Protein AF-A0A3D0QC16-F1 (afdb_monomer_lite)

Sequence (861 aa):
MARVLALLLIAVVPAFSQTEYVRDWLILGTFANADARSRLTTDYVGGEPALSSRGGELVAGRQWLLYHSQKEFVDFLWTDFDFAARERCVVYAAFFVRSPNRQTVRLLVGSDDAVAVWCNGLKVHVADVVRGLVVDNDSVTVQLNAGWNTIVLKIANNEGGYGASARFADGTGLVLAAENPWPAQHPLTDPRLEIASKSLSFRFRFADQDAVVASVDLPLRNSGSASARDVVLEYSSGSGAGRRSKPLSFAGGELKRILSDFPWSEAAAIARSGKPFFVRASYQRRDTTFSFPFAGDFLKKFFQPWDFDGWKAERHNDRTELRIRTFVVPDELAGLKLRFAVDIGESWGEVKLNGESVLPRFSGDSGELTLTTNARKGERYTIEVVVTSGAPLKKDIAFSSTFRPQSERIERFLLDSRFARDIYKIDLGDQSEITKGILNRLQAHTLQDLDGLLEPFEARIAPFAEAAKALKLHMIGNAHIDMAWLWRYTETIEVTRATFQSALDNLRRYPDFRFSHGQAHSYDWIESRYPEMFKEIQKYVEEGRWEITGGTWVESDGNIPSGESFARQYLYGKRYFKTRFGVDVINGYHPDTFGHAASLPQILSRSGMQTYTFFRPGDDERMFWWETPDGSRVFAHHPSNWYGTWSGIPDTLWTSAEKTRKKFSVADVVQFFGVGDHGGGPTRRQIEQIEQLGSIQVYPNTQMSSLGSFYASLVPQQASAPVERGEQNFVFEGCYTSQSAIKTNNRKAESLLPTAEMFASIAMLYGEEYPGRKLEGAWRNVLFNQFHDILCGSGIHDVALDADQFYAEAFAAANDVLESSLRRIASNVTTTGKDKNAVAVMLFNPLSWTRNEPTKITVKT

Radius of gyration: 33.55 Å; chains: 1; bounding box: 99×75×100 Å

Structure (mmCIF, N/CA/C/O backbone):
data_AF-A0A3D0QC16-F1
#
_entry.id   AF-A0A3D0QC16-F1
#
loop_
_atom_site.group_PDB
_atom_site.id
_atom_site.type_symbol
_atom_site.label_atom_id
_atom_site.label_alt_id
_atom_site.label_comp_id
_atom_site.label_asym_id
_atom_site.label_entity_id
_atom_site.label_seq_id
_atom_site.pdbx_PDB_ins_code
_atom_site.Cartn_x
_atom_site.Cartn_y
_atom_site.Cartn_z
_atom_site.occupancy
_atom_site.B_iso_or_equiv
_atom_site.auth_seq_id
_atom_site.auth_comp_id
_atom_site.auth_asym_id
_atom_site.auth_atom_id
_atom_site.pdbx_PDB_model_num
ATOM 1 N N . MET A 1 1 ? 34.130 47.505 -10.788 1.00 34.72 1 MET A N 1
ATOM 2 C CA . MET A 1 1 ? 33.231 46.997 -11.844 1.00 34.72 1 MET A CA 1
ATOM 3 C C . MET A 1 1 ? 33.988 46.283 -12.978 1.00 34.72 1 MET A C 1
ATOM 5 O O . MET A 1 1 ? 33.556 46.292 -14.112 1.00 34.72 1 MET A O 1
ATOM 9 N N . ALA A 1 2 ? 35.075 45.580 -12.640 1.00 28.94 2 ALA A N 1
ATOM 10 C CA . ALA A 1 2 ? 35.449 44.273 -13.200 1.00 28.94 2 ALA A CA 1
ATOM 11 C C . ALA A 1 2 ? 35.409 43.243 -12.041 1.00 28.94 2 ALA A C 1
ATOM 13 O O . ALA A 1 2 ? 36.305 42.442 -11.811 1.00 28.94 2 ALA A O 1
ATOM 14 N N . ARG A 1 3 ? 34.360 43.415 -11.229 1.00 32.47 3 ARG A N 1
ATOM 15 C CA . ARG A 1 3 ? 33.869 42.661 -10.071 1.00 32.47 3 ARG A CA 1
ATOM 16 C C . ARG A 1 3 ? 32.361 42.585 -10.348 1.00 32.47 3 ARG A C 1
ATOM 18 O O . ARG A 1 3 ? 31.820 43.667 -10.582 1.00 32.47 3 ARG A O 1
ATOM 25 N N . VAL A 1 4 ? 31.768 41.378 -10.376 1.00 25.05 4 VAL A N 1
ATOM 26 C CA . VAL A 1 4 ? 30.318 41.014 -10.266 1.00 25.05 4 VAL A CA 1
ATOM 27 C C . VAL A 1 4 ? 29.851 39.823 -11.148 1.00 25.05 4 VAL A C 1
ATOM 29 O O . VAL A 1 4 ? 28.802 39.275 -10.860 1.00 25.05 4 VAL A O 1
ATOM 32 N N . LEU A 1 5 ? 30.618 39.273 -12.102 1.00 22.70 5 LEU A N 1
ATOM 33 C CA . LEU A 1 5 ? 30.160 38.102 -12.901 1.00 22.70 5 LEU A CA 1
ATOM 34 C C . LEU A 1 5 ? 31.229 37.003 -13.080 1.00 22.70 5 LEU A C 1
ATOM 36 O O . LEU A 1 5 ? 31.479 36.508 -14.172 1.00 22.70 5 LEU A O 1
ATOM 40 N N . ALA A 1 6 ? 31.866 36.634 -11.965 1.00 23.28 6 ALA A N 1
ATOM 41 C CA . ALA A 1 6 ? 32.686 35.423 -11.801 1.00 23.28 6 ALA A CA 1
ATOM 42 C C . ALA A 1 6 ? 32.483 34.831 -10.388 1.00 23.28 6 ALA A C 1
ATOM 44 O O . ALA A 1 6 ? 33.422 34.468 -9.685 1.00 23.28 6 ALA A O 1
ATOM 45 N N . LEU A 1 7 ? 31.223 34.809 -9.958 1.00 25.38 7 LEU A N 1
ATOM 46 C CA . LEU A 1 7 ? 30.694 34.117 -8.785 1.00 25.38 7 LEU A CA 1
ATOM 47 C C . LEU A 1 7 ? 29.498 33.313 -9.307 1.00 25.38 7 LEU A C 1
ATOM 49 O O . LEU A 1 7 ? 28.679 33.893 -10.011 1.00 25.38 7 LEU A O 1
ATOM 53 N N . LEU A 1 8 ? 29.422 32.024 -8.950 1.00 23.73 8 LEU A N 1
ATOM 54 C CA . LEU A 1 8 ? 28.391 31.026 -9.317 1.00 23.73 8 LEU A CA 1
ATOM 55 C C . LEU A 1 8 ? 28.673 30.172 -10.568 1.00 23.73 8 LEU A C 1
ATOM 57 O O . LEU A 1 8 ? 27.990 30.270 -11.578 1.00 23.73 8 LEU A O 1
ATOM 61 N N . LEU A 1 9 ? 29.675 29.294 -10.469 1.00 23.22 9 LEU A N 1
ATOM 62 C CA . LEU A 1 9 ? 29.555 27.838 -10.714 1.00 23.22 9 LEU A CA 1
ATOM 63 C C . LEU A 1 9 ? 30.908 27.166 -10.420 1.00 23.22 9 LEU A C 1
ATOM 65 O O . LEU A 1 9 ? 31.489 26.431 -11.212 1.00 23.22 9 LEU A O 1
ATOM 69 N N . ILE A 1 10 ? 31.406 27.464 -9.219 1.00 22.88 10 ILE A N 1
ATOM 70 C CA . ILE A 1 10 ? 32.159 26.512 -8.412 1.00 22.88 10 ILE A CA 1
ATOM 71 C C . ILE A 1 10 ? 31.067 25.706 -7.697 1.00 22.88 10 ILE A C 1
ATOM 73 O O . ILE A 1 10 ? 30.440 26.222 -6.780 1.00 22.88 10 ILE A O 1
ATOM 77 N N . ALA A 1 11 ? 30.801 24.477 -8.129 1.00 20.91 11 ALA A N 1
ATOM 78 C CA . ALA A 1 11 ? 30.481 23.417 -7.180 1.00 20.91 11 ALA A CA 1
ATOM 79 C C . ALA A 1 11 ? 31.811 22.673 -7.041 1.00 20.91 11 ALA A C 1
ATOM 81 O O . ALA A 1 11 ? 32.244 21.965 -7.942 1.00 20.91 11 ALA A O 1
ATOM 82 N N . VAL A 1 12 ? 32.650 23.043 -6.078 1.00 22.61 12 VAL A N 1
ATOM 83 C CA . VAL A 1 12 ? 32.591 22.388 -4.775 1.00 22.61 12 VAL A CA 1
ATOM 84 C C . VAL A 1 12 ? 32.358 20.885 -5.019 1.00 22.61 12 VAL A C 1
ATOM 86 O O . VAL A 1 12 ? 31.242 20.394 -4.926 1.00 22.61 12 VAL A O 1
ATOM 89 N N . VAL A 1 13 ? 33.441 20.137 -5.291 1.00 23.33 13 VAL A N 1
ATOM 90 C CA . VAL A 1 13 ? 33.682 18.954 -4.440 1.00 23.33 13 VAL A CA 1
ATOM 91 C C . VAL A 1 13 ? 33.384 19.473 -3.047 1.00 23.33 13 VAL A C 1
ATOM 93 O O . VAL A 1 13 ? 33.978 20.516 -2.739 1.00 23.33 13 VAL A O 1
ATOM 96 N N . PRO A 1 14 ? 32.471 18.893 -2.247 1.00 21.30 14 PRO A N 1
ATOM 97 C CA . PRO A 1 14 ? 32.419 19.294 -0.862 1.00 21.30 14 PRO A CA 1
ATOM 98 C C . PRO A 1 14 ? 33.870 19.244 -0.391 1.00 21.30 14 PRO A C 1
ATOM 100 O O . PRO A 1 14 ? 34.488 18.185 -0.313 1.00 21.30 14 PRO A O 1
ATOM 103 N N . ALA A 1 15 ? 34.438 20.411 -0.076 1.00 26.53 15 ALA A N 1
ATOM 104 C CA . ALA A 1 15 ? 35.079 20.484 1.208 1.00 26.53 15 ALA A CA 1
ATOM 105 C C . ALA A 1 15 ? 33.970 19.966 2.108 1.00 26.53 15 ALA A C 1
ATOM 107 O O . ALA A 1 15 ? 32.983 20.675 2.315 1.00 26.53 15 ALA A O 1
ATOM 108 N N . PHE A 1 16 ? 34.037 18.661 2.394 1.00 28.48 16 PHE A N 1
ATOM 109 C CA . PHE A 1 16 ? 33.120 17.995 3.280 1.00 28.48 16 PHE A CA 1
ATOM 110 C C . PHE A 1 16 ? 32.974 18.978 4.429 1.00 28.48 16 PHE A C 1
ATOM 112 O O . PHE A 1 16 ? 33.985 19.395 5.017 1.00 28.48 16 PHE A O 1
ATOM 119 N N . SER A 1 17 ? 31.746 19.443 4.690 1.00 32.69 17 SER A N 1
ATOM 120 C CA . SER A 1 17 ? 31.526 20.033 6.000 1.00 32.69 17 SER A CA 1
ATOM 121 C C . SER A 1 17 ? 32.041 18.994 6.985 1.00 32.69 17 SER A C 1
ATOM 123 O O . SER A 1 17 ? 31.963 17.797 6.704 1.00 32.69 17 SER A O 1
ATOM 125 N N . GLN A 1 18 ? 32.662 19.450 8.062 1.00 46.81 18 GLN A N 1
ATOM 126 C CA . GLN A 1 18 ? 33.426 18.655 9.024 1.00 46.81 18 GLN A CA 1
ATOM 127 C C . GLN A 1 18 ? 32.579 17.609 9.792 1.00 46.81 18 GLN A C 1
ATOM 129 O O . GLN A 1 18 ? 32.645 17.538 11.013 1.00 46.81 18 GLN A O 1
ATOM 134 N N . THR A 1 19 ? 31.719 16.847 9.109 1.00 50.88 19 THR A N 1
ATOM 135 C CA . THR A 1 19 ? 30.579 16.123 9.666 1.00 50.88 19 THR A CA 1
ATOM 136 C C . THR A 1 19 ? 29.959 15.026 8.773 1.00 50.88 19 THR A C 1
ATOM 138 O O . THR A 1 19 ? 29.005 14.416 9.243 1.00 50.88 19 THR A O 1
ATOM 141 N N . GLU A 1 20 ? 30.390 14.733 7.532 1.00 70.75 20 GLU A N 1
ATOM 142 C CA . GLU A 1 20 ? 29.753 13.632 6.761 1.00 70.75 20 GLU A CA 1
ATOM 143 C C . GLU A 1 20 ? 30.356 12.249 7.055 1.00 70.75 20 GLU A C 1
ATOM 145 O O . GLU A 1 20 ? 31.558 12.099 7.289 1.00 70.75 20 GLU A O 1
ATOM 150 N N . TYR A 1 21 ? 29.495 11.232 6.996 1.00 85.50 21 TYR A N 1
ATOM 151 C CA . TYR A 1 21 ? 29.852 9.831 7.196 1.00 85.50 21 TYR A CA 1
ATOM 152 C C . TYR A 1 21 ? 30.614 9.232 6.021 1.00 85.50 21 TYR A C 1
ATOM 154 O O . TYR A 1 21 ? 30.304 9.484 4.857 1.00 85.50 21 TYR A O 1
ATOM 162 N N . VAL A 1 22 ? 31.577 8.373 6.342 1.00 89.62 22 VAL A N 1
ATOM 163 C CA . VAL A 1 22 ? 32.286 7.523 5.391 1.00 89.62 22 VAL A CA 1
ATOM 164 C C . VAL A 1 22 ? 31.261 6.619 4.707 1.00 89.62 22 VAL A C 1
ATOM 166 O O . VAL A 1 22 ? 30.629 5.773 5.341 1.00 89.62 22 VAL A O 1
ATOM 169 N N . ARG A 1 23 ? 31.074 6.820 3.401 1.00 86.62 23 ARG A N 1
ATOM 170 C CA . ARG A 1 23 ? 30.184 5.993 2.572 1.00 86.62 23 ARG A CA 1
ATOM 171 C C . ARG A 1 23 ? 30.939 4.958 1.762 1.00 86.62 23 ARG A C 1
ATOM 173 O O . ARG A 1 23 ? 30.413 3.880 1.530 1.00 86.62 23 ARG A O 1
ATOM 180 N N . ASP A 1 24 ? 32.173 5.248 1.378 1.00 83.31 24 ASP A N 1
ATOM 181 C CA . ASP A 1 24 ? 33.023 4.307 0.664 1.00 83.31 24 ASP A CA 1
ATOM 182 C C . ASP A 1 24 ? 33.949 3.585 1.650 1.00 83.31 24 ASP A C 1
ATOM 184 O O . ASP A 1 24 ? 34.739 4.223 2.347 1.00 83.31 24 ASP A O 1
ATOM 188 N N . TRP A 1 25 ? 33.902 2.253 1.643 1.00 86.19 25 TRP A N 1
ATOM 189 C CA . TRP A 1 25 ? 34.690 1.383 2.511 1.00 86.19 25 TRP A CA 1
ATOM 190 C C . TRP A 1 25 ? 35.419 0.299 1.713 1.00 86.19 25 TRP A C 1
ATOM 192 O O . TRP A 1 25 ? 34.902 -0.224 0.725 1.00 86.19 25 TRP A O 1
ATOM 202 N N . LEU A 1 26 ? 36.596 -0.098 2.184 1.00 86.31 26 LEU A N 1
ATOM 203 C CA . LEU A 1 26 ? 37.184 -1.402 1.894 1.00 86.31 26 LEU A CA 1
ATOM 204 C C . LEU A 1 26 ? 36.809 -2.351 3.021 1.00 86.31 26 LEU A C 1
ATOM 206 O O . LEU A 1 26 ? 37.127 -2.073 4.170 1.00 86.31 26 LEU A O 1
ATOM 210 N N . ILE A 1 27 ? 36.157 -3.463 2.703 1.00 88.88 27 ILE A N 1
ATOM 211 C CA . ILE A 1 27 ? 35.720 -4.461 3.677 1.00 88.88 27 ILE A CA 1
ATOM 212 C C . ILE A 1 27 ? 36.462 -5.771 3.429 1.00 88.88 27 ILE A C 1
ATOM 214 O O . ILE A 1 27 ? 36.421 -6.315 2.328 1.00 88.88 27 ILE A O 1
ATOM 218 N N . LEU A 1 28 ? 37.139 -6.293 4.445 1.00 86.12 28 LEU A N 1
ATOM 219 C CA . LEU A 1 28 ? 37.812 -7.586 4.407 1.00 86.12 28 LEU A CA 1
ATOM 220 C C . LEU A 1 28 ? 37.037 -8.565 5.277 1.00 86.12 28 LEU A C 1
ATOM 222 O O . LEU A 1 28 ? 36.943 -8.340 6.482 1.00 86.12 28 LEU A O 1
ATOM 226 N N . GLY A 1 29 ? 36.532 -9.605 4.597 1.00 78.75 29 GLY A N 1
ATOM 227 C CA . GLY A 1 29 ? 35.815 -10.817 5.024 1.00 78.75 29 GLY A CA 1
ATOM 228 C C . GLY A 1 29 ? 35.589 -11.121 6.510 1.00 78.75 29 GLY A C 1
ATOM 229 O O . GLY A 1 29 ? 36.338 -10.731 7.390 1.00 78.75 29 GLY A O 1
ATOM 230 N N . THR A 1 30 ? 34.596 -11.962 6.787 1.00 85.12 30 THR A N 1
ATOM 231 C CA . THR A 1 30 ? 34.328 -12.450 8.146 1.00 85.12 30 THR A CA 1
ATOM 232 C C . THR A 1 30 ? 35.321 -13.527 8.578 1.00 85.12 30 THR A C 1
ATOM 234 O O . THR A 1 30 ? 35.450 -14.581 7.937 1.00 85.12 30 THR A O 1
ATOM 237 N N . PHE A 1 31 ? 35.974 -13.290 9.708 1.00 89.12 31 PHE A N 1
ATOM 238 C CA . PHE A 1 31 ? 36.817 -14.242 10.417 1.00 89.12 31 PHE A CA 1
ATOM 239 C C . PHE A 1 31 ? 36.036 -14.804 11.602 1.00 89.12 31 PHE A C 1
ATOM 241 O O . PHE A 1 31 ? 35.583 -14.048 12.457 1.00 89.12 31 PHE A O 1
ATOM 248 N N . ALA A 1 32 ? 35.841 -16.121 11.646 1.00 86.19 32 ALA A N 1
ATOM 249 C CA . ALA A 1 32 ? 35.138 -16.754 12.755 1.00 86.19 32 ALA A CA 1
ATOM 250 C C . ALA A 1 32 ? 35.920 -16.557 14.061 1.00 86.19 32 ALA A C 1
ATOM 252 O O . ALA A 1 32 ? 37.135 -16.754 14.104 1.00 86.19 32 ALA A O 1
ATOM 253 N N . ASN A 1 33 ? 35.211 -16.201 15.125 1.00 82.19 33 ASN A N 1
ATOM 254 C CA . ASN A 1 33 ? 35.770 -16.000 16.447 1.00 82.19 33 ASN A CA 1
ATOM 255 C C . ASN A 1 33 ? 34.962 -16.786 17.484 1.00 82.19 33 ASN A C 1
ATOM 257 O O . ASN A 1 33 ? 33.888 -16.367 17.905 1.00 82.19 33 ASN A O 1
ATOM 261 N N . ALA A 1 34 ? 35.502 -17.920 17.923 1.00 71.50 34 ALA A N 1
ATOM 262 C CA . ALA A 1 34 ? 34.827 -18.802 18.872 1.00 71.50 34 ALA A CA 1
ATOM 263 C C . ALA A 1 34 ? 34.897 -18.320 20.337 1.00 71.50 34 ALA A C 1
ATOM 265 O O . ALA A 1 34 ? 34.124 -18.805 21.161 1.00 71.50 34 ALA A O 1
ATOM 266 N N . ASP A 1 35 ? 35.795 -17.383 20.672 1.00 78.31 35 ASP A N 1
ATOM 267 C CA . ASP A 1 35 ? 35.945 -16.842 22.028 1.00 78.31 35 ASP A CA 1
ATOM 268 C C . ASP A 1 35 ? 35.695 -15.330 22.051 1.00 78.31 35 ASP A C 1
ATOM 270 O O . ASP A 1 35 ? 36.481 -14.520 21.548 1.00 78.31 35 ASP A O 1
ATOM 274 N N . ALA A 1 36 ? 34.589 -14.928 22.679 1.00 73.06 36 ALA A N 1
ATOM 275 C CA . ALA A 1 36 ? 34.215 -13.526 22.816 1.00 73.06 36 ALA A CA 1
ATOM 276 C C . ALA A 1 36 ? 35.292 -12.689 23.536 1.00 73.06 36 ALA A C 1
ATOM 278 O O . ALA A 1 36 ? 35.422 -11.505 23.243 1.00 73.06 36 ALA A O 1
ATOM 279 N N . ARG A 1 37 ? 36.115 -13.289 24.412 1.00 72.44 37 ARG A N 1
ATOM 280 C CA . ARG A 1 37 ? 37.168 -12.574 25.161 1.00 72.44 37 ARG A CA 1
ATOM 281 C C . ARG A 1 37 ? 38.401 -12.232 24.327 1.00 72.44 37 ARG A C 1
ATOM 283 O O . ARG A 1 37 ? 39.158 -11.343 24.711 1.00 72.44 37 ARG A O 1
ATOM 290 N N . SER A 1 38 ? 38.618 -12.913 23.202 1.00 80.44 38 SER A N 1
ATOM 291 C CA . SER A 1 38 ? 39.766 -12.666 22.320 1.00 80.44 38 SER A CA 1
ATOM 292 C C . SER A 1 38 ? 39.416 -11.882 21.053 1.00 80.44 38 SER A C 1
ATOM 294 O O . SER A 1 38 ? 40.264 -11.660 20.190 1.00 80.44 38 SER A O 1
ATOM 296 N N . ARG A 1 39 ? 38.160 -11.444 20.912 1.00 83.94 39 ARG A N 1
ATOM 297 C CA . ARG A 1 39 ? 37.605 -10.949 19.644 1.00 83.94 39 ARG A CA 1
ATOM 298 C C . ARG A 1 39 ? 38.331 -9.732 19.065 1.00 83.94 39 ARG A C 1
ATOM 300 O O . ARG A 1 39 ? 38.560 -9.673 17.859 1.00 83.94 39 ARG A O 1
ATOM 307 N N . LEU A 1 40 ? 38.777 -8.804 19.914 1.00 87.62 40 LEU A N 1
ATOM 308 C CA . LEU A 1 40 ? 39.569 -7.644 19.488 1.00 87.62 40 LEU A CA 1
ATOM 309 C C . LEU A 1 40 ? 41.086 -7.833 19.649 1.00 87.62 40 LEU A C 1
ATOM 311 O O . LEU A 1 40 ? 41.844 -7.091 19.022 1.00 87.62 40 LEU A O 1
ATOM 315 N N . THR A 1 41 ? 41.546 -8.823 20.421 1.00 83.25 41 THR A N 1
ATOM 316 C CA . THR A 1 41 ? 42.975 -9.047 20.717 1.00 83.25 41 THR A CA 1
ATOM 317 C C . THR A 1 41 ? 43.660 -10.043 19.778 1.00 83.25 41 THR A C 1
ATOM 319 O O . THR A 1 41 ? 44.859 -9.903 19.550 1.00 83.25 41 THR A O 1
ATOM 322 N N . THR A 1 42 ? 42.926 -10.993 19.190 1.00 85.94 42 THR A N 1
ATOM 323 C CA . THR A 1 42 ? 43.444 -11.930 18.176 1.00 85.94 42 THR A CA 1
ATOM 324 C C . THR A 1 42 ? 43.723 -11.216 16.858 1.00 85.94 42 THR A C 1
ATOM 326 O O . THR A 1 42 ? 42.821 -10.592 16.312 1.00 85.94 42 THR A O 1
ATOM 329 N N . ASP A 1 43 ? 44.930 -11.331 16.310 1.00 85.62 43 ASP A N 1
ATOM 330 C CA . ASP A 1 43 ? 45.255 -10.835 14.966 1.00 85.62 43 ASP A CA 1
ATOM 331 C C . ASP A 1 43 ? 44.815 -11.855 13.903 1.00 85.62 43 ASP A C 1
ATOM 333 O O . ASP A 1 43 ? 45.379 -12.946 13.814 1.00 85.62 43 ASP A O 1
ATOM 337 N N . TYR A 1 44 ? 43.801 -11.512 13.103 1.00 84.44 44 TYR A N 1
ATOM 338 C CA . TYR A 1 44 ? 43.249 -12.404 12.073 1.00 84.44 44 TYR A CA 1
ATOM 339 C C . TYR A 1 44 ? 43.914 -12.248 10.700 1.00 84.44 44 TYR A C 1
ATOM 341 O O . TYR A 1 44 ? 43.658 -13.048 9.801 1.00 84.44 44 TYR A O 1
ATOM 349 N N . VAL A 1 45 ? 44.745 -11.220 10.519 1.00 83.44 45 VAL A N 1
ATOM 350 C CA . VAL A 1 45 ? 45.285 -10.818 9.210 1.00 83.44 45 VAL A CA 1
ATOM 351 C C . VAL A 1 45 ? 46.812 -10.885 9.139 1.00 83.44 45 VAL A C 1
ATOM 353 O O . VAL A 1 45 ? 47.374 -10.703 8.062 1.00 83.44 45 VAL A O 1
ATOM 356 N N . GLY A 1 46 ? 47.484 -11.194 10.252 1.00 69.81 46 GLY A N 1
ATOM 357 C CA . GLY A 1 46 ? 48.938 -11.345 10.322 1.00 69.81 46 GLY A CA 1
ATOM 358 C C . GLY A 1 46 ? 49.684 -10.010 10.274 1.00 69.81 46 GLY A C 1
ATOM 359 O O . GLY A 1 46 ? 50.757 -9.936 9.676 1.00 69.81 46 GLY A O 1
ATOM 360 N N . GLY A 1 47 ? 49.111 -8.958 10.870 1.00 69.56 47 GLY A N 1
ATOM 361 C CA . GLY A 1 47 ? 49.703 -7.621 10.939 1.00 69.56 47 GLY A CA 1
ATOM 362 C C . GLY A 1 47 ? 48.686 -6.480 10.843 1.00 69.56 47 GLY A C 1
ATOM 363 O O . GLY A 1 47 ? 48.777 -5.663 9.928 1.00 69.56 47 GLY A O 1
ATOM 364 N N . GLU A 1 48 ? 47.749 -6.372 11.794 1.00 70.88 48 GLU A N 1
ATOM 365 C CA . GLU A 1 48 ? 46.694 -5.325 11.808 1.00 70.88 48 GLU A CA 1
ATOM 366 C C . GLU A 1 48 ? 47.216 -3.872 11.654 1.00 70.88 48 GLU A C 1
ATOM 368 O O . GLU A 1 48 ? 46.587 -3.087 10.943 1.00 70.88 48 GLU A O 1
ATOM 373 N N . PRO A 1 49 ? 48.374 -3.487 12.238 1.00 51.72 49 PRO A N 1
ATOM 374 C CA . PRO A 1 49 ? 48.991 -2.171 12.030 1.00 51.72 49 PRO A CA 1
ATOM 375 C C . PRO A 1 49 ? 49.461 -1.870 10.595 1.00 51.72 49 PRO A C 1
ATOM 377 O O . PRO A 1 49 ? 49.680 -0.712 10.258 1.00 51.72 49 PRO A O 1
ATOM 380 N N . ALA A 1 50 ? 49.688 -2.877 9.750 1.00 51.62 50 ALA A N 1
ATOM 381 C CA . ALA A 1 50 ? 50.424 -2.726 8.488 1.00 51.62 50 ALA A CA 1
ATOM 382 C C . ALA A 1 50 ? 49.546 -2.836 7.227 1.00 51.62 50 ALA A C 1
ATOM 384 O O . ALA A 1 50 ? 50.068 -2.931 6.116 1.00 51.62 50 ALA A O 1
ATOM 385 N N . LEU A 1 51 ? 48.218 -2.816 7.372 1.00 63.22 51 LEU A N 1
ATOM 386 C CA . LEU A 1 51 ? 47.284 -2.949 6.254 1.00 63.22 51 LEU A CA 1
ATOM 387 C C . LEU A 1 51 ? 47.385 -1.742 5.299 1.00 63.22 51 LEU A C 1
ATOM 389 O O . LEU A 1 51 ? 46.877 -0.659 5.578 1.00 63.22 51 LEU A O 1
ATOM 393 N N . SER A 1 52 ? 48.038 -1.935 4.147 1.00 54.50 52 SER A N 1
ATOM 394 C CA . SER A 1 52 ? 48.190 -0.918 3.085 1.00 54.50 52 SER A CA 1
ATOM 395 C C . SER A 1 52 ? 47.076 -0.957 2.016 1.00 54.50 52 SER A C 1
ATOM 397 O O . SER A 1 52 ? 47.252 -0.452 0.908 1.00 54.50 52 SER A O 1
ATOM 399 N N . SER A 1 53 ? 45.940 -1.559 2.387 1.00 56.47 53 SER A N 1
ATOM 400 C CA . SER A 1 53 ? 44.911 -2.211 1.562 1.00 56.47 53 SER A CA 1
ATOM 401 C C . SER A 1 53 ? 44.558 -1.565 0.213 1.00 56.47 53 SER A C 1
ATOM 403 O O . SER A 1 53 ? 44.219 -0.384 0.111 1.00 56.47 53 SER A O 1
ATOM 405 N N . ARG A 1 54 ? 44.547 -2.400 -0.836 1.00 59.03 54 ARG A N 1
ATOM 406 C CA . ARG A 1 54 ? 43.947 -2.103 -2.148 1.00 59.03 54 ARG A CA 1
ATOM 407 C C . ARG A 1 54 ? 42.731 -2.995 -2.400 1.00 59.03 54 ARG A C 1
ATOM 409 O O . ARG A 1 54 ? 42.732 -4.164 -2.019 1.00 59.03 54 ARG A O 1
ATOM 416 N N . GLY A 1 55 ? 41.707 -2.469 -3.075 1.00 55.59 55 GLY A N 1
ATOM 417 C CA . GLY A 1 55 ? 40.559 -3.272 -3.495 1.00 55.59 55 GLY A CA 1
ATOM 418 C C . GLY A 1 55 ? 40.998 -4.455 -4.355 1.00 55.59 55 GLY A C 1
ATOM 419 O O . GLY A 1 55 ? 41.814 -4.318 -5.267 1.00 55.59 55 GLY A O 1
ATOM 420 N N . GLY A 1 56 ? 40.486 -5.640 -4.033 1.00 58.06 56 GLY A N 1
ATOM 421 C CA . GLY A 1 56 ? 40.819 -6.881 -4.721 1.00 58.06 56 GLY A CA 1
ATOM 422 C C . GLY A 1 56 ? 42.069 -7.613 -4.214 1.00 58.06 56 GLY A C 1
ATOM 423 O O . GLY A 1 56 ? 42.303 -8.739 -4.654 1.00 58.06 56 GLY A O 1
ATOM 424 N N . GLU A 1 57 ? 42.844 -7.037 -3.292 1.00 72.31 57 GLU A N 1
ATOM 425 C CA . GLU A 1 57 ? 43.992 -7.700 -2.663 1.00 72.31 57 GLU A CA 1
ATOM 426 C C . GLU A 1 57 ? 43.537 -8.825 -1.717 1.00 72.31 57 GLU A C 1
ATOM 428 O O . GLU A 1 57 ? 42.564 -8.669 -0.975 1.00 72.31 57 GLU A O 1
ATOM 433 N N . LEU A 1 58 ? 44.246 -9.958 -1.743 1.00 74.25 58 LEU A N 1
ATOM 434 C CA . LEU A 1 58 ? 44.001 -11.099 -0.859 1.00 74.25 58 LEU A CA 1
ATOM 435 C C . LEU A 1 58 ? 44.840 -10.973 0.417 1.00 74.25 58 LEU A C 1
ATOM 437 O O . LEU A 1 58 ? 46.066 -11.006 0.363 1.00 74.25 58 LEU A O 1
ATOM 441 N N . VAL A 1 59 ? 44.175 -10.905 1.568 1.00 78.06 59 VAL A N 1
ATOM 442 C CA . VAL A 1 59 ? 44.788 -10.884 2.900 1.00 78.06 59 VAL A CA 1
ATOM 443 C C . VAL A 1 59 ? 44.160 -11.995 3.737 1.00 78.06 59 VAL A C 1
ATOM 445 O O . VAL A 1 59 ? 42.938 -12.089 3.837 1.00 78.06 59 VAL A O 1
ATOM 448 N N . ALA A 1 60 ? 44.993 -12.878 4.297 1.00 79.88 60 ALA A N 1
ATOM 449 C CA . ALA A 1 60 ? 44.556 -14.039 5.084 1.00 79.88 60 ALA A CA 1
ATOM 450 C C . ALA A 1 60 ? 43.454 -14.888 4.402 1.00 79.88 60 ALA A C 1
ATOM 452 O O . ALA A 1 60 ? 42.510 -15.354 5.036 1.00 79.88 60 ALA A O 1
ATOM 453 N N . GLY A 1 61 ? 43.559 -15.071 3.079 1.00 76.88 61 GLY A N 1
ATOM 454 C CA . GLY A 1 61 ? 42.609 -15.865 2.288 1.00 76.88 61 GLY A CA 1
ATOM 455 C C . GLY A 1 61 ? 41.262 -15.183 2.015 1.00 76.88 61 GLY A C 1
ATOM 456 O O . GLY A 1 61 ? 40.367 -15.815 1.456 1.00 76.88 61 GLY A O 1
ATOM 457 N N . ARG A 1 62 ? 41.103 -13.905 2.382 1.00 80.56 62 ARG A N 1
ATOM 458 C CA . ARG A 1 62 ? 39.925 -13.078 2.093 1.00 80.56 62 ARG A CA 1
ATOM 459 C C . ARG A 1 62 ? 40.310 -11.920 1.183 1.00 80.56 62 ARG A C 1
ATOM 461 O O . ARG A 1 62 ? 41.429 -11.425 1.248 1.00 80.56 62 ARG A O 1
ATOM 468 N N . GLN A 1 63 ? 39.394 -11.500 0.321 1.00 81.88 63 GLN A N 1
ATOM 469 C CA . GLN A 1 63 ? 39.626 -10.396 -0.606 1.00 81.88 63 GLN A CA 1
ATOM 470 C C . GLN A 1 63 ? 39.063 -9.094 -0.029 1.00 81.88 63 GLN A C 1
ATOM 472 O O . GLN A 1 63 ? 37.962 -9.102 0.523 1.00 81.88 63 GLN A O 1
ATOM 477 N N . TRP A 1 64 ? 39.788 -7.981 -0.168 1.00 79.62 64 TRP A N 1
ATOM 478 C CA . TRP A 1 64 ? 39.246 -6.654 0.134 1.00 79.62 64 TRP A CA 1
ATOM 479 C C . TRP A 1 64 ? 38.165 -6.278 -0.882 1.00 79.62 64 TRP A C 1
ATOM 481 O O . TRP A 1 64 ? 38.440 -6.133 -2.075 1.00 79.62 64 TRP A O 1
ATOM 491 N N . LEU A 1 65 ? 36.940 -6.098 -0.402 1.00 79.00 65 LEU A N 1
ATOM 492 C CA . LEU A 1 65 ? 35.776 -5.726 -1.192 1.00 79.00 65 LEU A CA 1
ATOM 493 C C . LEU A 1 65 ? 35.532 -4.230 -1.086 1.00 79.00 65 LEU A C 1
ATOM 495 O O . LEU A 1 65 ? 35.435 -3.668 0.002 1.00 79.00 65 LEU A O 1
ATOM 499 N N . LEU A 1 66 ? 35.418 -3.585 -2.236 1.00 79.25 66 LEU A N 1
ATOM 500 C CA . LEU A 1 66 ? 35.147 -2.166 -2.307 1.00 79.25 66 LEU A CA 1
ATOM 501 C C . LEU A 1 66 ? 33.634 -1.927 -2.272 1.00 79.25 66 LEU A C 1
ATOM 503 O O . LEU A 1 66 ? 32.939 -2.190 -3.254 1.00 79.25 66 LEU A O 1
ATOM 507 N N . TYR A 1 67 ? 33.140 -1.379 -1.168 1.00 80.44 67 TYR A N 1
ATOM 508 C CA . TYR A 1 67 ? 31.717 -1.223 -0.896 1.00 80.44 67 TYR A CA 1
ATOM 509 C C . TYR A 1 67 ? 31.324 0.245 -0.721 1.00 80.44 67 TYR A C 1
ATOM 511 O O . TYR A 1 67 ? 32.051 1.024 -0.110 1.00 80.44 67 TYR A O 1
ATOM 519 N N . HIS A 1 68 ? 30.163 0.621 -1.258 1.00 84.06 68 HIS A N 1
ATOM 520 C CA . HIS A 1 68 ? 29.570 1.939 -1.049 1.00 84.06 68 HIS A CA 1
ATOM 521 C C . HIS A 1 68 ? 28.273 1.789 -0.255 1.00 84.06 68 HIS A C 1
ATOM 523 O O . HIS A 1 68 ? 27.289 1.263 -0.777 1.00 84.06 68 HIS A O 1
ATOM 529 N N . SER A 1 69 ? 28.261 2.259 0.990 1.00 80.69 69 SER A N 1
ATOM 530 C CA . SER A 1 69 ? 27.063 2.240 1.815 1.00 80.69 69 SER A CA 1
ATOM 531 C C . SER A 1 69 ? 26.075 3.327 1.402 1.00 80.69 69 SER A C 1
ATOM 533 O O . SER A 1 69 ? 26.396 4.516 1.375 1.00 80.69 69 SER A O 1
ATOM 535 N N . GLN A 1 70 ? 24.831 2.913 1.162 1.00 79.19 70 GLN A N 1
ATOM 536 C CA . GLN A 1 70 ? 23.696 3.812 0.934 1.00 79.19 70 GLN A CA 1
ATOM 537 C C . GLN A 1 70 ? 23.235 4.504 2.235 1.00 79.19 70 GLN A C 1
ATOM 539 O O . GLN A 1 70 ? 22.566 5.537 2.194 1.00 79.19 70 GLN A O 1
ATOM 544 N N . LYS A 1 71 ? 23.632 3.977 3.405 1.00 83.50 71 LYS A N 1
ATOM 545 C CA . LYS A 1 71 ? 23.306 4.492 4.748 1.00 83.50 71 LYS A CA 1
ATOM 546 C C . LYS A 1 71 ? 24.540 5.085 5.439 1.00 83.50 71 LYS A C 1
ATOM 548 O O . LYS A 1 71 ? 25.668 4.938 4.976 1.00 83.50 71 LYS A O 1
ATOM 553 N N . GLU A 1 72 ? 24.315 5.821 6.523 1.00 88.19 72 GLU A N 1
ATOM 554 C CA . GLU A 1 72 ? 25.360 6.462 7.348 1.00 88.19 72 GLU A CA 1
ATOM 555 C C . GLU A 1 72 ? 26.314 5.473 8.037 1.00 88.19 72 GLU A C 1
ATOM 557 O O . GLU A 1 72 ? 27.393 5.850 8.488 1.00 88.19 72 GLU A O 1
ATOM 562 N N . PHE A 1 73 ? 25.950 4.195 8.030 1.00 89.69 73 PHE A N 1
ATOM 563 C CA . PHE A 1 73 ? 26.760 3.064 8.448 1.00 89.69 73 PHE A CA 1
ATOM 564 C C . PHE A 1 73 ? 26.827 2.020 7.329 1.00 89.69 73 PHE A C 1
ATOM 566 O O . PHE A 1 73 ? 25.938 1.958 6.481 1.00 89.69 73 PHE A O 1
ATOM 573 N N . VAL A 1 74 ? 27.862 1.186 7.314 1.00 89.56 74 VAL A N 1
ATOM 574 C CA . VAL A 1 74 ? 27.917 -0.055 6.536 1.00 89.56 74 VAL A CA 1
ATOM 575 C C . VAL A 1 74 ? 27.227 -1.173 7.316 1.00 89.56 74 VAL A C 1
ATOM 577 O O . VAL A 1 74 ? 27.507 -1.365 8.495 1.00 89.56 74 VAL A O 1
ATOM 580 N N . ASP A 1 75 ? 26.326 -1.887 6.644 1.00 89.06 75 ASP A N 1
ATOM 581 C CA . ASP A 1 75 ? 25.638 -3.076 7.150 1.00 89.06 75 ASP A CA 1
ATOM 582 C C . ASP A 1 75 ? 26.301 -4.322 6.552 1.00 89.06 75 ASP A C 1
ATOM 584 O O . ASP A 1 75 ? 26.298 -4.514 5.333 1.00 89.06 75 ASP A O 1
ATOM 588 N N . PHE A 1 76 ? 26.907 -5.144 7.403 1.00 86.31 76 PHE A N 1
ATOM 589 C CA . PHE A 1 76 ? 27.632 -6.349 7.013 1.00 86.31 76 PHE A CA 1
ATOM 590 C C . PHE A 1 76 ? 26.714 -7.566 6.812 1.00 86.31 76 PHE A C 1
ATOM 592 O O . PHE A 1 76 ? 27.194 -8.596 6.341 1.00 86.31 76 PHE A O 1
ATOM 599 N N . LEU A 1 77 ? 25.414 -7.473 7.129 1.00 75.50 77 LEU A N 1
ATOM 600 C CA . LEU A 1 77 ? 24.425 -8.532 6.868 1.00 75.50 77 LEU A CA 1
ATOM 601 C C . LEU A 1 77 ? 23.797 -8.439 5.469 1.00 75.50 77 LEU A C 1
ATOM 603 O O . LEU A 1 77 ? 23.046 -9.334 5.067 1.00 75.50 77 LEU A O 1
ATOM 607 N N . TRP A 1 78 ? 24.098 -7.374 4.722 1.00 66.06 78 TRP A N 1
ATOM 608 C CA . TRP A 1 78 ? 23.557 -7.137 3.387 1.00 66.06 78 TRP A CA 1
ATOM 609 C C . TRP A 1 78 ? 24.076 -8.155 2.355 1.00 66.06 78 TRP A C 1
ATOM 611 O O . TRP A 1 78 ? 25.209 -8.629 2.436 1.00 66.06 78 TRP A O 1
ATOM 621 N N . THR A 1 79 ? 23.248 -8.500 1.363 1.00 53.22 79 THR A N 1
ATOM 622 C CA . THR A 1 79 ? 23.466 -9.642 0.446 1.00 53.22 79 THR A CA 1
ATOM 623 C C . THR A 1 79 ? 24.675 -9.519 -0.481 1.00 53.22 79 THR A C 1
ATOM 625 O O . THR A 1 79 ? 25.084 -10.517 -1.069 1.00 53.22 79 THR A O 1
ATOM 628 N N . ASP A 1 80 ? 25.249 -8.324 -0.610 1.00 59.38 80 ASP A N 1
ATOM 629 C CA . ASP A 1 80 ? 26.436 -8.072 -1.436 1.00 59.38 80 ASP A CA 1
ATOM 630 C C . ASP A 1 80 ? 27.729 -8.614 -0.812 1.00 59.38 80 ASP A C 1
ATOM 632 O O . ASP A 1 80 ? 28.750 -8.739 -1.494 1.00 59.38 80 ASP A O 1
ATOM 636 N N . PHE A 1 81 ? 27.696 -8.961 0.476 1.00 64.38 81 PHE A N 1
ATOM 637 C CA . PHE A 1 81 ? 28.802 -9.610 1.157 1.00 64.38 81 PHE A CA 1
ATOM 638 C C . PHE A 1 81 ? 28.547 -11.118 1.263 1.00 64.38 81 PHE A C 1
ATOM 640 O O . PHE A 1 81 ? 27.717 -11.573 2.051 1.00 64.38 81 PHE A O 1
ATOM 647 N N . ASP A 1 82 ? 29.296 -11.919 0.497 1.00 64.25 82 ASP A N 1
ATOM 648 C CA . ASP A 1 82 ? 29.293 -13.388 0.607 1.00 64.25 82 ASP A CA 1
ATOM 649 C C . ASP A 1 82 ? 30.114 -13.846 1.828 1.00 64.25 82 ASP A C 1
ATOM 651 O O . ASP A 1 82 ? 31.186 -14.456 1.743 1.00 64.25 82 ASP A O 1
ATOM 655 N N . PHE A 1 83 ? 29.665 -13.427 3.009 1.00 75.00 83 PHE A N 1
ATOM 656 C CA . PHE A 1 83 ? 30.296 -13.751 4.276 1.00 75.00 83 PHE A CA 1
ATOM 657 C C . PHE A 1 83 ? 29.785 -15.088 4.806 1.00 75.00 83 PHE A C 1
ATOM 659 O O . PHE A 1 83 ? 28.596 -15.271 5.067 1.00 75.00 83 PHE A O 1
ATOM 666 N N . ALA A 1 84 ? 30.718 -16.021 5.004 1.00 65.12 84 ALA A N 1
ATOM 667 C CA . ALA A 1 84 ? 30.421 -17.381 5.447 1.00 65.12 84 ALA A CA 1
ATOM 668 C C . ALA A 1 84 ? 29.924 -17.468 6.904 1.00 65.12 84 ALA A C 1
ATOM 670 O O . ALA A 1 84 ? 29.268 -18.443 7.261 1.00 65.12 84 ALA A O 1
ATOM 671 N N . ALA A 1 85 ? 30.244 -16.484 7.751 1.00 71.38 85 ALA A N 1
ATOM 672 C CA . ALA A 1 85 ? 29.821 -16.424 9.151 1.00 71.38 85 ALA A CA 1
ATOM 673 C C . ALA A 1 85 ? 29.234 -15.041 9.449 1.00 71.38 85 ALA A C 1
ATOM 675 O O . ALA A 1 85 ? 29.816 -14.045 9.041 1.00 71.38 85 ALA A O 1
ATOM 676 N N . ARG A 1 86 ? 28.092 -14.981 10.142 1.00 79.19 86 ARG A N 1
ATOM 677 C CA . ARG A 1 86 ? 27.372 -13.722 10.440 1.00 79.19 86 ARG A CA 1
ATOM 678 C C . ARG A 1 86 ? 27.299 -13.397 11.931 1.00 79.19 86 ARG A C 1
ATOM 680 O O . ARG A 1 86 ? 27.134 -12.244 12.304 1.00 79.19 86 ARG A O 1
ATOM 687 N N . GLU A 1 87 ? 27.506 -14.405 12.767 1.00 84.12 87 GLU A N 1
ATOM 688 C CA . GLU A 1 87 ? 27.557 -14.315 14.223 1.00 84.12 87 GLU A CA 1
ATOM 689 C C . GLU A 1 87 ? 28.923 -14.796 14.703 1.00 84.12 87 GLU A C 1
ATOM 691 O O . GLU A 1 87 ? 29.585 -15.586 14.018 1.00 84.12 87 GLU A O 1
ATOM 696 N N . ARG A 1 88 ? 29.345 -14.318 15.876 1.00 87.25 88 ARG A N 1
ATOM 697 C CA . ARG A 1 88 ? 30.622 -14.660 16.517 1.00 87.25 88 ARG A CA 1
ATOM 698 C C . ARG A 1 88 ? 31.779 -14.566 15.523 1.00 87.25 88 ARG A C 1
ATOM 700 O O . ARG A 1 88 ? 32.516 -15.524 15.288 1.00 87.25 88 ARG A O 1
ATOM 707 N N . CYS A 1 89 ? 31.899 -13.412 14.875 1.00 90.50 89 CYS A N 1
ATOM 708 C CA . CYS A 1 89 ? 32.864 -13.186 13.805 1.00 90.50 89 CYS A CA 1
ATOM 709 C C . CYS A 1 89 ? 33.423 -11.760 13.819 1.00 90.50 89 CYS A C 1
ATOM 711 O O . CYS A 1 89 ? 32.950 -10.893 14.548 1.00 90.50 89 CYS A O 1
ATOM 713 N N . VAL A 1 90 ? 34.483 -11.536 13.048 1.00 91.12 90 VAL A N 1
ATOM 714 C CA . VAL A 1 90 ? 35.194 -10.259 12.952 1.00 91.12 90 VAL A CA 1
ATOM 715 C C . VAL A 1 90 ? 35.320 -9.839 11.494 1.00 91.12 90 VAL A C 1
ATOM 717 O O . VAL A 1 90 ? 35.617 -10.674 10.646 1.00 91.12 90 VAL A O 1
ATOM 720 N N . VAL A 1 91 ? 35.164 -8.546 11.218 1.00 92.19 91 VAL A N 1
ATOM 721 C CA . VAL A 1 91 ? 35.359 -7.914 9.907 1.00 92.19 91 VAL A CA 1
ATOM 722 C C . VAL A 1 91 ? 36.307 -6.738 10.068 1.00 92.19 91 VAL A C 1
ATOM 724 O O . VAL A 1 91 ? 36.267 -6.030 11.078 1.00 92.19 91 VAL A O 1
ATOM 727 N N . TYR A 1 92 ? 37.139 -6.503 9.055 1.00 91.56 92 TYR A N 1
ATOM 728 C CA . TYR A 1 92 ? 37.921 -5.275 8.963 1.00 91.56 92 TYR A CA 1
ATOM 729 C C . TYR A 1 92 ? 37.302 -4.345 7.924 1.00 91.56 92 TYR A C 1
ATOM 731 O O . TYR A 1 92 ? 37.017 -4.759 6.803 1.00 91.56 92 TYR A O 1
ATOM 739 N N . ALA A 1 93 ? 37.126 -3.081 8.289 1.00 91.81 93 ALA A N 1
ATOM 740 C CA . ALA A 1 93 ? 36.631 -2.023 7.424 1.00 91.81 93 ALA A CA 1
ATOM 741 C C . ALA A 1 93 ? 37.665 -0.896 7.375 1.00 91.81 93 ALA A C 1
ATOM 743 O O . ALA A 1 93 ? 38.104 -0.413 8.412 1.00 91.81 93 ALA A O 1
ATOM 744 N N . ALA A 1 94 ? 38.078 -0.468 6.191 1.00 89.62 94 ALA A N 1
ATOM 745 C CA . ALA A 1 94 ? 39.114 0.536 6.013 1.00 89.62 94 ALA A CA 1
ATOM 746 C C . ALA A 1 94 ? 38.668 1.643 5.060 1.00 89.62 94 ALA A C 1
ATOM 748 O O . ALA A 1 94 ? 37.851 1.433 4.165 1.00 89.62 94 ALA A O 1
ATOM 749 N N . PHE A 1 95 ? 39.235 2.827 5.251 1.00 89.06 95 PHE A N 1
ATOM 750 C CA . PHE A 1 95 ? 39.123 3.951 4.332 1.00 89.06 95 PHE A CA 1
ATOM 751 C C . PHE A 1 95 ? 40.350 4.853 4.482 1.00 89.06 95 PHE A C 1
ATOM 753 O O . PHE A 1 95 ? 41.121 4.763 5.440 1.00 89.06 95 PHE A O 1
ATOM 760 N N . PHE A 1 96 ? 40.533 5.747 3.525 1.00 85.50 96 PHE A N 1
ATOM 761 C CA . PHE A 1 96 ? 41.660 6.658 3.446 1.00 85.50 96 PHE A CA 1
ATOM 762 C C . PHE A 1 96 ? 41.181 8.097 3.542 1.00 85.50 96 PHE A C 1
ATOM 764 O O . PHE A 1 96 ? 40.119 8.460 3.036 1.00 85.50 96 PHE A O 1
ATOM 771 N N . VAL A 1 97 ? 41.991 8.939 4.176 1.00 85.56 97 VAL A N 1
ATOM 772 C CA . VAL A 1 97 ? 41.725 10.370 4.299 1.00 85.56 97 VAL A CA 1
ATOM 773 C C . VAL A 1 97 ? 42.954 11.177 3.911 1.00 85.56 97 VAL A C 1
ATOM 775 O O . VAL A 1 97 ? 44.045 11.006 4.460 1.00 85.56 97 VAL A O 1
ATOM 778 N N . ARG A 1 98 ? 42.795 12.088 2.954 1.00 83.38 98 ARG A N 1
ATOM 779 C CA . ARG A 1 98 ? 43.815 13.071 2.611 1.00 83.38 98 ARG A CA 1
ATOM 780 C C . ARG A 1 98 ? 43.665 14.276 3.513 1.00 83.38 98 ARG A C 1
ATOM 782 O O . ARG A 1 98 ? 42.633 14.934 3.482 1.00 83.38 98 ARG A O 1
ATOM 789 N N . SER A 1 99 ? 44.722 14.603 4.239 1.00 81.88 99 SER A N 1
ATOM 790 C CA . SER A 1 99 ? 44.823 15.848 4.985 1.00 81.88 99 SER A CA 1
ATOM 791 C C . SER A 1 99 ? 45.739 16.835 4.251 1.00 81.88 99 SER A C 1
ATOM 793 O O . SER A 1 99 ? 46.818 16.440 3.801 1.00 81.88 99 SER A O 1
ATOM 795 N N . PRO A 1 100 ? 45.364 18.116 4.100 1.00 68.81 100 PRO A N 1
ATOM 796 C CA . PRO A 1 100 ? 46.193 19.105 3.407 1.00 68.81 100 PRO A CA 1
ATOM 797 C C . PRO A 1 100 ? 47.464 19.465 4.193 1.00 68.81 100 PRO A C 1
ATOM 799 O O . PRO A 1 100 ? 48.487 19.801 3.604 1.00 68.81 100 PRO A O 1
ATOM 802 N N . ASN A 1 101 ? 47.416 19.361 5.519 1.00 75.88 101 ASN A N 1
ATOM 803 C CA . ASN A 1 101 ? 48.506 19.603 6.460 1.00 75.88 101 ASN A CA 1
ATOM 804 C C . ASN A 1 101 ? 48.462 18.566 7.597 1.00 75.88 101 ASN A C 1
ATOM 806 O O . ASN A 1 101 ? 47.498 17.814 7.731 1.00 75.88 101 ASN A O 1
ATOM 810 N N . ARG A 1 102 ? 49.509 18.492 8.424 1.00 86.88 102 ARG A N 1
ATOM 811 C CA . ARG A 1 102 ? 49.472 17.647 9.626 1.00 86.88 102 ARG A CA 1
ATOM 812 C C . ARG A 1 102 ? 48.513 18.279 10.640 1.00 86.88 102 ARG A C 1
ATOM 814 O O . ARG A 1 102 ? 48.730 19.426 11.021 1.00 86.88 102 ARG A O 1
ATOM 821 N N . GLN A 1 103 ? 47.478 17.558 11.063 1.00 87.62 103 GLN A N 1
ATOM 822 C CA . GLN A 1 103 ? 46.472 18.058 12.009 1.00 87.62 103 GLN A CA 1
ATOM 823 C C . GLN A 1 103 ? 45.921 16.939 12.897 1.00 87.62 103 GLN A C 1
ATOM 825 O O . GLN A 1 103 ? 45.833 15.784 12.482 1.00 87.62 103 GLN A O 1
ATOM 830 N N . THR A 1 104 ? 45.574 17.289 14.135 1.00 89.44 104 THR A N 1
ATOM 831 C CA . THR A 1 104 ? 44.885 16.397 15.075 1.00 89.44 104 THR A CA 1
ATOM 832 C C . THR A 1 104 ? 43.388 16.627 14.944 1.00 89.44 104 THR A C 1
ATOM 834 O O . THR A 1 104 ? 42.951 17.774 15.010 1.00 89.44 104 THR A O 1
ATOM 837 N N . VAL A 1 105 ? 42.630 15.552 14.753 1.00 90.44 105 VAL A N 1
ATOM 838 C CA . VAL A 1 105 ? 41.189 15.594 14.488 1.00 90.44 105 VAL A CA 1
ATOM 839 C C . VAL A 1 105 ? 40.454 14.536 15.308 1.00 90.44 105 VAL A C 1
ATOM 841 O O . VAL A 1 105 ? 41.050 13.550 15.743 1.00 90.44 105 VAL A O 1
ATOM 844 N N . ARG A 1 106 ? 39.156 14.718 15.521 1.00 92.06 106 ARG A N 1
ATOM 845 C CA . ARG A 1 106 ? 38.263 13.752 16.155 1.00 92.06 106 ARG A CA 1
ATOM 846 C C . ARG A 1 106 ? 37.556 12.921 15.094 1.00 92.06 106 ARG A C 1
ATOM 848 O O . ARG A 1 106 ? 36.872 13.451 14.220 1.00 92.06 106 ARG A O 1
ATOM 855 N N . LEU A 1 107 ? 37.712 11.612 15.207 1.00 94.62 107 LEU A N 1
ATOM 856 C CA . LEU A 1 107 ? 37.006 10.588 14.457 1.00 94.62 107 LEU A CA 1
ATOM 857 C C . LEU A 1 107 ? 35.891 10.027 15.344 1.00 94.62 107 LEU A C 1
ATOM 859 O O . LEU A 1 107 ? 36.166 9.468 16.404 1.00 94.62 107 LEU A O 1
ATOM 863 N N . LEU A 1 108 ? 34.645 10.186 14.917 1.00 95.12 108 LEU A N 1
ATOM 864 C CA . LEU A 1 108 ? 33.488 9.559 15.541 1.00 95.12 108 LEU A CA 1
ATOM 865 C C . LEU A 1 108 ? 33.244 8.207 14.879 1.00 95.12 108 LEU A C 1
ATOM 867 O O . LEU A 1 108 ? 33.295 8.109 13.651 1.00 95.12 108 LEU A O 1
ATOM 871 N N . VAL A 1 109 ? 33.018 7.174 15.684 1.00 95.44 109 VAL A N 1
ATOM 872 C CA . VAL A 1 109 ? 32.867 5.785 15.245 1.00 95.44 109 VAL A CA 1
ATOM 873 C C . VAL A 1 109 ? 31.612 5.190 15.873 1.00 95.44 109 VAL A C 1
ATOM 875 O O . VAL A 1 109 ? 31.308 5.438 17.033 1.00 95.44 109 VAL A O 1
ATOM 878 N N . GLY A 1 110 ? 30.875 4.411 15.091 1.00 93.81 110 GLY A N 1
ATOM 879 C CA . GLY A 1 110 ? 29.775 3.573 15.560 1.00 93.81 110 GLY A CA 1
ATOM 880 C C . GLY A 1 110 ? 30.033 2.127 15.160 1.00 93.81 110 GLY A C 1
ATOM 881 O O . GLY A 1 110 ? 30.634 1.873 14.116 1.00 93.81 110 GLY A O 1
ATOM 882 N N . SER A 1 111 ? 29.602 1.181 15.985 1.00 93.44 111 SER A N 1
ATOM 883 C CA . SER A 1 111 ? 29.752 -0.255 15.741 1.00 93.44 111 SER A CA 1
ATOM 884 C C . SER A 1 111 ? 28.617 -1.024 16.395 1.00 93.44 111 SER A C 1
ATOM 886 O O . SER A 1 111 ? 28.254 -0.696 17.527 1.00 93.44 111 SER A O 1
ATOM 888 N N . ASP A 1 112 ? 28.137 -2.069 15.731 1.00 87.19 112 ASP A N 1
ATOM 889 C CA . ASP A 1 112 ? 27.465 -3.169 16.420 1.00 87.19 112 ASP A CA 1
ATOM 890 C C . ASP A 1 112 ? 28.517 -3.982 17.181 1.00 87.19 112 ASP A C 1
ATOM 892 O O . ASP A 1 112 ? 29.575 -4.317 16.640 1.00 87.19 112 ASP A O 1
ATOM 896 N N . ASP A 1 113 ? 28.254 -4.216 18.458 1.00 91.81 113 ASP A N 1
ATOM 897 C CA . ASP A 1 113 ? 29.153 -4.782 19.452 1.00 91.81 113 ASP A CA 1
ATOM 898 C C . ASP A 1 113 ? 30.489 -4.035 19.601 1.00 91.81 113 ASP A C 1
ATOM 900 O O . ASP A 1 113 ? 30.527 -2.889 20.074 1.00 91.81 113 ASP A O 1
ATOM 904 N N . ALA A 1 114 ? 31.600 -4.700 19.282 1.00 92.19 114 ALA A N 1
ATOM 905 C CA . ALA A 1 114 ? 32.934 -4.293 19.697 1.00 92.19 114 ALA A CA 1
ATOM 906 C C . ALA A 1 114 ? 33.766 -3.771 18.526 1.00 92.19 114 ALA A C 1
ATOM 908 O O . ALA A 1 114 ? 33.771 -4.362 17.446 1.00 92.19 114 ALA A O 1
ATOM 909 N N . VAL A 1 115 ? 34.536 -2.702 18.759 1.00 95.44 115 VAL A N 1
ATOM 910 C CA . VAL A 1 115 ? 35.376 -2.066 17.733 1.00 95.44 115 VAL A CA 1
ATOM 911 C C . VAL A 1 115 ? 36.789 -1.759 18.223 1.00 95.44 115 VAL A C 1
ATOM 913 O O . VAL A 1 115 ? 37.001 -1.316 19.349 1.00 95.44 115 VAL A O 1
ATOM 916 N N . ALA A 1 116 ? 37.779 -1.952 17.355 1.00 94.25 116 ALA A N 1
ATOM 917 C CA . ALA A 1 116 ? 39.117 -1.387 17.504 1.00 94.25 116 ALA A CA 1
ATOM 918 C C . ALA A 1 116 ? 39.471 -0.537 16.276 1.00 94.25 116 ALA A C 1
ATOM 920 O O . ALA A 1 116 ? 39.080 -0.877 15.161 1.00 94.25 116 ALA A O 1
ATOM 921 N N . VAL A 1 117 ? 40.203 0.563 16.468 1.00 94.06 117 VAL A N 1
ATOM 922 C CA . VAL A 1 117 ? 40.520 1.536 15.409 1.00 94.06 117 VAL A CA 1
ATOM 923 C C . VAL A 1 117 ? 42.022 1.779 15.330 1.00 94.06 117 VAL A C 1
ATOM 925 O O . VAL A 1 117 ? 42.678 1.994 16.354 1.00 94.06 117 VAL A O 1
ATOM 928 N N . TRP A 1 118 ? 42.555 1.816 14.111 1.00 90.81 118 TRP A N 1
ATOM 929 C CA . TRP A 1 118 ? 43.928 2.187 13.796 1.00 90.81 118 TRP A CA 1
ATOM 930 C C . TRP A 1 118 ? 43.965 3.391 12.860 1.00 90.81 118 TRP A C 1
ATOM 932 O O . TRP A 1 118 ? 43.182 3.478 11.917 1.00 90.81 118 TRP A O 1
ATOM 942 N N . CYS A 1 119 ? 44.922 4.287 13.087 1.00 88.06 119 CYS A N 1
ATOM 943 C CA . CYS A 1 119 ? 45.246 5.403 12.205 1.00 88.06 119 CYS A CA 1
ATOM 944 C C . CYS A 1 119 ? 46.726 5.321 11.828 1.00 88.06 119 CYS A C 1
ATOM 946 O O . CYS A 1 119 ? 47.591 5.361 12.704 1.00 88.06 119 CYS A O 1
ATOM 948 N N . ASN A 1 120 ? 47.029 5.196 10.534 1.00 81.19 120 ASN A N 1
ATOM 949 C CA . ASN A 1 120 ? 48.389 5.004 10.009 1.00 81.19 120 ASN A CA 1
ATOM 950 C C . ASN A 1 120 ? 49.155 3.875 10.721 1.00 81.19 120 ASN A C 1
ATOM 952 O O . ASN A 1 120 ? 50.340 4.004 11.021 1.00 81.19 120 ASN A O 1
ATOM 956 N N . GLY A 1 121 ? 48.443 2.797 11.050 1.00 75.81 121 GLY A N 1
ATOM 957 C CA . GLY A 1 121 ? 48.987 1.637 11.750 1.00 75.81 121 GLY A CA 1
ATOM 958 C C . GLY A 1 121 ? 49.104 1.755 13.266 1.00 75.81 121 GLY A C 1
ATOM 959 O O . GLY A 1 121 ? 49.373 0.765 13.939 1.00 75.81 121 GLY A O 1
ATOM 960 N N . LEU A 1 122 ? 48.833 2.915 13.858 1.00 77.12 122 LEU A N 1
ATOM 961 C CA . LEU A 1 122 ? 48.784 3.055 15.313 1.00 77.12 122 LEU A CA 1
ATOM 962 C C . LEU A 1 122 ? 47.373 2.751 15.817 1.00 77.12 122 LEU A C 1
ATOM 964 O O . LEU A 1 122 ? 46.420 3.379 15.364 1.00 77.12 122 LEU A O 1
ATOM 968 N N . LYS A 1 123 ? 47.233 1.811 16.763 1.00 87.12 123 LYS A N 1
ATOM 969 C CA . LYS A 1 123 ? 45.957 1.517 17.437 1.00 87.12 123 LYS A CA 1
ATOM 970 C C . LYS A 1 123 ? 45.582 2.702 18.329 1.00 87.12 123 LYS A C 1
ATOM 972 O O . LYS A 1 123 ? 46.290 2.994 19.288 1.00 87.12 123 LYS A O 1
ATOM 977 N N . VAL A 1 124 ? 44.494 3.385 17.995 1.00 88.69 124 VAL A N 1
ATOM 978 C CA . VAL A 1 124 ? 44.055 4.639 18.633 1.00 88.69 124 VAL A CA 1
ATOM 979 C C . VAL A 1 124 ? 42.802 4.469 19.489 1.00 88.69 124 VAL A C 1
ATOM 981 O O . VAL A 1 124 ? 42.524 5.326 20.322 1.00 88.69 124 VAL A O 1
ATOM 984 N N . HIS A 1 125 ? 42.054 3.373 19.321 1.00 94.38 125 HIS A N 1
ATOM 985 C CA . HIS A 1 125 ? 40.849 3.106 20.106 1.00 94.38 125 HIS A CA 1
ATOM 986 C C . HIS A 1 125 ? 40.516 1.616 20.194 1.00 94.38 125 HIS A C 1
ATOM 988 O O . HIS A 1 125 ? 40.793 0.862 19.260 1.00 94.38 125 HIS A O 1
ATOM 994 N N . VAL A 1 126 ? 39.907 1.215 21.314 1.00 93.31 126 VAL A N 1
ATOM 995 C CA . VAL A 1 126 ? 39.330 -0.113 21.560 1.00 93.31 126 VAL A CA 1
ATOM 996 C C . VAL A 1 126 ? 38.107 0.059 22.462 1.00 93.31 126 VAL A C 1
ATOM 998 O O . VAL A 1 126 ? 38.234 0.605 23.557 1.00 93.31 126 VAL A O 1
ATOM 1001 N N . ALA A 1 127 ? 36.961 -0.454 22.028 1.00 91.25 127 ALA A N 1
ATOM 1002 C CA . ALA A 1 127 ? 35.741 -0.581 22.813 1.00 91.25 127 ALA A CA 1
ATOM 1003 C C . ALA A 1 127 ? 35.240 -2.029 22.708 1.00 91.25 127 ALA A C 1
ATOM 1005 O O . ALA A 1 127 ? 34.616 -2.413 21.721 1.00 91.25 127 ALA A O 1
ATOM 1006 N N . ASP A 1 128 ? 35.553 -2.848 23.716 1.00 91.00 128 ASP A N 1
ATOM 1007 C CA . ASP A 1 128 ? 35.132 -4.252 23.793 1.00 91.00 128 ASP A CA 1
ATOM 1008 C C . ASP A 1 128 ? 33.836 -4.383 24.604 1.00 91.00 128 ASP A C 1
ATOM 1010 O O . ASP A 1 128 ? 33.837 -4.748 25.779 1.00 91.00 128 ASP A O 1
ATOM 1014 N N . VAL A 1 129 ? 32.721 -4.005 23.981 1.00 86.25 129 VAL A N 1
ATOM 1015 C CA . VAL A 1 129 ? 31.379 -4.010 24.582 1.00 86.25 129 VAL A CA 1
ATOM 1016 C C . VAL A 1 129 ? 30.394 -4.732 23.662 1.00 86.25 129 VAL A C 1
ATOM 1018 O O . VAL A 1 129 ? 30.679 -4.932 22.486 1.00 86.25 129 VAL A O 1
ATOM 1021 N N . VAL A 1 130 ? 29.278 -5.218 24.200 1.00 85.12 130 VAL A N 1
ATOM 1022 C CA . VAL A 1 130 ? 28.174 -5.805 23.414 1.00 85.12 130 VAL A CA 1
ATOM 1023 C C . VAL A 1 130 ? 27.065 -4.757 23.378 1.00 85.12 130 VAL A C 1
ATOM 1025 O O . VAL A 1 130 ? 26.638 -4.302 24.442 1.00 85.12 130 VAL A O 1
ATOM 1028 N N . ARG A 1 131 ? 26.675 -4.293 22.190 1.00 87.62 131 ARG A N 1
ATOM 1029 C CA . ARG A 1 131 ? 25.777 -3.137 22.003 1.00 87.62 131 ARG A CA 1
ATOM 1030 C C . ARG A 1 131 ? 25.216 -3.105 20.588 1.00 87.62 131 ARG A C 1
ATOM 1032 O O . ARG A 1 131 ? 25.899 -3.526 19.675 1.00 87.62 131 ARG A O 1
ATOM 1039 N N . GLY A 1 132 ? 24.043 -2.500 20.418 1.00 85.38 132 GLY A N 1
ATOM 1040 C CA . GLY A 1 132 ? 23.505 -2.191 19.093 1.00 85.38 132 GLY A CA 1
ATOM 1041 C C . GLY A 1 132 ? 24.330 -1.134 18.349 1.00 85.38 132 GLY A C 1
ATOM 1042 O O . GLY A 1 132 ? 24.920 -0.245 18.977 1.00 85.38 132 GLY A O 1
ATOM 1043 N N . LEU A 1 133 ? 24.305 -1.170 17.016 1.00 89.06 133 LEU A N 1
ATOM 1044 C CA . LEU A 1 133 ? 24.887 -0.125 16.175 1.00 89.06 133 LEU A CA 1
ATOM 1045 C C . LEU A 1 133 ? 24.195 1.229 16.393 1.00 89.06 133 LEU A C 1
ATOM 1047 O O . LEU A 1 133 ? 23.071 1.463 15.955 1.00 89.06 133 LEU A O 1
ATOM 1051 N N . VAL A 1 134 ? 24.924 2.152 17.018 1.00 89.00 134 VAL A N 1
ATOM 1052 C CA . VAL A 1 134 ? 24.566 3.570 17.134 1.00 89.00 134 VAL A CA 1
ATOM 1053 C C . VAL A 1 134 ? 25.658 4.386 16.451 1.00 89.00 134 VAL A C 1
ATOM 1055 O O . VAL A 1 134 ? 26.846 4.181 16.715 1.00 89.00 134 VAL A O 1
ATOM 1058 N N . VAL A 1 135 ? 25.276 5.294 15.552 1.00 89.50 135 VAL A N 1
ATOM 1059 C CA . VAL A 1 135 ? 26.232 6.194 14.894 1.00 89.50 135 VAL A CA 1
ATOM 1060 C C . VAL A 1 135 ? 26.838 7.175 15.898 1.00 89.50 135 VAL A C 1
ATOM 1062 O O . VAL A 1 135 ? 26.180 7.579 16.853 1.00 89.50 135 VAL A O 1
ATOM 1065 N N . ASP A 1 136 ? 28.103 7.545 15.692 1.00 90.56 136 ASP A N 1
ATOM 1066 C CA . ASP A 1 136 ? 28.866 8.471 16.548 1.00 90.56 136 ASP A CA 1
ATOM 1067 C C . ASP A 1 136 ? 29.030 8.063 18.028 1.00 90.56 136 ASP A C 1
ATOM 1069 O O . ASP A 1 136 ? 29.364 8.899 18.869 1.00 90.56 136 ASP A O 1
ATOM 1073 N N . ASN A 1 137 ? 28.806 6.789 18.359 1.00 89.62 137 ASN A N 1
ATOM 1074 C CA . ASN A 1 137 ? 28.774 6.308 19.742 1.00 89.62 137 ASN A CA 1
ATOM 1075 C C . ASN A 1 137 ? 30.134 6.410 20.464 1.00 89.62 137 ASN A C 1
ATOM 1077 O O . ASN A 1 137 ? 30.179 6.629 21.673 1.00 89.62 137 ASN A O 1
ATOM 1081 N N . ASP A 1 138 ? 31.244 6.299 19.729 1.00 91.06 138 ASP A N 1
ATOM 1082 C CA . ASP A 1 138 ? 32.600 6.523 20.231 1.00 91.06 138 ASP A CA 1
ATOM 1083 C C . ASP A 1 138 ? 33.232 7.762 19.589 1.00 91.06 138 ASP A C 1
ATOM 1085 O O . ASP A 1 138 ? 33.086 8.016 18.394 1.00 91.06 138 ASP A O 1
ATOM 1089 N N . SER A 1 139 ? 34.017 8.510 20.368 1.00 93.81 139 SER A N 1
ATOM 1090 C CA . SER A 1 139 ? 34.802 9.653 19.891 1.00 93.81 139 SER A CA 1
ATOM 1091 C C . SER A 1 139 ? 36.288 9.417 20.136 1.00 93.81 139 SER A C 1
ATOM 1093 O O . SER A 1 139 ? 36.729 9.305 21.279 1.00 93.81 139 SER A O 1
ATOM 1095 N N . VAL A 1 140 ? 37.077 9.410 19.064 1.00 90.19 140 VAL A N 1
ATOM 1096 C CA . VAL A 1 140 ? 38.503 9.066 19.071 1.00 90.19 140 VAL A CA 1
ATOM 1097 C C . VAL A 1 140 ? 39.332 10.222 18.530 1.00 90.19 140 VAL A C 1
ATOM 1099 O O . VAL A 1 140 ? 39.096 10.705 17.428 1.00 90.19 140 VAL A O 1
ATOM 1102 N N . THR A 1 141 ? 40.355 10.651 19.262 1.00 90.50 141 THR A N 1
ATOM 1103 C CA . THR A 1 141 ? 41.312 11.645 18.754 1.00 90.50 141 THR A CA 1
ATOM 1104 C C . THR A 1 141 ? 42.387 10.956 17.915 1.00 90.50 141 THR A C 1
ATOM 1106 O O . THR A 1 141 ? 43.099 10.088 18.416 1.00 90.50 141 THR A O 1
ATOM 1109 N N . VAL A 1 142 ? 42.545 11.361 16.652 1.00 90.25 142 VAL A N 1
ATOM 1110 C CA . VAL A 1 142 ? 43.534 10.810 15.714 1.00 90.25 142 VAL A CA 1
ATOM 1111 C C . VAL A 1 142 ? 44.428 11.907 15.136 1.00 90.25 142 VAL A C 1
ATOM 1113 O O . VAL A 1 142 ? 43.997 13.036 14.907 1.00 90.25 142 VAL A O 1
ATOM 1116 N N . GLN A 1 143 ? 45.701 11.591 14.900 1.00 89.31 143 GLN A N 1
ATOM 1117 C CA . GLN A 1 143 ? 46.651 12.520 14.288 1.00 89.31 143 GLN A CA 1
ATOM 1118 C C . GLN A 1 143 ? 46.875 12.159 12.818 1.00 89.31 143 GLN A C 1
ATOM 1120 O O . GLN A 1 143 ? 47.440 11.111 12.510 1.00 89.31 143 GLN A O 1
ATOM 1125 N N . LEU A 1 144 ? 46.470 13.055 11.917 1.00 88.06 144 LEU A N 1
ATOM 1126 C CA . LEU A 1 144 ? 46.655 12.910 10.476 1.00 88.06 144 LEU A CA 1
ATOM 1127 C C . LEU A 1 144 ? 47.951 13.597 10.035 1.00 88.06 144 LEU A C 1
ATOM 1129 O O . LEU A 1 144 ? 48.214 14.749 10.385 1.00 88.06 144 LEU A O 1
ATOM 1133 N N . ASN A 1 145 ? 48.752 12.903 9.234 1.00 81.69 145 ASN A N 1
ATOM 1134 C CA . ASN A 1 145 ? 49.883 13.460 8.501 1.00 81.69 145 ASN A CA 1
ATOM 1135 C C . ASN A 1 145 ? 49.389 14.253 7.284 1.00 81.69 145 ASN A C 1
ATOM 1137 O O . ASN A 1 145 ? 48.318 13.975 6.746 1.00 81.69 145 ASN A O 1
ATOM 1141 N N . ALA A 1 146 ? 50.186 15.218 6.817 1.00 76.38 146 ALA A N 1
ATOM 1142 C CA . ALA A 1 146 ? 49.931 15.853 5.526 1.00 76.38 146 ALA A CA 1
ATOM 1143 C C . ALA A 1 146 ? 50.028 14.799 4.404 1.00 76.38 146 ALA A C 1
ATOM 1145 O O . ALA A 1 146 ? 50.994 14.040 4.359 1.00 76.38 146 ALA A O 1
ATOM 1146 N N . GLY A 1 147 ? 49.046 14.758 3.503 1.00 74.94 147 GLY A N 1
ATOM 1147 C CA . GLY A 1 147 ? 48.898 13.698 2.502 1.00 74.94 147 GLY A CA 1
ATOM 1148 C C . GLY A 1 147 ? 47.853 12.650 2.896 1.00 74.94 147 GLY A C 1
ATOM 1149 O O . GLY A 1 147 ? 46.942 12.941 3.669 1.00 74.94 147 GLY A O 1
ATOM 1150 N N . TRP A 1 148 ? 47.935 11.456 2.308 1.00 79.94 148 TRP A N 1
ATOM 1151 C CA . TRP A 1 148 ? 46.993 10.362 2.566 1.00 79.94 148 TRP A CA 1
ATOM 1152 C C . TRP A 1 148 ? 47.315 9.632 3.868 1.00 79.94 148 TRP A C 1
ATOM 1154 O O . TRP A 1 148 ? 48.474 9.359 4.171 1.00 79.94 148 TRP A O 1
ATOM 1164 N N . ASN A 1 149 ? 46.264 9.316 4.615 1.00 83.88 149 ASN A N 1
ATOM 1165 C CA . ASN A 1 149 ? 46.295 8.575 5.866 1.00 83.88 149 ASN A CA 1
ATOM 1166 C C . ASN A 1 149 ? 45.347 7.382 5.757 1.00 83.88 149 ASN A C 1
ATOM 1168 O O . ASN A 1 149 ? 44.314 7.487 5.094 1.00 83.88 149 ASN A O 1
ATOM 1172 N N . THR A 1 150 ? 45.671 6.290 6.439 1.00 86.38 150 THR A N 1
ATOM 1173 C CA . THR A 1 150 ? 44.865 5.063 6.455 1.00 86.38 150 THR A CA 1
ATOM 1174 C C . THR A 1 150 ? 44.138 4.936 7.782 1.00 86.38 150 THR A C 1
ATOM 1176 O O . THR A 1 150 ? 44.778 5.005 8.834 1.00 86.38 150 THR A O 1
ATOM 1179 N N . ILE A 1 151 ? 42.829 4.702 7.737 1.00 90.19 151 ILE A N 1
ATOM 1180 C CA . ILE A 1 151 ? 42.014 4.360 8.900 1.00 90.19 151 ILE A CA 1
ATOM 1181 C C . ILE A 1 151 ? 41.501 2.930 8.734 1.00 90.19 151 ILE A C 1
ATOM 1183 O O . ILE A 1 151 ? 40.949 2.589 7.689 1.00 90.19 151 ILE A O 1
ATOM 1187 N N . VAL A 1 152 ? 41.678 2.101 9.762 1.00 90.75 152 VAL A N 1
ATOM 1188 C CA . VAL A 1 152 ? 41.180 0.718 9.796 1.00 90.75 152 VAL A CA 1
ATOM 1189 C C . VAL A 1 152 ? 40.356 0.516 11.057 1.00 90.75 152 VAL A C 1
ATOM 1191 O O . VAL A 1 152 ? 40.815 0.822 12.155 1.00 90.75 152 VAL A O 1
ATOM 1194 N N . LEU A 1 153 ? 39.151 -0.009 10.897 1.00 93.31 153 LEU A N 1
ATOM 1195 C CA . LEU A 1 153 ? 38.260 -0.462 11.951 1.00 93.31 153 LEU A CA 1
ATOM 1196 C C . LEU A 1 153 ? 38.239 -1.991 11.925 1.00 93.31 153 LEU A C 1
ATOM 1198 O O . LEU A 1 153 ? 38.138 -2.598 10.862 1.00 93.31 153 LEU A O 1
ATOM 1202 N N . LYS A 1 154 ? 38.293 -2.610 13.098 1.00 93.56 154 LYS A N 1
ATOM 1203 C CA . LYS A 1 154 ? 38.030 -4.033 13.310 1.00 93.56 154 LYS A CA 1
ATOM 1204 C C . LYS A 1 154 ? 36.757 -4.151 14.125 1.00 93.56 154 LYS A C 1
ATOM 1206 O O . LYS A 1 154 ? 36.740 -3.659 15.249 1.00 93.56 154 LYS A O 1
ATOM 1211 N N . ILE A 1 155 ? 35.731 -4.782 13.567 1.00 93.69 155 ILE A N 1
ATOM 1212 C CA . ILE A 1 155 ? 34.400 -4.885 14.162 1.00 93.69 155 ILE A CA 1
ATOM 1213 C C . ILE A 1 155 ? 34.120 -6.350 14.474 1.00 93.69 155 ILE A C 1
ATOM 1215 O O . ILE A 1 155 ? 34.134 -7.186 13.567 1.00 93.69 155 ILE A O 1
ATOM 1219 N N . ALA A 1 156 ? 33.864 -6.660 15.740 1.00 92.00 156 ALA A N 1
ATOM 1220 C CA . ALA A 1 156 ? 33.592 -8.010 16.206 1.00 92.00 156 ALA A CA 1
ATOM 1221 C C . ALA A 1 156 ? 32.119 -8.171 16.589 1.00 92.00 156 ALA A C 1
ATOM 1223 O O . ALA A 1 156 ? 31.705 -7.637 17.617 1.00 92.00 156 ALA A O 1
ATOM 1224 N N . ASN A 1 157 ? 31.379 -8.951 15.798 1.00 90.69 157 ASN A N 1
ATOM 1225 C CA . ASN A 1 157 ? 29.981 -9.281 16.050 1.00 90.69 157 ASN A CA 1
ATOM 1226 C C . ASN A 1 157 ? 29.842 -10.489 16.969 1.00 90.69 157 ASN A C 1
ATOM 1228 O O . ASN A 1 157 ? 30.527 -11.500 16.777 1.00 90.69 157 ASN A O 1
ATOM 1232 N N . ASN A 1 158 ? 28.911 -10.419 17.909 1.00 85.19 158 ASN A N 1
ATOM 1233 C CA . ASN A 1 158 ? 28.476 -11.545 18.712 1.00 85.19 158 ASN A CA 1
ATOM 1234 C C . ASN A 1 158 ? 27.216 -12.174 18.103 1.00 85.19 158 ASN A C 1
ATOM 1236 O O . ASN A 1 158 ? 27.334 -13.239 17.503 1.00 85.19 158 ASN A O 1
ATOM 1240 N N . GLU A 1 159 ? 26.051 -11.532 18.213 1.00 80.88 159 GLU A N 1
ATOM 1241 C CA . GLU A 1 159 ? 24.753 -12.030 17.721 1.00 80.88 159 GLU A CA 1
ATOM 1242 C C . GLU A 1 159 ? 23.845 -10.844 17.339 1.00 80.88 159 GLU A C 1
ATOM 1244 O O . GLU A 1 159 ? 23.902 -9.801 17.985 1.00 80.88 159 GLU A O 1
ATOM 1249 N N . GLY A 1 160 ? 22.978 -11.002 16.332 1.00 80.38 160 GLY A N 1
ATOM 1250 C CA . GLY A 1 160 ? 22.042 -9.950 15.908 1.00 80.38 160 GLY A CA 1
ATOM 1251 C C . GLY A 1 160 ? 22.561 -9.068 14.768 1.00 80.38 160 GLY A C 1
ATOM 1252 O O . GLY A 1 160 ? 23.113 -9.583 13.793 1.00 80.38 160 GLY A O 1
ATOM 1253 N N . GLY A 1 161 ? 22.312 -7.755 14.848 1.00 82.19 161 GLY A N 1
ATOM 1254 C CA . GLY A 1 161 ? 22.747 -6.788 13.834 1.00 82.19 161 GLY A CA 1
ATOM 1255 C C . GLY A 1 161 ? 24.264 -6.813 13.626 1.00 82.19 161 GLY A C 1
ATOM 1256 O O . GLY A 1 161 ? 25.007 -7.293 14.478 1.00 82.19 161 GLY A O 1
ATOM 1257 N N . TYR A 1 162 ? 24.745 -6.330 12.477 1.00 89.06 162 TYR A N 1
ATOM 1258 C CA . TYR A 1 162 ? 26.185 -6.249 12.247 1.00 89.06 162 TYR A CA 1
ATOM 1259 C C . TYR A 1 162 ? 26.550 -5.087 11.326 1.00 89.06 162 TYR A C 1
ATOM 1261 O O . TYR A 1 162 ? 26.305 -5.136 10.124 1.00 89.06 162 TYR A O 1
ATOM 1269 N N . GLY A 1 163 ? 27.186 -4.043 11.859 1.00 91.75 163 GLY A N 1
ATOM 1270 C CA . GLY A 1 163 ? 27.581 -2.887 11.057 1.00 91.75 163 GLY A CA 1
ATOM 1271 C C . GLY A 1 163 ? 28.526 -1.917 11.756 1.00 91.75 163 GLY A C 1
ATOM 1272 O O . GLY A 1 163 ? 28.877 -2.092 12.924 1.00 91.75 163 GLY A O 1
ATOM 1273 N N . ALA A 1 164 ? 28.956 -0.886 11.028 1.00 94.50 164 ALA A N 1
ATOM 1274 C CA . ALA A 1 164 ? 29.774 0.200 11.565 1.00 94.50 164 ALA A CA 1
ATOM 1275 C C . ALA A 1 164 ? 29.618 1.519 10.805 1.00 94.50 164 ALA A C 1
ATOM 1277 O O . ALA A 1 164 ? 29.311 1.543 9.620 1.00 94.50 164 ALA A O 1
ATOM 1278 N N . SER A 1 165 ? 29.892 2.633 11.473 1.00 95.75 165 SER A N 1
ATOM 1279 C CA . SER A 1 165 ? 29.931 3.976 10.888 1.00 95.75 165 SER A CA 1
ATOM 1280 C C . SER A 1 165 ? 31.208 4.694 11.290 1.00 95.75 165 SER A C 1
ATOM 1282 O O . SER A 1 165 ? 31.736 4.459 12.375 1.00 95.75 165 SER A O 1
ATOM 1284 N N . ALA A 1 166 ? 31.664 5.635 10.469 1.00 93.94 166 ALA A N 1
ATOM 1285 C CA . ALA A 1 166 ? 32.701 6.572 10.875 1.00 93.94 166 ALA A CA 1
ATOM 1286 C C . ALA A 1 166 ? 32.496 7.936 10.217 1.00 93.94 166 ALA A C 1
ATOM 1288 O O . ALA A 1 166 ? 32.028 8.008 9.082 1.00 93.94 166 ALA A O 1
ATOM 1289 N N . ARG A 1 167 ? 32.889 9.010 10.903 1.00 93.81 167 ARG A N 1
ATOM 1290 C CA . ARG A 1 167 ? 33.012 10.361 10.337 1.00 93.81 167 ARG A CA 1
ATOM 1291 C C . ARG A 1 167 ? 34.024 11.194 11.102 1.00 93.81 167 ARG A C 1
ATOM 1293 O O . ARG A 1 167 ? 34.229 10.983 12.292 1.00 93.81 167 ARG A O 1
ATOM 1300 N N . PHE A 1 168 ? 34.613 12.191 10.456 1.00 91.75 168 PHE A N 1
ATOM 1301 C CA . PHE A 1 168 ? 35.392 13.199 11.174 1.00 91.75 168 PHE A CA 1
ATOM 1302 C C . PHE A 1 168 ? 34.455 14.288 11.709 1.00 91.75 168 PHE A C 1
ATOM 1304 O O . PHE A 1 168 ? 33.567 14.738 10.989 1.00 91.75 168 PHE A O 1
ATOM 1311 N N . ALA A 1 169 ? 34.624 14.677 12.973 1.00 83.50 169 ALA A N 1
ATOM 1312 C CA . ALA A 1 169 ? 33.856 15.750 13.617 1.00 83.50 169 ALA A CA 1
ATOM 1313 C C . ALA A 1 169 ? 34.517 17.129 13.490 1.00 83.50 169 ALA A C 1
ATOM 1315 O O . ALA A 1 169 ? 33.897 18.148 13.788 1.00 83.50 169 ALA A O 1
ATOM 1316 N N . ASP A 1 170 ? 35.795 17.150 13.121 1.00 78.19 170 ASP A N 1
ATOM 1317 C CA . ASP A 1 170 ? 36.600 18.341 12.885 1.00 78.19 170 ASP A CA 1
ATOM 1318 C C . ASP A 1 170 ? 37.757 18.005 11.918 1.00 78.19 170 ASP A C 1
ATOM 1320 O O . ASP A 1 170 ? 37.918 16.865 11.478 1.00 78.19 170 ASP A O 1
ATOM 1324 N N . GLY A 1 171 ? 38.526 19.021 11.521 1.00 69.31 171 GLY A N 1
ATOM 1325 C CA . GLY A 1 171 ? 39.634 18.893 10.568 1.00 69.31 171 GLY A CA 1
ATOM 1326 C C . GLY A 1 171 ? 39.358 19.582 9.236 1.00 69.31 171 GLY A C 1
ATOM 1327 O O . GLY A 1 171 ? 38.320 19.391 8.609 1.00 69.31 171 GLY A O 1
ATOM 1328 N N . THR A 1 172 ? 40.253 20.460 8.795 1.00 71.50 172 THR A N 1
ATOM 1329 C CA . THR A 1 172 ? 39.992 21.342 7.646 1.00 71.50 172 THR A CA 1
ATOM 1330 C C . THR A 1 172 ? 40.572 20.748 6.368 1.00 71.50 172 THR A C 1
ATOM 1332 O O . THR A 1 172 ? 41.746 20.382 6.326 1.00 71.50 172 THR A O 1
ATOM 1335 N N . GLY A 1 173 ? 39.755 20.681 5.312 1.00 72.06 173 GLY A N 1
ATOM 1336 C CA . GLY A 1 173 ? 40.180 20.255 3.974 1.00 72.06 173 GLY A CA 1
ATOM 1337 C C . GLY A 1 173 ? 40.422 18.751 3.817 1.00 72.06 173 GLY A C 1
ATOM 1338 O O . GLY A 1 173 ? 41.167 18.359 2.921 1.00 72.06 173 GLY A O 1
ATOM 1339 N N . LEU A 1 174 ? 39.824 17.925 4.682 1.00 77.44 174 LEU A N 1
ATOM 1340 C CA . LEU A 1 174 ? 39.920 16.469 4.593 1.00 77.44 174 LEU A CA 1
ATOM 1341 C C . LEU A 1 174 ? 39.167 15.933 3.365 1.00 77.44 174 LEU A C 1
ATOM 1343 O O . LEU A 1 174 ? 38.060 16.378 3.068 1.00 77.44 174 LEU A O 1
ATOM 1347 N N . VAL A 1 175 ? 39.757 14.958 2.668 1.00 78.94 175 VAL A N 1
ATOM 1348 C CA . VAL A 1 175 ? 39.132 14.267 1.524 1.00 78.94 175 VAL A CA 1
ATOM 1349 C C . VAL A 1 175 ? 39.157 12.765 1.761 1.00 78.94 175 VAL A C 1
ATOM 1351 O O . VAL A 1 175 ? 40.233 12.195 1.920 1.00 78.94 175 VAL A O 1
ATOM 1354 N N . LEU A 1 176 ? 37.989 12.126 1.773 1.00 79.00 176 LEU A N 1
ATOM 1355 C CA . LEU A 1 176 ? 37.849 10.685 1.979 1.00 79.00 176 LEU A CA 1
ATOM 1356 C C . LEU A 1 176 ? 37.952 9.911 0.658 1.00 79.00 176 LEU A C 1
ATOM 1358 O O . LEU A 1 176 ? 37.543 10.401 -0.394 1.00 79.00 176 LEU A O 1
ATOM 1362 N N . ALA A 1 177 ? 38.475 8.692 0.722 1.00 69.19 177 ALA A N 1
ATOM 1363 C CA . ALA A 1 177 ? 38.471 7.722 -0.365 1.00 69.19 177 ALA A CA 1
ATOM 1364 C C . ALA A 1 177 ? 38.458 6.305 0.215 1.00 69.19 177 ALA A C 1
ATOM 1366 O O . ALA A 1 177 ? 39.113 6.056 1.219 1.00 69.19 177 ALA A O 1
ATOM 1367 N N . ALA A 1 178 ? 37.770 5.355 -0.416 1.00 59.81 178 ALA A N 1
ATOM 1368 C CA . ALA A 1 178 ? 37.858 3.961 0.025 1.00 59.81 178 ALA A CA 1
ATOM 1369 C C . ALA A 1 178 ? 39.170 3.280 -0.354 1.00 59.81 178 ALA A C 1
ATOM 1371 O O . ALA A 1 178 ? 39.586 2.381 0.357 1.00 59.81 178 ALA A O 1
ATOM 1372 N N . GLU A 1 179 ? 39.839 3.695 -1.430 1.00 60.34 179 GLU A N 1
ATOM 1373 C CA . GLU A 1 179 ? 41.110 3.103 -1.861 1.00 60.34 179 GLU A CA 1
ATOM 1374 C C . GLU A 1 179 ? 42.258 4.096 -1.729 1.00 60.34 179 GLU A C 1
ATOM 1376 O O . GLU A 1 179 ? 42.075 5.294 -1.959 1.00 60.34 179 GLU A O 1
ATOM 1381 N N . ASN A 1 180 ? 43.449 3.589 -1.399 1.00 55.66 180 ASN A N 1
ATOM 1382 C CA . ASN A 1 180 ? 44.668 4.382 -1.381 1.00 55.66 180 ASN A CA 1
ATOM 1383 C C . ASN A 1 180 ? 45.007 4.812 -2.818 1.00 55.66 180 ASN A C 1
ATOM 1385 O O . ASN A 1 180 ? 45.336 3.956 -3.644 1.00 55.66 180 ASN A O 1
ATOM 1389 N N . PRO A 1 181 ? 44.983 6.109 -3.151 1.00 54.03 181 PRO A N 1
ATOM 1390 C CA . PRO A 1 181 ? 45.162 6.550 -4.529 1.00 54.03 181 PRO A CA 1
ATOM 1391 C C . PRO A 1 181 ? 46.639 6.652 -4.959 1.00 54.03 181 PRO A C 1
ATOM 1393 O O . PRO A 1 181 ? 46.929 7.328 -5.946 1.00 54.03 181 PRO A O 1
ATOM 1396 N N . TRP A 1 182 ? 47.580 5.992 -4.265 1.00 49.97 182 TRP A N 1
ATOM 1397 C CA . TRP A 1 182 ? 48.995 5.933 -4.664 1.00 49.97 182 TRP A CA 1
ATOM 1398 C C . TRP A 1 182 ? 49.583 4.506 -4.620 1.00 49.97 182 TRP A C 1
ATOM 1400 O O . TRP A 1 182 ? 49.442 3.816 -3.608 1.00 49.97 182 TRP A O 1
ATOM 1410 N N . PRO A 1 183 ? 50.326 4.058 -5.655 1.00 41.56 183 PRO A N 1
ATOM 1411 C CA . PRO A 1 183 ? 51.257 2.940 -5.528 1.00 41.56 183 PRO A CA 1
ATOM 1412 C C . PRO A 1 183 ? 52.580 3.379 -4.877 1.00 41.56 183 PRO A C 1
ATOM 1414 O O . PRO A 1 183 ? 53.045 4.493 -5.080 1.00 41.56 183 PRO A O 1
ATOM 1417 N N . ALA A 1 184 ? 53.196 2.514 -4.070 1.00 36.50 184 ALA A N 1
ATOM 1418 C CA . ALA A 1 184 ? 54.426 2.836 -3.347 1.00 36.50 184 ALA A CA 1
ATOM 1419 C C . ALA A 1 184 ? 55.556 3.378 -4.262 1.00 36.50 184 ALA A C 1
ATOM 1421 O O . ALA A 1 184 ? 55.837 2.776 -5.294 1.00 36.50 184 ALA A O 1
ATOM 1422 N N . GLN A 1 185 ? 56.236 4.432 -3.770 1.00 31.56 185 GLN A N 1
ATOM 1423 C CA . GLN A 1 185 ? 57.542 5.019 -4.160 1.00 31.56 185 GLN A CA 1
ATOM 1424 C C . GLN A 1 185 ? 57.575 6.336 -4.997 1.00 31.56 185 GLN A C 1
ATOM 1426 O O . GLN A 1 185 ? 57.587 6.313 -6.219 1.00 31.56 185 GLN A O 1
ATOM 1431 N N . HIS A 1 186 ? 57.793 7.456 -4.271 1.00 28.14 186 HIS A N 1
ATOM 1432 C CA . HIS A 1 186 ? 58.708 8.600 -4.557 1.00 28.14 186 HIS A CA 1
ATOM 1433 C C . HIS A 1 186 ? 58.420 9.612 -5.720 1.00 28.14 186 HIS A C 1
ATOM 1435 O O . HIS A 1 186 ? 57.494 9.411 -6.492 1.00 28.14 186 HIS A O 1
ATOM 1441 N N . PRO A 1 187 ? 59.107 10.789 -5.779 1.00 29.73 187 PRO A N 1
ATOM 1442 C CA . PRO A 1 187 ? 58.707 12.099 -5.238 1.00 29.73 187 PRO A CA 1
ATOM 1443 C C . PRO A 1 187 ? 58.367 13.185 -6.299 1.00 29.73 187 PRO A C 1
ATOM 1445 O O . PRO A 1 187 ? 58.578 13.023 -7.494 1.00 29.73 187 PRO A O 1
ATOM 1448 N N . LEU A 1 188 ? 57.871 14.326 -5.800 1.00 38.69 188 LEU A N 1
ATOM 1449 C CA . LEU A 1 188 ? 57.519 15.588 -6.481 1.00 38.69 188 LEU A CA 1
ATOM 1450 C C . LEU A 1 188 ? 58.362 15.955 -7.722 1.00 38.69 188 LEU A C 1
ATOM 1452 O O . LEU A 1 188 ? 59.561 16.168 -7.590 1.00 38.69 188 LEU A O 1
ATOM 1456 N N . THR A 1 189 ? 57.712 16.177 -8.874 1.00 22.75 189 THR A N 1
ATOM 1457 C CA . THR A 1 189 ? 58.066 17.209 -9.878 1.00 22.75 189 THR A CA 1
ATOM 1458 C C . THR A 1 189 ? 56.900 17.449 -10.858 1.00 22.75 189 THR A C 1
ATOM 1460 O O . THR A 1 189 ? 56.257 16.517 -11.325 1.00 22.75 189 THR A O 1
ATOM 1463 N N . ASP A 1 190 ? 56.643 18.720 -11.154 1.00 25.78 190 ASP A N 1
ATOM 1464 C CA . ASP A 1 190 ? 55.831 19.282 -12.255 1.00 25.78 190 ASP A CA 1
ATOM 1465 C C . ASP A 1 190 ? 56.811 20.162 -13.083 1.00 25.78 190 ASP A C 1
ATOM 1467 O O . ASP A 1 190 ? 57.824 20.554 -12.483 1.00 25.78 190 ASP A O 1
ATOM 1471 N N . PRO A 1 191 ? 56.616 20.568 -14.368 1.00 41.25 191 PRO A N 1
ATOM 1472 C CA . PRO A 1 191 ? 55.494 20.369 -15.306 1.00 41.25 191 PRO A CA 1
ATOM 1473 C C . PRO A 1 191 ? 55.875 19.971 -16.753 1.00 41.25 191 PRO A C 1
ATOM 1475 O O . PRO A 1 191 ? 57.015 20.159 -17.178 1.00 41.25 191 PRO A O 1
ATOM 1478 N N . ARG A 1 192 ? 54.869 19.557 -17.554 1.00 22.80 192 ARG A N 1
ATOM 1479 C CA . ARG A 1 192 ? 54.484 20.109 -18.892 1.00 22.80 192 ARG A CA 1
ATOM 1480 C C . ARG A 1 192 ? 53.826 19.081 -19.839 1.00 22.80 192 ARG A C 1
ATOM 1482 O O . ARG A 1 192 ? 54.223 17.926 -19.868 1.00 22.80 192 ARG A O 1
ATOM 1489 N N . LEU A 1 193 ? 52.955 19.636 -20.702 1.00 21.64 193 LEU A N 1
ATOM 1490 C CA . LEU A 1 193 ? 52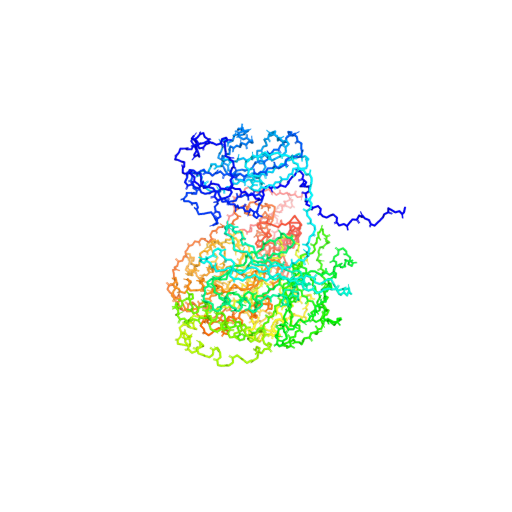.368 19.114 -21.960 1.00 21.64 193 LEU A CA 1
ATOM 1491 C C . LEU A 1 193 ? 51.231 18.083 -21.769 1.00 21.64 193 LEU A C 1
ATOM 1493 O O . LEU A 1 193 ? 51.333 17.189 -20.949 1.00 21.64 193 LEU A O 1
ATOM 1497 N N . GLU A 1 194 ? 50.084 18.126 -22.451 1.00 23.52 194 GLU A N 1
ATOM 1498 C CA . GLU A 1 194 ? 49.624 18.905 -23.605 1.00 23.52 194 GLU A CA 1
ATOM 1499 C C . GLU A 1 194 ? 48.079 18.819 -23.677 1.00 23.52 194 GLU A C 1
ATOM 1501 O O . GLU A 1 194 ? 47.471 17.872 -23.172 1.00 23.52 194 GLU A O 1
ATOM 1506 N N . ILE A 1 195 ? 47.422 19.813 -24.281 1.00 31.39 195 ILE A N 1
ATOM 1507 C CA . ILE A 1 195 ? 45.972 19.820 -24.544 1.00 31.39 195 ILE A CA 1
ATOM 1508 C C . ILE A 1 195 ? 45.716 19.075 -25.858 1.00 31.39 195 ILE A C 1
ATOM 1510 O O . ILE A 1 195 ? 46.260 19.499 -26.871 1.00 31.39 195 ILE A O 1
ATOM 1514 N N . ALA A 1 196 ? 44.815 18.083 -25.899 1.00 26.05 196 ALA A N 1
ATOM 1515 C CA . ALA A 1 196 ? 44.218 17.661 -27.173 1.00 26.05 196 ALA A CA 1
ATOM 1516 C C . ALA A 1 196 ? 42.836 16.979 -27.043 1.00 26.05 196 ALA A C 1
ATOM 1518 O O . ALA A 1 196 ? 42.710 15.843 -26.600 1.00 26.05 196 ALA A O 1
ATOM 1519 N N . SER A 1 197 ? 41.822 17.683 -27.561 1.00 35.16 197 SER A N 1
ATOM 1520 C CA . SER A 1 197 ? 40.494 17.229 -28.019 1.00 35.16 197 SER A CA 1
ATOM 1521 C C . SER A 1 197 ? 39.419 16.803 -26.997 1.00 35.16 197 SER A C 1
ATOM 1523 O O . SER A 1 197 ? 39.632 16.054 -26.049 1.00 35.16 197 SER A O 1
ATOM 1525 N N . LYS A 1 198 ? 38.194 17.301 -27.230 1.00 46.97 198 LYS A N 1
ATOM 1526 C CA . LYS A 1 198 ? 36.951 16.768 -26.664 1.00 46.97 198 LYS A CA 1
ATOM 1527 C C . LYS A 1 198 ? 36.510 15.626 -27.592 1.00 46.97 198 LYS A C 1
ATOM 1529 O O . LYS A 1 198 ? 35.830 15.897 -28.576 1.00 46.97 198 LYS A O 1
ATOM 1534 N N . SER A 1 199 ? 36.914 14.389 -27.337 1.00 48.59 199 SER A N 1
ATOM 1535 C CA . SER A 1 199 ? 36.394 13.219 -28.059 1.00 48.59 199 SER A CA 1
ATOM 1536 C C . SER A 1 199 ? 35.517 12.359 -27.148 1.00 48.59 199 SER A C 1
ATOM 1538 O O . SER A 1 199 ? 35.692 12.339 -25.925 1.00 48.59 199 SER A O 1
ATOM 1540 N N . LEU A 1 200 ? 34.512 11.714 -27.740 1.00 48.56 200 LEU A N 1
ATOM 1541 C CA . LEU A 1 200 ? 33.756 10.629 -27.120 1.00 48.56 200 LEU A CA 1
ATOM 1542 C C . LEU A 1 200 ? 34.297 9.324 -27.702 1.00 48.56 200 LEU A C 1
ATOM 1544 O O . LEU A 1 200 ? 34.230 9.124 -28.911 1.00 48.56 200 LEU A O 1
ATOM 1548 N N . SER A 1 201 ? 34.848 8.465 -26.853 1.00 55.41 201 SER A N 1
ATOM 1549 C CA . SER A 1 201 ? 35.495 7.225 -27.282 1.00 55.41 201 SER A CA 1
ATOM 1550 C C . SER A 1 201 ? 34.651 6.023 -26.879 1.00 55.41 201 SER A C 1
ATOM 1552 O O . SER A 1 201 ? 34.347 5.848 -25.699 1.00 55.41 201 SER A O 1
ATOM 1554 N N . PHE A 1 202 ? 34.301 5.169 -27.837 1.00 57.00 202 PHE A N 1
ATOM 1555 C CA . PHE A 1 202 ? 33.643 3.887 -27.601 1.00 57.00 202 PHE A CA 1
ATOM 1556 C C . PHE A 1 202 ? 34.621 2.755 -27.877 1.00 57.00 202 PHE A C 1
ATOM 1558 O O . PHE A 1 202 ? 35.077 2.587 -29.003 1.00 57.00 202 PHE A O 1
ATOM 1565 N N . ARG A 1 203 ? 34.922 1.942 -26.865 1.00 62.25 203 ARG A N 1
ATOM 1566 C CA . ARG A 1 203 ? 35.734 0.731 -27.016 1.00 62.25 203 ARG A CA 1
ATOM 1567 C C . ARG A 1 203 ? 34.911 -0.505 -26.725 1.00 62.25 203 ARG A C 1
ATOM 1569 O O . ARG A 1 203 ? 34.351 -0.650 -25.641 1.00 62.25 203 ARG A O 1
ATOM 1576 N N . PHE A 1 204 ? 34.912 -1.432 -27.659 1.00 58.22 204 PHE A N 1
ATOM 1577 C CA . PHE A 1 204 ? 34.195 -2.686 -27.575 1.00 58.22 204 PHE A CA 1
ATOM 1578 C C . PHE A 1 204 ? 35.152 -3.832 -27.273 1.00 58.22 204 PHE A C 1
ATOM 1580 O O . PHE A 1 204 ? 36.251 -3.884 -27.823 1.00 58.22 204 PHE A O 1
ATOM 1587 N N . ARG A 1 205 ? 34.748 -4.759 -26.406 1.00 62.66 205 ARG A N 1
ATOM 1588 C CA . ARG A 1 205 ? 35.543 -5.938 -26.018 1.00 62.66 205 ARG A CA 1
ATOM 1589 C C . ARG A 1 205 ? 34.644 -7.159 -25.919 1.00 62.66 205 ARG A C 1
ATOM 1591 O O . ARG A 1 205 ? 33.540 -7.010 -25.410 1.00 62.66 205 ARG A O 1
ATOM 1598 N N . PHE A 1 206 ? 35.099 -8.342 -26.320 1.00 53.81 206 PHE A N 1
ATOM 1599 C CA . PHE A 1 206 ? 34.399 -9.572 -25.933 1.00 53.81 206 PHE A CA 1
ATOM 1600 C C . PHE A 1 206 ? 34.666 -9.896 -24.466 1.00 53.81 206 PHE A C 1
ATOM 1602 O O . PHE A 1 206 ? 35.646 -9.428 -23.895 1.00 53.81 206 PHE A O 1
ATOM 1609 N N . ALA A 1 207 ? 33.783 -10.649 -23.818 1.00 51.03 207 ALA A N 1
ATOM 1610 C CA . ALA A 1 207 ? 33.960 -10.935 -22.400 1.00 51.03 207 ALA A CA 1
ATOM 1611 C C . ALA A 1 207 ? 35.033 -11.975 -22.095 1.00 51.03 207 ALA A C 1
ATOM 1613 O O . ALA A 1 207 ? 35.562 -11.992 -20.989 1.00 51.03 207 ALA A O 1
ATOM 1614 N N . ASP A 1 208 ? 35.372 -12.796 -23.084 1.00 48.03 208 ASP A N 1
ATOM 1615 C CA . ASP A 1 208 ? 36.459 -13.769 -23.047 1.00 48.03 208 ASP A CA 1
ATOM 1616 C C . ASP A 1 208 ? 37.821 -13.155 -23.423 1.00 48.03 208 ASP A C 1
ATOM 1618 O O . ASP A 1 208 ? 38.826 -13.863 -23.435 1.00 48.03 208 ASP A O 1
ATOM 1622 N N . GLN A 1 209 ? 37.878 -11.857 -23.754 1.00 51.16 209 GLN A N 1
ATOM 1623 C CA . GLN A 1 209 ? 39.081 -11.208 -24.275 1.00 51.16 209 GLN A CA 1
ATOM 1624 C C . GLN A 1 209 ? 39.257 -9.784 -23.737 1.00 51.16 209 GLN A C 1
ATOM 1626 O O . GLN A 1 209 ? 38.413 -8.911 -23.913 1.00 51.16 209 GLN A O 1
ATOM 1631 N N . ASP A 1 210 ? 40.431 -9.494 -23.175 1.00 49.56 210 ASP A N 1
ATOM 1632 C CA . ASP A 1 210 ? 40.784 -8.131 -22.750 1.00 49.56 210 ASP A CA 1
ATOM 1633 C C . ASP A 1 210 ? 41.107 -7.185 -23.921 1.00 49.56 210 ASP A C 1
ATOM 1635 O O . ASP A 1 210 ? 41.208 -5.965 -23.743 1.00 49.56 210 ASP A O 1
ATOM 1639 N N . ALA A 1 211 ? 41.254 -7.735 -25.129 1.00 49.44 211 ALA A N 1
ATOM 1640 C CA . ALA A 1 211 ? 41.539 -6.980 -26.337 1.00 49.44 211 ALA A CA 1
ATOM 1641 C C . ALA A 1 211 ? 40.334 -6.130 -26.772 1.00 49.44 211 ALA A C 1
ATOM 1643 O O . ALA A 1 211 ? 39.184 -6.570 -26.768 1.00 49.44 211 ALA A O 1
ATOM 1644 N N . VAL A 1 212 ? 40.614 -4.890 -27.178 1.00 50.69 212 VAL A N 1
ATOM 1645 C CA . VAL A 1 212 ? 39.628 -4.025 -27.832 1.00 50.69 212 VAL A CA 1
ATOM 1646 C C . VAL A 1 212 ? 39.383 -4.565 -29.238 1.00 50.69 212 VAL A C 1
ATOM 1648 O O . VAL A 1 212 ? 40.290 -4.581 -30.064 1.00 50.69 212 VAL A O 1
ATOM 1651 N N . VAL A 1 213 ? 38.160 -5.029 -29.479 1.00 49.22 213 VAL A N 1
ATOM 1652 C CA . VAL A 1 213 ? 37.709 -5.637 -30.738 1.00 49.22 213 VAL A CA 1
ATOM 1653 C C . VAL A 1 213 ? 37.330 -4.558 -31.752 1.00 49.22 213 VAL A C 1
ATOM 1655 O O . VAL A 1 213 ? 37.566 -4.716 -32.944 1.00 49.22 213 VAL A O 1
ATOM 1658 N N . ALA A 1 214 ? 36.776 -3.444 -31.273 1.00 55.06 214 ALA A N 1
ATOM 1659 C CA . ALA A 1 214 ? 36.542 -2.240 -32.060 1.00 55.06 214 ALA A CA 1
ATOM 1660 C C . ALA A 1 214 ? 36.710 -1.006 -31.169 1.00 55.06 214 ALA A C 1
ATOM 1662 O O . ALA A 1 214 ? 36.372 -1.040 -29.985 1.00 55.06 214 ALA A O 1
ATOM 1663 N N . SER A 1 215 ? 37.232 0.082 -31.725 1.00 56.06 215 SER A N 1
ATOM 1664 C CA . SER A 1 215 ? 37.333 1.377 -31.054 1.00 56.06 215 SER A CA 1
ATOM 1665 C C . SER A 1 215 ? 36.870 2.442 -32.026 1.00 56.06 215 SER A C 1
ATOM 1667 O O . SER A 1 215 ? 37.333 2.454 -33.164 1.00 56.06 215 SER A O 1
ATOM 1669 N N . VAL A 1 216 ? 35.983 3.322 -31.585 1.00 55.19 216 VAL A N 1
ATOM 1670 C CA . VAL A 1 216 ? 35.552 4.475 -32.370 1.00 55.19 216 VAL A CA 1
ATOM 1671 C C . VAL A 1 216 ? 35.713 5.719 -31.520 1.00 55.19 216 VAL A C 1
ATOM 1673 O O . VAL A 1 216 ? 35.116 5.831 -30.451 1.00 55.19 216 VAL A O 1
ATOM 1676 N N . ASP A 1 217 ? 36.542 6.636 -32.006 1.00 55.78 217 ASP A N 1
ATOM 1677 C CA . ASP A 1 217 ? 36.801 7.926 -31.382 1.00 55.78 217 ASP A CA 1
ATOM 1678 C C . ASP A 1 217 ? 36.097 9.013 -32.186 1.00 55.78 217 ASP A C 1
ATOM 1680 O O . ASP A 1 217 ? 36.394 9.237 -33.360 1.00 55.78 217 ASP A O 1
ATOM 1684 N N . LEU A 1 218 ? 35.135 9.682 -31.557 1.00 48.56 218 LEU A N 1
ATOM 1685 C CA . LEU A 1 218 ? 34.275 10.647 -32.230 1.00 48.56 218 LEU A CA 1
ATOM 1686 C C . LEU A 1 218 ? 34.728 12.057 -31.867 1.00 48.56 218 LEU A C 1
ATOM 1688 O O . LEU A 1 218 ? 34.680 12.434 -30.688 1.00 48.56 218 LEU A O 1
ATOM 1692 N N . PRO A 1 219 ? 35.184 12.856 -32.846 1.00 48.41 219 PRO A N 1
ATOM 1693 C CA . PRO A 1 219 ? 35.584 14.229 -32.599 1.00 48.41 219 PRO A CA 1
ATOM 1694 C C . PRO A 1 219 ? 34.344 15.094 -32.356 1.00 48.41 219 PRO A C 1
ATOM 1696 O O . PRO A 1 219 ? 33.465 15.201 -33.212 1.00 48.41 219 PRO A O 1
ATOM 1699 N N . LEU A 1 220 ? 34.272 15.773 -31.210 1.00 44.47 220 LEU A N 1
ATOM 1700 C CA . LEU A 1 220 ? 33.152 16.671 -30.933 1.00 44.47 220 LEU A CA 1
ATOM 1701 C C . LEU A 1 220 ? 33.314 17.968 -31.729 1.00 44.47 220 LEU A C 1
ATOM 1703 O O . LEU A 1 220 ? 34.181 18.793 -31.432 1.00 44.47 220 LEU A O 1
ATOM 1707 N N . ARG A 1 221 ? 32.463 18.171 -32.743 1.00 39.81 221 ARG A N 1
ATOM 1708 C CA . ARG A 1 221 ? 32.406 19.438 -33.483 1.00 39.81 221 ARG A CA 1
ATOM 1709 C C . ARG A 1 221 ? 31.842 20.545 -32.593 1.00 39.81 221 ARG A C 1
ATOM 1711 O O . ARG A 1 221 ? 30.700 20.475 -32.148 1.00 39.81 221 ARG A O 1
ATOM 1718 N N . ASN A 1 222 ? 32.609 21.619 -32.417 1.00 36.06 222 ASN A N 1
ATOM 1719 C CA . ASN A 1 222 ? 32.028 22.922 -32.103 1.00 36.06 222 ASN A CA 1
ATOM 1720 C C . ASN A 1 222 ? 31.317 23.430 -33.365 1.00 36.06 222 ASN A C 1
ATOM 1722 O O . ASN A 1 222 ? 31.928 23.533 -34.430 1.00 36.06 222 ASN A O 1
ATOM 1726 N N . SER A 1 223 ? 30.033 23.764 -33.267 1.00 31.66 223 SER A N 1
ATOM 1727 C CA . SER A 1 223 ? 29.340 24.503 -34.320 1.00 31.66 223 SER A CA 1
ATOM 1728 C C . SER A 1 223 ? 29.914 25.924 -34.399 1.00 31.66 223 SER A C 1
ATOM 1730 O O . SER A 1 223 ? 29.536 26.787 -33.609 1.00 31.66 223 SER A O 1
ATOM 1732 N N . GLY A 1 224 ? 30.846 26.150 -35.330 1.00 26.59 224 GLY A N 1
ATOM 1733 C CA . GLY A 1 224 ? 31.417 27.466 -35.623 1.00 26.59 224 GLY A CA 1
ATOM 1734 C C . GLY A 1 224 ? 32.656 27.411 -36.525 1.00 26.59 224 GLY A C 1
ATOM 1735 O O . GLY A 1 224 ? 33.767 27.372 -36.022 1.00 26.59 224 GLY A O 1
ATOM 1736 N N . SER A 1 225 ? 32.417 27.419 -37.843 1.00 26.23 225 SER A N 1
ATOM 1737 C CA . SER A 1 225 ? 33.317 27.754 -38.971 1.00 26.23 225 SER A CA 1
ATOM 1738 C C . SER A 1 225 ? 34.688 27.063 -39.161 1.00 26.23 225 SER A C 1
ATOM 1740 O O . SER A 1 225 ? 35.621 27.264 -38.398 1.00 26.23 225 SER A O 1
ATOM 1742 N N . ALA A 1 226 ? 34.792 26.436 -40.343 1.00 25.47 226 ALA A N 1
ATOM 1743 C CA . ALA A 1 226 ? 35.921 26.365 -41.288 1.00 25.47 226 ALA A CA 1
ATOM 1744 C C . ALA A 1 226 ? 37.216 25.568 -40.977 1.00 25.47 226 ALA A C 1
ATOM 1746 O O . ALA A 1 226 ? 37.999 25.888 -40.095 1.00 25.47 226 ALA A O 1
ATOM 1747 N N . SER A 1 227 ? 37.445 24.604 -41.887 1.00 29.48 227 SER A N 1
ATOM 1748 C CA . SER A 1 227 ? 38.704 24.052 -42.427 1.00 29.48 227 SER A CA 1
ATOM 1749 C C . SER A 1 227 ? 39.771 23.477 -41.486 1.00 29.48 227 SER A C 1
ATOM 1751 O O . SER A 1 227 ? 40.552 24.217 -40.907 1.00 29.48 227 SER A O 1
ATOM 1753 N N . ALA A 1 228 ? 39.933 22.151 -41.513 1.00 23.61 228 ALA A N 1
ATOM 1754 C CA . ALA A 1 228 ? 41.135 21.464 -42.010 1.00 23.61 228 ALA A CA 1
ATOM 1755 C C . ALA A 1 228 ? 40.910 19.942 -41.950 1.00 23.61 228 ALA A C 1
ATOM 1757 O O . ALA A 1 228 ? 40.154 19.447 -41.116 1.00 23.61 228 ALA A O 1
ATOM 1758 N N . ARG A 1 229 ? 41.495 19.242 -42.921 1.00 29.44 229 ARG A N 1
ATOM 1759 C CA . ARG A 1 229 ? 41.346 17.815 -43.214 1.00 29.44 229 ARG A CA 1
ATOM 1760 C C . ARG A 1 229 ? 42.191 16.925 -42.289 1.00 29.44 229 ARG A C 1
ATOM 1762 O O . ARG A 1 229 ? 43.159 17.392 -41.704 1.00 29.44 229 ARG A O 1
ATOM 1769 N N . ASP A 1 230 ? 41.797 15.651 -42.306 1.00 25.44 230 ASP A N 1
ATOM 1770 C CA . ASP A 1 230 ? 42.515 14.419 -41.953 1.00 25.44 230 ASP A CA 1
ATOM 1771 C C . ASP A 1 230 ? 42.797 14.141 -40.466 1.00 25.44 230 ASP A C 1
ATOM 1773 O O . ASP A 1 230 ? 43.626 14.777 -39.824 1.00 25.44 230 ASP A O 1
ATOM 1777 N N . VAL A 1 231 ? 42.138 13.100 -39.938 1.00 24.17 231 VAL A N 1
ATOM 1778 C CA . VAL A 1 231 ? 42.574 12.386 -38.730 1.00 24.17 231 VAL A CA 1
ATOM 1779 C C . VAL A 1 231 ? 42.661 10.897 -39.057 1.00 24.17 231 VAL A C 1
ATOM 1781 O O . VAL A 1 231 ? 41.703 10.283 -39.526 1.00 24.17 231 VAL A O 1
ATOM 1784 N N . VAL A 1 232 ? 43.862 10.370 -38.836 1.00 22.23 232 VAL A N 1
ATOM 1785 C CA . VAL A 1 232 ? 44.309 8.989 -39.021 1.00 22.23 232 VAL A CA 1
ATOM 1786 C C . VAL A 1 232 ? 43.778 8.111 -37.882 1.00 22.23 232 VAL A C 1
ATOM 1788 O O . VAL A 1 232 ? 43.786 8.519 -36.724 1.00 22.23 232 VAL A O 1
ATOM 1791 N N . LEU A 1 233 ? 43.325 6.900 -38.221 1.00 21.30 233 LEU A N 1
ATOM 1792 C CA . LEU A 1 233 ? 42.990 5.828 -37.278 1.00 21.30 233 LEU A CA 1
ATOM 1793 C C . LEU A 1 233 ? 44.266 5.330 -36.577 1.00 21.30 233 LEU A C 1
ATOM 1795 O O . LEU A 1 233 ? 45.137 4.774 -37.244 1.00 21.30 233 LEU A O 1
ATOM 1799 N N . GLU A 1 234 ? 44.358 5.457 -35.252 1.00 22.48 234 GLU A N 1
ATOM 1800 C CA . GLU A 1 234 ? 45.393 4.778 -34.458 1.00 22.48 234 GLU A CA 1
ATOM 1801 C C . GLU A 1 234 ? 44.809 3.591 -33.679 1.00 22.48 234 GLU A C 1
ATOM 1803 O O . GLU A 1 234 ? 43.904 3.718 -32.854 1.00 22.48 234 GLU A O 1
ATOM 1808 N N . TYR A 1 235 ? 45.362 2.408 -33.950 1.00 23.47 235 TYR A N 1
ATOM 1809 C CA . TYR A 1 235 ? 45.113 1.164 -33.229 1.00 23.47 235 TYR A CA 1
ATOM 1810 C C . TYR A 1 235 ? 46.124 1.021 -32.084 1.00 23.47 235 TYR A C 1
ATOM 1812 O O . TYR A 1 235 ? 47.326 1.157 -32.301 1.00 23.47 235 TYR A O 1
ATOM 1820 N N . SER A 1 236 ? 45.665 0.669 -30.878 1.00 23.14 236 SER A N 1
ATOM 1821 C CA . SER A 1 236 ? 46.544 0.123 -29.836 1.00 23.14 236 SER A CA 1
ATOM 1822 C C . SER A 1 236 ? 45.911 -1.078 -29.129 1.00 23.14 236 SER A C 1
ATOM 1824 O O . SER A 1 236 ? 44.831 -1.006 -28.536 1.00 23.14 236 SER A O 1
ATOM 1826 N N . SER A 1 237 ? 46.622 -2.202 -29.203 1.00 28.97 237 SER A N 1
ATOM 1827 C CA . SER A 1 237 ? 46.416 -3.420 -28.424 1.00 28.97 237 SER A CA 1
ATOM 1828 C C . SER A 1 237 ? 47.190 -3.330 -27.104 1.00 28.97 237 SER A C 1
ATOM 1830 O O . SER A 1 237 ? 48.402 -3.127 -27.127 1.00 28.97 237 SER A O 1
ATOM 1832 N N . GLY A 1 238 ? 46.526 -3.515 -25.959 1.00 25.30 238 GLY A N 1
ATOM 1833 C CA . GLY A 1 238 ? 47.197 -3.575 -24.655 1.00 25.30 238 GLY A CA 1
ATOM 1834 C C . GLY A 1 238 ? 46.243 -3.846 -23.486 1.00 25.30 238 GLY A C 1
ATOM 1835 O O . GLY A 1 238 ? 45.243 -3.152 -23.321 1.00 25.30 238 GLY A O 1
ATOM 1836 N N . SER A 1 239 ? 46.568 -4.887 -22.720 1.00 33.53 239 SER A N 1
ATOM 1837 C CA . SER A 1 239 ? 45.825 -5.589 -21.660 1.00 33.53 239 SER A CA 1
ATOM 1838 C C . SER A 1 239 ? 45.755 -4.874 -20.300 1.00 33.53 239 SER A C 1
ATOM 1840 O O . SER A 1 239 ? 46.700 -4.185 -19.924 1.00 33.53 239 SER A O 1
ATOM 1842 N N . GLY A 1 240 ? 44.696 -5.136 -19.516 1.00 25.95 240 GLY A N 1
ATOM 1843 C CA . GLY A 1 240 ? 44.639 -4.837 -18.073 1.00 25.95 240 GLY A CA 1
ATOM 1844 C C . GLY A 1 240 ? 43.232 -4.518 -17.544 1.00 25.95 240 GLY A C 1
ATOM 1845 O O . GLY A 1 240 ? 42.639 -3.505 -17.921 1.00 25.95 240 GLY A O 1
ATOM 1846 N N . ALA A 1 241 ? 42.703 -5.395 -16.684 1.00 27.44 241 ALA A N 1
ATOM 1847 C CA . ALA A 1 241 ? 41.322 -5.453 -16.198 1.00 27.44 241 ALA A CA 1
ATOM 1848 C C . ALA A 1 241 ? 41.072 -4.749 -14.842 1.00 27.44 241 ALA A C 1
ATOM 1850 O O . ALA A 1 241 ? 41.987 -4.562 -14.047 1.00 27.44 241 ALA A O 1
ATOM 1851 N N . GLY A 1 242 ? 39.796 -4.418 -14.580 1.00 27.12 242 GLY A N 1
ATOM 1852 C CA . GLY A 1 242 ? 39.256 -3.983 -13.278 1.00 27.12 242 GLY A CA 1
ATOM 1853 C C . GLY A 1 242 ? 38.065 -3.020 -13.416 1.00 27.12 242 GLY A C 1
ATOM 1854 O O . GLY A 1 242 ? 38.261 -1.829 -13.635 1.00 27.12 242 GLY A O 1
ATOM 1855 N N . ARG A 1 243 ? 36.822 -3.528 -13.347 1.00 27.00 243 ARG A N 1
ATOM 1856 C CA . ARG A 1 243 ? 35.563 -2.797 -13.621 1.00 27.00 243 ARG A CA 1
ATOM 1857 C C . ARG A 1 243 ? 34.676 -2.658 -12.381 1.00 27.00 243 ARG A C 1
ATOM 1859 O O . ARG A 1 243 ? 34.359 -3.654 -11.746 1.00 27.00 243 ARG A O 1
ATOM 1866 N N . ARG A 1 244 ? 34.151 -1.446 -12.164 1.00 24.97 244 ARG A N 1
ATOM 1867 C CA . ARG A 1 244 ? 32.857 -1.172 -11.512 1.00 24.97 244 ARG A CA 1
ATOM 1868 C C . ARG A 1 244 ? 31.814 -0.915 -12.607 1.00 24.97 244 ARG A C 1
ATOM 1870 O O . ARG A 1 244 ? 32.073 -0.129 -13.518 1.00 24.97 244 ARG A O 1
ATOM 1877 N N . SER A 1 245 ? 30.648 -1.550 -12.529 1.00 27.50 245 SER A N 1
ATOM 1878 C CA . SER A 1 245 ? 29.475 -1.226 -13.349 1.00 27.50 245 SER A CA 1
ATOM 1879 C C . SER A 1 245 ? 28.599 -0.213 -12.614 1.00 27.50 245 SER A C 1
ATOM 1881 O O . SER A 1 245 ? 28.143 -0.488 -11.507 1.00 27.50 245 SER A O 1
ATOM 1883 N N . LYS A 1 246 ? 28.338 0.942 -13.229 1.00 25.33 246 LYS A N 1
ATOM 1884 C CA . LYS A 1 246 ? 27.265 1.865 -12.832 1.00 25.33 246 LYS A CA 1
ATOM 1885 C C . LYS A 1 246 ? 26.339 2.082 -14.035 1.00 25.33 246 LYS A C 1
ATOM 1887 O O . LYS A 1 246 ? 26.854 2.188 -15.150 1.00 25.33 246 LYS A O 1
ATOM 1892 N N . PRO A 1 247 ? 25.010 2.155 -13.849 1.00 27.31 247 PRO A N 1
ATOM 1893 C CA . PRO A 1 247 ? 24.119 2.691 -14.871 1.00 27.31 247 PRO A CA 1
ATOM 1894 C C . PRO A 1 247 ? 24.499 4.150 -15.152 1.00 27.31 247 PRO A C 1
ATOM 1896 O O . PRO A 1 247 ? 24.795 4.899 -14.221 1.00 27.31 247 PRO A O 1
ATOM 1899 N N . LEU A 1 248 ? 24.524 4.539 -16.426 1.00 33.00 248 LEU A N 1
ATOM 1900 C CA . LEU A 1 248 ? 24.708 5.929 -16.832 1.00 33.00 248 LEU A CA 1
ATOM 1901 C C . LEU A 1 248 ? 23.343 6.586 -17.039 1.00 33.00 248 LEU A C 1
ATOM 1903 O O . LEU A 1 248 ? 22.469 6.032 -17.701 1.00 33.00 248 LEU A O 1
ATOM 1907 N N . SER A 1 249 ? 23.246 7.779 -16.475 1.00 32.28 249 SER A N 1
ATOM 1908 C CA . SER A 1 249 ? 22.215 8.796 -16.615 1.00 32.28 249 SER A CA 1
ATOM 1909 C C . SER A 1 249 ? 22.778 9.853 -17.574 1.00 32.28 249 SER A C 1
ATOM 1911 O O . SER A 1 249 ? 23.908 10.301 -17.357 1.00 32.28 249 SER A O 1
ATOM 1913 N N . PHE A 1 250 ? 22.084 10.186 -18.669 1.00 38.25 250 PHE A N 1
ATOM 1914 C CA . PHE A 1 250 ? 22.592 11.107 -19.699 1.00 38.25 250 PHE A CA 1
ATOM 1915 C C . PHE A 1 250 ? 21.692 12.344 -19.820 1.00 38.25 250 PHE A C 1
ATOM 1917 O O . PHE A 1 250 ? 20.487 12.233 -20.028 1.00 38.25 250 PHE A O 1
ATOM 1924 N N . ALA A 1 251 ? 22.259 13.550 -19.762 1.00 36.28 251 ALA A N 1
ATOM 1925 C CA . ALA A 1 251 ? 21.488 14.784 -19.937 1.00 36.28 251 ALA A CA 1
ATOM 1926 C C . ALA A 1 251 ? 21.166 14.981 -21.424 1.00 36.28 251 ALA A C 1
ATOM 1928 O O . ALA A 1 251 ? 22.055 14.915 -22.257 1.00 36.28 251 ALA A O 1
ATOM 1929 N N . GLY A 1 252 ? 19.925 15.248 -21.832 1.00 36.19 252 GLY A N 1
ATOM 1930 C CA . GLY A 1 252 ? 19.478 15.011 -23.216 1.00 36.19 252 GLY A CA 1
ATOM 1931 C C . GLY A 1 252 ? 19.904 16.000 -24.309 1.00 36.19 252 GLY A C 1
ATOM 1932 O O . GLY A 1 252 ? 19.269 16.024 -25.359 1.00 36.19 252 GLY A O 1
ATOM 1933 N N . GLY A 1 253 ? 20.996 16.748 -24.129 1.00 41.41 253 GLY A N 1
ATOM 1934 C CA . GLY A 1 253 ? 21.866 17.116 -25.262 1.00 41.41 253 GLY A CA 1
ATOM 1935 C C . GLY A 1 253 ? 22.763 15.948 -25.712 1.00 41.41 253 GLY A C 1
ATOM 1936 O O . GLY A 1 253 ? 23.221 15.899 -26.851 1.00 41.41 253 GLY A O 1
ATOM 1937 N N . GLU A 1 254 ? 22.967 14.978 -24.824 1.00 46.78 254 GLU A N 1
ATOM 1938 C CA . GLU A 1 254 ? 23.756 13.768 -25.001 1.00 46.78 254 GLU A CA 1
ATOM 1939 C C . GLU A 1 254 ? 22.971 12.667 -25.706 1.00 46.78 254 GLU A C 1
ATOM 1941 O O . GLU A 1 254 ? 23.592 11.937 -26.451 1.00 46.78 254 GLU A O 1
ATOM 1946 N N . LEU A 1 255 ? 21.638 12.570 -25.591 1.00 43.41 255 LEU A N 1
ATOM 1947 C CA . LEU A 1 255 ? 20.859 11.532 -26.295 1.00 43.41 255 LEU A CA 1
ATOM 1948 C C . LEU A 1 255 ? 21.001 11.640 -27.820 1.00 43.41 255 LEU A C 1
ATOM 1950 O O . LEU A 1 255 ? 21.348 10.671 -28.485 1.00 43.41 255 LEU A O 1
ATOM 1954 N N . LYS A 1 256 ? 20.802 12.842 -28.375 1.00 43.03 256 LYS A N 1
ATOM 1955 C CA . LYS A 1 256 ? 21.004 13.108 -29.807 1.00 43.03 256 LYS A CA 1
ATOM 1956 C C . LYS A 1 256 ? 22.451 12.845 -30.229 1.00 43.03 256 LYS A C 1
ATOM 1958 O O . LYS A 1 256 ? 22.681 12.323 -31.311 1.00 43.03 256 LYS A O 1
ATOM 1963 N N . ARG A 1 257 ? 23.416 13.197 -29.377 1.00 47.00 257 ARG A N 1
ATOM 1964 C CA . ARG A 1 257 ? 24.852 13.037 -29.643 1.00 47.00 257 ARG A CA 1
ATOM 1965 C C . ARG A 1 257 ? 25.296 11.578 -29.562 1.00 47.00 257 ARG A C 1
ATOM 1967 O O . ARG A 1 257 ? 26.016 11.113 -30.420 1.00 47.00 257 ARG A O 1
ATOM 1974 N N . ILE A 1 258 ? 24.818 10.841 -28.566 1.00 50.41 258 ILE A N 1
ATOM 1975 C CA . ILE A 1 258 ? 25.037 9.408 -28.417 1.00 50.41 258 ILE A CA 1
ATOM 1976 C C . ILE A 1 258 ? 24.401 8.712 -29.605 1.00 50.41 258 ILE A C 1
ATOM 1978 O O . ILE A 1 258 ? 25.110 8.011 -30.280 1.00 50.41 258 ILE A O 1
ATOM 1982 N N . LEU A 1 259 ? 23.134 8.930 -29.947 1.00 51.75 259 LEU A N 1
ATOM 1983 C CA . LEU A 1 259 ? 22.522 8.189 -31.056 1.00 51.75 259 LEU A CA 1
ATOM 1984 C C . LEU A 1 259 ? 23.166 8.473 -32.422 1.00 51.75 259 LEU A C 1
ATOM 1986 O O . LEU A 1 259 ? 23.385 7.520 -33.167 1.00 51.75 259 LEU A O 1
ATOM 1990 N N . SER A 1 260 ? 23.516 9.732 -32.708 1.00 48.84 260 SER A N 1
ATOM 1991 C CA . SER A 1 260 ? 24.147 10.115 -33.984 1.00 48.84 260 SER A CA 1
ATOM 1992 C C . SER A 1 260 ? 25.628 9.762 -34.089 1.00 48.84 260 SER A C 1
ATOM 1994 O O . SER A 1 260 ? 26.106 9.477 -35.185 1.00 48.84 260 SER A O 1
ATOM 1996 N N . ASP A 1 261 ? 26.345 9.746 -32.965 1.00 49.28 261 ASP A N 1
ATOM 1997 C CA . ASP A 1 261 ? 27.771 9.432 -32.940 1.00 49.28 261 ASP A CA 1
ATOM 1998 C C . ASP A 1 261 ? 28.033 7.979 -32.477 1.00 49.28 261 ASP A C 1
ATOM 2000 O O . ASP A 1 261 ? 29.148 7.488 -32.604 1.00 49.28 261 ASP A O 1
ATOM 2004 N N . PHE A 1 262 ? 27.044 7.243 -31.953 1.00 57.38 262 PHE A N 1
ATOM 2005 C CA . PHE A 1 262 ? 27.235 5.866 -31.484 1.00 57.38 262 PHE A CA 1
ATOM 2006 C C . PHE A 1 262 ? 27.598 4.972 -32.673 1.00 57.38 262 PHE A C 1
ATOM 2008 O O . PHE A 1 262 ? 26.919 4.993 -33.702 1.00 57.38 262 PHE A O 1
ATOM 2015 N N . PRO A 1 263 ? 28.652 4.155 -32.552 1.00 59.75 263 PRO A N 1
ATOM 2016 C CA . PRO A 1 263 ? 29.165 3.371 -33.665 1.00 59.75 263 PRO A CA 1
ATOM 2017 C C . PRO A 1 263 ? 28.314 2.114 -33.878 1.00 59.75 263 PRO A C 1
ATOM 2019 O O . PRO A 1 263 ? 28.664 0.999 -33.482 1.00 59.75 263 PRO A O 1
ATOM 2022 N N . TRP A 1 264 ? 27.139 2.315 -34.477 1.00 58.56 264 TRP A N 1
ATOM 2023 C CA . TRP A 1 264 ? 26.138 1.278 -34.723 1.00 58.56 264 TRP A CA 1
ATOM 2024 C C . TRP A 1 264 ? 26.667 0.155 -35.606 1.00 58.56 264 TRP A C 1
ATOM 2026 O O . TRP A 1 264 ? 26.354 -1.006 -35.358 1.00 58.56 264 TRP A O 1
ATOM 2036 N N . SER A 1 265 ? 27.516 0.474 -36.582 1.00 58.56 265 SER A N 1
ATOM 2037 C CA . SER A 1 265 ? 28.174 -0.507 -37.446 1.00 58.56 265 SER A CA 1
ATOM 2038 C C . SER A 1 265 ? 29.074 -1.469 -36.671 1.00 58.56 265 SER A C 1
ATOM 2040 O O . SER A 1 265 ? 29.062 -2.672 -36.934 1.00 58.56 265 SER A O 1
ATOM 2042 N N . GLU A 1 266 ? 29.834 -0.964 -35.703 1.00 62.03 266 GLU A N 1
ATOM 2043 C CA . GLU A 1 266 ? 30.774 -1.705 -34.867 1.00 62.03 266 GLU A CA 1
ATOM 2044 C C . GLU A 1 266 ? 30.031 -2.486 -33.784 1.00 62.03 266 GLU A C 1
ATOM 2046 O O . GLU A 1 266 ? 30.304 -3.669 -33.582 1.00 62.03 266 GLU A O 1
ATOM 2051 N N . ALA A 1 267 ? 29.030 -1.872 -33.148 1.00 58.94 267 ALA A N 1
ATOM 2052 C CA . ALA A 1 267 ? 28.136 -2.562 -32.226 1.00 58.94 267 ALA A CA 1
ATOM 2053 C C . ALA A 1 267 ? 27.398 -3.714 -32.924 1.00 58.94 267 ALA A C 1
ATOM 2055 O O . ALA A 1 267 ? 27.352 -4.824 -32.393 1.00 58.94 267 ALA A O 1
ATOM 2056 N N . ALA A 1 268 ? 26.906 -3.493 -34.149 1.00 55.56 268 ALA A N 1
ATOM 2057 C CA . ALA A 1 268 ? 26.336 -4.538 -34.988 1.00 55.56 268 ALA A CA 1
ATOM 2058 C C . ALA A 1 268 ? 27.382 -5.604 -35.332 1.00 55.56 268 ALA A C 1
ATOM 2060 O O . ALA A 1 268 ? 27.083 -6.786 -35.208 1.00 55.56 268 ALA A O 1
ATOM 2061 N N . ALA A 1 269 ? 28.615 -5.220 -35.692 1.00 60.03 269 ALA A N 1
ATOM 2062 C CA . ALA A 1 269 ? 29.713 -6.141 -36.002 1.00 60.03 269 ALA A CA 1
ATOM 2063 C C . ALA A 1 269 ? 30.093 -7.064 -34.843 1.00 60.03 269 ALA A C 1
ATOM 2065 O O . ALA A 1 269 ? 30.393 -8.234 -35.059 1.00 60.03 269 ALA A O 1
ATOM 2066 N N . ILE A 1 270 ? 30.060 -6.553 -33.621 1.00 57.62 270 ILE A N 1
ATOM 2067 C CA . ILE A 1 270 ? 30.391 -7.303 -32.408 1.00 57.62 270 ILE A CA 1
ATOM 2068 C C . ILE A 1 270 ? 29.208 -8.144 -31.958 1.00 57.62 270 ILE A C 1
ATOM 2070 O O . ILE A 1 270 ? 29.394 -9.307 -31.612 1.00 57.62 270 ILE A O 1
ATOM 2074 N N . ALA A 1 271 ? 27.987 -7.626 -32.096 1.00 53.72 271 ALA A N 1
ATOM 2075 C CA . ALA A 1 271 ? 26.784 -8.437 -31.998 1.00 53.72 271 ALA A CA 1
ATOM 2076 C C . ALA A 1 271 ? 26.791 -9.602 -33.009 1.00 53.72 271 ALA A C 1
ATOM 2078 O O . ALA A 1 271 ? 26.247 -10.657 -32.691 1.00 53.72 271 ALA A O 1
ATOM 2079 N N . ARG A 1 272 ? 27.458 -9.478 -34.180 1.00 55.00 272 ARG A N 1
ATOM 2080 C CA . ARG A 1 272 ? 27.589 -10.579 -35.158 1.00 55.00 272 ARG A CA 1
ATOM 2081 C C . ARG A 1 272 ? 28.291 -11.823 -34.611 1.00 55.00 272 ARG A C 1
ATOM 2083 O O . ARG A 1 272 ? 28.100 -12.887 -35.193 1.00 55.00 272 ARG A O 1
ATOM 2090 N N . SER A 1 273 ? 29.095 -11.706 -33.553 1.00 58.84 273 SER A N 1
ATOM 2091 C CA . SER A 1 273 ? 29.893 -12.826 -33.040 1.00 58.84 273 SER A CA 1
ATOM 2092 C C . SER A 1 273 ? 29.123 -13.768 -32.109 1.00 58.84 273 SER A C 1
ATOM 2094 O O . SER A 1 273 ? 29.646 -14.828 -31.776 1.00 58.84 273 SER A O 1
ATOM 2096 N N . GLY A 1 274 ? 27.932 -13.368 -31.639 1.00 53.78 274 GLY A N 1
ATOM 2097 C CA . GLY A 1 274 ? 27.141 -14.128 -30.663 1.00 53.78 274 GLY A CA 1
ATOM 2098 C C . GLY A 1 274 ? 27.763 -14.224 -29.263 1.00 53.78 274 GLY A C 1
ATOM 2099 O O . GLY A 1 274 ? 27.211 -14.890 -28.392 1.00 53.78 274 GLY A O 1
ATOM 2100 N N . LYS A 1 275 ? 28.898 -13.559 -29.020 1.00 58.81 275 LYS A N 1
ATOM 2101 C CA . LYS A 1 275 ? 29.603 -13.597 -27.737 1.00 58.81 275 LYS A CA 1
ATOM 2102 C C . LYS A 1 275 ? 29.143 -12.478 -26.800 1.00 58.81 275 LYS A C 1
ATOM 2104 O O . LYS A 1 275 ? 28.816 -11.388 -27.280 1.00 58.81 275 LYS A O 1
ATOM 2109 N N . PRO A 1 276 ? 29.214 -12.686 -25.472 1.00 59.28 276 PRO A N 1
ATOM 2110 C CA . PRO A 1 276 ? 29.107 -11.595 -24.519 1.00 59.28 276 PRO A CA 1
ATOM 2111 C C . PRO A 1 276 ? 30.141 -10.521 -24.844 1.00 59.28 276 PRO A C 1
ATOM 2113 O O . PRO A 1 276 ? 31.306 -10.828 -25.116 1.00 59.28 276 PRO A O 1
ATOM 2116 N N . PHE A 1 277 ? 29.731 -9.262 -24.816 1.00 59.12 277 PHE A N 1
ATOM 2117 C CA . PHE A 1 277 ? 30.617 -8.146 -25.095 1.00 59.12 277 PHE A CA 1
ATOM 2118 C C . PHE A 1 277 ? 30.351 -6.982 -24.156 1.00 59.12 277 PHE A C 1
ATOM 2120 O O . PHE A 1 277 ? 29.322 -6.868 -23.497 1.00 59.12 277 PHE A O 1
ATOM 2127 N N . PHE A 1 278 ? 31.326 -6.097 -24.090 1.00 60.03 278 PHE A N 1
ATOM 2128 C CA . PHE A 1 278 ? 31.295 -4.918 -23.267 1.00 60.03 278 PHE A CA 1
ATOM 2129 C C . PHE A 1 278 ? 31.519 -3.689 -24.123 1.00 60.03 278 PHE A C 1
ATOM 2131 O O . PHE A 1 278 ? 32.386 -3.691 -24.997 1.00 60.03 278 PHE A O 1
ATOM 2138 N N . VAL A 1 279 ? 30.804 -2.618 -23.801 1.00 56.56 279 VAL A N 1
ATOM 2139 C CA . VAL A 1 279 ? 31.029 -1.299 -24.393 1.00 56.56 279 VAL A CA 1
ATOM 2140 C C . VAL A 1 279 ? 31.563 -0.391 -23.304 1.00 56.56 279 VAL A C 1
ATOM 2142 O O . VAL A 1 279 ? 30.898 -0.160 -22.298 1.00 56.56 279 VAL A O 1
ATOM 2145 N N . ARG A 1 280 ? 32.783 0.105 -23.481 1.00 58.81 280 ARG A N 1
ATOM 2146 C CA . ARG A 1 280 ? 33.373 1.146 -22.646 1.00 58.81 280 ARG A CA 1
ATOM 2147 C C . ARG A 1 280 ? 33.180 2.476 -23.356 1.00 58.81 280 ARG A C 1
ATOM 2149 O O . ARG A 1 280 ? 33.765 2.680 -24.414 1.00 58.81 280 ARG A O 1
ATOM 2156 N N . ALA A 1 281 ? 32.363 3.347 -22.784 1.00 52.84 281 ALA A N 1
ATOM 2157 C CA . ALA A 1 281 ? 32.236 4.727 -23.225 1.00 52.84 281 ALA A CA 1
ATOM 2158 C C . ALA A 1 281 ? 33.127 5.609 -22.344 1.00 52.84 281 ALA A C 1
ATOM 2160 O O . ALA A 1 281 ? 33.067 5.522 -21.114 1.00 52.84 281 ALA A O 1
ATOM 2161 N N . SER A 1 282 ? 33.942 6.443 -22.978 1.00 50.75 282 SER A N 1
ATOM 2162 C CA . SER A 1 282 ? 34.905 7.324 -22.327 1.00 50.75 282 SER A CA 1
ATOM 2163 C C . SER A 1 282 ? 34.663 8.765 -22.768 1.00 50.75 282 SER A C 1
ATOM 2165 O O . SER A 1 282 ? 34.709 9.078 -23.958 1.00 50.75 282 SER A O 1
ATOM 2167 N N . TYR A 1 283 ? 34.405 9.656 -21.809 1.00 44.22 283 TYR A N 1
ATOM 2168 C CA . TYR A 1 283 ? 34.205 11.086 -22.054 1.00 44.22 283 TYR A CA 1
ATOM 2169 C C . TYR A 1 283 ? 34.842 11.917 -20.941 1.00 44.22 283 TYR A C 1
ATOM 2171 O O . TYR A 1 283 ? 34.578 11.685 -19.764 1.00 44.22 283 TYR A O 1
ATOM 2179 N N . GLN A 1 284 ? 35.690 12.889 -21.303 1.00 43.25 284 GLN A N 1
ATOM 2180 C CA . GLN A 1 284 ? 36.363 13.795 -20.354 1.00 43.25 284 GLN A CA 1
ATOM 2181 C C . GLN A 1 284 ? 36.967 13.073 -19.130 1.00 43.25 284 GLN A C 1
ATOM 2183 O O . GLN A 1 284 ? 36.800 13.505 -17.991 1.00 43.25 284 GLN A O 1
ATOM 2188 N N . ARG A 1 285 ? 37.681 11.961 -19.372 1.00 41.62 285 ARG A N 1
ATOM 2189 C CA . ARG A 1 285 ? 38.322 11.104 -18.350 1.00 41.62 285 ARG A CA 1
ATOM 2190 C C . ARG A 1 285 ? 37.364 10.338 -17.420 1.00 41.62 285 ARG A C 1
ATOM 2192 O O . ARG A 1 285 ? 37.818 9.785 -16.422 1.00 41.62 285 ARG A O 1
ATOM 2199 N N . ARG A 1 286 ? 36.065 10.275 -17.729 1.00 38.78 286 ARG A N 1
ATOM 2200 C CA . ARG A 1 286 ? 35.115 9.348 -17.098 1.00 38.78 286 ARG A CA 1
ATOM 2201 C C . ARG A 1 286 ? 34.883 8.160 -18.016 1.00 38.78 286 ARG A C 1
ATOM 2203 O O . ARG A 1 286 ? 34.441 8.340 -19.148 1.00 38.78 286 ARG A O 1
ATOM 2210 N N . ASP A 1 287 ? 35.136 6.970 -17.489 1.00 43.78 287 ASP A N 1
ATOM 2211 C CA . ASP A 1 287 ? 34.903 5.713 -18.184 1.00 43.78 287 ASP A CA 1
ATOM 2212 C C . ASP A 1 287 ? 33.708 5.004 -17.564 1.00 43.78 287 ASP A C 1
ATOM 2214 O O . ASP A 1 287 ? 33.651 4.809 -16.351 1.00 43.78 287 ASP A O 1
ATOM 2218 N N . THR A 1 288 ? 32.770 4.570 -18.395 1.00 43.69 288 THR A N 1
ATOM 2219 C CA . THR A 1 288 ? 31.704 3.660 -17.974 1.00 43.69 288 THR A CA 1
ATOM 2220 C C . THR A 1 288 ? 31.723 2.438 -18.857 1.00 43.69 288 THR A C 1
ATOM 2222 O O . THR A 1 288 ? 31.828 2.547 -20.076 1.00 43.69 288 THR A O 1
ATOM 2225 N N . THR A 1 289 ? 31.642 1.263 -18.235 1.00 48.38 289 THR A N 1
ATOM 2226 C CA . THR A 1 289 ? 31.504 0.018 -18.981 1.00 48.38 289 THR A CA 1
ATOM 2227 C C . THR A 1 289 ? 30.113 -0.562 -18.812 1.00 48.38 289 THR A C 1
ATOM 2229 O O . THR A 1 289 ? 29.669 -0.820 -17.696 1.00 48.38 289 THR A O 1
ATOM 2232 N N . PHE A 1 290 ? 29.485 -0.851 -19.941 1.00 49.59 290 PHE A N 1
ATOM 2233 C CA . PHE A 1 290 ? 28.276 -1.641 -20.047 1.00 49.59 290 PHE A CA 1
ATOM 2234 C C . PHE A 1 290 ? 28.632 -3.086 -20.390 1.00 49.59 290 PHE A C 1
ATOM 2236 O O . PHE A 1 290 ? 29.482 -3.324 -21.249 1.00 49.59 290 PHE A O 1
ATOM 2243 N N . SER A 1 291 ? 27.995 -4.033 -19.703 1.00 55.00 291 SER A N 1
ATOM 2244 C CA . SER A 1 291 ? 28.083 -5.463 -19.995 1.00 55.00 291 SER A CA 1
ATOM 2245 C C . SER A 1 291 ? 26.843 -5.904 -20.746 1.00 55.00 291 SER A C 1
ATOM 2247 O O . SER A 1 291 ? 25.730 -5.625 -20.300 1.00 55.00 291 SER A O 1
ATOM 2249 N N . PHE A 1 292 ? 27.046 -6.607 -21.852 1.00 57.66 292 PHE A N 1
ATOM 2250 C CA . PHE A 1 292 ? 25.992 -7.192 -22.661 1.00 57.66 292 PHE A CA 1
ATOM 2251 C C . PHE A 1 292 ? 26.282 -8.688 -22.799 1.00 57.66 292 PHE A C 1
ATOM 2253 O O . PHE A 1 292 ? 27.077 -9.083 -23.655 1.00 57.66 292 PHE A O 1
ATOM 2260 N N . PRO A 1 293 ? 25.681 -9.524 -21.933 1.00 52.12 293 PRO A N 1
ATOM 2261 C CA . PRO A 1 293 ? 25.783 -10.979 -22.021 1.00 52.12 293 PRO A CA 1
ATOM 2262 C C . PRO A 1 293 ? 25.459 -11.522 -23.418 1.00 52.12 293 PRO A C 1
ATOM 2264 O O . PRO A 1 293 ? 26.080 -12.480 -23.866 1.00 52.12 293 PRO A O 1
ATOM 2267 N N . PHE A 1 294 ? 24.528 -10.886 -24.126 1.00 59.78 294 PHE A N 1
ATOM 2268 C CA . PHE A 1 294 ? 24.243 -11.127 -25.538 1.00 59.78 294 PHE A CA 1
ATOM 2269 C C . PHE A 1 294 ? 23.664 -9.859 -26.181 1.00 59.78 294 PHE A C 1
ATOM 2271 O O . PHE A 1 294 ? 23.263 -8.909 -25.506 1.00 59.78 294 PHE A O 1
ATOM 2278 N N . ALA A 1 295 ? 23.602 -9.831 -27.510 1.00 61.88 295 ALA A N 1
ATOM 2279 C CA . ALA A 1 295 ? 23.171 -8.650 -28.255 1.00 61.88 295 ALA A CA 1
ATOM 2280 C C . ALA A 1 295 ? 21.709 -8.226 -27.963 1.00 61.88 295 ALA A C 1
ATOM 2282 O O . ALA A 1 295 ? 21.379 -7.042 -28.027 1.00 61.88 295 ALA A O 1
ATOM 2283 N N . GLY A 1 296 ? 20.843 -9.162 -27.569 1.00 62.06 296 GLY A N 1
ATOM 2284 C CA . GLY A 1 296 ? 19.487 -8.859 -27.099 1.00 62.06 296 GLY A CA 1
ATOM 2285 C C . GLY A 1 296 ? 19.454 -7.968 -25.848 1.00 62.06 296 GLY A C 1
ATOM 2286 O O . GLY A 1 296 ? 18.581 -7.109 -25.743 1.00 62.06 296 GLY A O 1
ATOM 2287 N N . ASP A 1 297 ? 20.432 -8.074 -24.940 1.00 61.78 297 ASP A N 1
ATOM 2288 C CA . ASP A 1 297 ? 20.529 -7.179 -23.774 1.00 61.78 297 ASP A CA 1
ATOM 2289 C C . ASP A 1 297 ? 20.891 -5.747 -24.179 1.00 61.78 297 ASP A C 1
ATOM 2291 O O . ASP A 1 297 ? 20.436 -4.782 -23.560 1.00 61.78 297 ASP A O 1
ATOM 2295 N N . PHE A 1 298 ? 21.680 -5.600 -25.246 1.00 66.56 298 PHE A N 1
ATOM 2296 C CA . PHE A 1 298 ? 22.009 -4.302 -25.827 1.00 66.56 298 PHE A CA 1
ATOM 2297 C C . PHE A 1 298 ? 20.765 -3.629 -26.423 1.00 66.56 298 PHE A C 1
ATOM 2299 O O . PHE A 1 298 ? 20.477 -2.476 -26.100 1.00 66.56 298 PHE A O 1
ATOM 2306 N N . LEU A 1 299 ? 19.959 -4.366 -27.196 1.00 66.50 299 LEU A N 1
ATOM 2307 C CA . LEU A 1 299 ? 18.668 -3.872 -27.692 1.00 66.50 299 LEU A CA 1
ATOM 2308 C C . LEU A 1 299 ? 17.686 -3.565 -26.556 1.00 66.50 299 LEU A C 1
ATOM 2310 O O . LEU A 1 299 ? 17.016 -2.536 -26.581 1.00 66.50 299 LEU A O 1
ATOM 2314 N N . LYS A 1 300 ? 17.628 -4.408 -25.520 1.00 65.69 300 LYS A N 1
ATOM 2315 C CA . LYS A 1 300 ? 16.783 -4.152 -24.348 1.00 65.69 300 LYS A CA 1
ATOM 2316 C C . LYS A 1 300 ? 17.157 -2.837 -23.669 1.00 65.69 300 LYS A C 1
ATOM 2318 O O . LYS A 1 300 ? 16.269 -2.085 -23.288 1.00 65.69 300 LYS A O 1
ATOM 2323 N N . LYS A 1 301 ? 18.453 -2.533 -23.546 1.00 64.44 301 LYS A N 1
ATOM 2324 C CA . LYS A 1 301 ? 18.934 -1.250 -23.013 1.00 64.44 301 LYS A CA 1
ATOM 2325 C C . LYS A 1 301 ? 18.553 -0.064 -23.900 1.00 64.44 301 LYS A C 1
ATOM 2327 O O . LYS A 1 301 ? 18.249 0.994 -23.363 1.00 64.44 301 LYS A O 1
ATOM 2332 N N . PHE A 1 302 ? 18.494 -0.244 -25.218 1.00 70.00 302 PHE A N 1
ATOM 2333 C CA . PHE A 1 302 ? 18.030 0.801 -26.131 1.00 70.00 302 PHE A CA 1
ATOM 2334 C C . PHE A 1 302 ? 16.560 1.184 -25.897 1.00 70.00 302 PHE A C 1
ATOM 2336 O O . PHE A 1 302 ? 16.253 2.367 -25.788 1.00 70.00 302 PHE A O 1
ATOM 2343 N N . PHE A 1 303 ? 15.671 0.197 -25.741 1.00 70.25 303 PHE A N 1
ATOM 2344 C CA . PHE A 1 303 ? 14.233 0.416 -25.503 1.00 70.25 303 PHE A CA 1
ATOM 2345 C C . PHE A 1 303 ? 13.859 0.615 -24.020 1.00 70.25 303 PHE A C 1
ATOM 2347 O O . PHE A 1 303 ? 12.680 0.753 -23.686 1.00 70.25 303 PHE A O 1
ATOM 2354 N N . GLN A 1 304 ? 14.836 0.624 -23.105 1.00 65.06 304 GLN A N 1
ATOM 2355 C CA . GLN A 1 304 ? 14.598 1.018 -21.713 1.00 65.06 304 GLN A CA 1
ATOM 2356 C C . GLN A 1 304 ? 14.309 2.527 -21.613 1.00 65.06 304 GLN A C 1
ATOM 2358 O O . GLN A 1 304 ? 14.605 3.266 -22.548 1.00 65.06 304 GLN A O 1
ATOM 2363 N N . PRO A 1 305 ? 13.713 3.010 -20.509 1.00 65.00 305 PRO A N 1
ATOM 2364 C CA . PRO A 1 305 ? 13.636 4.439 -20.217 1.00 65.00 305 PRO A CA 1
ATOM 2365 C C . PRO A 1 305 ? 15.034 5.006 -19.962 1.00 65.00 305 PRO A C 1
ATOM 2367 O O . PRO A 1 305 ? 15.838 4.383 -19.266 1.00 65.00 305 PRO A O 1
ATOM 2370 N N . TRP A 1 306 ? 15.335 6.163 -20.546 1.00 60.53 306 TRP A N 1
ATOM 2371 C CA . TRP A 1 306 ? 16.606 6.860 -20.353 1.00 60.53 306 TRP A CA 1
ATOM 2372 C C . TRP A 1 306 ? 16.329 8.130 -19.579 1.00 60.53 306 TRP A C 1
ATOM 2374 O O . TRP A 1 306 ? 15.340 8.809 -19.868 1.00 60.53 306 TRP A O 1
ATOM 2384 N N . ASP A 1 307 ? 17.216 8.471 -18.652 1.00 59.91 307 ASP A N 1
ATOM 2385 C CA . ASP A 1 307 ? 17.140 9.751 -17.965 1.00 59.91 307 ASP A CA 1
ATOM 2386 C C . ASP A 1 307 ? 17.122 10.882 -18.987 1.00 59.91 307 ASP A C 1
ATOM 2388 O O . ASP A 1 307 ? 17.881 10.922 -19.959 1.00 59.91 307 ASP A O 1
ATOM 2392 N N . PHE A 1 308 ? 16.175 11.782 -18.796 1.00 68.88 308 PHE A N 1
ATOM 2393 C CA . PHE A 1 308 ? 15.911 12.878 -19.692 1.00 68.88 308 PHE A CA 1
ATOM 2394 C C . PHE A 1 308 ? 16.218 14.175 -18.952 1.00 68.88 308 PHE A C 1
ATOM 2396 O O . PHE A 1 308 ? 15.334 14.975 -18.686 1.00 68.88 308 PHE A O 1
ATOM 2403 N N . ASP A 1 309 ? 17.498 14.452 -18.691 1.00 63.12 309 ASP A N 1
ATOM 2404 C CA . ASP A 1 309 ? 17.943 15.586 -17.852 1.00 63.12 309 ASP A CA 1
ATOM 2405 C C . ASP A 1 309 ? 18.466 16.802 -18.626 1.00 63.12 309 ASP A C 1
ATOM 2407 O O . ASP A 1 309 ? 18.731 16.731 -19.822 1.00 63.12 309 ASP A O 1
ATOM 2411 N N . GLY A 1 310 ? 18.642 17.943 -17.957 1.00 67.06 310 GLY A N 1
ATOM 2412 C CA . GLY A 1 310 ? 19.037 19.208 -18.599 1.00 67.06 310 GLY A CA 1
ATOM 2413 C C . GLY A 1 310 ? 17.870 20.176 -18.802 1.00 67.06 310 GLY A C 1
ATOM 2414 O O . GLY A 1 310 ? 17.801 20.896 -19.799 1.00 67.06 310 GLY A O 1
ATOM 2415 N N . TRP A 1 311 ? 16.930 20.160 -17.862 1.00 79.94 311 TRP A N 1
ATOM 2416 C CA . TRP A 1 311 ? 15.817 21.098 -17.785 1.00 79.94 311 TRP A CA 1
ATOM 2417 C C . TRP A 1 311 ? 16.295 22.490 -17.378 1.00 79.94 311 TRP A C 1
ATOM 2419 O O . TRP A 1 311 ? 17.133 22.632 -16.487 1.00 79.94 311 TRP A O 1
ATOM 2429 N N . LYS A 1 312 ? 15.722 23.526 -17.991 1.00 83.69 312 LYS A N 1
ATOM 2430 C CA . LYS A 1 312 ? 15.789 24.886 -17.449 1.00 83.69 312 LYS A CA 1
ATOM 2431 C C . LYS A 1 312 ? 14.750 24.996 -16.341 1.00 83.69 312 LYS A C 1
ATOM 2433 O O . LYS A 1 312 ? 13.592 24.697 -16.603 1.00 83.69 312 LYS A O 1
ATOM 2438 N N . ALA A 1 313 ? 15.161 25.386 -15.140 1.00 84.44 313 ALA A N 1
ATOM 2439 C CA . ALA A 1 313 ? 14.272 25.550 -13.995 1.00 84.44 313 ALA A CA 1
ATOM 2440 C C . ALA A 1 313 ? 14.059 27.036 -13.686 1.00 84.44 313 ALA A C 1
ATOM 2442 O O . ALA A 1 313 ? 15.026 27.799 -13.641 1.00 84.44 313 ALA A O 1
ATOM 2443 N N . GLU A 1 314 ? 12.814 27.430 -13.451 1.00 87.69 314 GLU A N 1
ATOM 2444 C CA . GLU A 1 314 ? 12.418 28.774 -13.042 1.00 87.69 314 GLU A CA 1
ATOM 2445 C C . GLU A 1 314 ? 11.464 28.677 -11.848 1.00 87.69 314 GLU A C 1
ATOM 2447 O O . GLU A 1 314 ? 10.395 28.077 -11.933 1.00 87.69 314 GLU A O 1
ATOM 2452 N N . ARG A 1 315 ? 11.848 29.248 -10.703 1.00 83.25 315 ARG A N 1
ATOM 2453 C CA . ARG A 1 315 ? 11.021 29.211 -9.492 1.00 83.25 315 ARG A CA 1
ATOM 2454 C C . ARG A 1 315 ? 10.041 30.386 -9.508 1.00 83.25 315 ARG A C 1
ATOM 2456 O O . ARG A 1 315 ? 10.468 31.536 -9.481 1.00 83.25 315 ARG A O 1
ATOM 2463 N N . HIS A 1 316 ? 8.740 30.099 -9.529 1.00 81.12 316 HIS A N 1
ATOM 2464 C CA . HIS A 1 316 ? 7.686 31.121 -9.562 1.00 81.12 316 HIS A CA 1
ATOM 2465 C C . HIS A 1 316 ? 7.340 31.651 -8.161 1.00 81.12 316 HIS A C 1
ATOM 2467 O O . HIS A 1 316 ? 7.079 32.840 -7.999 1.00 81.12 316 HIS A O 1
ATOM 2473 N N . ASN A 1 317 ? 7.321 30.781 -7.145 1.00 80.81 317 ASN A N 1
ATOM 2474 C CA . ASN A 1 317 ? 7.096 31.150 -5.740 1.00 80.81 317 ASN A CA 1
ATOM 2475 C C . ASN A 1 317 ? 7.698 30.097 -4.784 1.00 80.81 317 ASN A C 1
ATOM 2477 O O . ASN A 1 317 ? 8.396 29.182 -5.218 1.00 80.81 317 ASN A O 1
ATOM 2481 N N . ASP A 1 318 ? 7.445 30.220 -3.478 1.00 77.00 318 ASP A N 1
ATOM 2482 C CA . ASP A 1 318 ? 7.942 29.306 -2.436 1.00 77.00 318 ASP A CA 1
ATOM 2483 C C . ASP A 1 318 ? 7.332 27.895 -2.493 1.00 77.00 318 ASP A C 1
ATOM 2485 O O . ASP A 1 318 ? 7.698 27.047 -1.682 1.00 77.00 318 ASP A O 1
ATOM 2489 N N . ARG A 1 319 ? 6.426 27.633 -3.442 1.00 78.62 319 ARG A N 1
ATOM 2490 C CA . ARG A 1 319 ? 5.729 26.356 -3.637 1.00 78.62 319 ARG A CA 1
ATOM 2491 C C . ARG A 1 319 ? 5.710 25.866 -5.086 1.00 78.62 319 ARG A C 1
ATOM 2493 O O . ARG A 1 319 ? 5.298 24.737 -5.303 1.00 78.62 319 ARG A O 1
ATOM 2500 N N . THR A 1 320 ? 6.125 26.672 -6.067 1.00 85.31 320 THR A N 1
ATOM 2501 C CA . THR A 1 320 ? 5.932 26.394 -7.503 1.00 85.31 320 THR A CA 1
ATOM 2502 C C . THR A 1 320 ? 7.210 26.600 -8.310 1.00 85.31 320 THR A C 1
ATOM 2504 O O . THR A 1 320 ? 7.854 27.648 -8.209 1.00 85.31 320 THR A O 1
ATOM 2507 N N . GLU A 1 321 ? 7.529 25.638 -9.169 1.00 89.31 321 GLU A N 1
ATOM 2508 C CA . GLU A 1 321 ? 8.688 25.642 -10.061 1.00 89.31 321 GLU A CA 1
ATOM 2509 C C . GLU A 1 321 ? 8.301 25.178 -11.470 1.00 89.31 321 GLU A C 1
ATOM 2511 O O . GLU A 1 321 ? 7.615 24.177 -11.636 1.00 89.31 321 GLU A O 1
ATOM 2516 N N . LEU A 1 322 ? 8.747 25.900 -12.493 1.00 90.31 322 LEU A N 1
ATOM 2517 C CA . LEU A 1 322 ? 8.572 25.561 -13.900 1.00 90.31 322 LEU A CA 1
ATOM 2518 C C . LEU A 1 322 ? 9.864 24.949 -14.450 1.00 90.31 322 LEU A C 1
ATOM 2520 O O . LEU A 1 322 ? 10.945 25.521 -14.318 1.00 90.31 322 LEU A O 1
ATOM 2524 N N . ARG A 1 323 ? 9.756 23.798 -15.111 1.00 90.62 323 ARG A N 1
ATOM 2525 C CA . ARG A 1 323 ? 10.850 23.099 -15.792 1.00 90.62 323 ARG A CA 1
ATOM 2526 C C . ARG A 1 323 ? 10.572 23.092 -17.294 1.00 90.62 323 ARG A C 1
ATOM 2528 O O . ARG A 1 323 ? 9.554 22.566 -17.719 1.00 90.62 323 ARG A O 1
ATOM 2535 N N . ILE A 1 324 ? 11.479 23.623 -18.116 1.00 88.94 324 ILE A N 1
ATOM 2536 C CA . ILE A 1 324 ? 11.327 23.673 -19.583 1.00 88.94 324 ILE A CA 1
ATOM 2537 C C . ILE A 1 324 ? 12.462 22.927 -20.284 1.00 88.94 324 ILE A C 1
ATOM 2539 O O . ILE A 1 324 ? 13.643 23.081 -19.948 1.00 88.94 324 ILE A O 1
ATOM 2543 N N . ARG A 1 325 ? 12.114 22.154 -21.314 1.00 86.31 325 ARG A N 1
ATOM 2544 C CA . ARG A 1 325 ? 13.054 21.390 -22.136 1.00 86.31 325 ARG A CA 1
ATOM 2545 C C . ARG A 1 325 ? 12.589 21.327 -23.585 1.00 86.31 325 ARG A C 1
ATOM 2547 O O . ARG A 1 325 ? 11.429 21.057 -23.859 1.00 86.31 325 ARG A O 1
ATOM 2554 N N . THR A 1 326 ? 13.514 21.498 -24.528 1.00 84.19 326 THR A N 1
ATOM 2555 C CA . THR A 1 326 ? 13.246 21.251 -25.953 1.00 84.19 326 THR A CA 1
ATOM 2556 C C . THR A 1 326 ? 13.914 19.956 -26.396 1.00 84.19 326 THR A C 1
ATOM 2558 O O . THR A 1 326 ? 15.123 19.788 -26.240 1.00 84.19 326 THR A O 1
ATOM 2561 N N . PHE A 1 327 ? 13.128 19.062 -26.985 1.00 82.69 327 PHE A N 1
ATOM 2562 C CA . PHE A 1 327 ? 13.568 17.835 -27.628 1.00 82.69 327 PHE A CA 1
ATOM 2563 C C . PHE A 1 327 ? 13.513 17.988 -29.150 1.00 82.69 327 PHE A C 1
ATOM 2565 O O . PHE A 1 327 ? 12.550 18.534 -29.685 1.00 82.69 327 PHE A O 1
ATOM 2572 N N . VAL A 1 328 ? 14.540 17.506 -29.851 1.00 80.44 328 VAL A N 1
ATOM 2573 C CA . VAL A 1 328 ? 14.553 17.427 -31.318 1.00 80.44 328 VAL A CA 1
ATOM 2574 C C . VAL A 1 328 ? 14.779 15.975 -31.696 1.00 80.44 328 VAL A C 1
ATOM 2576 O O . VAL A 1 328 ? 15.829 15.429 -31.354 1.00 80.44 328 VAL A O 1
ATOM 2579 N N . VAL A 1 329 ? 13.818 15.383 -32.403 1.00 77.38 329 VAL A N 1
ATOM 2580 C CA . VAL A 1 329 ? 13.859 13.987 -32.842 1.00 77.38 329 VAL A CA 1
ATOM 2581 C C . VAL A 1 329 ? 15.086 13.781 -33.735 1.00 77.38 329 VAL A C 1
ATOM 2583 O O . VAL A 1 329 ? 15.186 14.418 -34.792 1.00 77.38 329 VAL A O 1
ATOM 2586 N N . PRO A 1 330 ? 16.039 12.936 -33.317 1.00 69.00 330 PRO A N 1
ATOM 2587 C CA . PRO A 1 330 ? 17.190 12.590 -34.129 1.00 69.00 330 PRO A CA 1
ATOM 2588 C C . PRO A 1 330 ? 16.803 11.518 -35.165 1.00 69.00 330 PRO A C 1
ATOM 2590 O O . PRO A 1 330 ? 15.752 10.883 -35.058 1.00 69.00 330 PRO A O 1
ATOM 2593 N N . ASP A 1 331 ? 17.628 11.346 -36.194 1.00 66.94 331 ASP A N 1
ATOM 2594 C CA . ASP A 1 331 ? 17.321 10.507 -37.360 1.00 66.94 331 ASP A CA 1
ATOM 2595 C C . ASP A 1 331 ? 17.074 9.041 -36.968 1.00 66.94 331 ASP A C 1
ATOM 2597 O O . ASP A 1 331 ? 16.198 8.376 -37.518 1.00 66.94 331 ASP A O 1
ATOM 2601 N N . GLU A 1 332 ? 17.804 8.552 -35.968 1.00 66.19 332 GLU A N 1
ATOM 2602 C CA . GLU A 1 332 ? 17.794 7.167 -35.486 1.00 66.19 332 GLU A CA 1
ATOM 2603 C C . GLU A 1 332 ? 16.488 6.795 -34.774 1.00 66.19 332 GLU A C 1
ATOM 2605 O O . GLU A 1 332 ? 16.187 5.617 -34.604 1.00 66.19 332 GLU A O 1
ATOM 2610 N N . LEU A 1 333 ? 15.706 7.795 -34.357 1.00 74.00 333 LEU A N 1
ATOM 2611 C CA . LEU A 1 333 ? 14.411 7.597 -33.709 1.00 74.00 333 LEU A CA 1
ATOM 2612 C C . LEU A 1 333 ? 13.231 7.779 -34.667 1.00 74.00 333 LEU A C 1
ATOM 2614 O O . LEU A 1 333 ? 12.085 7.598 -34.253 1.00 74.00 333 LEU A O 1
ATOM 2618 N N . ALA A 1 334 ? 13.483 8.134 -35.931 1.00 74.06 334 ALA A N 1
ATOM 2619 C CA . ALA A 1 334 ? 12.429 8.291 -36.921 1.00 74.06 334 ALA A CA 1
ATOM 2620 C C . ALA A 1 334 ? 11.662 6.971 -37.123 1.00 74.06 334 ALA A C 1
ATOM 2622 O O . ALA A 1 334 ? 12.256 5.897 -37.206 1.00 74.06 334 ALA A O 1
ATOM 2623 N N . GLY A 1 335 ? 10.334 7.044 -37.200 1.00 74.31 335 GLY A N 1
ATOM 2624 C CA . GLY A 1 335 ? 9.472 5.867 -37.328 1.00 74.31 335 GLY A CA 1
ATOM 2625 C C . GLY A 1 335 ? 9.065 5.210 -36.006 1.00 74.31 335 GLY A C 1
ATOM 2626 O O . GLY A 1 335 ? 8.206 4.332 -36.026 1.00 74.31 335 GLY A O 1
ATOM 2627 N N . LEU A 1 336 ? 9.649 5.612 -34.869 1.00 77.94 336 LEU A N 1
ATOM 2628 C CA . LEU A 1 336 ? 9.333 5.047 -33.554 1.00 77.94 336 LEU A CA 1
ATOM 2629 C C . LEU A 1 336 ? 8.232 5.829 -32.835 1.00 77.94 336 LEU A C 1
ATOM 2631 O O . LEU A 1 336 ? 8.063 7.037 -33.026 1.00 77.94 336 LEU A O 1
ATOM 2635 N N . LYS A 1 337 ? 7.532 5.139 -31.933 1.00 84.69 337 LYS A N 1
ATOM 2636 C CA . LYS A 1 337 ? 6.702 5.773 -30.908 1.00 84.69 337 LYS A CA 1
ATOM 2637 C C . LYS A 1 337 ? 7.622 6.316 -29.821 1.00 84.69 337 LYS A C 1
ATOM 2639 O O . LYS A 1 337 ? 8.501 5.603 -29.342 1.00 84.69 337 LYS A O 1
ATOM 2644 N N . LEU A 1 338 ? 7.436 7.572 -29.437 1.00 84.81 338 LEU A N 1
ATOM 2645 C CA . LEU A 1 338 ? 8.252 8.241 -28.430 1.00 84.81 338 LEU A CA 1
ATOM 2646 C C . LEU A 1 338 ? 7.396 8.609 -27.236 1.00 84.81 338 LEU A C 1
ATOM 2648 O O . LEU A 1 338 ? 6.364 9.272 -27.372 1.00 84.81 338 LEU A O 1
ATOM 2652 N N . ARG A 1 339 ? 7.859 8.209 -26.058 1.00 84.62 339 ARG A N 1
ATOM 2653 C CA . ARG A 1 339 ? 7.211 8.527 -24.796 1.00 84.62 339 ARG A CA 1
ATOM 2654 C C . ARG A 1 339 ? 8.103 9.336 -23.886 1.00 84.62 339 ARG A C 1
ATOM 2656 O O . ARG A 1 339 ? 9.326 9.205 -23.899 1.00 84.62 339 ARG A O 1
ATOM 2663 N N . PHE A 1 340 ? 7.442 10.156 -23.091 1.00 85.62 340 PHE A N 1
ATOM 2664 C CA . PHE A 1 340 ? 8.032 10.988 -22.070 1.00 85.62 340 PHE A CA 1
ATOM 2665 C C . PHE A 1 340 ? 7.283 10.745 -20.769 1.00 85.62 340 PHE A C 1
ATOM 2667 O O . PHE A 1 340 ? 6.060 10.839 -20.749 1.00 85.62 340 PHE A O 1
ATOM 2674 N N . ALA A 1 341 ? 8.009 10.442 -19.703 1.00 80.94 341 ALA A N 1
ATOM 2675 C CA . ALA A 1 341 ? 7.463 10.366 -18.362 1.00 80.94 341 ALA A CA 1
ATOM 2676 C C . ALA A 1 341 ? 8.213 11.330 -17.456 1.00 80.94 341 ALA A C 1
ATOM 2678 O O . ALA A 1 341 ? 9.420 11.526 -17.593 1.00 80.94 341 ALA A O 1
ATOM 2679 N N . VAL A 1 342 ? 7.489 11.916 -16.518 1.00 81.81 342 VAL A N 1
ATOM 2680 C CA . VAL A 1 342 ? 8.050 12.759 -15.473 1.00 81.81 342 VAL A CA 1
ATOM 2681 C C . VAL A 1 342 ? 7.475 12.302 -14.146 1.00 81.81 342 VAL A C 1
ATOM 2683 O O . VAL A 1 342 ? 6.281 12.031 -14.050 1.00 81.81 342 VAL A O 1
ATOM 2686 N N . ASP A 1 343 ? 8.353 12.187 -13.162 1.00 76.50 343 ASP A N 1
ATOM 2687 C CA . ASP A 1 343 ? 8.027 11.913 -11.776 1.00 76.50 343 ASP A CA 1
ATOM 2688 C C . ASP A 1 343 ? 8.426 13.133 -10.950 1.00 76.50 343 ASP A C 1
ATOM 2690 O O . ASP A 1 343 ? 9.574 13.585 -10.980 1.00 76.50 343 ASP A O 1
ATOM 2694 N N . ILE A 1 344 ? 7.440 13.685 -10.256 1.00 74.94 344 ILE A N 1
ATOM 2695 C CA . ILE A 1 344 ? 7.564 14.889 -9.436 1.00 74.94 344 ILE A CA 1
ATOM 2696 C C . ILE A 1 344 ? 7.457 14.586 -7.930 1.00 74.94 344 ILE A C 1
ATOM 2698 O O . ILE A 1 344 ? 7.194 15.479 -7.117 1.00 74.94 344 ILE A O 1
ATOM 2702 N N . GLY A 1 345 ? 7.621 13.312 -7.558 1.00 71.12 345 GLY A N 1
ATOM 2703 C CA . GLY A 1 345 ? 7.395 12.804 -6.211 1.00 71.12 345 GLY A CA 1
ATOM 2704 C C . GLY A 1 345 ? 5.970 13.084 -5.736 1.00 71.12 345 GLY A C 1
ATOM 2705 O O . GLY A 1 345 ? 5.009 13.022 -6.500 1.00 71.12 345 GLY A O 1
ATOM 2706 N N . GLU A 1 346 ? 5.846 13.475 -4.472 1.00 65.62 346 GLU A N 1
ATOM 2707 C CA . GLU A 1 346 ? 4.572 13.822 -3.822 1.00 65.62 346 GLU A CA 1
ATOM 2708 C C . GLU A 1 346 ? 4.006 15.190 -4.263 1.00 65.62 346 GLU A C 1
ATOM 2710 O O . GLU A 1 346 ? 2.993 15.661 -3.744 1.00 65.62 346 GLU A O 1
ATOM 2715 N N . SER A 1 347 ? 4.653 15.865 -5.220 1.00 74.25 347 SER A N 1
ATOM 2716 C CA . SER A 1 347 ? 4.189 17.159 -5.725 1.00 74.25 347 SER A CA 1
ATOM 2717 C C . SER A 1 347 ? 3.048 17.007 -6.736 1.00 74.25 347 SER A C 1
ATOM 2719 O O . SER A 1 347 ? 2.831 15.955 -7.336 1.00 74.25 347 SER A O 1
ATOM 2721 N N . TRP A 1 348 ? 2.344 18.111 -6.977 1.00 76.81 348 TRP A N 1
ATOM 2722 C CA . TRP A 1 348 ? 1.386 18.259 -8.071 1.00 76.81 348 TRP A CA 1
ATOM 2723 C C . TRP A 1 348 ? 2.058 18.876 -9.281 1.00 76.81 348 TRP A C 1
ATOM 2725 O O . TRP A 1 348 ? 2.930 19.721 -9.123 1.00 76.81 348 TRP A O 1
ATOM 2735 N N . GLY A 1 349 ? 1.640 18.522 -10.489 1.00 82.69 349 GLY A N 1
ATOM 2736 C CA . GLY A 1 349 ? 2.194 19.155 -11.672 1.00 82.69 349 GLY A CA 1
ATOM 2737 C C . GLY A 1 349 ? 1.258 19.237 -12.857 1.00 82.69 349 GLY A C 1
ATOM 2738 O O . GLY A 1 349 ? 0.220 18.584 -12.907 1.00 82.69 349 GLY A O 1
ATOM 2739 N N . GLU A 1 350 ? 1.647 20.076 -13.807 1.00 88.31 350 GLU A N 1
ATOM 2740 C CA . GLU A 1 350 ? 1.028 20.235 -15.118 1.00 88.31 350 GLU A CA 1
ATOM 2741 C C . GLU A 1 350 ? 2.104 20.006 -16.185 1.00 88.31 350 GLU A C 1
ATOM 2743 O O . GLU A 1 350 ? 3.188 20.579 -16.083 1.00 88.31 350 GLU A O 1
ATOM 2748 N N . VAL A 1 351 ? 1.813 19.206 -17.217 1.00 90.00 351 VAL A N 1
ATOM 2749 C CA . VAL A 1 351 ? 2.671 19.089 -18.406 1.00 90.00 351 VAL A CA 1
ATOM 2750 C C . VAL A 1 351 ? 2.030 19.803 -19.588 1.00 90.00 351 VAL A C 1
ATOM 2752 O O . VAL A 1 351 ? 0.894 19.500 -19.970 1.00 90.00 351 VAL A O 1
ATOM 2755 N N . LYS A 1 352 ? 2.791 20.700 -20.217 1.00 89.62 352 LYS A N 1
ATOM 2756 C CA . LYS A 1 352 ? 2.447 21.324 -21.496 1.00 89.62 352 LYS A CA 1
ATOM 2757 C C . LYS A 1 352 ? 3.383 20.841 -22.590 1.00 89.62 352 LYS A C 1
ATOM 2759 O O . LYS A 1 352 ? 4.595 20.737 -22.393 1.00 89.62 352 LYS A O 1
ATOM 2764 N N . LEU A 1 353 ? 2.810 20.567 -23.753 1.00 90.19 353 LEU A N 1
ATOM 2765 C CA . LEU A 1 353 ? 3.530 20.207 -24.961 1.00 90.19 353 LEU A CA 1
ATOM 2766 C C . LEU A 1 353 ? 3.309 21.306 -25.997 1.00 90.19 353 LEU A C 1
ATOM 2768 O O . LEU A 1 353 ? 2.181 21.595 -26.376 1.00 90.19 353 LEU A O 1
ATOM 2772 N N . ASN A 1 354 ? 4.391 21.939 -26.444 1.00 90.25 354 ASN A N 1
ATOM 2773 C CA . ASN A 1 354 ? 4.368 23.064 -27.382 1.00 90.25 354 ASN A CA 1
ATOM 2774 C C . ASN A 1 354 ? 3.449 24.224 -26.935 1.00 90.25 354 ASN A C 1
ATOM 2776 O O . ASN A 1 354 ? 2.876 24.917 -27.771 1.00 90.25 354 ASN A O 1
ATOM 2780 N N . GLY A 1 355 ? 3.336 24.444 -25.620 1.00 85.75 355 GLY A N 1
ATOM 2781 C CA . GLY A 1 355 ? 2.496 25.481 -25.012 1.00 85.75 355 GLY A CA 1
ATOM 2782 C C . GLY A 1 355 ? 1.045 25.063 -24.746 1.00 85.75 355 GLY A C 1
ATOM 2783 O O . GLY A 1 355 ? 0.328 25.785 -24.055 1.00 85.75 355 GLY A O 1
ATOM 2784 N N . GLU A 1 356 ? 0.609 23.896 -25.225 1.00 87.69 356 GLU A N 1
ATOM 2785 C CA . GLU A 1 356 ? -0.722 23.353 -24.946 1.00 87.69 356 GLU A CA 1
ATOM 2786 C C . GLU A 1 356 ? -0.683 22.426 -23.731 1.00 87.69 356 GLU A C 1
ATOM 2788 O O . GLU A 1 356 ? 0.163 21.536 -23.642 1.00 87.69 356 GLU A O 1
ATOM 2793 N N . SER A 1 357 ? -1.603 22.623 -22.784 1.00 84.44 357 SER A N 1
ATOM 2794 C CA . SER A 1 357 ? -1.718 21.755 -21.610 1.00 84.44 357 SER A CA 1
ATOM 2795 C C . SER A 1 357 ? -2.236 20.380 -22.023 1.00 84.44 357 SER A C 1
ATOM 2797 O O . SER A 1 357 ? -3.378 20.241 -22.459 1.00 84.44 357 SER A O 1
ATOM 2799 N N . VAL A 1 358 ? -1.375 19.368 -21.909 1.00 82.50 358 VAL A N 1
ATOM 2800 C CA . VAL A 1 358 ? -1.682 17.974 -22.273 1.00 82.50 358 VAL A CA 1
ATOM 2801 C C . VAL A 1 358 ? -1.937 17.108 -21.043 1.00 82.50 358 VAL A C 1
ATOM 2803 O O . VAL A 1 358 ? -2.687 16.137 -21.115 1.00 82.50 358 VAL A O 1
ATOM 2806 N N . LEU A 1 359 ? -1.352 17.477 -19.902 1.00 79.88 359 LEU A N 1
ATOM 2807 C CA . LEU A 1 359 ? -1.663 16.922 -18.591 1.00 79.88 359 LEU A CA 1
ATOM 2808 C C . LEU A 1 359 ? -1.887 18.094 -17.632 1.00 79.88 359 LEU A C 1
ATOM 2810 O O . LEU A 1 359 ? -0.930 18.542 -17.008 1.00 79.88 359 LEU A O 1
ATOM 2814 N N . PRO A 1 360 ? -3.124 18.607 -17.506 1.00 75.50 360 PRO A N 1
ATOM 2815 C CA . PRO A 1 360 ? -3.410 19.801 -16.707 1.00 75.50 360 PRO A CA 1
ATOM 2816 C C . PRO A 1 360 ? -3.217 19.578 -15.204 1.00 75.50 360 PRO A C 1
ATOM 2818 O O . PRO A 1 360 ? -3.119 20.540 -14.445 1.00 75.50 360 PRO A O 1
ATOM 2821 N N . ARG A 1 361 ? -3.192 18.313 -14.763 1.00 75.75 361 ARG A N 1
ATOM 2822 C CA . ARG A 1 361 ? -2.903 17.930 -13.384 1.00 75.75 361 ARG A CA 1
ATOM 2823 C C . ARG A 1 361 ? -2.439 16.476 -13.295 1.00 75.75 361 ARG A C 1
ATOM 2825 O O . ARG A 1 361 ? -3.112 15.600 -13.830 1.00 75.75 361 ARG A O 1
ATOM 2832 N N . PHE A 1 362 ? -1.339 16.226 -12.595 1.00 72.56 362 PHE A N 1
ATOM 2833 C CA . PHE A 1 362 ? -0.815 14.891 -12.289 1.00 72.56 362 PHE A CA 1
ATOM 2834 C C . PHE A 1 362 ? 0.007 14.921 -10.978 1.00 72.56 362 PHE A C 1
ATOM 2836 O O . PHE A 1 362 ? 0.342 16.005 -10.497 1.00 72.56 362 PHE A O 1
ATOM 2843 N N . SER A 1 363 ? 0.305 13.760 -10.392 1.00 68.50 363 SER A N 1
ATOM 2844 C CA . SER A 1 363 ? 1.266 13.577 -9.281 1.00 68.50 363 SER A CA 1
ATOM 2845 C C . SER A 1 363 ? 2.110 12.317 -9.471 1.00 68.50 363 SER A C 1
ATOM 2847 O O . SER A 1 363 ? 1.680 11.380 -10.152 1.00 68.50 363 SER A O 1
ATOM 2849 N N . GLY A 1 364 ? 3.311 12.281 -8.893 1.00 65.44 364 GLY A N 1
ATOM 2850 C CA . GLY A 1 364 ? 4.249 11.176 -9.104 1.00 65.44 364 GLY A CA 1
ATOM 2851 C C . GLY A 1 364 ? 4.533 10.930 -10.590 1.00 65.44 364 GLY A C 1
ATOM 2852 O O . GLY A 1 364 ? 4.603 11.872 -11.382 1.00 65.44 364 GLY A O 1
ATOM 2853 N N . ASP A 1 365 ? 4.625 9.663 -10.990 1.00 57.31 365 ASP A N 1
ATOM 2854 C CA . ASP A 1 365 ? 4.879 9.200 -12.365 1.00 57.31 365 ASP A CA 1
ATOM 2855 C C . ASP A 1 365 ? 3.639 9.220 -13.291 1.00 57.31 365 ASP A C 1
ATOM 2857 O O . ASP A 1 365 ? 3.714 8.799 -14.450 1.00 57.31 365 ASP A O 1
ATOM 2861 N N . SER A 1 366 ? 2.491 9.745 -12.838 1.00 62.81 366 SER A N 1
ATOM 2862 C CA . SER A 1 366 ? 1.308 9.920 -13.703 1.00 62.81 366 SER A CA 1
ATOM 2863 C C . SER A 1 366 ? 1.508 10.974 -14.808 1.00 62.81 366 SER A C 1
ATOM 2865 O O . SER A 1 366 ? 0.654 11.129 -15.684 1.00 62.81 366 SER A O 1
ATOM 2867 N N . GLY A 1 367 ? 2.674 11.632 -14.826 1.00 69.69 367 GLY A N 1
ATOM 2868 C CA . GLY A 1 367 ? 3.147 12.554 -15.857 1.00 69.69 367 GLY A CA 1
ATOM 2869 C C . GLY A 1 367 ? 3.547 11.909 -17.192 1.00 69.69 367 GLY A C 1
ATOM 2870 O O . GLY A 1 367 ? 4.129 12.588 -18.038 1.00 69.69 367 GLY A O 1
ATOM 2871 N N . GLU A 1 368 ? 3.286 10.612 -17.407 1.00 78.50 368 GLU A N 1
ATOM 2872 C CA . GLU A 1 368 ? 3.606 9.925 -18.666 1.00 78.50 368 GLU A CA 1
ATOM 2873 C C . GLU A 1 368 ? 2.663 10.294 -19.825 1.00 78.50 368 GLU A C 1
ATOM 2875 O O . GLU A 1 368 ? 1.434 10.154 -19.769 1.00 78.50 368 GLU A O 1
ATOM 2880 N N . LEU A 1 369 ? 3.262 10.689 -20.947 1.00 81.31 369 LEU A N 1
ATOM 2881 C CA . LEU A 1 369 ? 2.578 11.006 -22.192 1.00 81.31 369 LEU A CA 1
ATOM 2882 C C . LEU A 1 369 ? 3.330 10.479 -23.419 1.00 81.31 369 LEU A C 1
ATOM 2884 O O . LEU A 1 369 ? 4.552 10.332 -23.446 1.00 81.31 369 LEU A O 1
ATOM 2888 N N . THR A 1 370 ? 2.568 10.201 -24.475 1.00 84.31 370 THR A N 1
ATOM 2889 C CA . THR A 1 370 ? 3.132 9.893 -25.792 1.00 84.31 370 THR A CA 1
ATOM 2890 C C . THR A 1 370 ? 3.413 11.205 -26.509 1.00 84.31 370 THR A C 1
ATOM 2892 O O . THR A 1 370 ? 2.487 11.969 -26.757 1.00 84.31 370 THR A O 1
ATOM 2895 N N . LEU A 1 371 ? 4.684 11.467 -26.823 1.00 84.12 371 LEU A N 1
ATOM 2896 C CA . LEU A 1 371 ? 5.094 12.640 -27.598 1.00 84.12 371 LEU A CA 1
ATOM 2897 C C . LEU A 1 371 ? 4.650 12.495 -29.056 1.00 84.12 371 LEU A C 1
ATOM 2899 O O . LEU A 1 371 ? 4.155 13.444 -29.651 1.00 84.12 371 LEU A O 1
ATOM 2903 N N . THR A 1 372 ? 4.813 11.293 -29.618 1.00 85.06 372 THR A N 1
ATOM 2904 C CA . THR A 1 372 ? 4.359 10.932 -30.968 1.00 85.06 372 THR A CA 1
ATOM 2905 C C . THR A 1 372 ? 4.307 9.421 -31.137 1.00 85.06 372 THR A C 1
ATOM 2907 O O . THR A 1 372 ? 5.070 8.688 -30.509 1.00 85.06 372 THR A O 1
ATOM 2910 N N . THR A 1 373 ? 3.404 8.940 -31.987 1.00 83.00 373 THR A N 1
ATOM 2911 C CA . THR A 1 373 ? 3.309 7.527 -32.382 1.00 83.00 373 THR A CA 1
ATOM 2912 C C . THR A 1 373 ? 4.178 7.186 -33.590 1.00 83.00 373 THR A C 1
ATOM 2914 O O . THR A 1 373 ? 4.383 6.010 -33.872 1.00 83.00 373 THR A O 1
ATOM 2917 N N . ASN A 1 374 ? 4.697 8.195 -34.293 1.00 84.44 374 ASN A N 1
ATOM 2918 C CA . ASN A 1 374 ? 5.536 8.029 -35.472 1.00 84.44 374 ASN A CA 1
ATOM 2919 C C . ASN A 1 374 ? 6.469 9.237 -35.610 1.00 84.44 374 ASN A C 1
ATOM 2921 O O . ASN A 1 374 ? 6.136 10.229 -36.266 1.00 84.44 374 ASN A O 1
ATOM 2925 N N . ALA A 1 375 ? 7.620 9.173 -34.947 1.00 84.06 375 ALA A N 1
ATOM 2926 C CA . ALA A 1 375 ? 8.540 10.295 -34.889 1.00 84.06 375 ALA A CA 1
ATOM 2927 C C . ALA A 1 375 ? 9.104 10.646 -36.265 1.00 84.06 375 ALA A C 1
ATOM 2929 O O . ALA A 1 375 ? 9.523 9.771 -37.027 1.00 84.06 375 ALA A O 1
ATOM 2930 N N . ARG A 1 376 ? 9.162 11.942 -36.578 1.00 84.69 376 ARG A N 1
ATOM 2931 C CA . ARG A 1 376 ? 9.770 12.427 -37.820 1.00 84.69 376 ARG A CA 1
ATOM 2932 C C . ARG A 1 376 ? 11.112 13.070 -37.530 1.00 84.69 376 ARG A C 1
ATOM 2934 O O . ARG A 1 376 ? 11.253 13.860 -36.602 1.00 84.69 376 ARG A O 1
ATOM 2941 N N . LYS A 1 377 ? 12.099 12.772 -38.371 1.00 81.12 377 LYS A N 1
ATOM 2942 C CA . LYS A 1 377 ? 13.417 13.410 -38.326 1.00 81.12 377 LYS A CA 1
ATOM 2943 C C . LYS A 1 377 ? 13.298 14.936 -38.205 1.00 81.12 377 LYS A C 1
ATOM 2945 O O . LYS A 1 377 ? 12.622 15.575 -39.009 1.00 81.12 377 LYS A O 1
ATOM 2950 N N . GLY A 1 378 ? 14.001 15.517 -37.231 1.00 78.56 378 GLY A N 1
ATOM 2951 C CA . GLY A 1 378 ? 14.084 16.966 -37.023 1.00 78.56 378 GLY A CA 1
ATOM 2952 C C . GLY A 1 378 ? 12.853 17.606 -36.375 1.00 78.56 378 GLY A C 1
ATOM 2953 O O . GLY A 1 378 ? 12.875 18.809 -36.111 1.00 78.56 378 GLY A O 1
ATOM 2954 N N . GLU A 1 379 ? 11.809 16.828 -36.090 1.00 86.62 379 GLU A N 1
ATOM 2955 C CA . GLU A 1 379 ? 10.620 17.284 -35.377 1.00 86.62 379 GLU A CA 1
ATOM 2956 C C . GLU A 1 379 ? 10.980 17.769 -33.967 1.00 86.62 379 GLU A C 1
ATOM 2958 O O . GLU A 1 379 ? 11.873 17.222 -33.314 1.00 86.62 379 GLU A O 1
ATOM 2963 N N . ARG A 1 380 ? 10.322 18.836 -33.507 1.00 87.25 380 ARG A N 1
ATOM 2964 C CA . ARG A 1 380 ? 10.667 19.532 -32.265 1.00 87.25 380 ARG A CA 1
ATOM 2965 C C . ARG A 1 380 ? 9.492 19.526 -31.295 1.00 87.25 380 ARG A C 1
ATOM 2967 O O . ARG A 1 380 ? 8.388 19.899 -31.672 1.00 87.25 380 ARG A O 1
ATOM 2974 N N . TYR A 1 381 ? 9.785 19.203 -30.041 1.00 88.56 381 TYR A N 1
ATOM 2975 C CA . TYR A 1 381 ? 8.843 19.236 -28.928 1.00 88.56 381 TYR A CA 1
ATOM 2976 C C . TYR A 1 381 ? 9.393 20.130 -27.821 1.00 88.56 381 TYR A C 1
ATOM 2978 O O . TYR A 1 381 ? 10.501 19.901 -27.336 1.00 88.56 381 TYR A O 1
ATOM 2986 N N . THR A 1 382 ? 8.642 21.146 -27.413 1.00 90.00 382 THR A N 1
ATOM 2987 C CA . THR A 1 382 ? 8.909 21.900 -26.183 1.00 90.00 382 THR A CA 1
ATOM 2988 C C . THR A 1 382 ? 8.032 21.326 -25.085 1.00 90.00 382 THR A C 1
ATOM 2990 O O . THR A 1 382 ? 6.813 21.342 -25.205 1.00 90.00 382 THR A O 1
ATOM 2993 N N . ILE A 1 383 ? 8.657 20.794 -24.044 1.00 91.50 383 ILE A N 1
ATOM 2994 C CA . ILE A 1 383 ? 7.988 20.201 -22.894 1.00 91.50 383 ILE A CA 1
ATOM 2995 C C . ILE A 1 383 ? 8.170 21.157 -21.722 1.00 91.50 383 ILE A C 1
ATOM 2997 O O . ILE A 1 383 ? 9.295 21.561 -21.412 1.00 91.50 383 ILE A O 1
ATOM 3001 N N . GLU A 1 384 ? 7.066 21.514 -21.087 1.00 92.31 384 GLU A N 1
ATOM 3002 C CA . GLU A 1 384 ? 7.027 22.352 -19.896 1.00 92.31 384 GLU A CA 1
ATOM 3003 C C . GLU A 1 384 ? 6.372 21.546 -18.780 1.00 92.31 384 GLU A C 1
ATOM 3005 O O . GLU A 1 384 ? 5.294 20.995 -18.979 1.00 92.31 384 GLU A O 1
ATOM 3010 N N . VAL A 1 385 ? 7.015 21.461 -17.621 1.00 90.94 385 VAL A N 1
ATOM 3011 C CA . VAL A 1 385 ? 6.466 20.813 -16.432 1.00 90.94 385 VAL A CA 1
ATOM 3012 C C . VAL A 1 385 ? 6.394 21.850 -15.324 1.00 90.94 385 VAL A C 1
ATOM 3014 O O . VAL A 1 385 ? 7.422 22.303 -14.823 1.00 90.94 385 VAL A O 1
ATOM 3017 N N . VAL A 1 386 ? 5.184 22.255 -14.959 1.00 89.88 386 VAL A N 1
ATOM 3018 C CA . VAL A 1 386 ? 4.938 23.063 -13.763 1.00 89.88 386 VAL A CA 1
ATOM 3019 C C . VAL A 1 386 ? 4.829 22.098 -12.595 1.00 89.88 386 VAL A C 1
ATOM 3021 O O . VAL A 1 386 ? 4.074 21.139 -12.686 1.00 89.88 386 VAL A O 1
ATOM 3024 N N . VAL A 1 387 ? 5.558 22.342 -11.514 1.00 86.81 387 VAL A N 1
ATOM 3025 C CA . VAL A 1 387 ? 5.526 21.538 -10.293 1.00 86.81 387 VAL A CA 1
ATOM 3026 C C . VAL A 1 387 ? 5.121 22.421 -9.121 1.00 86.81 387 VAL A C 1
ATOM 3028 O O . VAL A 1 387 ? 5.647 23.518 -8.954 1.00 86.81 387 VAL A O 1
ATOM 3031 N N . THR A 1 388 ? 4.183 21.954 -8.307 1.00 82.38 388 THR A N 1
ATOM 3032 C CA . THR A 1 388 ? 3.571 22.651 -7.178 1.00 82.38 388 THR A CA 1
ATOM 3033 C C . THR A 1 388 ? 3.567 21.742 -5.948 1.00 82.38 388 THR A C 1
ATOM 3035 O O . THR A 1 388 ? 2.957 20.677 -5.951 1.00 82.38 388 THR A O 1
ATOM 3038 N N . SER A 1 389 ? 4.221 22.178 -4.874 1.00 74.12 389 SER A N 1
ATOM 3039 C CA . SER A 1 389 ? 4.325 21.462 -3.597 1.00 74.12 389 SER A CA 1
ATOM 3040 C C . SER A 1 389 ? 3.234 21.892 -2.604 1.00 74.12 389 SER A C 1
ATOM 3042 O O . SER A 1 389 ? 2.879 23.073 -2.531 1.00 74.12 389 SER A O 1
ATOM 3044 N N . GLY A 1 390 ? 2.726 20.941 -1.806 1.00 58.97 390 GLY A N 1
ATOM 3045 C CA . GLY A 1 390 ? 1.769 21.194 -0.717 1.00 58.97 390 GLY A CA 1
ATOM 3046 C C . GLY A 1 390 ? 2.375 21.960 0.468 1.00 58.97 390 GLY A C 1
ATOM 3047 O O . GLY A 1 390 ? 1.708 22.800 1.077 1.00 58.97 390 GLY A O 1
ATOM 3048 N N . ALA A 1 391 ? 3.671 21.760 0.730 1.00 59.44 391 ALA A N 1
ATOM 3049 C CA . ALA A 1 391 ? 4.442 22.464 1.754 1.00 59.44 391 ALA A CA 1
ATOM 3050 C C . ALA A 1 391 ? 5.416 23.500 1.142 1.00 59.44 391 ALA A C 1
ATOM 3052 O O . ALA A 1 391 ? 5.850 23.329 -0.003 1.00 59.44 391 ALA A O 1
ATOM 3053 N N . PRO A 1 392 ? 5.813 24.560 1.884 1.00 63.53 392 PRO A N 1
ATOM 3054 C CA . PRO A 1 392 ? 6.865 25.481 1.452 1.00 63.53 392 PRO A CA 1
ATOM 3055 C C . PRO A 1 392 ? 8.179 24.747 1.159 1.00 63.53 392 PRO A C 1
ATOM 3057 O O . PRO A 1 392 ? 8.641 23.925 1.955 1.00 63.53 392 PRO A O 1
ATOM 3060 N N . LEU A 1 393 ? 8.803 25.069 0.029 1.00 62.84 393 LEU A N 1
ATOM 3061 C CA . LEU A 1 393 ? 9.991 24.391 -0.482 1.00 62.84 393 LEU A CA 1
ATOM 3062 C C . LEU A 1 393 ? 11.215 24.660 0.407 1.00 62.84 393 LEU A C 1
ATOM 3064 O O . LEU A 1 393 ? 11.865 25.702 0.292 1.00 62.84 393 LEU A O 1
ATOM 3068 N N . LYS A 1 394 ? 11.567 23.700 1.273 1.00 49.62 394 LYS A N 1
ATOM 3069 C CA . LYS A 1 394 ? 12.786 23.753 2.105 1.00 49.62 394 LYS A CA 1
ATOM 3070 C C . LYS A 1 394 ? 14.064 23.281 1.366 1.00 49.62 394 LYS A C 1
ATOM 3072 O O . LYS A 1 394 ? 15.154 23.592 1.839 1.00 49.62 394 LYS A O 1
ATOM 3077 N N . LYS A 1 395 ? 13.944 22.566 0.228 1.00 60.97 395 LYS A N 1
ATOM 3078 C CA . LYS A 1 395 ? 15.012 22.046 -0.677 1.00 60.97 395 LYS A CA 1
ATOM 3079 C C . LYS A 1 395 ? 14.533 22.013 -2.156 1.00 60.97 395 LYS A C 1
ATOM 3081 O O . LYS A 1 395 ? 13.459 22.547 -2.440 1.00 60.97 395 LYS A O 1
ATOM 3086 N N . ASP A 1 396 ? 15.328 21.444 -3.075 1.00 60.91 396 ASP A N 1
ATOM 3087 C CA . ASP A 1 396 ? 14.952 21.160 -4.477 1.00 60.91 396 ASP A CA 1
ATOM 3088 C C . ASP A 1 396 ? 13.750 20.204 -4.557 1.00 60.91 396 ASP A C 1
ATOM 3090 O O . ASP A 1 396 ? 13.631 19.286 -3.743 1.00 60.91 396 ASP A O 1
ATOM 3094 N N . ILE A 1 397 ? 12.859 20.417 -5.532 1.00 67.75 397 ILE A N 1
ATOM 3095 C CA . ILE A 1 397 ? 11.706 19.539 -5.767 1.00 67.75 397 ILE A CA 1
ATOM 3096 C C . ILE A 1 397 ? 12.190 18.204 -6.338 1.00 67.75 397 ILE A C 1
ATOM 3098 O O . ILE A 1 397 ? 13.023 18.191 -7.248 1.00 67.75 397 ILE A O 1
ATOM 3102 N N . ALA A 1 398 ? 11.652 17.095 -5.819 1.00 68.12 398 ALA A N 1
ATOM 3103 C CA . ALA A 1 398 ? 11.828 15.784 -6.427 1.00 68.12 398 ALA A CA 1
ATOM 3104 C C . ALA A 1 398 ? 11.353 15.860 -7.882 1.00 68.12 398 ALA A C 1
ATOM 3106 O O . ALA A 1 398 ? 10.187 16.123 -8.149 1.00 68.12 398 ALA A O 1
ATOM 3107 N N . PHE A 1 399 ? 12.283 15.712 -8.816 1.00 76.88 399 PHE A N 1
ATOM 3108 C CA . PHE A 1 399 ? 12.005 15.788 -10.237 1.00 76.88 399 PHE A CA 1
ATOM 3109 C C . PHE A 1 399 ? 12.932 14.813 -10.940 1.00 76.88 399 PHE A C 1
ATOM 3111 O O . PHE A 1 399 ? 14.151 14.996 -10.953 1.00 76.88 399 PHE A O 1
ATOM 3118 N N . SER A 1 400 ? 12.353 13.788 -11.542 1.00 74.19 400 SER A N 1
ATOM 3119 C CA . SER A 1 400 ? 13.039 12.939 -12.499 1.00 74.19 400 SER A CA 1
ATOM 3120 C C . SER A 1 400 ? 12.205 12.871 -13.762 1.00 74.19 400 SER A C 1
ATOM 3122 O O . SER A 1 400 ? 10.985 13.026 -13.746 1.00 74.19 400 SER A O 1
ATOM 3124 N N . SER A 1 401 ? 12.857 12.683 -14.897 1.00 77.06 401 SER A N 1
ATOM 3125 C CA . SER A 1 401 ? 12.120 12.491 -16.132 1.00 77.06 401 SER A CA 1
ATOM 3126 C C . SER A 1 401 ? 12.837 11.497 -17.004 1.00 77.06 401 SER A C 1
ATOM 3128 O O . SER A 1 401 ? 14.065 11.449 -17.015 1.00 77.06 401 SER A O 1
ATOM 3130 N N . THR A 1 402 ? 12.064 10.706 -17.729 1.00 74.12 402 THR A N 1
ATOM 3131 C CA . THR A 1 402 ? 12.581 9.672 -18.603 1.00 74.12 402 THR A CA 1
ATOM 3132 C C . THR A 1 402 ? 11.979 9.795 -19.987 1.00 74.12 402 THR A C 1
ATOM 3134 O O . THR A 1 402 ? 10.839 10.219 -20.180 1.00 74.12 402 THR A O 1
ATOM 3137 N N . PHE A 1 403 ? 12.778 9.431 -20.975 1.00 78.56 403 PHE A N 1
ATOM 3138 C CA . PHE A 1 403 ? 12.370 9.353 -22.363 1.00 78.56 403 PHE A CA 1
ATOM 3139 C C . PHE A 1 403 ? 12.560 7.921 -22.845 1.00 78.56 403 PHE A C 1
ATOM 3141 O O . PHE A 1 403 ? 13.569 7.286 -22.533 1.00 78.56 403 PHE A O 1
ATOM 3148 N N . ARG A 1 404 ? 11.592 7.407 -23.604 1.00 76.69 404 ARG A N 1
ATOM 3149 C CA . ARG A 1 404 ? 11.602 6.020 -24.068 1.00 76.69 404 ARG A CA 1
ATOM 3150 C C . ARG A 1 404 ? 11.205 5.934 -25.542 1.00 76.69 404 ARG A C 1
ATOM 3152 O O . ARG A 1 404 ? 10.044 6.208 -25.865 1.00 76.69 404 ARG A O 1
ATOM 3159 N N . PRO A 1 405 ? 12.126 5.545 -26.441 1.00 76.56 405 PRO A N 1
ATOM 3160 C CA . PRO A 1 405 ? 11.740 5.085 -27.764 1.00 76.56 405 PRO A CA 1
ATOM 3161 C C . PRO A 1 405 ? 11.101 3.699 -27.648 1.00 76.56 405 PRO A C 1
ATOM 3163 O O . PRO A 1 405 ? 11.565 2.867 -26.872 1.00 76.56 405 PRO A O 1
ATOM 3166 N N . GLN A 1 406 ? 10.036 3.451 -28.406 1.00 75.56 406 GLN A N 1
ATOM 3167 C CA . GLN A 1 406 ? 9.272 2.208 -28.341 1.00 75.56 406 GLN A CA 1
ATOM 3168 C C . GLN A 1 406 ? 9.049 1.615 -29.731 1.00 75.56 406 GLN A C 1
ATOM 3170 O O . GLN A 1 406 ? 8.628 2.299 -30.668 1.00 75.56 406 GLN A O 1
ATOM 3175 N N . SER A 1 407 ? 9.278 0.305 -29.823 1.00 78.69 407 SER A N 1
ATOM 3176 C CA . SER A 1 407 ? 8.744 -0.565 -30.869 1.00 78.69 407 SER A CA 1
ATOM 3177 C C . SER A 1 407 ? 8.051 -1.738 -30.185 1.00 78.69 407 SER A C 1
ATOM 3179 O O . SER A 1 407 ? 8.714 -2.619 -29.644 1.00 78.69 407 SER A O 1
ATOM 3181 N N . GLU A 1 408 ? 6.717 -1.742 -30.184 1.00 75.50 408 GLU A N 1
ATOM 3182 C CA . GLU A 1 408 ? 5.912 -2.709 -29.420 1.00 75.50 408 GLU A CA 1
ATOM 3183 C C . GLU A 1 408 ? 6.249 -4.162 -29.793 1.00 75.50 408 GLU A C 1
ATOM 3185 O O . GLU A 1 408 ? 6.412 -5.007 -28.913 1.00 75.50 408 GLU A O 1
ATOM 3190 N N . ARG A 1 409 ? 6.465 -4.443 -31.085 1.00 77.94 409 ARG A N 1
ATOM 3191 C CA . ARG A 1 409 ? 6.836 -5.783 -31.563 1.00 77.94 409 ARG A CA 1
ATOM 3192 C C . ARG A 1 409 ? 8.231 -6.215 -31.099 1.00 77.94 409 ARG A C 1
ATOM 3194 O O . ARG A 1 409 ? 8.395 -7.356 -30.679 1.00 77.94 409 ARG A O 1
ATOM 3201 N N . ILE A 1 410 ? 9.225 -5.320 -31.135 1.00 78.00 410 ILE A N 1
ATOM 3202 C CA . ILE A 1 410 ? 10.587 -5.639 -30.671 1.00 78.00 410 ILE A CA 1
ATOM 3203 C C . ILE A 1 410 ? 10.611 -5.804 -29.153 1.00 78.00 410 ILE A C 1
ATOM 3205 O O . ILE A 1 410 ? 11.216 -6.746 -28.651 1.00 78.00 410 ILE A O 1
ATOM 3209 N N . GLU A 1 411 ? 9.947 -4.918 -28.412 1.00 77.31 411 GLU A N 1
ATOM 3210 C CA . GLU A 1 411 ? 9.885 -5.022 -26.955 1.00 77.31 411 GLU A CA 1
ATOM 3211 C C . GLU A 1 411 ? 9.223 -6.332 -26.513 1.00 77.31 411 GLU A C 1
ATOM 3213 O O . GLU A 1 411 ? 9.758 -7.019 -25.641 1.00 77.31 411 GLU A O 1
ATOM 3218 N N . ARG A 1 412 ? 8.114 -6.716 -27.160 1.00 77.88 412 ARG A N 1
ATOM 3219 C CA . ARG A 1 412 ? 7.443 -8.002 -26.936 1.00 77.88 412 ARG A CA 1
ATOM 3220 C C . ARG A 1 412 ? 8.380 -9.174 -27.217 1.00 77.88 412 ARG A C 1
ATOM 3222 O O . ARG A 1 412 ? 8.592 -9.991 -26.328 1.00 77.88 412 ARG A O 1
ATOM 3229 N N . PHE A 1 413 ? 9.035 -9.188 -28.380 1.00 79.19 413 PHE A N 1
ATOM 3230 C CA . PHE A 1 413 ? 10.017 -10.215 -28.741 1.00 79.19 413 PHE A CA 1
ATOM 3231 C C . PHE A 1 413 ? 11.149 -10.350 -27.706 1.00 79.19 413 PHE A C 1
ATOM 3233 O O . PHE A 1 413 ? 11.516 -11.464 -27.326 1.00 79.19 413 PHE A O 1
ATOM 3240 N N . LEU A 1 414 ? 11.711 -9.235 -27.225 1.00 77.44 414 LEU A N 1
ATOM 3241 C CA . LEU A 1 414 ? 12.796 -9.253 -26.236 1.00 77.44 414 LEU A CA 1
ATOM 3242 C C . LEU A 1 414 ? 12.334 -9.836 -24.893 1.00 77.44 414 LEU A C 1
ATOM 3244 O O . LEU A 1 414 ? 13.098 -10.543 -24.228 1.00 77.44 414 LEU A O 1
ATOM 3248 N N . LEU A 1 415 ? 11.095 -9.549 -24.490 1.00 78.50 415 LEU A N 1
ATOM 3249 C CA . LEU A 1 415 ? 10.502 -10.089 -23.269 1.00 78.50 415 LEU A CA 1
ATOM 3250 C C . LEU A 1 415 ? 10.158 -11.580 -23.417 1.00 78.50 415 LEU A C 1
ATOM 3252 O O . LEU A 1 415 ? 10.556 -12.363 -22.553 1.00 78.50 415 LEU A O 1
ATOM 3256 N N . ASP A 1 416 ? 9.531 -11.977 -24.530 1.00 79.06 416 ASP A N 1
ATOM 3257 C CA . ASP A 1 416 ? 9.266 -13.377 -24.899 1.00 79.06 416 ASP A CA 1
ATOM 3258 C C . ASP A 1 416 ? 10.556 -14.207 -24.869 1.00 79.06 416 ASP A C 1
ATOM 3260 O O . ASP A 1 416 ? 10.618 -15.254 -24.225 1.00 79.06 416 ASP A O 1
ATOM 3264 N N . SER A 1 417 ? 11.627 -13.694 -25.483 1.00 76.69 417 SER A N 1
ATOM 3265 C CA . SER A 1 417 ? 12.939 -14.354 -25.528 1.00 76.69 417 SER A CA 1
ATOM 3266 C C . SER A 1 417 ? 13.534 -14.593 -24.153 1.00 76.69 417 SER A C 1
ATOM 3268 O O . SER A 1 417 ? 14.037 -15.682 -23.861 1.00 76.69 417 SER A O 1
ATOM 3270 N N . ARG A 1 418 ? 13.481 -13.575 -23.290 1.00 76.50 418 ARG A N 1
ATOM 3271 C CA . ARG A 1 418 ? 14.005 -13.685 -21.932 1.00 76.50 418 ARG A CA 1
ATOM 3272 C C . ARG A 1 418 ? 13.209 -14.707 -21.129 1.00 76.50 418 ARG A C 1
ATOM 3274 O O . ARG A 1 418 ? 13.815 -15.558 -20.484 1.00 76.50 418 ARG A O 1
ATOM 3281 N N . PHE A 1 419 ? 11.881 -14.641 -21.180 1.00 76.69 419 PHE A N 1
ATOM 3282 C CA . PHE A 1 419 ? 11.026 -15.543 -20.416 1.00 76.69 419 PHE A CA 1
ATOM 3283 C C . PHE A 1 419 ? 11.181 -16.998 -20.872 1.00 76.69 419 PHE A C 1
ATOM 3285 O O . PHE A 1 419 ? 11.444 -17.877 -20.047 1.00 76.69 419 PHE A O 1
ATOM 3292 N N . ALA A 1 420 ? 11.085 -17.244 -22.183 1.00 77.19 420 ALA A N 1
ATOM 3293 C CA . ALA A 1 420 ? 11.264 -18.556 -22.805 1.00 77.19 420 ALA A CA 1
ATOM 3294 C C . ALA A 1 420 ? 12.558 -19.239 -22.342 1.00 77.19 420 ALA A C 1
ATOM 3296 O O . ALA A 1 420 ? 12.565 -20.412 -21.960 1.00 77.19 420 ALA A O 1
ATOM 3297 N N . ARG A 1 421 ? 13.657 -18.481 -22.319 1.00 76.00 421 ARG A N 1
ATOM 3298 C CA . ARG A 1 421 ? 14.953 -18.970 -21.857 1.00 76.00 421 ARG A CA 1
ATOM 3299 C C . ARG A 1 421 ? 14.990 -19.171 -20.345 1.00 76.00 421 ARG A C 1
ATOM 3301 O O . ARG A 1 421 ? 15.457 -20.207 -19.884 1.00 76.00 421 ARG A O 1
ATOM 3308 N N . ASP A 1 422 ? 14.558 -18.190 -19.559 1.00 74.38 422 ASP A N 1
ATOM 3309 C CA . ASP A 1 422 ? 14.773 -18.211 -18.111 1.00 74.38 422 ASP A CA 1
ATOM 3310 C C . ASP A 1 422 ? 13.883 -19.267 -17.426 1.00 74.38 422 ASP A C 1
ATOM 3312 O O . ASP A 1 422 ? 14.359 -19.950 -16.513 1.00 74.38 422 ASP A O 1
ATOM 3316 N N . ILE A 1 423 ? 12.650 -19.464 -17.908 1.00 72.44 423 ILE A N 1
ATOM 3317 C CA . ILE A 1 423 ? 11.657 -20.380 -17.324 1.00 72.44 423 ILE A CA 1
ATOM 3318 C C . ILE A 1 423 ? 11.634 -21.739 -18.018 1.00 72.44 423 ILE A C 1
ATOM 3320 O O . ILE A 1 423 ? 11.813 -22.759 -17.355 1.00 72.44 423 ILE A O 1
ATOM 3324 N N . TYR A 1 424 ? 11.456 -21.767 -19.339 1.00 74.62 424 TYR A N 1
ATOM 3325 C CA . TYR A 1 424 ? 11.305 -23.021 -20.086 1.00 74.62 424 TYR A CA 1
ATOM 3326 C C . TYR A 1 424 ? 12.624 -23.594 -20.599 1.00 74.62 424 TYR A C 1
ATOM 3328 O O . TYR A 1 424 ? 12.630 -24.691 -21.152 1.00 74.62 424 TYR A O 1
ATOM 3336 N N . LYS A 1 425 ? 13.744 -22.881 -20.401 1.00 79.25 425 LYS A N 1
ATOM 3337 C CA . LYS A 1 425 ? 15.080 -23.295 -20.862 1.00 79.25 425 LYS A CA 1
ATOM 3338 C C . LYS A 1 425 ? 15.105 -23.611 -22.363 1.00 79.25 425 LYS A C 1
ATOM 3340 O O . LYS A 1 425 ? 15.863 -24.473 -22.798 1.00 79.25 425 LYS A O 1
ATOM 3345 N N . ILE A 1 426 ? 14.273 -22.917 -23.145 1.00 73.25 426 ILE A N 1
ATOM 3346 C CA . ILE A 1 426 ? 14.170 -23.127 -24.590 1.00 73.25 426 ILE A CA 1
ATOM 3347 C C . ILE A 1 426 ? 15.459 -22.637 -25.245 1.00 73.25 426 ILE A C 1
ATOM 3349 O O . ILE A 1 426 ? 15.863 -21.487 -25.053 1.00 73.25 426 ILE A O 1
ATOM 3353 N N . ASP A 1 427 ? 16.081 -23.503 -26.044 1.00 71.75 427 ASP A N 1
ATOM 3354 C CA . ASP A 1 427 ? 17.140 -23.095 -26.957 1.00 71.75 427 ASP A CA 1
ATOM 3355 C C . ASP A 1 427 ? 16.511 -22.401 -28.166 1.00 71.75 427 ASP A C 1
ATOM 3357 O O . ASP A 1 427 ? 15.874 -23.010 -29.027 1.00 71.75 427 ASP A O 1
ATOM 3361 N N 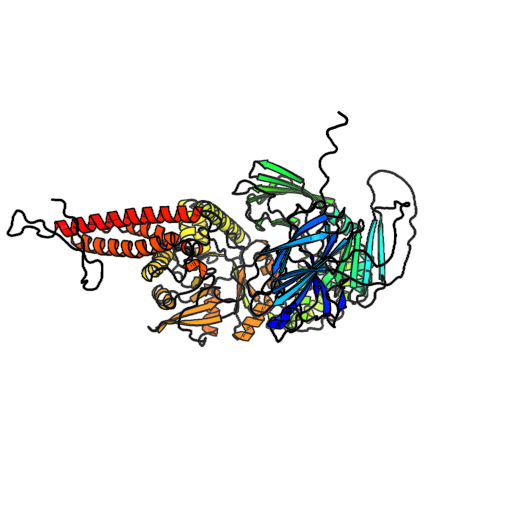. LEU A 1 428 ? 16.662 -21.084 -28.201 1.00 67.50 428 LEU A N 1
ATOM 3362 C CA . LEU A 1 428 ? 16.113 -20.248 -29.256 1.00 67.50 428 LEU A CA 1
ATOM 3363 C C . LEU A 1 428 ? 17.039 -20.168 -30.481 1.00 67.50 428 LEU A C 1
ATOM 3365 O O . LEU A 1 428 ? 16.709 -19.475 -31.447 1.00 67.50 428 LEU A O 1
ATOM 3369 N N . GLY A 1 429 ? 18.154 -20.907 -30.489 1.00 65.31 429 GLY A N 1
ATOM 3370 C CA . GLY A 1 429 ? 19.203 -20.839 -31.498 1.00 65.31 429 GLY A CA 1
ATOM 3371 C C . GLY A 1 429 ? 20.025 -19.555 -31.395 1.00 65.31 429 GLY A C 1
ATOM 3372 O O . GLY A 1 429 ? 19.965 -18.830 -30.400 1.00 65.31 429 GLY A O 1
ATOM 3373 N N . ASP A 1 430 ? 20.794 -19.254 -32.445 1.00 63.41 430 ASP A N 1
ATOM 3374 C CA . ASP A 1 430 ? 21.648 -18.068 -32.469 1.00 63.41 430 ASP A CA 1
ATOM 3375 C C . ASP A 1 430 ? 20.825 -16.768 -32.574 1.00 63.41 430 ASP A C 1
ATOM 3377 O O . ASP A 1 430 ? 20.562 -16.226 -33.649 1.00 63.41 430 ASP A O 1
ATOM 3381 N N . GLN A 1 431 ? 20.442 -16.247 -31.408 1.00 61.03 431 GLN A N 1
ATOM 3382 C CA . GLN A 1 431 ? 19.800 -14.946 -31.197 1.00 61.03 431 GLN A CA 1
ATOM 3383 C C . GLN A 1 431 ? 20.572 -13.783 -31.832 1.00 61.03 431 GLN A C 1
ATOM 3385 O O . GLN A 1 431 ? 20.012 -12.695 -32.028 1.00 61.03 431 GLN A O 1
ATOM 3390 N N . SER A 1 432 ? 21.856 -13.986 -32.144 1.00 57.59 432 SER A N 1
ATOM 3391 C CA . SER A 1 432 ? 22.649 -12.975 -32.809 1.00 57.59 432 SER A CA 1
ATOM 3392 C C . SER A 1 432 ? 22.100 -12.666 -34.197 1.00 57.59 432 SER A C 1
ATOM 3394 O O . SER A 1 432 ? 22.095 -11.497 -34.547 1.00 57.59 432 SER A O 1
ATOM 3396 N N . GLU A 1 433 ? 21.574 -13.621 -34.973 1.00 61.03 433 GLU A N 1
ATOM 3397 C CA . GLU A 1 433 ? 21.048 -13.350 -36.327 1.00 61.03 433 GLU A CA 1
ATOM 3398 C C . GLU A 1 433 ? 19.807 -12.445 -36.304 1.00 61.03 433 GLU A C 1
ATOM 3400 O O . GLU A 1 433 ? 19.703 -11.490 -37.077 1.00 61.03 433 GLU A O 1
ATOM 3405 N N . ILE A 1 434 ? 18.904 -12.661 -35.345 1.00 65.88 434 ILE A N 1
ATOM 3406 C CA . ILE A 1 434 ? 17.713 -11.816 -35.181 1.00 65.88 434 ILE A CA 1
ATOM 3407 C C . ILE A 1 434 ? 18.111 -10.428 -34.683 1.00 65.88 434 ILE A C 1
ATOM 3409 O O . ILE A 1 434 ? 17.692 -9.409 -35.233 1.00 65.88 434 ILE A O 1
ATOM 3413 N N . THR A 1 435 ? 18.993 -10.376 -33.685 1.00 64.94 435 THR A N 1
ATOM 3414 C CA . THR A 1 435 ? 19.506 -9.105 -33.171 1.00 64.94 435 THR A CA 1
ATOM 3415 C C . THR A 1 435 ? 20.265 -8.322 -34.247 1.00 64.94 435 THR A C 1
ATOM 3417 O O . THR A 1 435 ? 20.075 -7.114 -34.374 1.00 64.94 435 THR A O 1
ATOM 3420 N N . LYS A 1 436 ? 21.081 -8.998 -35.068 1.00 65.81 436 LYS A N 1
ATOM 3421 C CA . LYS A 1 436 ? 21.760 -8.433 -36.246 1.00 65.81 436 LYS A CA 1
ATOM 3422 C C . LYS A 1 436 ? 20.741 -7.832 -37.206 1.00 65.81 436 LYS A C 1
ATOM 3424 O O . LYS A 1 436 ? 20.913 -6.699 -37.646 1.00 65.81 436 LYS A O 1
ATOM 3429 N N . GLY A 1 437 ? 19.670 -8.566 -37.506 1.00 67.75 437 GLY A N 1
ATOM 3430 C CA . GLY A 1 437 ? 18.594 -8.096 -38.371 1.00 67.75 437 GLY A CA 1
ATOM 3431 C C . GLY A 1 437 ? 17.893 -6.844 -37.840 1.00 67.75 437 GLY A C 1
ATOM 3432 O O . GLY A 1 437 ? 17.614 -5.946 -38.635 1.00 67.75 437 GLY A O 1
ATOM 3433 N N . ILE A 1 438 ? 17.664 -6.754 -36.523 1.00 70.12 438 ILE A N 1
ATOM 3434 C CA . ILE A 1 438 ? 17.076 -5.572 -35.871 1.00 70.12 438 ILE A CA 1
ATOM 3435 C C . ILE A 1 438 ? 18.051 -4.388 -35.921 1.00 70.12 438 ILE A C 1
ATOM 3437 O O . ILE A 1 438 ? 17.655 -3.292 -36.308 1.00 70.12 438 ILE A O 1
ATOM 3441 N N . LEU A 1 439 ? 19.328 -4.597 -35.583 1.00 66.56 439 LEU A N 1
ATOM 3442 C CA . LEU A 1 439 ? 20.349 -3.542 -35.597 1.00 66.56 439 LEU A CA 1
ATOM 3443 C C . LEU A 1 439 ? 20.589 -2.985 -37.005 1.00 66.56 439 LEU A C 1
ATOM 3445 O O . LEU A 1 439 ? 20.658 -1.771 -37.177 1.00 66.56 439 LEU A O 1
ATOM 3449 N N . ASN A 1 440 ? 20.645 -3.850 -38.022 1.00 66.50 440 ASN A N 1
ATOM 3450 C CA . ASN A 1 440 ? 20.783 -3.427 -39.417 1.00 66.50 440 ASN A CA 1
ATOM 3451 C C . ASN A 1 440 ? 19.576 -2.590 -39.875 1.00 66.50 440 ASN A C 1
ATOM 3453 O O . ASN A 1 440 ? 19.747 -1.596 -40.575 1.00 66.50 440 ASN A O 1
ATOM 3457 N N . ARG A 1 441 ? 18.358 -2.962 -39.459 1.00 72.38 441 ARG A N 1
ATOM 3458 C CA . ARG A 1 441 ? 17.133 -2.207 -39.771 1.00 72.38 441 ARG A CA 1
ATOM 3459 C C . ARG A 1 441 ? 17.047 -0.883 -39.015 1.00 72.38 441 ARG A C 1
ATOM 3461 O O . ARG A 1 441 ? 16.604 0.102 -39.598 1.00 72.38 441 ARG A O 1
ATOM 3468 N N . LEU A 1 442 ? 17.506 -0.834 -37.761 1.00 66.81 442 LEU A N 1
ATOM 3469 C CA . LEU A 1 442 ? 17.657 0.410 -36.996 1.00 66.81 442 LEU A CA 1
ATOM 3470 C C . LEU A 1 442 ? 18.627 1.363 -37.713 1.00 66.81 442 LEU A C 1
ATOM 3472 O O . LEU A 1 442 ? 18.282 2.518 -37.942 1.00 66.81 442 LEU A O 1
ATOM 3476 N N . GLN A 1 443 ? 19.788 0.862 -38.152 1.00 63.19 443 GLN A N 1
ATOM 3477 C CA . GLN A 1 443 ? 20.784 1.645 -38.895 1.00 63.19 443 GLN A CA 1
ATOM 3478 C C . GLN A 1 443 ? 20.273 2.118 -40.266 1.00 63.19 443 GLN A C 1
ATOM 3480 O O . GLN A 1 443 ? 20.606 3.212 -40.709 1.00 63.19 443 GLN A O 1
ATOM 3485 N N . ALA A 1 444 ? 19.468 1.303 -40.947 1.00 64.25 444 ALA A N 1
ATOM 3486 C CA . ALA A 1 444 ? 18.896 1.636 -42.248 1.00 64.25 444 ALA A CA 1
ATOM 3487 C C . ALA A 1 444 ? 17.592 2.455 -42.163 1.00 64.25 444 ALA A C 1
ATOM 3489 O O . ALA A 1 444 ? 16.997 2.731 -43.201 1.00 64.25 444 ALA A O 1
ATOM 3490 N N . HIS A 1 445 ? 17.126 2.821 -40.961 1.00 64.50 445 HIS A N 1
ATOM 3491 C CA . HIS A 1 445 ? 15.841 3.495 -40.722 1.00 64.50 445 HIS A CA 1
ATOM 3492 C C . HIS A 1 445 ? 14.618 2.735 -41.292 1.00 64.50 445 HIS A C 1
ATOM 3494 O O . HIS A 1 445 ? 13.676 3.336 -41.802 1.00 64.50 445 HIS A O 1
ATOM 3500 N N . THR A 1 446 ? 14.623 1.398 -41.211 1.00 66.88 446 THR A N 1
ATOM 3501 C CA . THR A 1 446 ? 13.611 0.492 -41.803 1.00 66.88 446 THR A CA 1
ATOM 3502 C C . THR A 1 446 ? 12.936 -0.429 -40.776 1.00 66.88 446 THR A C 1
ATOM 3504 O O . THR A 1 446 ? 12.453 -1.505 -41.113 1.00 66.88 446 THR A O 1
ATOM 3507 N N . LEU A 1 447 ? 12.839 -0.011 -39.507 1.00 67.25 447 LEU A N 1
ATOM 3508 C CA . LEU A 1 447 ? 12.237 -0.807 -38.416 1.00 67.25 447 LEU A CA 1
ATOM 3509 C C . LEU A 1 447 ? 10.750 -1.170 -38.593 1.00 67.25 447 LEU A C 1
ATOM 3511 O O . LEU A 1 447 ? 10.203 -1.886 -37.759 1.00 67.25 447 LEU A O 1
ATOM 3515 N N . GLN A 1 448 ? 10.096 -0.689 -39.649 1.00 64.50 448 GLN A N 1
ATOM 3516 C CA . GLN A 1 448 ? 8.714 -1.041 -39.974 1.00 64.50 448 GLN A CA 1
ATOM 3517 C C . GLN A 1 448 ? 8.590 -2.419 -40.651 1.00 64.50 448 GLN A C 1
ATOM 3519 O O . GLN A 1 448 ? 7.528 -3.023 -40.573 1.00 64.50 448 GLN A O 1
ATOM 3524 N N . ASP A 1 449 ? 9.664 -2.942 -41.253 1.00 69.81 449 ASP A N 1
ATOM 3525 C CA . ASP A 1 449 ? 9.688 -4.245 -41.932 1.00 69.81 449 ASP A CA 1
ATOM 3526 C C . ASP A 1 449 ? 10.379 -5.304 -41.055 1.00 69.81 449 ASP A C 1
ATOM 3528 O O . ASP A 1 449 ? 11.560 -5.615 -41.224 1.00 69.81 449 ASP A O 1
ATOM 3532 N N . LEU A 1 450 ? 9.665 -5.798 -40.040 1.00 72.81 450 LEU A N 1
ATOM 3533 C CA . LEU A 1 450 ? 10.146 -6.856 -39.132 1.00 72.81 450 LEU A CA 1
ATOM 3534 C C . LEU A 1 450 ? 9.650 -8.256 -39.528 1.00 72.81 450 LEU A C 1
ATOM 3536 O O . LEU A 1 450 ? 10.026 -9.243 -38.885 1.00 72.81 450 LEU A O 1
ATOM 3540 N N . ASP A 1 451 ? 8.824 -8.344 -40.570 1.00 67.25 451 ASP A N 1
ATOM 3541 C CA . ASP A 1 451 ? 8.277 -9.601 -41.075 1.00 67.25 451 ASP A CA 1
ATOM 3542 C C . ASP A 1 451 ? 9.383 -10.464 -41.704 1.00 67.25 451 ASP A C 1
ATOM 3544 O O . ASP A 1 451 ? 10.398 -9.970 -42.201 1.00 67.25 451 ASP A O 1
ATOM 3548 N N . GLY A 1 452 ? 9.271 -11.786 -41.555 1.00 70.19 452 GLY A N 1
ATOM 3549 C CA . GLY A 1 452 ? 10.326 -12.752 -41.889 1.00 70.19 452 GLY A CA 1
ATOM 3550 C C . GLY A 1 452 ? 11.534 -12.788 -40.933 1.00 70.19 452 GLY A C 1
ATOM 3551 O O . GLY A 1 452 ? 12.216 -13.811 -40.869 1.00 70.19 452 GLY A O 1
ATOM 3552 N N . LEU A 1 453 ? 11.802 -11.728 -40.152 1.00 76.38 453 LEU A N 1
ATOM 3553 C CA . LEU A 1 453 ? 12.884 -11.713 -39.154 1.00 76.38 453 LEU A CA 1
ATOM 3554 C C . LEU A 1 453 ? 12.465 -12.365 -37.828 1.00 76.38 453 LEU A C 1
ATOM 3556 O O . LEU A 1 453 ? 13.233 -13.136 -37.254 1.00 76.38 453 LEU A O 1
ATOM 3560 N N . LEU A 1 454 ? 11.274 -12.026 -37.326 1.00 80.38 454 LEU A N 1
ATOM 3561 C CA . LEU A 1 454 ? 10.796 -12.470 -36.008 1.00 80.38 454 LEU A CA 1
ATOM 3562 C C . LEU A 1 454 ? 9.953 -13.758 -36.072 1.00 80.38 454 LEU A C 1
ATOM 3564 O O . LEU A 1 454 ? 9.987 -14.552 -35.133 1.00 80.38 454 LEU A O 1
ATOM 3568 N N . GLU A 1 455 ? 9.276 -14.022 -37.193 1.00 82.56 455 GLU A N 1
ATOM 3569 C CA . GLU A 1 455 ? 8.359 -15.169 -37.352 1.00 82.56 455 GLU A CA 1
ATOM 3570 C C . GLU A 1 455 ? 8.994 -16.544 -37.055 1.00 82.56 455 GLU A C 1
ATOM 3572 O O . GLU A 1 455 ? 8.374 -17.344 -36.347 1.00 82.56 455 GLU A O 1
ATOM 3577 N N . PRO A 1 456 ? 10.231 -16.862 -37.509 1.00 78.19 456 PRO A N 1
ATOM 3578 C CA . PRO A 1 456 ? 10.828 -18.175 -37.244 1.00 78.19 456 PRO A CA 1
ATOM 3579 C C . PRO A 1 456 ? 11.056 -18.440 -35.755 1.00 78.19 456 PRO A C 1
ATOM 3581 O O . PRO A 1 456 ? 11.145 -19.589 -35.321 1.00 78.19 456 PRO A O 1
ATOM 3584 N N . PHE A 1 457 ? 11.192 -17.374 -34.975 1.00 75.94 457 PHE A N 1
ATOM 3585 C CA . PHE A 1 457 ? 11.393 -17.438 -33.543 1.00 75.94 457 PHE A CA 1
ATOM 3586 C C . PHE A 1 457 ? 10.071 -17.539 -32.786 1.00 75.94 457 PHE A C 1
ATOM 3588 O O . PHE A 1 457 ? 9.939 -18.390 -31.906 1.00 75.94 457 PHE A O 1
ATOM 3595 N N . GLU A 1 458 ? 9.083 -16.728 -33.167 1.00 81.38 458 GLU A N 1
ATOM 3596 C CA . GLU A 1 458 ? 7.721 -16.800 -32.626 1.00 81.38 458 GLU A CA 1
ATOM 3597 C C . GLU A 1 458 ? 7.165 -18.231 -32.779 1.00 81.38 458 GLU A C 1
ATOM 3599 O O . GLU A 1 458 ? 6.599 -18.794 -31.839 1.00 81.38 458 GLU A O 1
ATOM 3604 N N . ALA A 1 459 ? 7.462 -18.897 -33.903 1.00 83.44 459 ALA A N 1
ATOM 3605 C CA . ALA A 1 459 ? 7.116 -20.300 -34.140 1.00 83.44 459 ALA A CA 1
ATOM 3606 C C . ALA A 1 459 ? 7.774 -21.301 -33.162 1.00 83.44 459 ALA A C 1
ATOM 3608 O O . ALA A 1 459 ? 7.173 -22.328 -32.850 1.00 83.44 459 ALA A O 1
ATOM 3609 N N . ARG A 1 460 ? 8.986 -21.027 -32.652 1.00 82.19 460 ARG A N 1
ATOM 3610 C CA . ARG A 1 460 ? 9.682 -21.897 -31.674 1.00 82.19 460 ARG A CA 1
ATOM 3611 C C . ARG A 1 460 ? 9.131 -21.750 -30.261 1.00 82.19 460 ARG A C 1
ATOM 3613 O O . ARG A 1 460 ? 9.178 -22.698 -29.483 1.00 82.19 460 ARG A O 1
ATOM 3620 N N . ILE A 1 461 ? 8.629 -20.564 -29.931 1.00 83.19 461 ILE A N 1
ATOM 3621 C CA . ILE A 1 461 ? 8.042 -20.255 -28.625 1.00 83.19 461 ILE A CA 1
ATOM 3622 C C . ILE A 1 461 ? 6.603 -20.760 -28.515 1.00 83.19 461 ILE A C 1
ATOM 3624 O O . ILE A 1 461 ? 6.181 -21.181 -27.435 1.00 83.19 461 ILE A O 1
ATOM 3628 N N . ALA A 1 462 ? 5.861 -20.740 -29.622 1.00 85.50 462 ALA A N 1
ATOM 3629 C CA . ALA A 1 462 ? 4.432 -21.028 -29.648 1.00 85.50 462 ALA A CA 1
ATOM 3630 C C . ALA A 1 462 ? 3.971 -22.281 -28.880 1.00 85.50 462 ALA A C 1
ATOM 3632 O O . ALA A 1 462 ? 2.967 -22.170 -28.173 1.00 85.50 462 ALA A O 1
ATOM 3633 N N . PRO A 1 463 ? 4.683 -23.427 -28.909 1.00 88.50 463 PRO A N 1
ATOM 3634 C CA . PRO A 1 463 ? 4.260 -24.629 -28.187 1.00 88.50 463 PRO A CA 1
ATOM 3635 C C . PRO A 1 463 ? 4.177 -24.484 -26.658 1.00 88.50 463 PRO A C 1
ATOM 3637 O O . PRO A 1 463 ? 3.510 -25.282 -26.008 1.00 88.50 463 PRO A O 1
ATOM 3640 N N . PHE A 1 464 ? 4.841 -23.488 -26.065 1.00 84.94 464 PHE A N 1
ATOM 3641 C CA . PHE A 1 464 ? 4.887 -23.294 -24.609 1.00 84.94 464 PHE A CA 1
ATOM 3642 C C . PHE A 1 464 ? 3.881 -22.253 -24.104 1.00 84.94 464 PHE A C 1
ATOM 3644 O O . PHE A 1 464 ? 3.709 -22.100 -22.893 1.00 84.94 464 PHE A O 1
ATOM 3651 N N . ALA A 1 465 ? 3.211 -21.541 -25.014 1.00 86.88 465 ALA A N 1
ATOM 3652 C CA . ALA A 1 465 ? 2.284 -20.465 -24.678 1.00 86.88 465 ALA A CA 1
ATOM 3653 C C . ALA A 1 465 ? 1.134 -20.958 -23.789 1.00 86.88 465 ALA A C 1
ATOM 3655 O O . ALA A 1 465 ? 0.825 -20.335 -22.779 1.00 86.88 465 ALA A O 1
ATOM 3656 N N . GLU A 1 466 ? 0.547 -22.112 -24.117 1.00 88.81 466 GLU A N 1
ATOM 3657 C CA . GLU A 1 466 ? -0.564 -22.693 -23.356 1.00 88.81 466 GLU A CA 1
ATOM 3658 C C . GLU A 1 466 ? -0.165 -22.991 -21.903 1.00 88.81 466 GLU A C 1
ATOM 3660 O O . GLU A 1 466 ? -0.850 -22.578 -20.968 1.00 88.81 466 GLU A O 1
ATOM 3665 N N . ALA A 1 467 ? 0.998 -23.619 -21.703 1.00 85.75 467 ALA A N 1
ATOM 3666 C CA . ALA A 1 467 ? 1.518 -23.919 -20.372 1.00 85.75 467 ALA A CA 1
ATOM 3667 C C . ALA A 1 467 ? 1.818 -22.649 -19.559 1.00 85.75 467 ALA A C 1
ATOM 3669 O O . ALA A 1 467 ? 1.613 -22.639 -18.347 1.00 85.75 467 ALA A O 1
ATOM 3670 N N . ALA A 1 468 ? 2.291 -21.580 -20.207 1.00 85.94 468 ALA A N 1
ATOM 3671 C CA . ALA A 1 468 ? 2.539 -20.299 -19.547 1.00 85.94 468 ALA A CA 1
ATOM 3672 C C . ALA A 1 468 ? 1.232 -19.626 -19.129 1.00 85.94 468 ALA A C 1
ATOM 3674 O O . ALA A 1 468 ? 1.094 -19.186 -17.990 1.00 85.94 468 ALA A O 1
ATOM 3675 N N . LYS A 1 469 ? 0.251 -19.597 -20.035 1.00 90.12 469 LYS A N 1
ATOM 3676 C CA . LYS A 1 469 ? -1.048 -18.946 -19.829 1.00 90.12 469 LYS A CA 1
ATOM 3677 C C . LYS A 1 469 ? -1.965 -19.706 -18.866 1.00 90.12 469 LYS A C 1
ATOM 3679 O O . LYS A 1 469 ? -2.961 -19.135 -18.431 1.00 90.12 469 LYS A O 1
ATOM 3684 N N . ALA A 1 470 ? -1.617 -20.941 -18.496 1.00 89.50 470 ALA A N 1
ATOM 3685 C CA . ALA A 1 470 ? -2.308 -21.704 -17.459 1.00 89.50 470 ALA A CA 1
ATOM 3686 C C . ALA A 1 470 ? -2.160 -21.093 -16.051 1.00 89.50 470 ALA A C 1
ATOM 3688 O O . ALA A 1 470 ? -3.050 -21.272 -15.223 1.00 89.50 470 ALA A O 1
ATOM 3689 N N . LEU A 1 471 ? -1.067 -20.367 -15.771 1.00 91.44 471 LEU A N 1
ATOM 3690 C CA . LEU A 1 471 ? -0.946 -19.546 -14.563 1.00 91.44 471 LEU A CA 1
ATOM 3691 C C . LEU A 1 471 ? -1.587 -18.185 -14.819 1.00 91.44 471 LEU A C 1
ATOM 3693 O O . LEU A 1 471 ? -1.219 -17.493 -15.769 1.00 91.44 471 LEU A O 1
ATOM 3697 N N . LYS A 1 472 ? -2.486 -17.769 -13.933 1.00 94.56 472 LYS A N 1
ATOM 3698 C CA . LYS A 1 472 ? -3.139 -16.469 -13.991 1.00 94.56 472 LYS A CA 1
ATOM 3699 C C . LYS A 1 472 ? -2.658 -15.548 -12.875 1.00 94.56 472 LYS A C 1
ATOM 3701 O O . LYS A 1 472 ? -2.650 -15.911 -11.702 1.00 94.56 472 LYS A O 1
ATOM 3706 N N . LEU A 1 473 ? -2.278 -14.331 -13.252 1.00 95.25 473 LEU A N 1
ATOM 3707 C CA . LEU A 1 473 ? -1.867 -13.265 -12.349 1.00 95.25 473 LEU A CA 1
ATOM 3708 C C . LEU A 1 473 ? -2.983 -12.232 -12.247 1.00 95.25 473 LEU A C 1
ATOM 3710 O O . LEU A 1 473 ? -3.265 -11.498 -13.196 1.00 95.25 473 LEU A O 1
ATOM 3714 N N . HIS A 1 474 ? -3.615 -12.185 -11.083 1.00 96.75 474 HIS A N 1
ATOM 3715 C CA . HIS A 1 474 ? -4.616 -11.192 -10.736 1.00 96.75 474 HIS A CA 1
ATOM 3716 C C . HIS A 1 474 ? -3.916 -9.911 -10.282 1.00 96.75 474 HIS A C 1
ATOM 3718 O O . HIS A 1 474 ? -3.459 -9.820 -9.146 1.00 96.75 474 HIS A O 1
ATOM 3724 N N . MET A 1 475 ? -3.836 -8.927 -11.174 1.00 96.69 475 MET A N 1
ATOM 3725 C CA . MET A 1 475 ? -3.237 -7.625 -10.890 1.00 96.69 475 MET A CA 1
ATOM 3726 C C . MET A 1 475 ? -4.275 -6.730 -10.195 1.00 96.69 475 MET A C 1
ATOM 3728 O O . MET A 1 475 ? -5.261 -6.339 -10.819 1.00 96.69 475 MET A O 1
ATOM 3732 N N . ILE A 1 476 ? -4.071 -6.410 -8.918 1.00 96.88 476 ILE A N 1
ATOM 3733 C CA . ILE A 1 476 ? -4.958 -5.598 -8.076 1.00 96.88 476 ILE A CA 1
ATOM 3734 C C . ILE A 1 476 ? -4.398 -4.181 -7.971 1.00 96.88 476 ILE A C 1
ATOM 3736 O O . ILE A 1 476 ? -3.429 -3.922 -7.253 1.00 96.88 476 ILE A O 1
ATOM 3740 N N . GLY A 1 477 ? -5.013 -3.262 -8.712 1.00 96.06 477 GLY A N 1
ATOM 3741 C CA . GLY A 1 477 ? -4.648 -1.854 -8.679 1.00 96.06 477 GLY A CA 1
ATOM 3742 C C . GLY A 1 477 ? -5.259 -1.201 -7.451 1.00 96.06 477 GLY A C 1
ATOM 3743 O O . GLY A 1 477 ? -6.480 -1.140 -7.355 1.00 96.06 477 GLY A O 1
ATOM 3744 N N . ASN A 1 478 ? -4.447 -0.712 -6.519 1.00 95.12 478 ASN A N 1
ATOM 3745 C CA . ASN A 1 478 ? -4.940 -0.142 -5.266 1.00 95.12 478 ASN A CA 1
ATOM 3746 C C . ASN A 1 478 ? -4.175 1.121 -4.858 1.00 95.12 478 ASN A C 1
ATOM 3748 O O . ASN A 1 478 ? -3.110 1.424 -5.394 1.00 95.12 478 ASN A O 1
ATOM 3752 N N . ALA A 1 479 ? -4.753 1.867 -3.920 1.00 92.44 479 ALA A N 1
ATOM 3753 C CA . ALA A 1 479 ? -4.088 2.980 -3.258 1.00 92.44 479 ALA A CA 1
ATOM 3754 C C . ALA A 1 479 ? -4.313 2.870 -1.751 1.00 92.44 479 ALA A C 1
ATOM 3756 O O . ALA A 1 479 ? -5.442 3.052 -1.282 1.00 92.44 479 ALA A O 1
ATOM 3757 N N . HIS A 1 480 ? -3.240 2.577 -1.022 1.00 93.12 480 HIS A N 1
ATOM 3758 C CA . HIS A 1 480 ? -3.179 2.788 0.416 1.00 93.12 480 HIS A CA 1
ATOM 3759 C C . HIS A 1 480 ? -2.991 4.288 0.688 1.00 93.12 480 HIS A C 1
ATOM 3761 O O . HIS A 1 480 ? -2.212 4.942 -0.008 1.00 93.12 480 HIS A O 1
ATOM 3767 N N . ILE A 1 481 ? -3.770 4.842 1.616 1.00 93.44 481 ILE A N 1
ATOM 3768 C CA . ILE A 1 481 ? -3.741 6.267 1.959 1.00 93.44 481 ILE A CA 1
ATOM 3769 C C . ILE A 1 481 ? -3.765 6.382 3.479 1.00 93.44 481 ILE A C 1
ATOM 3771 O O . ILE A 1 481 ? -4.774 6.027 4.103 1.00 93.44 481 ILE A O 1
ATOM 3775 N N . ASP A 1 482 ? -2.703 6.932 4.064 1.00 95.12 482 ASP A N 1
ATOM 3776 C CA . ASP A 1 482 ? -2.689 7.163 5.502 1.00 95.12 482 ASP A CA 1
ATOM 3777 C C . ASP A 1 482 ? -3.552 8.354 5.888 1.00 95.12 482 ASP A C 1
ATOM 3779 O O . ASP A 1 482 ? -3.397 9.469 5.377 1.00 95.12 482 ASP A O 1
ATOM 3783 N N . MET A 1 483 ? -4.475 8.130 6.830 1.00 95.38 483 MET A N 1
ATOM 3784 C CA . MET A 1 483 ? -5.400 9.174 7.283 1.00 95.38 483 MET A CA 1
ATOM 3785 C C . MET A 1 483 ? -4.643 10.368 7.872 1.00 95.38 483 MET A C 1
ATOM 3787 O O . MET A 1 483 ? -5.044 11.513 7.653 1.00 95.38 483 MET A O 1
ATOM 3791 N N . ALA A 1 484 ? -3.544 10.098 8.578 1.00 94.38 484 ALA A N 1
ATOM 3792 C CA . ALA A 1 484 ? -2.529 11.060 8.989 1.00 94.38 484 ALA A CA 1
ATOM 3793 C C . ALA A 1 484 ? -1.270 10.307 9.451 1.00 94.38 484 ALA A C 1
ATOM 3795 O O . ALA A 1 484 ? -1.386 9.357 10.225 1.00 94.38 484 ALA A O 1
ATOM 3796 N N . TRP A 1 485 ? -0.087 10.766 9.036 1.00 92.88 485 TRP A N 1
ATOM 3797 C CA . TRP A 1 485 ? 1.194 10.171 9.440 1.00 92.88 485 TRP A CA 1
ATOM 3798 C C . TRP A 1 485 ? 2.297 11.232 9.560 1.00 92.88 485 TRP A C 1
ATOM 3800 O O . TRP A 1 485 ? 2.456 11.852 10.618 1.00 92.88 485 TRP A O 1
ATOM 3810 N N . LEU A 1 486 ? 3.030 11.503 8.475 1.00 88.38 486 LEU A N 1
ATOM 3811 C CA . LEU A 1 486 ? 4.031 12.580 8.403 1.00 88.38 486 LEU A CA 1
ATOM 3812 C C . LEU A 1 486 ? 3.426 13.937 8.005 1.00 88.38 486 LEU A C 1
ATOM 3814 O O . LEU A 1 486 ? 4.121 14.952 7.944 1.00 88.38 486 LEU A O 1
ATOM 3818 N N . TRP A 1 487 ? 2.114 13.946 7.790 1.00 88.25 487 TRP A N 1
ATOM 3819 C CA . TRP A 1 487 ? 1.254 15.068 7.437 1.00 88.25 487 TRP A CA 1
ATOM 3820 C C . TRP A 1 487 ? -0.023 15.014 8.280 1.00 88.25 487 TRP A C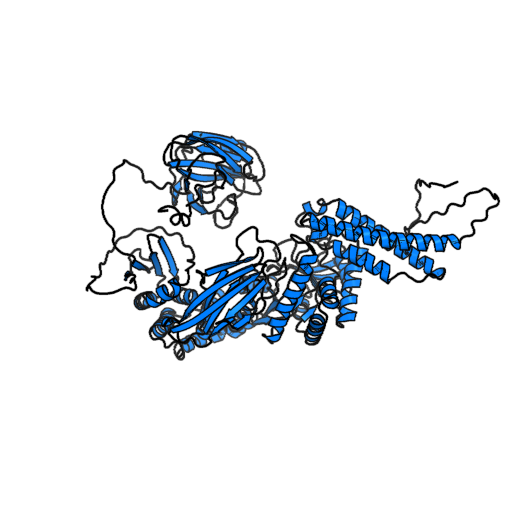 1
ATOM 3822 O O . TRP A 1 487 ? -0.367 13.995 8.884 1.00 88.25 487 TRP A O 1
ATOM 3832 N N . ARG A 1 488 ? -0.749 16.131 8.315 1.00 90.81 488 ARG A N 1
ATOM 3833 C CA . ARG A 1 488 ? -2.048 16.221 8.993 1.00 90.81 488 ARG A CA 1
ATOM 3834 C C . ARG A 1 488 ? -3.164 15.731 8.076 1.00 90.81 488 ARG A C 1
ATOM 3836 O O . ARG A 1 488 ? -3.067 15.857 6.857 1.00 90.81 488 ARG A O 1
ATOM 3843 N N . TYR A 1 489 ? -4.279 15.298 8.662 1.00 93.62 489 TYR A N 1
ATOM 3844 C CA . TYR A 1 489 ? -5.448 14.819 7.910 1.00 93.62 489 TYR A CA 1
ATOM 3845 C C . TYR A 1 489 ? -6.014 15.848 6.914 1.00 93.62 489 TYR A C 1
ATOM 3847 O O . TYR A 1 489 ? -6.639 15.491 5.917 1.00 93.62 489 TYR A O 1
ATOM 3855 N N . THR A 1 490 ? -5.800 17.142 7.170 1.00 89.75 490 THR A N 1
ATOM 3856 C CA . THR A 1 490 ? -6.230 18.224 6.278 1.00 89.75 490 THR A CA 1
ATOM 3857 C C . THR A 1 490 ? -5.549 18.158 4.913 1.00 89.75 490 THR A C 1
ATOM 3859 O O . THR A 1 490 ? -6.175 18.495 3.910 1.00 89.75 490 THR A O 1
ATOM 3862 N N . GLU A 1 491 ? -4.302 17.691 4.862 1.00 87.50 491 GLU A N 1
ATOM 3863 C CA . GLU A 1 491 ? -3.584 17.410 3.620 1.00 87.50 491 GLU A CA 1
ATOM 3864 C C . GLU A 1 491 ? -4.118 16.138 2.952 1.00 87.50 491 GLU A C 1
ATOM 3866 O O . GLU A 1 491 ? -4.366 16.135 1.743 1.00 87.50 491 GLU A O 1
ATOM 3871 N N . THR A 1 492 ? -4.404 15.097 3.743 1.00 90.88 492 THR A N 1
ATOM 3872 C CA . THR A 1 492 ? -4.933 13.812 3.261 1.00 90.88 492 THR A CA 1
ATOM 3873 C C . THR A 1 492 ? -6.236 13.961 2.470 1.00 90.88 492 THR A C 1
ATOM 3875 O O . THR A 1 492 ? -6.492 13.198 1.539 1.00 90.88 492 THR A O 1
ATOM 3878 N N . ILE A 1 493 ? -7.059 14.969 2.770 1.00 91.12 493 ILE A N 1
ATOM 3879 C CA . ILE A 1 493 ? -8.270 15.277 1.989 1.00 91.12 493 ILE A CA 1
ATOM 3880 C C . ILE A 1 493 ? -7.922 15.562 0.517 1.00 91.12 493 ILE A C 1
ATOM 3882 O O . ILE A 1 493 ? -8.564 15.034 -0.396 1.00 91.12 493 ILE A O 1
ATOM 3886 N N . GLU A 1 494 ? -6.895 16.376 0.269 1.00 85.31 494 GLU A N 1
ATOM 3887 C CA . GLU A 1 494 ? -6.463 16.720 -1.089 1.00 85.31 494 GLU A CA 1
ATOM 3888 C C . GLU A 1 494 ? -5.719 15.567 -1.764 1.00 85.31 494 GLU A C 1
ATOM 3890 O O . GLU A 1 494 ? -5.918 15.331 -2.960 1.00 85.31 494 GLU A O 1
ATOM 3895 N N . VAL A 1 495 ? -4.932 14.810 -0.993 1.00 84.94 495 VAL A N 1
ATOM 3896 C CA . VAL A 1 495 ? -4.300 13.557 -1.434 1.00 84.94 495 VAL A CA 1
ATOM 3897 C C . VAL A 1 495 ? -5.351 12.553 -1.903 1.00 84.94 495 VAL A C 1
ATOM 3899 O O . VAL A 1 495 ? -5.231 11.996 -2.995 1.00 84.94 495 VAL A O 1
ATOM 3902 N N . THR A 1 496 ? -6.425 12.373 -1.129 1.00 93.50 496 THR A N 1
ATOM 3903 C CA . THR A 1 496 ? -7.543 11.481 -1.463 1.00 93.50 496 THR A CA 1
ATOM 3904 C C . THR A 1 496 ? -8.204 11.925 -2.757 1.00 93.50 496 THR A C 1
ATOM 3906 O O . THR A 1 496 ? -8.309 11.137 -3.698 1.00 93.50 496 THR A O 1
ATOM 3909 N N . ARG A 1 497 ? -8.593 13.207 -2.850 1.00 92.06 497 ARG A N 1
ATOM 3910 C CA . ARG A 1 497 ? -9.227 13.757 -4.058 1.00 92.06 497 ARG A CA 1
ATOM 3911 C C . ARG A 1 497 ? -8.390 13.486 -5.290 1.00 92.06 497 ARG A C 1
ATOM 3913 O O . ARG A 1 497 ? -8.911 13.110 -6.335 1.00 92.06 497 ARG A O 1
ATOM 3920 N N . ALA A 1 498 ? -7.099 13.737 -5.197 1.00 82.69 498 ALA A N 1
ATOM 3921 C CA . ALA A 1 498 ? -6.256 13.685 -6.363 1.00 82.69 498 ALA A CA 1
ATOM 3922 C C . ALA A 1 498 ? -5.820 12.255 -6.725 1.00 82.69 498 ALA A C 1
ATOM 3924 O O . ALA A 1 498 ? -5.728 11.938 -7.910 1.00 82.69 498 ALA A O 1
ATOM 3925 N N . THR A 1 499 ? -5.693 11.366 -5.737 1.00 89.56 499 THR A N 1
ATOM 3926 C CA . THR A 1 499 ? -5.578 9.916 -5.954 1.00 89.56 499 THR A CA 1
ATOM 3927 C C . THR A 1 499 ? -6.808 9.377 -6.681 1.00 89.56 499 THR A C 1
ATOM 3929 O O . THR A 1 499 ? -6.675 8.687 -7.692 1.00 89.56 499 THR A O 1
ATOM 3932 N N . PHE A 1 500 ? -8.009 9.751 -6.233 1.00 95.50 500 PHE A N 1
ATOM 3933 C CA . PHE A 1 500 ? -9.258 9.329 -6.868 1.00 95.50 500 PHE A CA 1
ATOM 3934 C C . PHE A 1 500 ? -9.415 9.927 -8.266 1.00 95.50 500 PHE A C 1
ATOM 3936 O O . PHE A 1 500 ? -9.827 9.220 -9.180 1.00 95.50 500 PHE A O 1
ATOM 3943 N N . GLN A 1 501 ? -9.015 11.185 -8.476 1.00 90.44 501 GLN A N 1
ATOM 3944 C CA . GLN A 1 501 ? -8.994 11.783 -9.812 1.00 90.44 501 GLN A CA 1
ATOM 3945 C C . GLN A 1 501 ? -8.085 11.002 -10.769 1.00 90.44 501 GLN A C 1
ATOM 3947 O O . GLN A 1 501 ? -8.503 10.696 -11.882 1.00 90.44 501 GLN A O 1
ATOM 3952 N N . SER A 1 502 ? -6.876 10.642 -10.330 1.00 85.50 502 SER A N 1
ATOM 3953 C CA . SER A 1 502 ? -5.938 9.845 -11.129 1.00 85.50 502 SER A CA 1
ATOM 3954 C C . SER A 1 502 ? -6.512 8.462 -11.468 1.00 85.50 502 SER A C 1
ATOM 3956 O O . SER A 1 502 ? -6.476 8.032 -12.623 1.00 85.50 502 SER A O 1
ATOM 3958 N N . ALA A 1 503 ? -7.139 7.792 -10.494 1.00 93.69 503 ALA A N 1
ATOM 3959 C CA . ALA A 1 503 ? -7.815 6.515 -10.715 1.00 93.69 503 ALA A CA 1
ATOM 3960 C C . ALA A 1 503 ? -8.974 6.635 -11.724 1.00 93.69 503 ALA A C 1
ATOM 3962 O O . ALA A 1 503 ? -9.070 5.820 -12.641 1.00 93.69 503 ALA A O 1
ATOM 3963 N N . LEU A 1 504 ? -9.812 7.672 -11.612 1.00 95.88 504 LEU A N 1
ATOM 3964 C CA . LEU A 1 504 ? -10.894 7.955 -12.565 1.00 95.88 504 LEU A CA 1
ATOM 3965 C C . LEU A 1 504 ? -10.360 8.241 -13.972 1.00 95.88 504 LEU A C 1
ATOM 3967 O O . LEU A 1 504 ? -10.902 7.738 -14.956 1.00 95.88 504 LEU A O 1
ATOM 3971 N N . ASP A 1 505 ? -9.272 9.000 -14.088 1.00 88.44 505 ASP A N 1
ATOM 3972 C CA . ASP A 1 505 ? -8.641 9.274 -15.378 1.00 88.44 505 ASP A CA 1
ATOM 3973 C C . ASP A 1 505 ? -8.111 7.991 -16.025 1.00 88.44 505 ASP A C 1
ATOM 3975 O O . ASP A 1 505 ? -8.289 7.792 -17.228 1.00 88.44 505 ASP A O 1
ATOM 3979 N N . ASN A 1 506 ? -7.537 7.077 -15.241 1.00 89.94 506 ASN A N 1
ATOM 3980 C CA . ASN A 1 506 ? -7.133 5.761 -15.730 1.00 89.94 506 ASN A CA 1
ATOM 3981 C C . ASN A 1 506 ? -8.337 4.883 -16.105 1.00 89.94 506 ASN A C 1
ATOM 3983 O O . ASN A 1 506 ? -8.294 4.228 -17.144 1.00 89.94 506 ASN A O 1
ATOM 3987 N N . LEU A 1 507 ? -9.438 4.918 -15.348 1.00 95.94 507 LEU A N 1
ATOM 3988 C CA . LEU A 1 507 ? -10.672 4.192 -15.680 1.00 95.94 507 LEU A CA 1
ATOM 3989 C C . LEU A 1 507 ? -11.287 4.650 -17.011 1.00 95.94 507 LEU A C 1
ATOM 3991 O O . LEU A 1 507 ? -11.773 3.818 -17.783 1.00 95.94 507 LEU A O 1
ATOM 3995 N N . ARG A 1 508 ? -11.218 5.953 -17.314 1.00 93.81 508 ARG A N 1
ATOM 3996 C CA . ARG A 1 508 ? -11.643 6.514 -18.609 1.00 93.81 508 ARG A CA 1
ATOM 3997 C C . ARG A 1 508 ? -10.721 6.095 -19.755 1.00 93.81 508 ARG A C 1
ATOM 3999 O O . ARG A 1 508 ? -11.192 5.912 -20.873 1.00 93.81 508 ARG A O 1
ATOM 4006 N N . ARG A 1 509 ? -9.412 5.992 -19.496 1.00 89.19 509 ARG A N 1
ATOM 4007 C CA . ARG A 1 509 ? -8.383 5.721 -20.516 1.00 89.19 509 ARG A CA 1
ATOM 4008 C C . ARG A 1 509 ? -8.244 4.239 -20.862 1.00 89.19 509 ARG A C 1
ATOM 4010 O O . ARG A 1 509 ? -8.069 3.924 -22.033 1.00 89.19 509 ARG A O 1
ATOM 4017 N N . TYR A 1 510 ? -8.313 3.356 -19.868 1.00 93.12 510 TYR A N 1
ATOM 4018 C CA . TYR A 1 510 ? -7.998 1.932 -20.005 1.00 93.12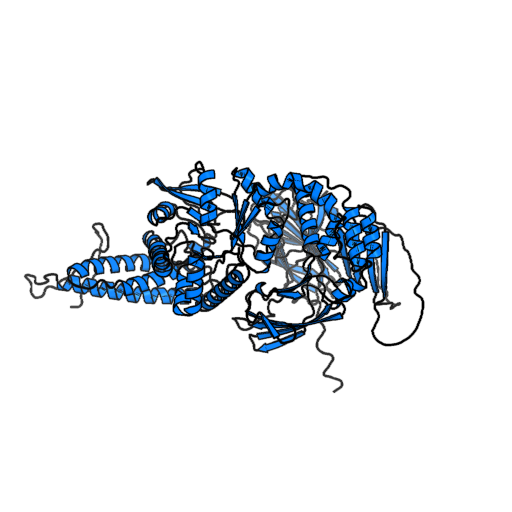 510 TYR A CA 1
ATOM 4019 C C . TYR A 1 510 ? -9.228 1.087 -19.682 1.00 93.12 510 TYR A C 1
ATOM 4021 O O . TYR A 1 510 ? -9.530 0.929 -18.502 1.00 93.12 510 TYR A O 1
ATOM 4029 N N . PRO A 1 511 ? -9.949 0.537 -20.676 1.00 94.19 511 PRO A N 1
ATOM 4030 C CA . PRO A 1 511 ? -11.201 -0.195 -20.456 1.00 94.19 511 PRO A CA 1
ATOM 4031 C C . PRO A 1 511 ? -11.087 -1.393 -19.504 1.00 94.19 511 PRO A C 1
ATOM 4033 O O . PRO A 1 511 ? -12.018 -1.660 -18.747 1.00 94.19 511 PRO A O 1
ATOM 4036 N N . ASP A 1 512 ? -9.939 -2.072 -19.494 1.00 93.81 512 ASP A N 1
ATOM 4037 C CA . ASP A 1 512 ? -9.704 -3.246 -18.646 1.00 93.81 512 ASP A CA 1
ATOM 4038 C C . ASP A 1 512 ? -9.194 -2.888 -17.242 1.00 93.81 512 ASP A C 1
ATOM 4040 O O . ASP A 1 512 ? -9.156 -3.748 -16.359 1.00 93.81 512 ASP A O 1
ATOM 4044 N N . PHE A 1 513 ? -8.835 -1.620 -17.002 1.00 97.19 513 PHE A N 1
ATOM 4045 C CA . PHE A 1 513 ? -8.364 -1.178 -15.695 1.00 97.19 513 PHE A CA 1
ATOM 4046 C C . PHE A 1 513 ? -9.471 -1.276 -14.647 1.00 97.19 513 PHE A C 1
ATOM 4048 O O . PHE A 1 513 ? -10.630 -0.912 -14.895 1.00 97.19 513 PHE A O 1
ATOM 4055 N N . ARG A 1 514 ? -9.069 -1.752 -13.465 1.00 97.88 514 ARG A N 1
ATOM 4056 C CA . ARG A 1 514 ? -9.872 -1.831 -12.250 1.00 97.88 514 ARG A CA 1
ATOM 4057 C C . ARG A 1 514 ? -9.093 -1.236 -11.086 1.00 97.88 514 ARG A C 1
ATOM 4059 O O . ARG A 1 514 ? -7.879 -1.420 -11.003 1.00 97.88 514 ARG A O 1
ATOM 4066 N N . PHE A 1 515 ? -9.803 -0.560 -10.195 1.00 97.88 515 PHE A N 1
ATOM 4067 C CA . PHE A 1 515 ? -9.231 0.086 -9.020 1.00 97.88 515 PHE A CA 1
ATOM 4068 C C . PHE A 1 515 ? -9.928 -0.394 -7.746 1.00 97.88 515 PHE A C 1
ATOM 4070 O O . PHE A 1 515 ? -11.153 -0.425 -7.717 1.00 97.88 515 PHE A O 1
ATOM 4077 N N . SER A 1 516 ? -9.165 -0.735 -6.709 1.00 96.94 516 SER A N 1
ATOM 4078 C CA . SER A 1 516 ? -9.656 -1.204 -5.410 1.00 96.94 516 SER A CA 1
ATOM 4079 C C . SER A 1 516 ? -9.268 -0.229 -4.294 1.00 96.94 516 SER A C 1
ATOM 4081 O O . SER A 1 516 ? -8.099 0.141 -4.171 1.00 96.94 516 SER A O 1
ATOM 4083 N N . HIS A 1 517 ? -10.225 0.167 -3.448 1.00 96.31 517 HIS A N 1
ATOM 4084 C CA . HIS A 1 517 ? -9.970 1.025 -2.280 1.00 96.31 517 HIS A CA 1
ATOM 4085 C C . HIS A 1 517 ? -11.037 0.837 -1.184 1.00 96.31 517 HIS A C 1
ATOM 4087 O O . HIS A 1 517 ? -12.216 0.659 -1.505 1.00 96.31 517 HIS A O 1
ATOM 4093 N N . GLY A 1 518 ? -10.653 0.891 0.102 1.00 90.75 518 GLY A N 1
ATOM 4094 C CA . GLY A 1 518 ? -11.476 0.304 1.172 1.00 90.75 518 GLY A CA 1
ATOM 4095 C C . GLY A 1 518 ? -11.769 1.107 2.444 1.00 90.75 518 GLY A C 1
ATOM 4096 O O . GLY A 1 518 ? -12.521 0.623 3.290 1.00 90.75 518 GLY A O 1
ATOM 4097 N N . GLN A 1 519 ? -11.244 2.323 2.597 1.00 94.56 519 GLN A N 1
ATOM 4098 C CA . GLN A 1 519 ? -11.451 3.139 3.803 1.00 94.56 519 GLN A CA 1
ATOM 4099 C C . GLN A 1 519 ? -12.701 4.019 3.648 1.00 94.56 519 GLN A C 1
ATOM 4101 O O . GLN A 1 519 ? -12.686 4.949 2.853 1.00 94.56 519 GLN A O 1
ATOM 4106 N N . ALA A 1 520 ? -13.796 3.786 4.381 1.00 98.31 520 ALA A N 1
ATOM 4107 C CA . ALA A 1 520 ? -15.041 4.546 4.159 1.00 98.31 520 ALA A CA 1
ATOM 4108 C C . ALA A 1 520 ? -14.906 6.062 4.406 1.00 98.31 520 ALA A C 1
ATOM 4110 O O . ALA A 1 520 ? -15.585 6.855 3.753 1.00 98.31 520 ALA A O 1
ATOM 4111 N N . HIS A 1 521 ? -14.018 6.479 5.310 1.00 98.06 521 HIS A N 1
ATOM 4112 C CA . HIS A 1 521 ? -13.830 7.891 5.633 1.00 98.06 521 HIS A CA 1
ATOM 4113 C C . HIS A 1 521 ? -13.296 8.723 4.455 1.00 98.06 521 HIS A C 1
ATOM 4115 O O . HIS A 1 521 ? -13.677 9.884 4.300 1.00 98.06 521 HIS A O 1
ATOM 4121 N N . SER A 1 522 ? -12.482 8.125 3.578 1.00 97.44 522 SER A N 1
ATOM 4122 C CA . SER A 1 522 ? -11.985 8.803 2.376 1.00 97.44 522 SER A CA 1
ATOM 4123 C C . SER A 1 522 ? -13.141 9.142 1.423 1.00 97.44 522 SER A C 1
ATOM 4125 O O . SER A 1 522 ? -13.224 10.254 0.902 1.00 97.44 522 SER A O 1
ATOM 4127 N N . TYR A 1 523 ? -14.108 8.235 1.273 1.00 98.50 523 TYR A N 1
ATOM 4128 C CA . TYR A 1 523 ? -15.322 8.468 0.494 1.00 98.50 523 TYR A CA 1
ATOM 4129 C C . TYR A 1 523 ? -16.243 9.509 1.142 1.00 98.50 523 TYR A C 1
ATOM 4131 O O . TYR A 1 523 ? -16.786 10.337 0.419 1.00 98.50 523 TYR A O 1
ATOM 4139 N N . ASP A 1 524 ? -16.375 9.526 2.473 1.00 98.38 524 ASP A N 1
ATOM 4140 C CA . ASP A 1 524 ? -17.161 10.538 3.204 1.00 98.38 524 ASP A CA 1
ATOM 4141 C C . ASP A 1 524 ? -16.619 11.962 2.958 1.00 98.38 524 ASP A C 1
ATOM 4143 O O . ASP A 1 524 ? -17.386 12.904 2.714 1.00 98.38 524 ASP A O 1
ATOM 4147 N N . TRP A 1 525 ? -15.290 12.121 2.901 1.00 97.88 525 TRP A N 1
ATOM 4148 C CA . TRP A 1 525 ? -14.661 13.379 2.490 1.00 97.88 525 TRP A CA 1
ATOM 4149 C C . TRP A 1 525 ? -14.980 13.758 1.044 1.00 97.88 525 TRP A C 1
ATOM 4151 O O . TRP A 1 525 ? -15.273 14.928 0.781 1.00 97.88 525 TRP A O 1
ATOM 4161 N N . ILE A 1 526 ? -14.939 12.792 0.124 1.00 98.44 526 ILE A N 1
ATOM 4162 C CA . ILE A 1 526 ? -15.186 13.012 -1.306 1.00 98.44 526 ILE A CA 1
ATOM 4163 C C . ILE A 1 526 ? -16.656 13.336 -1.571 1.00 98.44 526 ILE A C 1
ATOM 4165 O O . ILE A 1 526 ? -16.936 14.293 -2.286 1.00 98.44 526 ILE A O 1
ATOM 4169 N N . GLU A 1 527 ? -17.590 12.622 -0.943 1.00 98.44 527 GLU A N 1
ATOM 4170 C CA . GLU A 1 527 ? -19.029 12.900 -0.991 1.00 98.44 527 GLU A CA 1
ATOM 4171 C C . GLU A 1 527 ? -19.322 14.337 -0.549 1.00 98.44 527 GLU A C 1
ATOM 4173 O O . GLU A 1 527 ? -20.024 15.079 -1.235 1.00 98.44 527 GLU A O 1
ATOM 4178 N N . SER A 1 528 ? -18.738 14.744 0.581 1.00 97.38 528 SER A N 1
ATOM 4179 C CA . SER A 1 528 ? -19.024 16.038 1.199 1.00 97.38 528 SER A CA 1
ATOM 4180 C C . SER A 1 528 ? -18.396 17.221 0.456 1.00 97.38 528 SER A C 1
ATOM 4182 O O . SER A 1 528 ? -18.960 18.314 0.459 1.00 97.38 528 SER A O 1
ATOM 4184 N N . ARG A 1 529 ? -17.213 17.040 -0.150 1.00 97.50 529 ARG A N 1
ATOM 4185 C CA . ARG A 1 529 ? -16.418 18.140 -0.735 1.00 97.50 529 ARG A CA 1
ATOM 4186 C C . ARG A 1 529 ? -16.384 18.146 -2.262 1.00 97.50 529 ARG A C 1
ATOM 4188 O O . ARG A 1 529 ? -16.263 19.216 -2.853 1.00 97.50 529 ARG A O 1
ATOM 4195 N N . TYR A 1 530 ? -16.501 16.983 -2.901 1.00 97.44 530 TYR A N 1
ATOM 4196 C CA . TYR A 1 530 ? -16.387 16.808 -4.354 1.00 97.44 530 TYR A CA 1
ATOM 4197 C C . TYR A 1 530 ? -17.522 15.910 -4.889 1.00 97.44 530 TYR A C 1
ATOM 4199 O O . TYR A 1 530 ? -17.266 14.850 -5.465 1.00 97.44 530 TYR A O 1
ATOM 4207 N N . PRO A 1 531 ? -18.795 16.328 -4.745 1.00 98.12 531 PRO A N 1
ATOM 4208 C CA . PRO A 1 531 ? -19.959 15.478 -5.017 1.00 98.12 531 PRO A CA 1
ATOM 4209 C C . PRO A 1 531 ? -20.056 14.983 -6.468 1.00 98.12 531 PRO A C 1
ATOM 4211 O O . PRO A 1 531 ? -20.574 13.897 -6.709 1.00 98.12 531 PRO A O 1
ATOM 4214 N N . GLU A 1 532 ? -19.543 15.732 -7.448 1.00 98.06 532 GLU A N 1
ATOM 4215 C CA . GLU A 1 532 ? -19.526 15.274 -8.847 1.00 98.06 532 GLU A CA 1
ATOM 4216 C C . GLU A 1 532 ? -18.523 14.132 -9.072 1.00 98.06 532 GLU A C 1
ATOM 4218 O O . GLU A 1 532 ? -18.837 13.169 -9.768 1.00 98.06 532 GLU A O 1
ATOM 4223 N N . MET A 1 533 ? -17.358 14.183 -8.415 1.00 98.25 533 MET A N 1
ATOM 4224 C CA . MET A 1 533 ? -16.402 13.070 -8.407 1.00 98.25 533 MET A CA 1
ATOM 4225 C C . MET A 1 533 ? -17.017 11.842 -7.730 1.00 98.25 533 MET A C 1
ATOM 4227 O O . MET A 1 533 ? -16.887 10.730 -8.230 1.00 98.25 533 MET A O 1
ATOM 4231 N N . PHE A 1 534 ? -17.736 12.045 -6.624 1.00 98.75 534 PHE A N 1
ATOM 4232 C CA . PHE A 1 534 ? -18.428 10.969 -5.919 1.00 98.75 534 PHE A CA 1
ATOM 4233 C C . PHE A 1 534 ? -19.457 10.248 -6.804 1.00 98.75 534 PHE A C 1
ATOM 4235 O O . PHE A 1 534 ? -19.463 9.020 -6.859 1.00 98.75 534 PHE A O 1
ATOM 4242 N N . LYS A 1 535 ? -20.281 10.993 -7.555 1.00 98.69 535 LYS A N 1
ATOM 4243 C CA . LYS A 1 535 ? -21.237 10.415 -8.518 1.00 98.69 535 LYS A CA 1
ATOM 4244 C C . LYS A 1 535 ? -20.546 9.602 -9.610 1.00 98.69 535 LYS A C 1
ATOM 4246 O O . LYS A 1 535 ? -21.045 8.558 -10.021 1.00 98.69 535 LYS A O 1
ATOM 4251 N N . GLU A 1 536 ? -19.398 10.067 -10.094 1.00 98.56 536 GLU A N 1
ATOM 4252 C CA . GLU A 1 536 ? -18.629 9.317 -11.085 1.00 98.56 536 GLU A CA 1
ATOM 4253 C C . GLU A 1 536 ? -18.045 8.023 -10.503 1.00 98.56 536 GLU A C 1
ATOM 4255 O O . GLU A 1 536 ? -18.077 6.985 -11.163 1.00 98.56 536 GLU A O 1
ATOM 4260 N N . ILE A 1 537 ? -17.577 8.053 -9.252 1.00 98.75 537 ILE A N 1
ATOM 4261 C CA . ILE A 1 537 ? -17.154 6.844 -8.537 1.00 98.75 537 ILE A CA 1
ATOM 4262 C C . ILE A 1 537 ? -18.325 5.864 -8.424 1.00 98.75 537 ILE A C 1
ATOM 4264 O O . ILE A 1 537 ? -18.148 4.694 -8.748 1.00 98.75 537 ILE A O 1
ATOM 4268 N N . GLN A 1 538 ? -19.528 6.325 -8.051 1.00 98.75 538 GLN A N 1
ATOM 4269 C CA . GLN A 1 538 ? -20.724 5.468 -7.994 1.00 98.75 538 GLN A CA 1
ATOM 4270 C C . GLN A 1 538 ? -20.968 4.746 -9.324 1.00 98.75 538 GLN A C 1
ATOM 4272 O O . GLN A 1 538 ? -21.157 3.532 -9.328 1.00 98.75 538 GLN A O 1
ATOM 4277 N N . LYS A 1 539 ? -20.861 5.457 -10.452 1.00 98.62 539 LYS A N 1
ATOM 4278 C CA . LYS A 1 539 ? -20.975 4.856 -11.786 1.00 98.62 539 LYS A CA 1
ATOM 4279 C C . LYS A 1 539 ? -19.948 3.735 -12.006 1.00 98.62 539 LYS A C 1
ATOM 4281 O O . LYS A 1 539 ? -20.319 2.650 -12.442 1.00 98.62 539 LYS A O 1
ATOM 4286 N N . TYR A 1 540 ? -18.668 3.955 -11.703 1.00 98.62 540 TYR A N 1
ATOM 4287 C CA . TYR A 1 540 ? -17.652 2.910 -11.898 1.00 98.62 540 TYR A CA 1
ATOM 4288 C C . TYR A 1 540 ? -17.763 1.750 -10.898 1.00 98.62 540 TYR A C 1
ATOM 4290 O O . TYR A 1 540 ? -17.328 0.638 -11.216 1.00 98.62 540 TYR A O 1
ATOM 4298 N N . VAL A 1 541 ? -18.356 1.977 -9.720 1.00 98.62 541 VAL A N 1
ATOM 4299 C CA . VAL A 1 541 ? -18.719 0.908 -8.777 1.00 98.62 541 VAL A CA 1
ATOM 4300 C C . VAL A 1 541 ? -19.847 0.051 -9.354 1.00 98.62 541 VAL A C 1
ATOM 4302 O O . VAL A 1 541 ? -19.733 -1.172 -9.350 1.00 98.62 541 VAL A O 1
ATOM 4305 N N . GLU A 1 542 ? -20.890 0.666 -9.921 1.00 98.25 542 GLU A N 1
ATOM 4306 C CA . GLU A 1 542 ? -21.982 -0.043 -10.610 1.00 98.25 542 GLU A CA 1
ATOM 4307 C C . GLU A 1 542 ? -21.482 -0.841 -11.827 1.00 98.25 542 GLU A C 1
ATOM 4309 O O . GLU A 1 542 ? -21.915 -1.970 -12.052 1.00 98.25 542 GLU A O 1
ATOM 4314 N N . GLU A 1 543 ? -20.513 -0.303 -12.577 1.00 97.50 543 GLU A N 1
ATOM 4315 C CA . GLU A 1 543 ? -19.827 -1.011 -13.672 1.00 97.50 543 GLU A CA 1
ATOM 4316 C C . GLU A 1 543 ? -18.887 -2.136 -13.182 1.00 97.50 543 GLU A C 1
ATOM 4318 O O . GLU A 1 543 ? -18.371 -2.919 -13.984 1.00 97.50 543 GLU A O 1
ATOM 4323 N N . GLY A 1 544 ? -18.622 -2.221 -11.874 1.00 96.56 544 GLY A N 1
ATOM 4324 C CA . GLY A 1 544 ? -17.720 -3.199 -11.262 1.00 96.56 544 GLY A CA 1
ATOM 4325 C C . GLY A 1 544 ? -16.232 -2.948 -11.532 1.00 96.56 544 GLY A C 1
ATOM 4326 O O . GLY A 1 544 ? -15.408 -3.840 -11.318 1.00 96.56 544 GLY A O 1
ATOM 4327 N N . ARG A 1 545 ? -15.867 -1.765 -12.035 1.00 97.94 545 ARG A N 1
ATOM 4328 C CA . ARG A 1 545 ? -14.477 -1.379 -12.338 1.00 97.94 545 ARG A CA 1
ATOM 4329 C C . ARG A 1 545 ? -13.818 -0.601 -11.199 1.00 97.94 545 ARG A C 1
ATOM 4331 O O . ARG A 1 545 ? -12.594 -0.547 -11.131 1.00 97.94 545 ARG A O 1
ATOM 4338 N N . TRP A 1 546 ? -14.617 -0.067 -10.282 1.00 98.44 546 TRP A N 1
ATOM 4339 C CA . TRP A 1 546 ? -14.175 0.429 -8.984 1.00 98.44 546 TRP A CA 1
ATOM 4340 C C . TRP A 1 546 ? -14.638 -0.544 -7.893 1.00 98.44 546 TRP A C 1
ATOM 4342 O O . TRP A 1 546 ? -15.825 -0.643 -7.593 1.00 98.44 546 TRP A O 1
ATOM 4352 N N . GLU A 1 547 ? -13.712 -1.298 -7.309 1.00 98.06 547 GLU A N 1
ATOM 4353 C CA . GLU A 1 547 ? -13.979 -2.233 -6.221 1.00 98.06 547 GLU A CA 1
ATOM 4354 C C . GLU A 1 547 ? -13.868 -1.540 -4.859 1.00 98.06 547 GLU A C 1
ATOM 4356 O O . GLU A 1 547 ? -12.861 -0.917 -4.522 1.00 98.06 547 GLU A O 1
ATOM 4361 N N . ILE A 1 548 ? -14.897 -1.725 -4.036 1.00 98.06 548 ILE A N 1
ATOM 4362 C CA . ILE A 1 548 ? -14.876 -1.344 -2.625 1.00 98.06 548 ILE A CA 1
ATOM 4363 C C . ILE A 1 548 ? -14.446 -2.565 -1.799 1.00 98.06 548 ILE A C 1
ATOM 4365 O O . ILE A 1 548 ? -15.124 -3.596 -1.804 1.00 98.06 548 ILE A O 1
ATOM 4369 N N . THR A 1 549 ? -13.329 -2.446 -1.081 1.00 95.56 549 THR A N 1
ATOM 4370 C CA . THR A 1 549 ? -12.748 -3.500 -0.221 1.00 95.56 549 THR A CA 1
ATOM 4371 C C . THR A 1 549 ? -12.710 -3.048 1.244 1.00 95.56 549 THR A C 1
ATOM 4373 O O . THR A 1 549 ? -13.243 -1.993 1.574 1.00 95.56 549 THR A O 1
ATOM 4376 N N . GLY A 1 550 ? -12.147 -3.840 2.162 1.00 94.31 550 GLY A N 1
ATOM 4377 C CA . GLY A 1 550 ? -11.917 -3.434 3.556 1.00 94.31 550 GLY A CA 1
ATOM 4378 C C . GLY A 1 550 ? -13.178 -3.473 4.418 1.00 94.31 550 GLY A C 1
ATOM 4379 O O . GLY A 1 550 ? -13.311 -4.328 5.292 1.00 94.31 550 GLY A O 1
ATOM 4380 N N . GLY A 1 551 ? -14.120 -2.567 4.151 1.00 94.62 551 GLY A N 1
ATOM 4381 C CA . GLY A 1 551 ? -15.415 -2.477 4.828 1.00 94.62 551 GLY A CA 1
ATOM 4382 C C . GLY A 1 551 ? -15.371 -1.797 6.199 1.00 94.62 551 GLY A C 1
ATOM 4383 O O . GLY A 1 551 ? -16.375 -1.822 6.910 1.00 94.62 551 GLY A O 1
ATOM 4384 N N . THR A 1 552 ? -14.245 -1.193 6.572 1.00 97.62 552 THR A N 1
ATOM 4385 C CA . THR A 1 552 ? -14.067 -0.443 7.821 1.00 97.62 552 THR A CA 1
ATOM 4386 C C . THR A 1 552 ? -14.256 1.062 7.615 1.00 97.62 552 THR A C 1
ATOM 4388 O O . THR A 1 552 ? -14.284 1.558 6.486 1.00 97.62 552 THR A O 1
ATOM 4391 N N . TRP A 1 553 ? -14.420 1.811 8.711 1.00 98.50 553 TRP A N 1
ATOM 4392 C CA . TRP A 1 553 ? -14.451 3.274 8.655 1.00 98.50 553 TRP A CA 1
ATOM 4393 C C . TRP A 1 553 ? -13.081 3.829 8.246 1.00 98.50 553 TRP A C 1
ATOM 4395 O O . TRP A 1 553 ? -12.994 4.635 7.321 1.00 98.50 553 TRP A O 1
ATOM 4405 N N . VAL A 1 554 ? -12.017 3.321 8.871 1.00 98.31 554 VAL A N 1
ATOM 4406 C CA . VAL A 1 554 ? -10.612 3.536 8.490 1.00 98.31 554 VAL A CA 1
ATOM 4407 C C . VAL A 1 554 ? -9.839 2.212 8.573 1.00 98.31 554 VAL A C 1
ATOM 4409 O O . VAL A 1 554 ? -10.328 1.246 9.161 1.00 98.31 554 VAL A O 1
ATOM 4412 N N . GLU A 1 555 ? -8.637 2.135 8.002 1.00 97.00 555 GLU A N 1
ATOM 4413 C CA . GLU A 1 555 ? -7.738 0.981 8.191 1.00 97.00 555 GLU A CA 1
ATOM 4414 C C . GLU A 1 555 ? -7.091 1.066 9.582 1.00 97.00 555 GLU A C 1
ATOM 4416 O O . GLU A 1 555 ? -6.027 1.657 9.778 1.00 97.00 555 GLU A O 1
ATOM 4421 N N . SER A 1 556 ? -7.818 0.556 10.577 1.00 96.25 556 SER A N 1
ATOM 4422 C CA . SER A 1 556 ? -7.473 0.692 11.990 1.00 96.25 556 SER A CA 1
ATOM 4423 C C . SER A 1 556 ? -6.294 -0.182 12.415 1.00 96.25 556 SER A C 1
ATOM 4425 O O . SER A 1 556 ? -6.002 -1.200 11.784 1.00 96.25 556 SER A O 1
ATOM 4427 N N . ASP A 1 557 ? -5.673 0.160 13.548 1.00 95.38 557 ASP A N 1
ATOM 4428 C CA . ASP A 1 557 ? -4.815 -0.787 14.270 1.00 95.38 557 ASP A CA 1
ATOM 4429 C C . ASP A 1 557 ? -5.610 -2.056 14.638 1.00 95.38 557 ASP A C 1
ATOM 4431 O O . ASP A 1 557 ? -6.797 -1.992 14.963 1.00 95.38 557 ASP A O 1
ATOM 4435 N N . GLY A 1 558 ? -4.959 -3.217 14.579 1.00 94.12 558 GLY A N 1
ATOM 4436 C CA . GLY A 1 558 ? -5.605 -4.518 14.745 1.00 94.12 558 GLY A CA 1
ATOM 4437 C C . GLY A 1 558 ? -5.546 -5.084 16.163 1.00 94.12 558 GLY A C 1
ATOM 4438 O O . GLY A 1 558 ? -5.998 -6.213 16.361 1.00 94.12 558 GLY A O 1
ATOM 4439 N N . ASN A 1 559 ? -5.036 -4.330 17.151 1.00 92.62 559 ASN A N 1
ATOM 4440 C CA . ASN A 1 559 ? -4.758 -4.850 18.498 1.00 92.62 559 ASN A CA 1
ATOM 4441 C C . ASN A 1 559 ? -5.306 -3.990 19.645 1.00 92.62 559 ASN A C 1
ATOM 4443 O O . ASN A 1 559 ? -5.903 -4.519 20.582 1.00 92.62 559 ASN A O 1
ATOM 4447 N N . ILE A 1 560 ? -5.084 -2.675 19.611 1.00 94.75 560 ILE A N 1
ATOM 4448 C CA . ILE A 1 560 ? -5.434 -1.740 20.689 1.00 94.75 560 ILE A CA 1
ATOM 4449 C C . ILE A 1 560 ? -6.953 -1.507 20.804 1.00 94.75 560 ILE A C 1
ATOM 4451 O O . ILE A 1 560 ? -7.436 -1.442 21.950 1.00 94.75 560 ILE A O 1
ATOM 4455 N N . PRO A 1 561 ? -7.715 -1.343 19.696 1.00 96.75 561 PRO A N 1
ATOM 4456 C CA . PRO A 1 561 ? -9.147 -1.092 19.785 1.00 96.75 561 PRO A CA 1
ATOM 4457 C C . PRO A 1 561 ? -9.895 -2.190 20.551 1.00 96.75 561 PRO A C 1
ATOM 4459 O O . PRO A 1 561 ? -9.581 -3.377 20.485 1.00 96.75 561 PRO A O 1
ATOM 4462 N N . SER A 1 562 ? -10.917 -1.791 21.303 1.00 97.44 562 SER A N 1
ATOM 4463 C CA . SER A 1 562 ? -11.834 -2.719 21.963 1.00 97.44 562 SER A CA 1
ATOM 4464 C C . SER A 1 562 ? -12.658 -3.521 20.946 1.00 97.44 562 SER A C 1
ATOM 4466 O O . SER A 1 562 ? -12.847 -3.104 19.803 1.00 97.44 562 SER A O 1
ATOM 4468 N N . GLY A 1 563 ? -13.228 -4.650 21.380 1.00 97.00 563 GLY A N 1
ATOM 4469 C CA . GLY A 1 563 ? -14.139 -5.435 20.537 1.00 97.00 563 GLY A CA 1
ATOM 4470 C C . GLY A 1 563 ? -15.331 -4.623 20.015 1.00 97.00 563 GLY A C 1
ATOM 4471 O O . GLY A 1 563 ? -15.717 -4.784 18.859 1.00 97.00 563 GLY A O 1
ATOM 4472 N N . GLU A 1 564 ? -15.864 -3.702 20.826 1.00 97.88 564 GLU A N 1
ATOM 4473 C CA . GLU A 1 564 ? -16.937 -2.803 20.390 1.00 97.88 564 GLU A CA 1
ATOM 4474 C C . GLU A 1 564 ? -16.435 -1.826 19.321 1.00 97.88 564 GLU A C 1
ATOM 4476 O O . GLU A 1 564 ? -17.085 -1.669 18.294 1.00 97.88 564 GLU A O 1
ATOM 4481 N N . SER A 1 565 ? -15.246 -1.238 19.494 1.00 98.44 565 SER A N 1
ATOM 4482 C CA . SER A 1 565 ? -14.620 -0.376 18.482 1.00 98.44 565 SER A CA 1
ATOM 4483 C C . SER A 1 565 ? -14.453 -1.092 17.143 1.00 98.44 565 SER A C 1
ATOM 4485 O O . SER A 1 565 ? -14.851 -0.550 16.115 1.00 98.44 565 SER A O 1
ATOM 4487 N N . PHE A 1 566 ? -13.956 -2.334 17.136 1.00 97.88 566 PHE A N 1
ATOM 4488 C CA . PHE A 1 566 ? -13.882 -3.140 15.914 1.00 97.88 566 PHE A CA 1
ATOM 4489 C C . PHE A 1 566 ? -15.263 -3.391 15.302 1.00 97.88 566 PHE A C 1
ATOM 4491 O O . PHE A 1 566 ? -15.437 -3.234 14.093 1.00 97.88 566 PHE A O 1
ATOM 4498 N N . ALA A 1 567 ? -16.271 -3.717 16.116 1.00 98.19 567 ALA A N 1
ATOM 4499 C CA . ALA A 1 567 ? -17.640 -3.848 15.628 1.00 98.19 567 ALA A CA 1
ATOM 4500 C C . ALA A 1 567 ? -18.141 -2.534 14.999 1.00 98.19 567 ALA A C 1
ATOM 4502 O O . ALA A 1 567 ? -18.791 -2.572 13.955 1.00 98.19 567 ALA A O 1
ATOM 4503 N N . ARG A 1 568 ? -17.795 -1.368 15.565 1.00 98.50 568 ARG A N 1
ATOM 4504 C CA . ARG A 1 568 ? -18.145 -0.049 15.013 1.00 98.50 568 ARG A CA 1
ATOM 4505 C C . ARG A 1 568 ? -17.376 0.310 13.744 1.00 98.50 568 ARG A C 1
ATOM 4507 O O . ARG A 1 568 ? -17.996 0.884 12.848 1.00 98.50 568 ARG A O 1
ATOM 4514 N N . GLN A 1 569 ? -16.098 -0.066 13.623 1.00 98.38 569 GLN A N 1
ATOM 4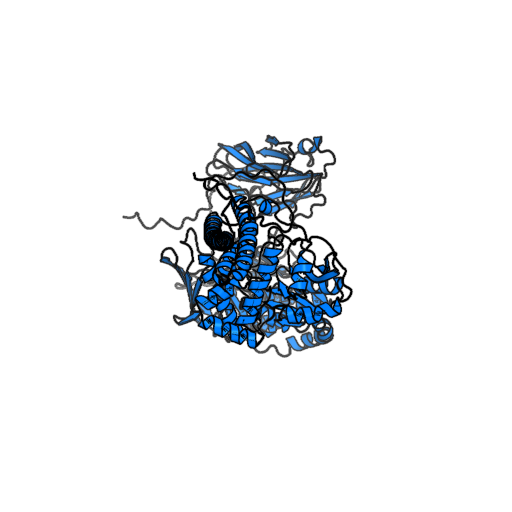515 C CA . GLN A 1 569 ? -15.322 0.079 12.382 1.00 98.38 569 GLN A CA 1
ATOM 4516 C C . GLN A 1 569 ? -16.080 -0.567 11.216 1.00 98.38 569 GLN A C 1
ATOM 4518 O O . GLN A 1 569 ? -16.371 0.103 10.224 1.00 98.38 569 GLN A O 1
ATOM 4523 N N . TYR A 1 570 ? -16.479 -1.834 11.365 1.00 98.00 570 TYR A N 1
ATOM 4524 C CA . TYR A 1 570 ? -17.235 -2.549 10.334 1.00 98.00 570 TYR A CA 1
ATOM 4525 C C . TYR A 1 570 ? -18.680 -2.066 10.207 1.00 98.00 570 TYR A C 1
ATOM 4527 O O . TYR A 1 570 ? -19.184 -1.943 9.093 1.00 98.00 570 TYR A O 1
ATOM 4535 N N . LEU A 1 571 ? -19.363 -1.761 11.315 1.00 97.75 571 LEU A N 1
ATOM 4536 C CA . LEU A 1 571 ? -20.749 -1.297 11.283 1.00 97.75 571 LEU A CA 1
ATOM 4537 C C . LEU A 1 571 ? -20.886 -0.015 10.465 1.00 97.75 571 LEU A C 1
ATOM 4539 O O . LEU A 1 571 ? -21.741 0.046 9.583 1.00 97.75 571 LEU A O 1
ATOM 4543 N N . TYR A 1 572 ? -20.076 1.005 10.755 1.00 98.44 572 TYR A N 1
ATOM 4544 C CA . TYR A 1 572 ? -20.174 2.280 10.050 1.00 98.44 572 TYR A CA 1
ATOM 4545 C C . TYR A 1 572 ? -19.562 2.210 8.656 1.00 98.44 572 TYR A C 1
ATOM 4547 O O . TYR A 1 572 ? -20.187 2.721 7.729 1.00 98.44 572 TYR A O 1
ATOM 4555 N N . GLY A 1 573 ? -18.430 1.521 8.474 1.00 98.19 573 GLY A N 1
ATOM 4556 C CA . GLY A 1 573 ? -17.828 1.326 7.153 1.00 98.19 573 GLY A CA 1
ATOM 4557 C C . GLY A 1 573 ? -18.771 0.608 6.186 1.00 98.19 573 GLY A C 1
ATOM 4558 O O . GLY A 1 573 ? -19.164 1.158 5.156 1.00 98.19 573 GLY A O 1
ATOM 4559 N N . LYS A 1 574 ? -19.246 -0.589 6.551 1.00 98.00 574 LYS A N 1
ATOM 4560 C CA . LYS A 1 574 ? -20.183 -1.353 5.714 1.00 98.00 574 LYS A CA 1
ATOM 4561 C C . LYS A 1 574 ? -21.511 -0.639 5.514 1.00 98.00 574 LYS A C 1
ATOM 4563 O O . LYS A 1 574 ? -22.044 -0.660 4.408 1.00 98.00 574 LYS A O 1
ATOM 4568 N N . ARG A 1 575 ? -22.077 -0.013 6.555 1.00 98.06 575 ARG A N 1
ATOM 4569 C CA . ARG A 1 575 ? -23.336 0.737 6.412 1.00 98.06 575 ARG A CA 1
ATOM 4570 C C . ARG A 1 575 ? -23.171 1.889 5.432 1.00 98.06 575 ARG A C 1
ATOM 4572 O O . ARG A 1 575 ? -24.069 2.093 4.615 1.00 98.06 575 ARG A O 1
ATOM 4579 N N . TYR A 1 576 ? -22.056 2.613 5.502 1.00 98.62 576 TYR A N 1
ATOM 4580 C CA . TYR A 1 576 ? -21.750 3.688 4.569 1.00 98.62 576 TYR A CA 1
ATOM 4581 C C . TYR A 1 576 ? -21.740 3.158 3.130 1.00 98.62 576 TYR A C 1
ATOM 4583 O O . TYR A 1 576 ? -22.542 3.608 2.309 1.00 98.62 576 TYR A O 1
ATOM 4591 N N . PHE A 1 577 ? -20.953 2.114 2.854 1.00 98.62 577 PHE A N 1
ATOM 4592 C CA . PHE A 1 577 ? -20.862 1.537 1.511 1.00 98.62 577 PHE A CA 1
ATOM 4593 C C . PHE A 1 577 ? -22.185 0.963 0.999 1.00 98.62 577 PHE A C 1
ATOM 4595 O O . PHE A 1 577 ? -22.586 1.235 -0.133 1.00 98.62 577 PHE A O 1
ATOM 4602 N N . LYS A 1 578 ? -22.929 0.259 1.853 1.00 98.25 578 LYS A N 1
ATOM 4603 C CA . LYS A 1 578 ? -24.239 -0.296 1.503 1.00 98.25 578 LYS A CA 1
ATOM 4604 C C . LYS A 1 578 ? -25.258 0.791 1.178 1.00 98.25 578 LYS A C 1
ATOM 4606 O O . LYS A 1 578 ? -26.027 0.644 0.237 1.00 98.25 578 LYS A O 1
ATOM 4611 N N . THR A 1 579 ? -25.257 1.890 1.930 1.00 98.12 579 THR A N 1
ATOM 4612 C CA . THR A 1 579 ? -26.228 2.981 1.746 1.00 98.12 579 THR A CA 1
ATOM 4613 C C . THR A 1 579 ? -25.887 3.859 0.545 1.00 98.12 579 THR A C 1
ATOM 4615 O O . THR A 1 579 ? -26.792 4.387 -0.095 1.00 98.12 579 THR A O 1
ATOM 4618 N N . ARG A 1 580 ? -24.598 4.056 0.249 1.00 98.25 580 ARG A N 1
ATOM 4619 C CA . ARG A 1 580 ? -24.142 4.962 -0.815 1.00 98.25 580 ARG A CA 1
ATOM 4620 C C . ARG A 1 580 ? -23.906 4.288 -2.159 1.00 98.25 580 ARG A C 1
ATOM 4622 O O . ARG A 1 580 ? -24.094 4.934 -3.183 1.00 98.25 580 ARG A O 1
ATOM 4629 N N . PHE A 1 581 ? -23.528 3.015 -2.158 1.00 98.31 581 PHE A N 1
ATOM 4630 C CA . PHE A 1 581 ? -23.142 2.284 -3.366 1.00 98.31 581 PHE A CA 1
ATOM 4631 C C . PHE A 1 581 ? -23.932 0.986 -3.568 1.00 98.31 581 PHE A C 1
ATOM 4633 O O . PHE A 1 581 ? -23.750 0.315 -4.576 1.00 98.31 581 PHE A O 1
ATOM 4640 N N . GLY A 1 582 ? -24.776 0.583 -2.610 1.00 97.88 582 GLY A N 1
ATOM 4641 C CA . GLY A 1 582 ? -25.467 -0.710 -2.665 1.00 97.88 582 GLY A CA 1
ATOM 4642 C C . GLY A 1 582 ? -24.547 -1.918 -2.448 1.00 97.88 582 GLY A C 1
ATOM 4643 O O . GLY A 1 582 ? -24.979 -3.052 -2.642 1.00 97.88 582 GLY A O 1
ATOM 4644 N N . VAL A 1 583 ? -23.295 -1.698 -2.032 1.00 97.94 583 VAL A N 1
ATOM 4645 C CA . VAL A 1 583 ? -22.276 -2.748 -1.891 1.00 97.94 583 VAL A CA 1
ATOM 4646 C C . VAL A 1 583 ? -22.213 -3.260 -0.454 1.00 97.94 583 VAL A C 1
ATOM 4648 O O . VAL A 1 583 ? -21.974 -2.499 0.484 1.00 97.94 583 VAL A O 1
ATOM 4651 N N . ASP A 1 584 ? -22.381 -4.572 -0.281 1.00 97.12 584 ASP A N 1
ATOM 4652 C CA . ASP A 1 584 ? -22.099 -5.271 0.975 1.00 97.12 584 ASP A CA 1
ATOM 4653 C C . ASP A 1 584 ? -20.693 -5.884 0.901 1.00 97.12 584 ASP A C 1
ATOM 4655 O O . ASP A 1 584 ? -20.479 -6.909 0.256 1.00 97.12 584 ASP A O 1
ATOM 4659 N N . VAL A 1 585 ? -19.709 -5.207 1.496 1.00 97.31 585 VAL A N 1
ATOM 4660 C CA . VAL A 1 585 ? -18.289 -5.578 1.377 1.00 97.31 585 VAL A CA 1
ATOM 4661 C C . VAL A 1 585 ? -18.019 -6.904 2.087 1.00 97.31 585 VAL A C 1
ATOM 4663 O O . VAL A 1 585 ? -18.304 -7.016 3.276 1.00 97.31 585 VAL A O 1
ATOM 4666 N N . ILE A 1 586 ? -17.442 -7.885 1.390 1.00 97.00 586 ILE A N 1
ATOM 4667 C CA . ILE A 1 586 ? -17.140 -9.224 1.942 1.00 97.00 586 ILE A CA 1
ATOM 4668 C C . ILE A 1 586 ? -15.641 -9.535 2.055 1.00 97.00 586 ILE A C 1
ATOM 4670 O O . ILE A 1 586 ? -15.277 -10.547 2.653 1.00 97.00 586 ILE A O 1
ATOM 4674 N N . ASN A 1 587 ? -14.779 -8.690 1.483 1.00 97.19 587 ASN A N 1
ATOM 4675 C CA . ASN A 1 587 ? -13.329 -8.877 1.501 1.00 97.19 587 ASN A CA 1
ATOM 4676 C C . ASN A 1 587 ? -12.686 -7.871 2.455 1.00 97.19 587 ASN A C 1
ATOM 4678 O O . ASN A 1 587 ? -12.638 -6.676 2.151 1.00 97.19 587 ASN A O 1
ATOM 4682 N N . GLY A 1 588 ? -12.178 -8.352 3.589 1.00 96.50 588 GLY A N 1
ATOM 4683 C CA . GLY A 1 588 ? -11.363 -7.555 4.497 1.00 96.50 588 GLY A CA 1
ATOM 4684 C C . GLY A 1 588 ? -9.983 -7.276 3.898 1.00 96.50 588 GLY A C 1
ATOM 4685 O O . GLY A 1 588 ? -9.366 -8.153 3.289 1.00 96.50 588 GLY A O 1
ATOM 4686 N N . TYR A 1 589 ? -9.502 -6.049 4.072 1.00 96.12 589 TYR A N 1
ATOM 4687 C CA . TYR A 1 589 ? -8.228 -5.564 3.540 1.00 96.12 589 TYR A CA 1
ATOM 4688 C C . TYR A 1 589 ? -7.597 -4.625 4.568 1.00 96.12 589 TYR A C 1
ATOM 4690 O O . TYR A 1 589 ? -8.219 -3.626 4.916 1.00 96.12 589 TYR A O 1
ATOM 4698 N N . HIS A 1 590 ? -6.449 -5.002 5.129 1.00 95.00 590 HIS A N 1
ATOM 4699 C CA . HIS A 1 590 ? -5.689 -4.234 6.126 1.00 95.00 590 HIS A CA 1
ATOM 4700 C C . HIS A 1 590 ? -4.206 -4.286 5.732 1.00 95.00 590 HIS A C 1
ATOM 4702 O O . HIS A 1 590 ? -3.470 -5.142 6.231 1.00 95.00 590 HIS A O 1
ATOM 4708 N N . PRO A 1 591 ? -3.786 -3.454 4.761 1.00 93.06 591 PRO A N 1
ATOM 4709 C CA . PRO A 1 591 ? -2.487 -3.600 4.125 1.00 93.06 591 PRO A CA 1
ATOM 4710 C C . PRO A 1 591 ? -1.319 -3.319 5.072 1.00 93.06 591 PRO A C 1
ATOM 4712 O O . PRO A 1 591 ? -0.338 -4.055 5.035 1.00 93.06 591 PRO A O 1
ATOM 4715 N N . ASP A 1 592 ? -1.464 -2.325 5.952 1.00 94.00 592 ASP A N 1
ATOM 4716 C CA . ASP A 1 592 ? -0.366 -1.823 6.787 1.00 94.00 592 ASP A CA 1
ATOM 4717 C C . ASP A 1 592 ? -0.635 -1.907 8.300 1.00 94.00 592 ASP A C 1
ATOM 4719 O O . ASP A 1 592 ? 0.039 -1.302 9.118 1.00 94.00 592 ASP A O 1
ATOM 4723 N N . THR A 1 593 ? -1.608 -2.711 8.726 1.00 94.06 593 THR A N 1
ATOM 4724 C CA . THR A 1 593 ? -1.926 -2.865 10.154 1.00 94.06 593 THR A CA 1
ATOM 4725 C C . THR A 1 593 ? -0.854 -3.675 10.896 1.00 94.06 593 THR A C 1
ATOM 4727 O O . THR A 1 593 ? -0.537 -4.791 10.503 1.00 94.06 593 THR A O 1
ATOM 4730 N N . PHE A 1 594 ? -0.336 -3.175 12.024 1.00 93.81 594 PHE A N 1
ATOM 4731 C CA . PHE A 1 594 ? 0.862 -3.720 12.698 1.00 93.81 594 PHE A CA 1
ATOM 4732 C C . PHE A 1 594 ? 0.662 -5.007 13.524 1.00 93.81 594 PHE A C 1
ATOM 4734 O O . PHE A 1 594 ? 1.471 -5.324 14.391 1.00 93.81 594 PHE A O 1
ATOM 4741 N N . GLY A 1 595 ? -0.401 -5.763 13.269 1.00 92.75 595 GLY A N 1
ATOM 4742 C CA . GLY A 1 595 ? -0.731 -7.023 13.936 1.00 92.75 595 GLY A CA 1
ATOM 4743 C C . GLY A 1 595 ? -2.239 -7.189 14.091 1.00 92.75 595 GLY A C 1
ATOM 4744 O O . GLY A 1 595 ? -2.987 -6.223 13.948 1.00 92.75 595 GLY A O 1
ATOM 4745 N N . HIS A 1 596 ? -2.696 -8.402 14.394 1.00 95.00 596 HIS A N 1
ATOM 4746 C CA . HIS A 1 596 ? -4.119 -8.730 14.382 1.00 95.00 596 HIS A CA 1
ATOM 4747 C C . HIS A 1 596 ? -4.522 -9.619 15.567 1.00 95.00 596 HIS A C 1
ATOM 4749 O O . HIS A 1 596 ? -4.080 -10.767 15.696 1.00 95.00 596 HIS A O 1
ATOM 4755 N N . ALA A 1 597 ? -5.421 -9.103 16.409 1.00 93.88 597 ALA A N 1
ATOM 4756 C CA . ALA A 1 597 ? -5.899 -9.784 17.604 1.00 93.88 597 ALA A CA 1
ATOM 4757 C C . ALA A 1 597 ? -6.583 -11.129 17.300 1.00 93.88 597 ALA A C 1
ATOM 4759 O O . ALA A 1 597 ? -7.364 -11.263 16.357 1.00 93.88 597 ALA A O 1
ATOM 4760 N N . ALA A 1 598 ? -6.371 -12.111 18.182 1.00 94.00 598 ALA A N 1
ATOM 4761 C CA . ALA A 1 598 ? -6.909 -13.471 18.057 1.00 94.00 598 ALA A CA 1
ATOM 4762 C C . ALA A 1 598 ? -8.445 -13.554 17.949 1.00 94.00 598 ALA A C 1
ATOM 4764 O O . ALA A 1 598 ? -8.974 -14.565 17.498 1.00 94.00 598 ALA A O 1
ATOM 4765 N N . SER A 1 599 ? -9.168 -12.523 18.395 1.00 92.62 599 SER A N 1
ATOM 4766 C CA . SER A 1 599 ? -10.634 -12.448 18.363 1.00 92.62 599 SER A CA 1
ATOM 4767 C C . SER A 1 599 ? -11.202 -11.883 17.058 1.00 92.62 599 SER A C 1
ATOM 4769 O O . SER A 1 599 ? -12.411 -11.982 16.833 1.00 92.62 599 SER A O 1
ATOM 4771 N N . LEU A 1 600 ? -10.372 -11.310 16.179 1.00 95.50 600 LEU A N 1
ATOM 4772 C CA . LEU A 1 600 ? -10.838 -10.669 14.949 1.00 95.50 600 LEU A CA 1
ATOM 4773 C C . LEU A 1 600 ? -11.631 -11.590 14.009 1.00 95.50 600 LEU A C 1
ATOM 4775 O O . LEU A 1 600 ? -12.623 -11.097 13.469 1.00 95.50 600 LEU A O 1
ATOM 4779 N N . PRO A 1 601 ? -11.324 -12.895 13.834 1.00 97.56 601 PRO A N 1
ATOM 4780 C CA . PRO A 1 601 ? -12.131 -13.767 12.974 1.00 97.56 601 PRO A CA 1
ATOM 4781 C C . PRO A 1 601 ? -13.609 -13.816 13.358 1.00 97.56 601 PRO A C 1
ATOM 4783 O O . PRO A 1 601 ? -14.471 -13.863 12.481 1.00 97.56 601 PRO A O 1
ATOM 4786 N N . GLN A 1 602 ? -13.919 -13.738 14.656 1.00 97.56 602 GLN A N 1
ATOM 4787 C CA . GLN A 1 602 ? -15.297 -13.689 15.134 1.00 97.56 602 GLN A CA 1
ATOM 4788 C C . GLN A 1 602 ? -15.993 -12.400 14.688 1.00 97.56 602 GLN A C 1
ATOM 4790 O O . GLN A 1 602 ? -17.123 -12.447 14.200 1.00 97.56 602 GLN A O 1
ATOM 4795 N N . ILE A 1 603 ? -15.325 -11.253 14.829 1.00 97.38 603 ILE A N 1
ATOM 4796 C CA . ILE A 1 603 ? -15.875 -9.948 14.439 1.00 97.38 603 ILE A CA 1
ATOM 4797 C C . ILE A 1 603 ? -16.036 -9.872 12.919 1.00 97.38 603 ILE A C 1
ATOM 4799 O O . ILE A 1 603 ? -17.094 -9.471 12.435 1.00 97.38 603 ILE A O 1
ATOM 4803 N N . LEU A 1 604 ? -15.023 -10.311 12.170 1.00 97.44 604 LEU A N 1
ATOM 4804 C CA . LEU A 1 604 ? -15.025 -10.382 10.711 1.00 97.44 604 LEU A CA 1
ATOM 4805 C C . LEU A 1 604 ? -16.189 -11.242 10.202 1.00 97.44 604 LEU A C 1
ATOM 4807 O O . LEU A 1 604 ? -17.024 -10.759 9.436 1.00 97.44 604 LEU A O 1
ATOM 4811 N N . SER A 1 605 ? -16.295 -12.481 10.689 1.00 97.88 605 SER A N 1
ATOM 4812 C CA . SER A 1 605 ? -17.342 -13.425 10.291 1.00 97.88 605 SER A CA 1
ATOM 4813 C C . SER A 1 605 ? -18.744 -12.904 10.631 1.00 97.88 605 SER A C 1
ATOM 4815 O O . SER A 1 605 ? -19.629 -12.903 9.775 1.00 97.88 605 SER A O 1
ATOM 4817 N N . ARG A 1 606 ? -18.948 -12.349 11.837 1.00 97.38 606 ARG A N 1
ATOM 4818 C CA . ARG A 1 606 ? -20.235 -11.742 12.239 1.00 97.38 606 ARG A CA 1
ATOM 4819 C C . ARG A 1 606 ? -20.566 -10.453 11.489 1.00 97.38 606 ARG A C 1
ATOM 4821 O O . ARG A 1 606 ? -21.738 -10.109 11.373 1.00 97.38 606 ARG A O 1
ATOM 4828 N N . SER A 1 607 ? -19.559 -9.779 10.942 1.00 96.69 607 SER A N 1
ATOM 4829 C CA . SER A 1 607 ? -19.726 -8.638 10.035 1.00 96.69 607 SER A CA 1
ATOM 4830 C C . SER A 1 607 ? -19.969 -9.069 8.581 1.00 96.69 607 SER A C 1
ATOM 4832 O O . SER A 1 607 ? -20.099 -8.220 7.696 1.00 96.69 607 SER A O 1
ATOM 4834 N N . GLY A 1 608 ? -20.041 -10.375 8.307 1.00 97.06 608 GLY A N 1
ATOM 4835 C CA . GLY A 1 608 ? -20.261 -10.937 6.975 1.00 97.06 608 GLY A CA 1
ATOM 4836 C C . GLY A 1 608 ? -19.021 -10.943 6.079 1.00 97.06 608 GLY A C 1
ATOM 4837 O O . GLY A 1 608 ? -19.164 -11.130 4.872 1.00 97.06 608 GLY A O 1
ATOM 4838 N N . MET A 1 609 ? -17.823 -10.725 6.631 1.00 97.62 609 MET A N 1
ATOM 4839 C CA . MET A 1 609 ? -16.578 -10.878 5.877 1.00 97.62 609 MET A CA 1
ATOM 4840 C C . MET A 1 609 ? -16.298 -12.358 5.630 1.00 97.62 609 MET A C 1
ATOM 4842 O O . MET A 1 609 ? -16.457 -13.194 6.519 1.00 97.62 609 MET A O 1
ATOM 4846 N N . GLN A 1 610 ? -15.873 -12.671 4.413 1.00 97.50 610 GLN A N 1
ATOM 4847 C CA . GLN A 1 610 ? -15.525 -14.023 3.981 1.00 97.50 610 GLN A CA 1
ATOM 4848 C C . GLN A 1 610 ? -14.011 -14.207 3.910 1.00 97.50 610 GLN A C 1
ATOM 4850 O O . GLN A 1 610 ? -13.506 -15.293 4.202 1.00 97.50 610 GLN A O 1
ATOM 4855 N N . THR A 1 611 ? -13.296 -13.139 3.553 1.00 98.31 611 THR A N 1
ATOM 4856 C CA . THR A 1 611 ? -11.844 -13.145 3.389 1.00 98.31 611 THR A CA 1
ATOM 4857 C C . THR A 1 611 ? -11.185 -12.016 4.173 1.00 98.31 611 THR A C 1
ATOM 4859 O O . THR A 1 611 ? -11.833 -11.022 4.518 1.00 98.31 611 THR A O 1
ATOM 4862 N N . TYR A 1 612 ? -9.897 -12.174 4.470 1.00 97.75 612 TYR A N 1
ATOM 4863 C CA . TYR A 1 612 ? -9.086 -11.172 5.153 1.00 97.75 612 TYR A CA 1
ATOM 4864 C C . TYR A 1 612 ? -7.669 -11.139 4.573 1.00 97.75 612 TYR A C 1
ATOM 4866 O O . TYR A 1 612 ? -6.936 -12.121 4.670 1.00 97.75 612 TYR A O 1
ATOM 4874 N N . THR A 1 613 ? -7.295 -10.014 3.964 1.00 97.25 613 THR A N 1
ATOM 4875 C CA . THR A 1 613 ? -5.966 -9.798 3.371 1.00 97.25 613 THR A CA 1
ATOM 4876 C C . THR A 1 613 ? -5.160 -8.841 4.236 1.00 97.25 613 THR A C 1
ATOM 4878 O O . THR A 1 613 ? -5.658 -7.760 4.565 1.00 97.25 613 THR A O 1
ATOM 4881 N N . PHE A 1 614 ? -3.927 -9.213 4.565 1.00 95.81 614 PHE A N 1
ATOM 4882 C CA . PHE A 1 614 ? -3.016 -8.413 5.385 1.00 95.81 614 PHE A CA 1
ATOM 4883 C C . PHE A 1 614 ? -1.554 -8.712 5.021 1.00 95.81 614 PHE A C 1
ATOM 4885 O O . PHE A 1 614 ? -1.280 -9.777 4.476 1.00 95.81 614 PHE A O 1
ATOM 4892 N N . PHE A 1 615 ? -0.624 -7.794 5.303 1.00 94.06 615 PHE A N 1
ATOM 4893 C CA . PHE A 1 615 ? 0.798 -7.932 4.918 1.00 94.06 615 PHE A CA 1
ATOM 4894 C C . PHE A 1 615 ? 1.764 -7.812 6.102 1.00 94.06 615 PHE A C 1
ATOM 4896 O O . PHE A 1 615 ? 2.977 -7.769 5.919 1.00 94.06 615 PHE A O 1
ATOM 4903 N N . ARG A 1 616 ? 1.240 -7.723 7.329 1.00 91.88 616 ARG A N 1
ATOM 4904 C CA . ARG A 1 616 ? 2.043 -7.668 8.552 1.00 91.88 616 ARG A CA 1
ATOM 4905 C C . ARG A 1 616 ? 1.405 -8.537 9.638 1.00 91.88 616 ARG A C 1
ATOM 4907 O O . ARG A 1 616 ? 0.196 -8.488 9.800 1.00 91.88 616 ARG A O 1
ATOM 4914 N N . PRO A 1 617 ? 2.174 -9.311 10.418 1.00 89.31 617 PRO A N 1
ATOM 4915 C CA . PRO A 1 617 ? 3.628 -9.441 10.388 1.00 89.31 617 PRO A CA 1
ATOM 4916 C C . PRO A 1 617 ? 4.130 -10.483 9.368 1.00 89.31 617 PRO A C 1
ATOM 4918 O O . PRO A 1 617 ? 3.436 -11.447 9.030 1.00 89.31 617 PRO A O 1
ATOM 4921 N N . GLY A 1 618 ? 5.417 -10.360 9.033 1.00 84.19 618 GLY A N 1
ATOM 4922 C CA . GLY A 1 618 ? 6.187 -11.350 8.279 1.00 84.19 618 GLY A CA 1
ATOM 4923 C C . GLY A 1 618 ? 6.235 -11.085 6.777 1.00 84.19 618 GLY A C 1
ATOM 4924 O O . GLY A 1 618 ? 5.551 -10.210 6.271 1.00 84.19 618 GLY A O 1
ATOM 4925 N N . ASP A 1 619 ? 7.051 -11.871 6.071 1.00 79.69 619 ASP A N 1
ATOM 4926 C CA . ASP A 1 619 ? 7.275 -11.726 4.621 1.00 79.69 619 ASP A CA 1
ATOM 4927 C C . ASP A 1 619 ? 6.851 -12.979 3.827 1.00 79.69 619 ASP A C 1
ATOM 4929 O O . ASP A 1 619 ? 6.843 -12.998 2.593 1.00 79.69 619 ASP A O 1
ATOM 4933 N N . ASP A 1 620 ? 6.511 -14.067 4.527 1.00 86.94 620 ASP A N 1
ATOM 4934 C CA . ASP A 1 620 ? 6.172 -15.340 3.900 1.00 86.94 620 ASP A CA 1
ATOM 4935 C C . ASP A 1 620 ? 4.716 -15.379 3.430 1.00 86.94 620 ASP A C 1
ATOM 4937 O O . ASP A 1 620 ? 3.785 -15.088 4.179 1.00 86.94 620 ASP A O 1
ATOM 4941 N N . GLU A 1 621 ? 4.511 -15.844 2.197 1.00 92.75 621 GLU A N 1
ATOM 4942 C CA . GLU A 1 621 ? 3.175 -16.094 1.651 1.00 92.75 621 GLU A CA 1
ATOM 4943 C C . GLU A 1 621 ? 2.439 -17.141 2.509 1.00 92.75 621 GLU A C 1
ATOM 4945 O O . GLU A 1 621 ? 2.972 -18.248 2.695 1.00 92.75 621 GLU A O 1
ATOM 4950 N N . ARG A 1 622 ? 1.223 -16.840 2.988 1.00 94.62 622 ARG A N 1
ATOM 4951 C CA . ARG A 1 622 ? 0.369 -17.770 3.757 1.00 94.62 622 ARG A CA 1
ATOM 4952 C C . ARG A 1 622 ? -1.089 -17.706 3.306 1.00 94.62 622 ARG A C 1
ATOM 4954 O O . ARG A 1 622 ? -1.622 -16.627 3.089 1.00 94.62 622 ARG A O 1
ATOM 4961 N N . MET A 1 623 ? -1.739 -18.865 3.222 1.00 96.62 623 MET A N 1
ATOM 4962 C CA . MET A 1 623 ? -3.166 -19.018 2.916 1.00 96.62 623 MET A CA 1
ATOM 4963 C C . MET A 1 623 ? -3.759 -20.007 3.919 1.00 96.62 623 MET A C 1
ATOM 4965 O O . MET A 1 623 ? -3.274 -21.137 4.010 1.00 96.62 623 MET A O 1
ATOM 4969 N N . PHE A 1 624 ? -4.750 -19.586 4.703 1.00 97.75 624 PHE A N 1
ATOM 4970 C CA . PHE A 1 624 ? -5.260 -20.382 5.821 1.00 97.75 624 PHE A CA 1
ATOM 4971 C C . PHE A 1 624 ? -6.679 -19.979 6.234 1.00 97.75 624 PHE A C 1
ATOM 4973 O O . PHE A 1 624 ? -7.134 -18.865 5.993 1.00 97.75 624 PHE A O 1
ATOM 4980 N N . TRP A 1 625 ? -7.389 -20.884 6.901 1.00 98.38 625 TRP A N 1
ATOM 4981 C CA . TRP A 1 625 ? -8.619 -20.559 7.618 1.00 98.38 625 TRP A CA 1
ATOM 4982 C C . TRP A 1 625 ? -8.261 -20.026 9.003 1.00 98.38 625 TRP A C 1
ATOM 4984 O O . TRP A 1 625 ? -7.748 -20.770 9.838 1.00 98.38 625 TRP A O 1
ATOM 4994 N N . TRP A 1 626 ? -8.526 -18.749 9.263 1.00 98.12 626 TRP A N 1
ATOM 4995 C CA . TRP A 1 626 ? -8.286 -18.154 10.575 1.00 98.12 626 TRP A CA 1
ATOM 4996 C C . TRP A 1 626 ? -9.524 -18.326 11.450 1.00 98.12 626 TRP A C 1
ATOM 4998 O O . TRP A 1 626 ? -10.592 -17.828 11.096 1.00 98.12 626 TRP A O 1
ATOM 5008 N N . GLU A 1 627 ? -9.396 -19.061 12.556 1.00 98.25 627 GLU A N 1
ATOM 5009 C CA . GLU A 1 627 ? -10.532 -19.550 13.346 1.00 98.25 627 GLU A CA 1
ATOM 5010 C C . GLU A 1 627 ? -10.432 -19.173 14.833 1.00 98.25 627 GLU A C 1
ATOM 5012 O O . GLU A 1 627 ? -9.383 -19.311 15.470 1.00 98.25 627 GLU A O 1
ATOM 5017 N N . THR A 1 628 ? -11.558 -18.742 15.406 1.00 97.62 628 THR A N 1
ATOM 5018 C CA . THR A 1 628 ? -11.728 -18.491 16.845 1.00 97.62 628 THR A CA 1
ATOM 5019 C C . THR A 1 628 ? -12.303 -19.707 17.584 1.00 97.62 628 THR A C 1
ATOM 5021 O O . THR A 1 628 ? -12.918 -20.577 16.967 1.00 97.62 628 THR A O 1
ATOM 5024 N N . PRO A 1 629 ? -12.175 -19.786 18.928 1.00 96.31 629 PRO A N 1
ATOM 5025 C CA . PRO A 1 629 ? -12.678 -20.924 19.710 1.00 96.31 629 PRO A CA 1
ATOM 5026 C C . PRO A 1 629 ? -14.184 -21.208 19.588 1.00 96.31 629 PRO A C 1
ATOM 5028 O O . PRO A 1 629 ? -14.612 -22.322 19.874 1.00 96.31 629 PRO A O 1
ATOM 5031 N N . ASP A 1 630 ? -14.992 -20.226 19.177 1.00 96.19 630 ASP A N 1
ATOM 5032 C CA . ASP A 1 630 ? -16.431 -20.396 18.932 1.00 96.19 630 ASP A CA 1
ATOM 5033 C C . ASP A 1 630 ? -16.754 -20.992 17.546 1.00 96.19 630 ASP A C 1
ATOM 5035 O O . ASP A 1 630 ? -17.927 -21.158 17.215 1.00 96.19 630 ASP A O 1
ATOM 5039 N N . GLY A 1 631 ? -15.735 -21.303 16.737 1.00 96.38 631 GLY A N 1
ATOM 5040 C CA . GLY A 1 631 ? -15.864 -21.855 15.387 1.00 96.38 631 GLY A CA 1
ATOM 5041 C C . GLY A 1 631 ? -16.084 -20.809 14.291 1.00 96.38 631 GLY A C 1
ATOM 5042 O O . GLY A 1 631 ? -16.175 -21.176 13.118 1.00 96.38 631 GLY A O 1
ATOM 5043 N N . SER A 1 632 ? -16.159 -19.517 14.634 1.00 98.00 632 SER A N 1
ATOM 5044 C CA . SER A 1 632 ? -16.176 -18.456 13.624 1.00 98.00 632 SER A CA 1
ATOM 5045 C C . SER A 1 632 ? -14.841 -18.441 12.877 1.00 98.00 632 SER A C 1
ATOM 5047 O O . SER A 1 632 ? -13.776 -18.551 13.488 1.00 98.00 632 SER A O 1
ATOM 5049 N N . ARG A 1 633 ? -14.881 -18.304 11.549 1.00 97.69 633 ARG A N 1
ATOM 5050 C CA . ARG A 1 633 ? -13.669 -18.285 10.724 1.00 97.69 633 ARG A CA 1
ATOM 5051 C C . ARG A 1 633 ? -13.820 -17.457 9.457 1.00 97.69 633 ARG A C 1
ATOM 5053 O O . ARG A 1 633 ? -14.930 -17.299 8.948 1.00 97.69 633 ARG A O 1
ATOM 5060 N N . VAL A 1 634 ? -12.688 -17.007 8.929 1.00 98.19 634 VAL A N 1
ATOM 5061 C CA . VAL A 1 634 ? -12.551 -16.355 7.616 1.00 98.19 634 VAL A CA 1
ATOM 5062 C C . VAL A 1 634 ? -11.355 -16.933 6.866 1.00 98.19 634 VAL A C 1
ATOM 5064 O O . VAL A 1 634 ? -10.433 -17.464 7.488 1.00 98.19 634 VAL A O 1
ATOM 5067 N N . PHE A 1 635 ? -11.358 -16.847 5.535 1.00 98.56 635 PHE A N 1
ATOM 5068 C CA . PHE A 1 635 ? -10.187 -17.222 4.746 1.00 98.56 635 PHE A CA 1
ATOM 5069 C C . PHE A 1 635 ? -9.171 -16.077 4.766 1.00 98.56 635 PHE A C 1
ATOM 5071 O O . PHE A 1 635 ? -9.420 -15.000 4.226 1.00 98.56 635 PHE A O 1
ATOM 5078 N N . ALA A 1 636 ? -8.043 -16.296 5.422 1.00 98.00 636 ALA A N 1
ATOM 5079 C CA . ALA A 1 636 ? -6.992 -15.315 5.591 1.00 98.00 636 ALA A CA 1
ATOM 5080 C C . ALA A 1 636 ? -5.867 -15.551 4.575 1.00 98.00 636 ALA A C 1
ATOM 5082 O O . ALA A 1 636 ? -5.452 -16.687 4.324 1.00 98.00 636 ALA A O 1
ATOM 5083 N N . HIS A 1 637 ? -5.368 -14.465 3.993 1.00 97.31 637 HIS A N 1
ATOM 5084 C CA . HIS A 1 637 ? -4.289 -14.484 3.014 1.00 97.31 637 HIS A CA 1
ATOM 5085 C C . HIS A 1 637 ? -3.267 -13.409 3.367 1.00 97.31 637 HIS A C 1
ATOM 5087 O O . HIS A 1 637 ? -3.606 -12.235 3.496 1.00 97.31 637 HIS A O 1
ATOM 5093 N N . HIS A 1 638 ? -2.019 -13.842 3.518 1.00 95.56 638 HIS A N 1
ATOM 5094 C CA . HIS A 1 638 ? -0.847 -12.999 3.684 1.00 95.56 638 HIS A CA 1
ATOM 5095 C C . HIS A 1 638 ? 0.009 -13.071 2.412 1.00 95.56 638 HIS A C 1
ATOM 5097 O O . HIS A 1 638 ? 0.744 -14.053 2.251 1.00 95.56 638 HIS A O 1
ATOM 5103 N N . PRO A 1 639 ? -0.120 -12.122 1.468 1.00 93.31 639 PRO A N 1
ATOM 5104 C CA . PRO A 1 639 ? 0.665 -12.120 0.239 1.00 93.31 639 PRO A CA 1
ATOM 5105 C C . PRO A 1 639 ? 2.117 -11.680 0.491 1.00 93.31 639 PRO A C 1
ATOM 5107 O O . PRO A 1 639 ? 2.389 -10.800 1.297 1.00 93.31 639 PRO A O 1
ATOM 5110 N N . SER A 1 640 ? 3.064 -12.263 -0.239 1.00 83.88 640 SER A N 1
ATOM 5111 C CA . SER A 1 640 ? 4.513 -12.005 -0.124 1.00 83.88 640 SER A CA 1
ATOM 5112 C C . SER A 1 640 ? 5.022 -10.855 -0.997 1.00 83.88 640 SER A C 1
ATOM 5114 O O . SER A 1 640 ? 6.209 -10.535 -0.998 1.00 83.88 640 SER A O 1
ATOM 5116 N N . ASN A 1 641 ? 4.146 -10.251 -1.792 1.00 81.50 641 ASN A N 1
ATOM 5117 C CA . ASN A 1 641 ? 4.483 -9.252 -2.803 1.00 81.50 641 ASN A CA 1
ATOM 5118 C C . ASN A 1 641 ? 4.184 -7.808 -2.396 1.00 81.50 641 ASN A C 1
ATOM 5120 O O . ASN A 1 641 ? 4.271 -6.934 -3.257 1.00 81.50 641 ASN A O 1
ATOM 5124 N N . TRP A 1 642 ? 3.904 -7.563 -1.110 1.00 87.38 642 TRP A N 1
ATOM 5125 C CA . TRP A 1 642 ? 3.500 -6.256 -0.578 1.00 87.38 642 TRP A CA 1
ATOM 5126 C C . TRP A 1 642 ? 2.267 -5.670 -1.297 1.00 87.38 642 TRP A C 1
ATOM 5128 O O . TRP A 1 642 ? 1.761 -6.219 -2.276 1.00 87.38 642 TRP A O 1
ATOM 5138 N N . TYR A 1 643 ? 1.708 -4.582 -0.771 1.00 88.56 643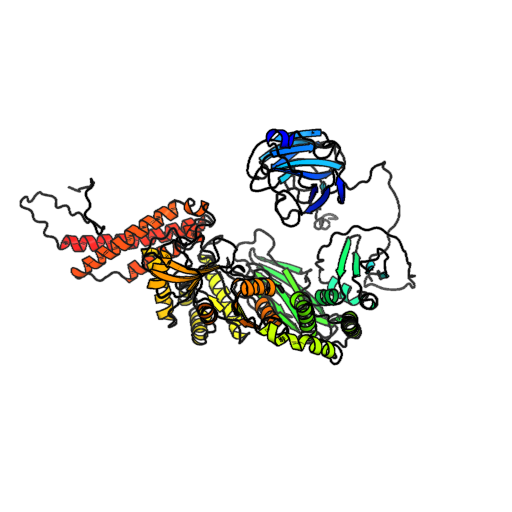 TYR A N 1
ATOM 5139 C CA . TYR A 1 643 ? 0.473 -3.981 -1.289 1.00 88.56 643 TYR A CA 1
ATOM 5140 C C . TYR A 1 643 ? 0.714 -2.966 -2.423 1.00 88.56 643 TYR A C 1
ATOM 5142 O O . TYR A 1 643 ? -0.233 -2.342 -2.903 1.00 88.56 643 TYR A O 1
ATOM 5150 N N . GLY A 1 644 ? 1.955 -2.794 -2.887 1.00 85.75 644 GLY A N 1
ATOM 5151 C CA . GLY A 1 644 ? 2.313 -1.780 -3.878 1.00 85.75 644 GLY A CA 1
ATOM 5152 C C . GLY A 1 644 ? 3.612 -2.072 -4.628 1.00 85.75 644 GLY A C 1
ATOM 5153 O O . GLY A 1 644 ? 4.415 -2.919 -4.243 1.00 85.75 644 GLY A O 1
ATOM 5154 N N . THR A 1 645 ? 3.821 -1.339 -5.724 1.00 81.25 645 THR A N 1
ATOM 5155 C CA . THR A 1 645 ? 5.011 -1.439 -6.583 1.00 81.25 645 THR A CA 1
ATOM 5156 C C . THR A 1 645 ? 5.558 -0.042 -6.875 1.00 81.25 645 THR A C 1
ATOM 5158 O O . THR A 1 645 ? 5.478 0.440 -8.008 1.00 81.25 645 THR A O 1
ATOM 5161 N N . TRP A 1 646 ? 6.116 0.614 -5.852 1.00 73.44 646 TRP A N 1
ATOM 5162 C CA . TRP A 1 646 ? 6.574 2.014 -5.884 1.00 73.44 646 TRP A CA 1
ATOM 5163 C C . TRP A 1 646 ? 7.478 2.373 -7.079 1.00 73.44 646 TRP A C 1
ATOM 5165 O O . TRP A 1 646 ? 7.436 3.493 -7.570 1.00 73.44 646 TRP A O 1
ATOM 5175 N N . SER A 1 647 ? 8.287 1.432 -7.584 1.00 65.00 647 SER A N 1
ATOM 5176 C CA . SER A 1 647 ? 9.210 1.659 -8.716 1.00 65.00 647 SER A CA 1
ATOM 5177 C C . SER A 1 647 ? 8.698 1.150 -10.076 1.00 65.00 647 SER A C 1
ATOM 5179 O O . SER A 1 647 ? 9.467 1.051 -11.038 1.00 65.00 647 SER A O 1
ATOM 5181 N N . GLY A 1 648 ? 7.409 0.818 -10.172 1.00 75.25 648 GLY A N 1
ATOM 5182 C CA . GLY A 1 648 ? 6.783 0.213 -11.349 1.00 75.25 648 GLY A CA 1
ATOM 5183 C C . GLY A 1 648 ? 6.732 -1.315 -11.288 1.00 75.25 648 GLY A C 1
ATOM 5184 O O . GLY A 1 648 ? 7.203 -1.933 -10.335 1.00 75.25 648 GLY A O 1
ATOM 5185 N N . ILE A 1 649 ? 6.159 -1.937 -12.320 1.00 83.75 649 ILE A N 1
ATOM 5186 C CA . ILE A 1 649 ? 5.960 -3.391 -12.348 1.00 83.75 649 ILE A CA 1
ATOM 5187 C C . ILE A 1 649 ? 7.291 -4.077 -12.680 1.00 83.75 649 ILE A C 1
ATOM 5189 O O . ILE A 1 649 ? 7.831 -3.846 -13.772 1.00 83.75 649 ILE A O 1
ATOM 5193 N N . PRO A 1 650 ? 7.847 -4.906 -11.776 1.00 79.44 650 PRO A N 1
ATOM 5194 C CA . PRO A 1 650 ? 9.089 -5.607 -12.051 1.00 79.44 650 PRO A CA 1
ATOM 5195 C C . PRO A 1 650 ? 8.850 -6.636 -13.149 1.00 79.44 650 PRO A C 1
ATOM 5197 O O . PRO A 1 650 ? 7.877 -7.390 -13.098 1.00 79.44 650 PRO A O 1
ATOM 5200 N N . ASP A 1 651 ? 9.754 -6.709 -14.132 1.00 67.69 651 ASP A N 1
ATOM 5201 C CA . ASP A 1 651 ? 9.592 -7.707 -15.184 1.00 67.69 651 ASP A CA 1
ATOM 5202 C C . ASP A 1 651 ? 9.623 -9.114 -14.579 1.00 67.69 651 ASP A C 1
ATOM 5204 O O . ASP A 1 651 ? 8.727 -9.886 -14.868 1.00 67.69 651 ASP A O 1
ATOM 5208 N N . THR A 1 652 ? 10.482 -9.389 -13.593 1.00 72.25 652 THR A N 1
ATOM 5209 C CA . THR A 1 652 ? 10.591 -10.674 -12.875 1.00 72.25 652 THR A CA 1
ATOM 5210 C C . THR A 1 652 ? 9.401 -11.090 -12.001 1.00 72.25 652 THR A C 1
ATOM 5212 O O . THR A 1 652 ? 9.534 -12.059 -11.260 1.00 72.25 652 THR A O 1
ATOM 5215 N N . LEU A 1 653 ? 8.252 -10.413 -12.045 1.00 81.75 653 LEU A N 1
ATOM 5216 C CA . LEU A 1 653 ? 7.081 -10.715 -11.207 1.00 81.75 653 LEU A CA 1
ATOM 5217 C C . LEU A 1 653 ? 6.596 -12.178 -11.319 1.00 81.75 653 LEU A C 1
ATOM 5219 O O . LEU A 1 653 ? 6.062 -12.751 -10.372 1.00 81.75 653 LEU A O 1
ATOM 5223 N N . TRP A 1 654 ? 6.878 -12.840 -12.440 1.00 78.25 654 TRP A N 1
ATOM 5224 C CA . TRP A 1 654 ? 6.614 -14.268 -12.614 1.00 78.25 654 TRP A CA 1
ATOM 5225 C C . TRP A 1 654 ? 7.365 -15.181 -11.631 1.00 78.25 654 TRP A C 1
ATOM 5227 O O . TRP A 1 654 ? 6.915 -16.298 -11.395 1.00 78.25 654 TRP A O 1
ATOM 5237 N N . THR A 1 655 ? 8.517 -14.774 -11.083 1.00 81.88 655 THR A N 1
ATOM 5238 C CA . THR A 1 655 ? 9.333 -15.651 -10.222 1.00 81.88 655 THR A CA 1
ATOM 5239 C C . THR A 1 655 ? 8.661 -15.886 -8.876 1.00 81.88 655 THR A C 1
ATOM 5241 O O . THR A 1 655 ? 8.574 -17.032 -8.429 1.00 81.88 655 THR A O 1
ATOM 5244 N N . SER A 1 656 ? 8.141 -14.823 -8.258 1.00 84.31 656 SER A N 1
ATOM 5245 C CA . SER A 1 656 ? 7.350 -14.911 -7.030 1.00 84.31 656 SER A CA 1
ATOM 5246 C C . SER A 1 656 ? 6.037 -15.635 -7.303 1.00 84.31 656 SER A C 1
ATOM 5248 O O . SER A 1 656 ? 5.675 -16.536 -6.549 1.00 84.31 656 SER A O 1
ATOM 5250 N N . ALA A 1 657 ? 5.385 -15.349 -8.433 1.00 88.38 657 ALA A N 1
ATOM 5251 C CA . ALA A 1 657 ? 4.152 -16.028 -8.796 1.00 88.38 657 ALA A CA 1
ATOM 5252 C C . ALA A 1 657 ? 4.328 -17.542 -8.986 1.00 88.38 657 ALA A C 1
ATOM 5254 O O . ALA A 1 657 ? 3.547 -18.318 -8.445 1.00 88.38 657 ALA A O 1
ATOM 5255 N N . GLU A 1 658 ? 5.383 -17.991 -9.670 1.00 86.38 658 GLU A N 1
ATOM 5256 C CA . GLU A 1 658 ? 5.708 -19.418 -9.802 1.00 86.38 658 GLU A CA 1
ATOM 5257 C C . GLU A 1 658 ? 6.061 -20.069 -8.457 1.00 86.38 658 GLU A C 1
ATOM 5259 O O . GLU A 1 658 ? 5.714 -21.230 -8.223 1.00 86.38 658 GLU A O 1
ATOM 5264 N N . LYS A 1 659 ? 6.726 -19.337 -7.552 1.00 89.00 659 LYS A N 1
ATOM 5265 C CA . LYS A 1 659 ? 6.996 -19.809 -6.185 1.00 89.00 659 LYS A CA 1
ATOM 5266 C C . LYS A 1 659 ? 5.683 -20.045 -5.432 1.00 89.00 659 LYS A C 1
ATOM 5268 O O . LYS A 1 659 ? 5.514 -21.122 -4.861 1.00 89.00 659 LYS A O 1
ATOM 5273 N N . THR A 1 660 ? 4.746 -19.098 -5.482 1.00 91.62 660 THR A N 1
ATOM 5274 C CA . THR A 1 660 ? 3.415 -19.220 -4.864 1.00 91.62 660 THR A CA 1
ATOM 5275 C C . THR A 1 660 ? 2.609 -20.352 -5.498 1.00 91.62 660 THR A C 1
ATOM 5277 O O . THR A 1 660 ? 2.122 -21.228 -4.782 1.00 91.62 660 THR A O 1
ATOM 5280 N N . ARG A 1 661 ? 2.570 -20.414 -6.837 1.00 91.25 661 ARG A N 1
ATOM 5281 C CA . ARG A 1 661 ? 1.916 -21.476 -7.615 1.00 91.25 661 ARG A CA 1
ATOM 5282 C C . ARG A 1 661 ? 2.350 -22.862 -7.148 1.00 91.25 661 ARG A C 1
ATOM 5284 O O . ARG A 1 661 ? 1.512 -23.711 -6.871 1.00 91.25 661 ARG A O 1
ATOM 5291 N N . LYS A 1 662 ? 3.663 -23.087 -7.023 1.00 91.25 662 LYS A N 1
ATOM 5292 C CA . LYS A 1 662 ? 4.235 -24.373 -6.590 1.00 91.25 662 LYS A CA 1
ATOM 5293 C C . LYS A 1 662 ? 4.015 -24.649 -5.106 1.00 91.25 662 LYS A C 1
ATOM 5295 O O . LYS A 1 662 ? 3.704 -25.782 -4.758 1.00 91.25 662 LYS A O 1
ATOM 5300 N N . LYS A 1 663 ? 4.172 -23.639 -4.241 1.00 93.25 663 LYS A N 1
ATOM 5301 C CA . LYS A 1 663 ? 4.009 -23.786 -2.785 1.00 93.25 663 LYS A CA 1
ATOM 5302 C C . LYS A 1 663 ? 2.582 -24.199 -2.416 1.00 93.25 663 LYS A C 1
ATOM 5304 O O . LYS A 1 663 ? 2.418 -25.067 -1.567 1.00 93.25 663 LYS A O 1
ATOM 5309 N N . PHE A 1 664 ? 1.578 -23.613 -3.069 1.00 94.44 664 PHE A N 1
ATOM 5310 C CA . PHE A 1 664 ? 0.165 -23.825 -2.734 1.00 94.44 664 PHE A CA 1
ATOM 5311 C C . PHE A 1 664 ? -0.602 -24.684 -3.745 1.00 94.44 664 PHE A C 1
ATOM 5313 O O . PHE A 1 664 ? -1.753 -25.026 -3.495 1.00 94.44 664 PHE A O 1
ATOM 5320 N N . SER A 1 665 ? 0.026 -25.079 -4.858 1.00 93.69 665 SER A N 1
ATOM 5321 C CA . SER A 1 665 ? -0.619 -25.826 -5.950 1.00 93.69 665 SER A CA 1
ATOM 5322 C C . SER A 1 665 ? -1.873 -25.127 -6.498 1.00 93.69 665 SER A C 1
ATOM 5324 O O . SER A 1 665 ? -2.895 -25.763 -6.738 1.00 93.69 665 SER A O 1
ATOM 5326 N N . VAL A 1 666 ? -1.787 -23.808 -6.687 1.00 93.88 666 VAL A N 1
ATOM 5327 C CA . VAL A 1 666 ? -2.872 -22.949 -7.201 1.00 93.88 666 VAL A CA 1
ATOM 5328 C C . VAL A 1 666 ? -2.623 -22.560 -8.654 1.00 93.88 666 VAL A C 1
ATOM 5330 O O . VAL A 1 666 ? -1.479 -22.580 -9.094 1.00 93.88 666 VAL A O 1
ATOM 5333 N N . ALA A 1 667 ? -3.663 -22.196 -9.402 1.00 92.88 667 ALA A N 1
ATOM 5334 C CA . ALA A 1 667 ? -3.542 -21.645 -10.757 1.00 92.88 667 ALA A CA 1
ATOM 5335 C C . ALA A 1 667 ? -3.641 -20.110 -10.796 1.00 92.88 667 ALA A C 1
ATOM 5337 O O . ALA A 1 667 ? -3.199 -19.495 -11.766 1.00 92.88 667 ALA A O 1
ATOM 5338 N N . ASP A 1 668 ? -4.171 -19.495 -9.738 1.00 95.19 668 ASP A N 1
ATOM 5339 C CA . ASP A 1 668 ? -4.373 -18.053 -9.620 1.00 95.19 668 ASP A CA 1
ATOM 5340 C C . ASP A 1 668 ? -3.473 -17.470 -8.528 1.00 95.19 668 ASP A C 1
ATOM 5342 O O . ASP A 1 668 ? -3.439 -17.965 -7.400 1.00 95.19 668 ASP A O 1
ATOM 5346 N N . VAL A 1 669 ? -2.761 -16.390 -8.848 1.00 95.19 669 VAL A N 1
ATOM 5347 C CA . VAL A 1 669 ? -1.893 -15.672 -7.907 1.00 95.19 669 VAL A CA 1
ATOM 5348 C C . VAL A 1 669 ? -2.208 -14.182 -7.953 1.00 95.19 669 VAL A C 1
ATOM 5350 O O . VAL A 1 669 ? -2.327 -13.604 -9.031 1.00 95.19 669 VAL A O 1
ATOM 5353 N N . VAL A 1 670 ? -2.325 -13.550 -6.788 1.00 95.56 670 VAL A N 1
ATOM 5354 C CA . VAL A 1 670 ? -2.568 -12.107 -6.668 1.00 95.56 670 VAL A CA 1
ATOM 5355 C C . VAL A 1 670 ? -1.271 -11.314 -6.759 1.00 95.56 670 VAL A C 1
ATOM 5357 O O . VAL A 1 670 ? -0.229 -11.774 -6.299 1.00 95.56 670 VAL A O 1
ATOM 5360 N N . GLN A 1 671 ? -1.334 -10.122 -7.345 1.00 94.75 671 GLN A N 1
ATOM 5361 C CA . GLN A 1 671 ? -0.254 -9.141 -7.415 1.00 94.75 671 GLN A CA 1
ATOM 5362 C C . GLN A 1 671 ? -0.809 -7.742 -7.221 1.00 94.75 671 GLN A C 1
ATOM 5364 O O . GLN A 1 671 ? -1.666 -7.317 -7.988 1.00 94.75 671 GLN A O 1
ATOM 5369 N N . PHE A 1 672 ? -0.326 -7.021 -6.217 1.00 94.25 672 PHE A N 1
ATOM 5370 C CA . PHE A 1 672 ? -0.773 -5.659 -5.953 1.00 94.25 672 PHE A CA 1
ATOM 5371 C C . PHE A 1 672 ? 0.119 -4.659 -6.678 1.00 94.25 672 PHE A C 1
ATOM 5373 O O . PHE A 1 672 ? 1.323 -4.866 -6.810 1.00 94.25 672 PHE A O 1
ATOM 5380 N N . PHE A 1 673 ? -0.478 -3.578 -7.169 1.00 93.25 673 PHE A N 1
ATOM 5381 C CA . PHE A 1 673 ? 0.252 -2.462 -7.756 1.00 93.25 673 PHE A CA 1
ATOM 5382 C C . PHE A 1 673 ? -0.415 -1.133 -7.407 1.00 93.25 673 PHE A C 1
ATOM 5384 O O . PHE A 1 673 ? -1.624 -1.064 -7.179 1.00 93.25 673 PHE A O 1
ATOM 5391 N N . GLY A 1 674 ? 0.402 -0.087 -7.351 1.00 88.44 674 GLY A N 1
ATOM 5392 C CA . GLY A 1 674 ? 0.065 1.224 -6.800 1.00 88.44 674 GLY A CA 1
ATOM 5393 C C . GLY A 1 674 ? 1.320 1.918 -6.276 1.00 88.44 674 GLY A C 1
ATOM 5394 O O . GLY A 1 674 ? 2.393 1.300 -6.268 1.00 88.44 674 GLY A O 1
ATOM 5395 N N . VAL A 1 675 ? 1.193 3.190 -5.890 1.00 79.62 675 VAL A N 1
ATOM 5396 C CA . VAL A 1 675 ? 2.281 3.965 -5.267 1.00 79.62 675 VAL A CA 1
ATOM 5397 C C . VAL A 1 675 ? 2.149 3.909 -3.746 1.00 79.62 675 VAL A C 1
ATOM 5399 O O . VAL A 1 675 ? 3.040 3.369 -3.120 1.00 79.62 675 VAL A O 1
ATOM 5402 N N . GLY A 1 676 ? 1.014 4.313 -3.171 1.00 71.25 676 GLY A N 1
ATOM 5403 C CA . GLY A 1 676 ? 0.696 4.091 -1.752 1.00 71.25 676 GLY A CA 1
ATOM 5404 C C . GLY A 1 676 ? 1.330 5.060 -0.737 1.00 71.25 676 GLY A C 1
ATOM 5405 O O . GLY A 1 676 ? 2.038 5.998 -1.094 1.00 71.25 676 GLY A O 1
ATOM 5406 N N . ASP A 1 677 ? 1.035 4.793 0.540 1.00 63.81 677 ASP A N 1
ATOM 5407 C CA . ASP A 1 677 ? 1.405 5.498 1.784 1.00 63.81 677 ASP A CA 1
ATOM 5408 C C . ASP A 1 677 ? 0.878 6.951 1.870 1.00 63.81 677 ASP A C 1
ATOM 5410 O O . ASP A 1 677 ? -0.152 7.205 2.498 1.00 63.81 677 ASP A O 1
ATOM 5414 N N . HIS A 1 678 ? 1.443 7.913 1.128 1.00 72.06 678 HIS A N 1
ATOM 5415 C CA . HIS A 1 678 ? 0.895 9.289 1.021 1.00 72.06 678 HIS A CA 1
ATOM 5416 C C . HIS A 1 678 ? -0.128 9.433 -0.118 1.00 72.06 678 HIS A C 1
ATOM 5418 O O . HIS A 1 678 ? -0.216 10.457 -0.799 1.00 72.06 678 HIS A O 1
ATOM 5424 N N . GLY A 1 679 ? -0.879 8.363 -0.388 1.00 65.31 679 GLY A N 1
ATOM 5425 C CA . GLY A 1 679 ? -1.714 8.220 -1.578 1.00 65.31 679 GLY A CA 1
ATOM 5426 C C . GLY A 1 679 ? -0.926 8.037 -2.878 1.00 65.31 679 GLY A C 1
ATOM 5427 O O . GLY A 1 679 ? 0.226 7.630 -2.894 1.00 65.31 679 GLY A O 1
ATOM 5428 N N . GLY A 1 680 ? -1.585 8.254 -4.017 1.00 72.19 680 GLY A N 1
ATOM 5429 C CA . GLY A 1 680 ? -1.058 7.835 -5.318 1.00 72.19 680 GLY A CA 1
ATOM 5430 C C . GLY A 1 680 ? -1.479 6.402 -5.654 1.00 72.19 680 GLY A C 1
ATOM 5431 O O . GLY A 1 680 ? -1.001 5.414 -5.096 1.00 72.19 680 GLY A O 1
ATOM 5432 N N . GLY A 1 681 ? -2.430 6.299 -6.579 1.00 82.25 681 GLY A N 1
ATOM 5433 C CA . GLY A 1 681 ? -2.947 5.022 -7.056 1.00 82.25 681 GLY A CA 1
ATOM 5434 C C . GLY A 1 681 ? -2.111 4.429 -8.187 1.00 82.25 681 GLY A C 1
ATOM 5435 O O . GLY A 1 681 ? -1.028 4.926 -8.496 1.00 82.25 681 GLY A O 1
ATOM 5436 N N . PRO A 1 682 ? -2.627 3.375 -8.834 1.00 89.81 682 PRO A N 1
ATOM 5437 C CA . PRO A 1 682 ? -1.993 2.770 -9.986 1.00 89.81 682 PRO A CA 1
ATOM 5438 C C . PRO A 1 682 ? -1.649 3.780 -11.063 1.00 89.81 682 PRO A C 1
ATOM 5440 O O . PRO A 1 682 ? -2.467 4.619 -11.450 1.00 89.81 682 PRO A O 1
ATOM 5443 N N . THR A 1 683 ? -0.434 3.668 -11.568 1.00 83.25 683 THR A N 1
ATOM 5444 C CA . THR A 1 683 ? 0.122 4.652 -12.481 1.00 83.25 683 THR A CA 1
ATOM 5445 C C . THR A 1 683 ? -0.133 4.219 -13.913 1.00 83.25 683 THR A C 1
ATOM 5447 O O . THR A 1 683 ? -0.255 3.028 -14.214 1.00 83.25 683 THR A O 1
ATOM 5450 N N . ARG A 1 684 ? -0.202 5.182 -14.836 1.00 82.31 684 ARG A N 1
ATOM 5451 C CA . ARG A 1 684 ? -0.328 4.882 -16.269 1.00 82.31 684 ARG A CA 1
ATOM 5452 C C . ARG A 1 684 ? 0.752 3.895 -16.721 1.00 82.31 684 ARG A C 1
ATOM 5454 O O . ARG A 1 684 ? 0.451 2.922 -17.409 1.00 82.31 684 ARG A O 1
ATOM 5461 N N . ARG A 1 685 ? 1.988 4.147 -16.290 1.00 78.06 685 ARG A N 1
ATOM 5462 C CA . ARG A 1 685 ? 3.146 3.315 -16.592 1.00 78.06 685 ARG A CA 1
ATOM 5463 C C . ARG A 1 685 ? 2.933 1.880 -16.128 1.00 78.06 685 ARG A C 1
ATOM 5465 O O . ARG A 1 685 ? 3.180 0.957 -16.895 1.00 78.06 685 ARG A O 1
ATOM 5472 N N . GLN A 1 686 ? 2.465 1.689 -14.894 1.00 86.19 686 GLN A N 1
ATOM 5473 C CA . GLN A 1 686 ? 2.201 0.360 -14.341 1.00 86.19 686 GLN A CA 1
ATOM 5474 C C . GLN A 1 686 ? 1.111 -0.380 -15.128 1.00 86.19 686 GLN A C 1
ATOM 5476 O O . GLN A 1 686 ? 1.288 -1.552 -15.451 1.00 86.19 686 GLN A O 1
ATOM 5481 N N . ILE A 1 687 ? 0.018 0.304 -15.480 1.00 90.25 687 ILE A N 1
ATOM 5482 C CA . ILE A 1 687 ? -1.085 -0.264 -16.272 1.00 90.25 687 ILE A CA 1
ATOM 5483 C C . ILE A 1 687 ? -0.569 -0.748 -17.634 1.00 90.25 687 ILE A C 1
ATOM 5485 O O . ILE A 1 687 ? -0.760 -1.905 -17.999 1.00 90.25 687 ILE A O 1
ATOM 5489 N N . GLU A 1 688 ? 0.165 0.098 -18.354 1.00 84.44 688 GLU A N 1
ATOM 5490 C CA . GLU A 1 688 ? 0.704 -0.241 -19.674 1.00 84.44 688 GLU A CA 1
ATOM 5491 C C . GLU A 1 688 ? 1.807 -1.313 -19.589 1.00 84.44 688 GLU A C 1
ATOM 5493 O O . GLU A 1 688 ? 1.932 -2.147 -20.485 1.00 84.44 688 GLU A O 1
ATOM 5498 N N . GLN A 1 689 ? 2.587 -1.350 -18.501 1.00 84.38 689 GLN A N 1
ATOM 5499 C CA . GLN A 1 689 ? 3.514 -2.451 -18.228 1.00 84.38 689 GLN A CA 1
ATOM 5500 C C . GLN A 1 689 ? 2.766 -3.775 -18.039 1.00 84.38 689 GLN A C 1
ATOM 5502 O O . GLN A 1 689 ? 3.205 -4.788 -18.574 1.00 84.38 689 GLN A O 1
ATOM 5507 N N . ILE A 1 690 ? 1.638 -3.787 -17.325 1.00 91.25 690 ILE A N 1
ATOM 5508 C CA . ILE A 1 690 ? 0.811 -4.991 -17.155 1.00 91.25 690 ILE A CA 1
ATOM 5509 C C . ILE A 1 690 ? 0.249 -5.455 -18.499 1.00 91.25 690 ILE A C 1
ATOM 5511 O O . ILE A 1 690 ? 0.365 -6.635 -18.818 1.00 91.25 690 ILE A O 1
ATOM 5515 N N . GLU A 1 691 ? -0.307 -4.551 -19.308 1.00 88.88 691 GLU A N 1
ATOM 5516 C CA . GLU A 1 691 ? -0.794 -4.878 -20.657 1.00 88.88 691 GLU A CA 1
ATOM 5517 C C . GLU A 1 691 ? 0.333 -5.444 -21.536 1.00 88.88 691 GLU A C 1
ATOM 5519 O O . GLU A 1 691 ? 0.160 -6.459 -22.217 1.00 88.88 691 GLU A O 1
ATOM 5524 N N . GLN A 1 692 ? 1.524 -4.840 -21.465 1.00 83.19 692 GLN A N 1
ATOM 5525 C CA . GLN A 1 692 ? 2.712 -5.319 -22.164 1.00 83.19 692 GLN A CA 1
ATOM 5526 C C . GLN A 1 692 ? 3.098 -6.732 -21.715 1.00 83.19 692 GLN A C 1
ATOM 5528 O O . GLN A 1 692 ? 3.343 -7.583 -22.571 1.00 83.19 692 GLN A O 1
ATOM 5533 N N . LEU A 1 693 ? 3.121 -7.008 -20.408 1.00 86.75 693 LEU A N 1
ATOM 5534 C CA . LEU A 1 693 ? 3.406 -8.341 -19.874 1.00 86.75 693 LEU A CA 1
ATOM 5535 C C . LEU A 1 693 ? 2.347 -9.364 -20.314 1.00 86.75 693 LEU A C 1
ATOM 5537 O O . LEU A 1 693 ? 2.694 -10.467 -20.731 1.00 86.75 693 LEU A O 1
ATOM 5541 N N . GLY A 1 694 ? 1.070 -8.981 -20.312 1.00 86.75 694 GLY A N 1
ATOM 5542 C CA . GLY A 1 694 ? -0.030 -9.817 -20.793 1.00 86.75 694 GLY A CA 1
ATOM 5543 C C . GLY A 1 694 ? 0.074 -10.172 -22.270 1.00 86.75 694 GLY A C 1
ATOM 5544 O O . GLY A 1 694 ? -0.276 -11.291 -22.660 1.00 86.75 694 GLY A O 1
ATOM 5545 N N . SER A 1 695 ? 0.620 -9.255 -23.075 1.00 83.75 695 SER A N 1
ATOM 5546 C CA . SER A 1 695 ? 0.861 -9.480 -24.497 1.00 83.75 695 SER A CA 1
ATOM 5547 C C . SER A 1 695 ? 1.945 -10.531 -24.757 1.00 83.75 695 SER A C 1
ATOM 5549 O O . SER A 1 695 ? 1.891 -11.195 -25.785 1.00 83.75 695 SER A O 1
ATOM 5551 N N . ILE A 1 696 ? 2.903 -10.754 -23.856 1.00 84.38 696 ILE A N 1
ATOM 5552 C CA . ILE A 1 696 ? 3.973 -11.751 -24.046 1.00 84.38 696 ILE A CA 1
ATOM 5553 C C . ILE A 1 696 ? 3.341 -13.139 -24.251 1.00 84.38 696 ILE A C 1
ATOM 5555 O O . ILE A 1 696 ? 2.461 -13.556 -23.493 1.00 84.38 696 ILE A O 1
ATOM 5559 N N . GLN A 1 697 ? 3.755 -13.846 -25.300 1.00 83.31 697 GLN A N 1
ATOM 5560 C CA . GLN A 1 697 ? 3.169 -15.117 -25.721 1.00 83.31 697 GLN A CA 1
ATOM 5561 C C . GLN A 1 697 ? 3.398 -16.218 -24.680 1.00 83.31 697 GLN A C 1
ATOM 5563 O O . GLN A 1 697 ? 2.461 -16.918 -24.296 1.00 83.31 697 GLN A O 1
ATOM 5568 N N . VAL A 1 698 ? 4.627 -16.326 -24.179 1.00 84.00 698 VAL A N 1
ATOM 5569 C CA . VAL A 1 698 ? 5.013 -17.205 -23.065 1.00 84.00 698 VAL A CA 1
ATOM 5570 C C . VAL A 1 698 ? 5.192 -16.370 -21.812 1.00 84.00 698 VAL A C 1
ATOM 5572 O O . VAL A 1 698 ? 6.296 -16.092 -21.379 1.00 84.00 698 VAL A O 1
ATOM 5575 N N . TYR A 1 699 ? 4.085 -15.937 -21.234 1.00 86.88 699 TYR A N 1
ATOM 5576 C CA . TYR A 1 699 ? 4.036 -15.297 -19.924 1.00 86.88 699 TYR A CA 1
ATOM 5577 C C . TYR A 1 699 ? 2.726 -15.700 -19.264 1.00 86.88 699 TYR A C 1
ATOM 5579 O O . TYR A 1 699 ? 1.763 -15.954 -19.999 1.00 86.88 699 TYR A O 1
ATOM 5587 N N . PRO A 1 700 ? 2.647 -15.738 -17.924 1.00 89.75 700 PRO A N 1
ATOM 5588 C CA . PRO A 1 700 ? 1.379 -15.908 -17.232 1.00 89.75 700 PRO A CA 1
ATOM 5589 C C . PRO A 1 700 ? 0.259 -15.026 -17.794 1.00 89.75 700 PRO A C 1
ATOM 5591 O O . PRO A 1 700 ? 0.479 -13.957 -18.362 1.00 89.75 700 PRO A O 1
ATOM 5594 N N . ASN A 1 701 ? -0.981 -15.469 -17.680 1.00 91.50 701 ASN A N 1
ATOM 5595 C CA . ASN A 1 701 ? -2.105 -14.636 -18.069 1.00 91.50 701 ASN A CA 1
ATOM 5596 C C . ASN A 1 701 ? -2.273 -13.501 -17.048 1.00 91.50 701 ASN A C 1
ATOM 5598 O O . ASN A 1 701 ? -2.709 -13.749 -15.928 1.00 91.50 701 ASN A O 1
ATOM 5602 N N . THR A 1 702 ? -1.917 -12.268 -17.400 1.00 93.44 702 THR A N 1
ATOM 5603 C CA . THR A 1 702 ? -2.135 -11.109 -16.526 1.00 93.44 702 THR A CA 1
ATOM 5604 C C . THR A 1 702 ? -3.539 -10.562 -16.723 1.00 93.44 702 THR A C 1
ATOM 5606 O O . THR A 1 702 ? -3.921 -10.225 -17.842 1.00 93.44 702 THR A O 1
ATOM 5609 N N . GLN A 1 703 ? -4.283 -10.389 -15.636 1.00 95.12 703 GLN A N 1
ATOM 5610 C CA . GLN A 1 703 ? -5.597 -9.762 -15.669 1.00 95.12 703 GLN A CA 1
ATOM 5611 C C . GLN A 1 703 ? -5.716 -8.721 -14.562 1.00 95.12 703 GLN A C 1
ATOM 5613 O O . GLN A 1 703 ? -5.625 -9.063 -13.381 1.00 95.12 703 GLN A O 1
ATOM 5618 N N . MET A 1 704 ? -6.006 -7.470 -14.931 1.00 96.56 704 MET A N 1
ATOM 5619 C CA . MET A 1 704 ? -6.432 -6.454 -13.967 1.00 96.56 704 MET A CA 1
ATOM 5620 C C . MET A 1 704 ? -7.772 -6.872 -13.367 1.00 96.56 704 MET A C 1
ATOM 5622 O O . MET A 1 704 ? -8.793 -6.976 -14.050 1.00 96.56 704 MET A O 1
ATOM 5626 N N . SER A 1 705 ? -7.726 -7.216 -12.089 1.00 96.81 705 SER A N 1
ATOM 5627 C CA . SER A 1 705 ? -8.775 -7.942 -11.387 1.00 96.81 705 SER A CA 1
ATOM 5628 C C . SER A 1 705 ? -9.193 -7.193 -10.130 1.00 96.81 705 SER A C 1
ATOM 5630 O O . SER A 1 705 ? -8.576 -6.209 -9.736 1.00 96.81 705 SER A O 1
ATOM 5632 N N . SER A 1 706 ? -10.253 -7.686 -9.505 1.00 96.25 706 SER A N 1
ATOM 5633 C CA . SER A 1 706 ? -10.692 -7.273 -8.175 1.00 96.25 706 SER A CA 1
ATOM 5634 C C . SER A 1 706 ? -10.320 -8.361 -7.153 1.00 96.25 706 SER A C 1
ATOM 5636 O O . SER A 1 706 ? -10.224 -9.539 -7.529 1.00 96.25 706 SER A O 1
ATOM 5638 N N . LEU A 1 707 ? -10.151 -8.016 -5.873 1.00 95.50 707 LEU A N 1
ATOM 5639 C CA . LEU A 1 707 ? -9.933 -9.001 -4.805 1.00 95.50 707 LEU A CA 1
ATOM 5640 C C . LEU A 1 707 ? -11.075 -10.014 -4.729 1.00 95.50 707 LEU A C 1
ATOM 5642 O O . LEU A 1 707 ? -10.826 -11.209 -4.589 1.00 95.50 707 LEU A O 1
ATOM 5646 N N . GLY A 1 708 ? -12.320 -9.568 -4.896 1.00 95.25 708 GLY A N 1
ATOM 5647 C CA . GLY A 1 708 ? -13.482 -10.451 -4.954 1.00 95.25 708 GLY A CA 1
ATOM 5648 C C . GLY A 1 708 ? -13.376 -11.487 -6.070 1.00 95.25 708 GLY A C 1
ATOM 5649 O O . GLY A 1 708 ? -13.576 -12.673 -5.822 1.00 95.25 708 GLY A O 1
ATOM 5650 N N . SER A 1 709 ? -12.996 -11.068 -7.282 1.00 95.56 709 SER A N 1
ATOM 5651 C CA . SER A 1 709 ? -12.809 -11.998 -8.406 1.00 95.56 709 SER A CA 1
ATOM 5652 C C . SER A 1 709 ? -11.650 -12.976 -8.191 1.00 95.56 709 SER A C 1
ATOM 5654 O O . SER A 1 709 ? -11.732 -14.127 -8.617 1.00 95.56 709 SER A O 1
ATOM 5656 N N . PHE A 1 710 ? -10.588 -12.540 -7.510 1.00 97.19 710 PHE A N 1
ATOM 5657 C CA . PHE A 1 710 ? -9.455 -13.389 -7.161 1.00 97.19 710 PHE A CA 1
ATOM 5658 C C . PHE A 1 710 ? -9.848 -14.443 -6.120 1.00 97.19 710 PHE A C 1
ATOM 5660 O O . PHE A 1 710 ? -9.679 -15.638 -6.362 1.00 97.19 710 PHE A O 1
ATOM 5667 N N . TYR A 1 711 ? -10.445 -14.035 -4.997 1.00 97.69 711 TYR A N 1
ATOM 5668 C CA . TYR A 1 711 ? -10.826 -14.966 -3.934 1.00 97.69 711 TYR A CA 1
ATOM 5669 C C . TYR A 1 711 ? -11.945 -15.923 -4.337 1.00 97.69 711 TYR A C 1
ATOM 5671 O O . TYR A 1 711 ? -11.939 -17.072 -3.896 1.00 97.69 711 TYR A O 1
ATOM 5679 N N . ALA A 1 712 ? -12.852 -15.504 -5.223 1.00 96.19 712 ALA A N 1
ATOM 5680 C CA . ALA A 1 712 ? -13.835 -16.406 -5.815 1.00 96.19 712 ALA A CA 1
ATOM 5681 C C . ALA A 1 712 ? -13.175 -17.579 -6.570 1.00 96.19 712 ALA A C 1
ATOM 5683 O O . ALA A 1 712 ? -13.732 -18.676 -6.577 1.00 96.19 712 ALA A O 1
ATOM 5684 N N . SER A 1 713 ? -11.988 -17.371 -7.159 1.00 95.50 713 SER A N 1
ATOM 5685 C CA . SER A 1 713 ? -11.196 -18.435 -7.795 1.00 95.50 713 SER A CA 1
ATOM 5686 C C . SER A 1 713 ? -10.317 -19.197 -6.799 1.00 95.50 713 SER A C 1
ATOM 5688 O O . SER A 1 713 ? -10.249 -20.427 -6.840 1.00 95.50 713 SER A O 1
ATOM 5690 N N . LEU A 1 714 ? -9.650 -18.481 -5.885 1.00 96.25 714 LEU A N 1
ATOM 5691 C CA . LEU A 1 714 ? -8.655 -19.054 -4.975 1.00 96.25 714 LEU A CA 1
ATOM 5692 C C . LEU A 1 714 ? -9.279 -19.934 -3.883 1.00 96.25 714 LEU A C 1
ATOM 5694 O O . LEU A 1 714 ? -8.788 -21.034 -3.630 1.00 96.25 714 LEU A O 1
ATOM 5698 N N . VAL A 1 715 ? -10.339 -19.468 -3.215 1.00 97.00 715 VAL A N 1
ATOM 5699 C CA . VAL A 1 715 ? -10.888 -20.142 -2.022 1.00 97.00 715 VAL A CA 1
ATOM 5700 C C . VAL A 1 715 ? -11.329 -21.584 -2.321 1.00 97.00 715 VAL A C 1
ATOM 5702 O O . VAL A 1 715 ? -10.980 -22.466 -1.536 1.00 97.00 715 VAL A O 1
ATOM 5705 N N . PRO A 1 716 ? -12.003 -21.896 -3.450 1.00 95.88 716 PRO A N 1
ATOM 5706 C CA . PRO A 1 716 ? -12.291 -23.282 -3.823 1.00 95.88 716 PRO A CA 1
ATOM 5707 C C . PRO A 1 716 ? -11.039 -24.154 -4.017 1.00 95.88 716 PRO A C 1
ATOM 5709 O O . PRO A 1 716 ? -11.043 -25.316 -3.613 1.00 95.88 716 PRO A O 1
ATOM 5712 N N . GLN A 1 717 ? -9.958 -23.605 -4.587 1.00 94.81 717 GLN A N 1
ATOM 5713 C CA . GLN A 1 717 ? -8.680 -24.315 -4.772 1.00 94.81 717 GLN A CA 1
ATOM 5714 C C . GLN A 1 717 ? -7.964 -24.581 -3.442 1.00 94.81 717 GLN A C 1
ATOM 5716 O O . GLN A 1 717 ? -7.158 -25.501 -3.346 1.00 94.81 717 GLN A O 1
ATOM 5721 N N . GLN A 1 718 ? -8.263 -23.781 -2.418 1.00 95.88 718 GLN A N 1
ATOM 5722 C CA . GLN A 1 718 ? -7.670 -23.845 -1.084 1.00 95.88 718 GLN A CA 1
ATOM 5723 C C . GLN A 1 718 ? -8.705 -24.216 -0.009 1.00 95.88 718 GLN A C 1
ATOM 5725 O O . GLN A 1 718 ? -8.563 -23.860 1.160 1.00 95.88 718 GLN A O 1
ATOM 5730 N N . ALA A 1 719 ? -9.741 -24.982 -0.371 1.00 93.69 719 ALA A N 1
ATOM 5731 C CA . ALA A 1 719 ? -10.780 -25.402 0.572 1.00 93.69 719 ALA A CA 1
ATOM 5732 C C . ALA A 1 719 ? -10.209 -26.180 1.777 1.00 93.69 719 ALA A C 1
ATOM 5734 O O . ALA A 1 719 ? -10.724 -26.057 2.889 1.00 93.69 719 ALA A O 1
ATOM 5735 N N . SER A 1 720 ? -9.122 -26.932 1.565 1.00 94.00 720 SER A N 1
ATOM 5736 C CA . SER A 1 720 ? -8.392 -27.697 2.585 1.00 94.00 720 SER A CA 1
ATOM 5737 C C . SER A 1 720 ? -7.157 -26.978 3.146 1.00 94.00 720 SER A C 1
ATOM 5739 O O . SER A 1 720 ? -6.262 -27.644 3.668 1.00 94.00 720 SER A O 1
ATOM 5741 N N . ALA A 1 721 ? -7.066 -25.651 3.009 1.00 96.81 721 ALA A N 1
ATOM 5742 C CA . ALA A 1 721 ? -6.003 -24.860 3.626 1.00 96.81 721 ALA A CA 1
ATOM 5743 C C . ALA A 1 721 ? -5.926 -25.113 5.147 1.00 96.81 721 ALA A C 1
ATOM 5745 O O . ALA A 1 721 ? -6.945 -25.443 5.768 1.00 96.81 721 ALA A O 1
ATOM 5746 N N . PRO A 1 722 ? -4.738 -24.973 5.767 1.00 97.31 722 PRO A N 1
ATOM 5747 C CA . PRO A 1 722 ? -4.583 -25.180 7.202 1.00 97.31 722 PRO A CA 1
ATOM 5748 C C . PRO A 1 722 ? -5.491 -24.243 8.003 1.00 97.31 722 PRO A C 1
ATOM 5750 O O . PRO A 1 722 ? -5.826 -23.147 7.559 1.00 97.31 722 PRO A O 1
ATOM 5753 N N . VAL A 1 723 ? -5.878 -24.681 9.199 1.00 98.12 723 VAL A N 1
ATOM 5754 C CA . VAL A 1 723 ? -6.584 -23.837 10.167 1.00 98.12 723 VAL A CA 1
ATOM 5755 C C . VAL A 1 723 ? -5.555 -23.258 11.129 1.00 98.12 723 VAL A C 1
ATOM 5757 O O . VAL A 1 723 ? -4.874 -24.016 11.821 1.00 98.12 723 VAL A O 1
ATOM 5760 N N . GLU A 1 724 ? -5.470 -21.935 11.204 1.00 96.50 724 GLU A N 1
ATOM 5761 C CA . GLU A 1 724 ? -4.667 -21.241 12.211 1.00 96.50 724 GLU A CA 1
ATOM 5762 C C . GLU A 1 724 ? -5.578 -20.646 13.287 1.00 96.50 724 GLU A C 1
ATOM 5764 O O . GLU A 1 724 ? -6.660 -20.125 13.004 1.00 96.50 724 GLU A O 1
ATOM 5769 N N . ARG A 1 725 ? -5.131 -20.728 14.541 1.00 96.31 725 ARG A N 1
ATOM 5770 C CA . ARG A 1 725 ? -5.825 -20.188 15.714 1.00 96.31 725 ARG A CA 1
ATOM 5771 C C . ARG A 1 725 ? -4.855 -19.320 16.500 1.00 96.31 725 ARG A C 1
ATOM 5773 O O . ARG A 1 725 ? -3.682 -19.664 16.601 1.00 96.31 725 ARG A O 1
ATOM 5780 N N . GLY A 1 726 ? -5.363 -18.253 17.107 1.00 93.38 726 GLY A N 1
ATOM 5781 C CA . GLY A 1 726 ? -4.550 -17.303 17.868 1.00 93.38 726 GLY A CA 1
ATOM 5782 C C . GLY A 1 726 ? -4.310 -15.995 17.122 1.00 93.38 726 GLY A C 1
ATOM 5783 O O . GLY A 1 726 ? -4.938 -15.722 16.099 1.00 93.38 726 GLY A O 1
ATOM 5784 N N . GLU A 1 727 ? -3.451 -15.162 17.697 1.00 92.19 727 GLU A N 1
ATOM 5785 C CA . GLU A 1 727 ? -3.115 -13.834 17.182 1.00 92.19 727 GLU A CA 1
ATOM 5786 C C . GLU A 1 727 ? -2.123 -13.902 16.018 1.00 92.19 727 GLU A C 1
ATOM 5788 O O . GLU A 1 727 ? -1.254 -14.772 15.974 1.00 92.19 727 GLU A O 1
ATOM 5793 N N . GLN A 1 728 ? -2.229 -12.948 15.096 1.00 92.62 728 GLN A N 1
ATOM 5794 C CA . GLN A 1 728 ? -1.222 -12.699 14.067 1.00 92.62 728 GLN A CA 1
ATOM 5795 C C . GLN A 1 728 ? -0.369 -11.525 14.573 1.00 92.62 728 GLN A C 1
ATOM 5797 O O . GLN A 1 728 ? -0.666 -10.372 14.280 1.00 92.62 728 GLN A O 1
ATOM 5802 N N . ASN A 1 729 ? 0.583 -11.861 15.454 1.00 78.81 729 ASN A N 1
ATOM 5803 C CA . ASN A 1 729 ? 1.285 -10.994 16.420 1.00 78.81 729 ASN A CA 1
ATOM 5804 C C . ASN A 1 729 ? 2.014 -9.763 15.835 1.00 78.81 729 ASN A C 1
ATOM 5806 O O . ASN A 1 729 ? 2.078 -9.573 14.629 1.00 78.81 729 ASN A O 1
ATOM 5810 N N . PHE A 1 730 ? 2.554 -8.901 16.695 1.00 69.81 730 PHE A N 1
ATOM 5811 C CA . PHE A 1 730 ? 2.887 -7.537 16.297 1.00 69.81 730 PHE A CA 1
ATOM 5812 C C . PHE A 1 730 ? 4.234 -7.352 15.590 1.00 69.81 730 PHE A C 1
ATOM 5814 O O . PHE A 1 730 ? 5.203 -8.066 15.838 1.00 69.81 730 PHE A O 1
ATOM 5821 N N . VAL A 1 731 ? 4.301 -6.300 14.779 1.00 82.69 731 VAL A N 1
ATOM 5822 C CA . VAL A 1 731 ? 5.537 -5.642 14.342 1.00 82.69 731 VAL A CA 1
ATOM 5823 C C . VAL A 1 731 ? 5.572 -4.236 14.957 1.00 82.69 731 VAL A C 1
ATOM 5825 O O . VAL A 1 731 ? 4.524 -3.664 15.243 1.00 82.69 731 VAL A O 1
ATOM 5828 N N . PHE A 1 732 ? 6.759 -3.672 15.191 1.00 89.94 732 PHE A N 1
ATOM 5829 C CA . PHE A 1 732 ? 6.929 -2.324 15.760 1.00 89.94 732 PHE A CA 1
ATOM 5830 C C . PHE A 1 732 ? 6.360 -2.163 17.182 1.00 89.94 732 PHE A C 1
ATOM 5832 O O . PHE A 1 732 ? 5.585 -1.254 17.470 1.00 89.94 732 PHE A O 1
ATOM 5839 N N . GLU A 1 733 ? 6.793 -3.002 18.120 1.00 88.62 733 GLU A N 1
ATOM 5840 C CA . GLU A 1 733 ? 6.248 -3.107 19.481 1.00 88.62 733 GLU A CA 1
ATOM 5841 C C . GLU A 1 733 ? 6.296 -1.788 20.277 1.00 88.62 733 GLU A C 1
ATOM 5843 O O . GLU A 1 733 ? 5.460 -1.541 21.151 1.00 88.62 733 GLU A O 1
ATOM 5848 N N . GLY A 1 734 ? 7.233 -0.895 19.940 1.00 91.81 734 GLY A N 1
ATOM 5849 C CA . GLY A 1 734 ? 7.304 0.459 20.499 1.00 91.81 734 GLY A CA 1
ATOM 5850 C C . GLY A 1 734 ? 6.014 1.270 20.303 1.00 91.81 734 GLY A C 1
ATOM 5851 O O . GLY A 1 734 ? 5.643 2.060 21.176 1.00 91.81 734 GLY A O 1
ATOM 5852 N N . CYS A 1 735 ? 5.269 1.021 19.224 1.00 92.00 735 CYS A N 1
ATOM 5853 C CA . CYS A 1 735 ? 3.995 1.673 18.914 1.00 92.00 735 CYS A CA 1
ATOM 5854 C C . CYS A 1 735 ? 2.928 1.475 20.001 1.00 92.00 735 CYS A C 1
ATOM 5856 O O . CYS A 1 735 ? 2.109 2.365 20.249 1.00 92.00 735 CYS A O 1
ATOM 5858 N N . TYR A 1 736 ? 2.951 0.349 20.717 1.00 90.50 736 TYR A N 1
ATOM 5859 C CA . TYR A 1 736 ? 1.964 0.068 21.765 1.00 90.50 736 TYR A CA 1
ATOM 5860 C C . TYR A 1 736 ? 2.221 0.842 23.064 1.00 90.50 736 TYR A C 1
ATOM 5862 O O . TYR A 1 736 ? 1.330 0.934 23.908 1.00 90.50 736 TYR A O 1
ATOM 5870 N N . THR A 1 737 ? 3.407 1.444 23.215 1.00 93.12 737 THR A N 1
ATOM 5871 C CA . THR A 1 737 ? 3.786 2.247 24.395 1.00 93.12 737 THR A CA 1
ATOM 5872 C C . THR A 1 737 ? 3.989 3.734 24.090 1.00 93.12 737 THR A C 1
ATOM 5874 O O . THR A 1 737 ? 3.782 4.567 24.976 1.00 93.12 737 THR A O 1
ATOM 5877 N N . SER A 1 738 ? 4.336 4.083 22.845 1.00 93.75 738 SER A N 1
ATOM 5878 C CA . SER A 1 738 ? 4.441 5.469 22.368 1.00 93.75 738 SER A CA 1
ATOM 5879 C C . SER A 1 738 ? 3.125 6.236 22.551 1.00 93.75 738 SER A C 1
ATOM 5881 O O . SER A 1 738 ? 2.054 5.637 22.593 1.00 93.75 738 SER A O 1
ATOM 5883 N N . GLN A 1 739 ? 3.170 7.569 22.638 1.00 95.12 739 GLN A N 1
ATOM 5884 C CA . GLN A 1 739 ? 1.983 8.443 22.699 1.00 95.12 739 GLN A CA 1
ATOM 5885 C C . GLN A 1 739 ? 0.890 7.949 23.672 1.00 95.12 739 GLN A C 1
ATOM 5887 O O . GLN A 1 739 ? -0.283 7.806 23.315 1.00 95.12 739 GLN A O 1
ATOM 5892 N N . SER A 1 740 ? 1.265 7.663 24.923 1.00 96.00 740 SER A N 1
ATOM 5893 C CA . SER A 1 740 ? 0.369 7.076 25.934 1.00 96.00 740 SER A CA 1
ATOM 5894 C C . SER A 1 740 ? -0.900 7.900 26.204 1.00 96.00 740 SER A C 1
ATOM 5896 O O . SER A 1 740 ? -1.929 7.336 26.586 1.00 96.00 740 SER A O 1
ATOM 5898 N N . ALA A 1 741 ? -0.860 9.214 25.964 1.00 96.12 741 ALA A N 1
ATOM 5899 C CA . ALA A 1 741 ? -2.022 10.097 26.041 1.00 96.12 741 ALA A CA 1
ATOM 5900 C C . ALA A 1 741 ? -3.120 9.699 25.037 1.00 96.12 741 ALA A C 1
ATOM 5902 O O . ALA A 1 741 ? -4.269 9.532 25.445 1.00 96.12 741 ALA A O 1
ATOM 5903 N N . ILE A 1 742 ? -2.762 9.430 23.774 1.00 97.50 742 ILE A N 1
ATOM 5904 C CA . ILE A 1 742 ? -3.699 8.976 22.730 1.00 97.50 742 ILE A CA 1
ATOM 5905 C C . ILE A 1 742 ? -4.340 7.649 23.147 1.00 97.50 742 ILE A C 1
ATOM 5907 O O . ILE A 1 742 ? -5.563 7.520 23.120 1.00 97.50 742 ILE A O 1
ATOM 5911 N N . LYS A 1 743 ? -3.542 6.681 23.620 1.00 98.00 743 LYS A N 1
ATOM 5912 C CA . LYS A 1 743 ? -4.051 5.379 24.097 1.00 98.00 743 LYS A CA 1
ATOM 5913 C C . LYS A 1 743 ? -4.992 5.536 25.294 1.00 98.00 743 LYS A C 1
ATOM 5915 O O . LYS A 1 743 ? -6.036 4.887 25.367 1.00 98.00 743 LYS A O 1
ATOM 5920 N N . THR A 1 744 ? -4.638 6.419 26.227 1.00 98.25 744 THR A N 1
ATOM 5921 C CA . THR A 1 744 ? -5.458 6.733 27.403 1.00 98.25 744 THR A CA 1
ATOM 5922 C C . THR A 1 744 ? -6.792 7.348 26.991 1.00 98.25 744 THR A C 1
ATOM 5924 O O . THR A 1 744 ? -7.836 6.957 27.515 1.00 98.25 744 THR A O 1
ATOM 5927 N N . ASN A 1 745 ? -6.775 8.288 26.045 1.00 98.56 745 ASN A N 1
ATOM 5928 C CA . ASN A 1 745 ? -7.978 8.929 25.531 1.00 98.56 745 ASN A CA 1
ATOM 5929 C C . ASN A 1 745 ? -8.848 7.940 24.743 1.00 98.56 745 ASN A C 1
ATOM 5931 O O . ASN A 1 745 ? -10.050 7.892 25.001 1.00 98.56 745 ASN A O 1
ATOM 5935 N N . ASN A 1 746 ? -8.254 7.068 23.916 1.00 98.69 746 ASN A N 1
ATOM 5936 C CA . ASN A 1 746 ? -8.977 5.977 23.256 1.00 98.69 746 ASN A CA 1
ATOM 5937 C C . ASN A 1 746 ? -9.713 5.113 24.284 1.00 98.69 746 ASN A C 1
ATOM 5939 O O . ASN A 1 746 ? -10.930 4.977 24.221 1.00 98.69 746 ASN A O 1
ATOM 5943 N N . ARG A 1 747 ? -9.007 4.599 25.302 1.00 98.50 747 ARG A N 1
ATOM 5944 C CA . ARG A 1 747 ? -9.622 3.718 26.306 1.00 98.50 747 ARG A CA 1
ATOM 5945 C C . ARG A 1 747 ? -10.720 4.420 27.114 1.00 98.50 747 ARG A C 1
ATOM 5947 O O . ARG A 1 747 ? -11.730 3.801 27.444 1.00 98.50 747 ARG A O 1
ATOM 5954 N N . LYS A 1 748 ? -10.555 5.710 27.427 1.00 98.62 748 LYS A N 1
ATOM 5955 C CA . LYS A 1 748 ? -11.612 6.516 28.062 1.00 98.62 748 LYS A CA 1
ATOM 5956 C C . LYS A 1 748 ? -12.835 6.643 27.156 1.00 98.62 748 LYS A C 1
ATOM 5958 O O . LYS A 1 748 ? -13.951 6.497 27.645 1.00 98.62 748 LYS A O 1
ATOM 5963 N N . ALA A 1 749 ? -12.635 6.882 25.861 1.00 98.75 749 ALA A N 1
ATOM 5964 C CA . ALA A 1 749 ? -13.723 7.019 24.898 1.00 98.75 749 ALA A CA 1
ATOM 5965 C C . ALA A 1 749 ? -14.477 5.699 24.709 1.00 98.75 749 ALA A C 1
ATOM 5967 O O . ALA A 1 749 ? -15.704 5.686 24.761 1.00 98.75 749 ALA A O 1
ATOM 5968 N N . GLU A 1 750 ? -13.746 4.587 24.614 1.00 98.38 750 GLU A N 1
ATOM 5969 C CA . GLU A 1 750 ? -14.290 3.225 24.540 1.00 98.38 750 GLU A CA 1
ATOM 5970 C C . GLU A 1 750 ? -15.094 2.816 25.777 1.00 98.38 750 GLU A C 1
ATOM 5972 O O . GLU A 1 750 ? -15.940 1.935 25.691 1.00 98.38 750 GLU A O 1
ATOM 5977 N N . SER A 1 751 ? -14.857 3.448 26.927 1.00 97.94 751 SER A N 1
ATOM 5978 C CA . SER A 1 751 ? -15.667 3.251 28.134 1.00 97.94 751 SER A CA 1
ATOM 5979 C C . SER A 1 751 ? -16.874 4.196 28.170 1.00 97.94 751 SER A C 1
ATOM 5981 O O . SER A 1 751 ? -18.002 3.787 28.460 1.00 97.94 751 SER A O 1
ATOM 5983 N N . LEU A 1 752 ? -16.656 5.472 27.839 1.00 98.62 752 LEU A N 1
ATOM 5984 C CA . LEU A 1 752 ? -17.668 6.518 27.949 1.00 98.62 752 LEU A CA 1
ATOM 5985 C C . LEU A 1 752 ? -18.775 6.387 26.897 1.00 98.62 752 LEU A C 1
ATOM 5987 O O . LEU A 1 752 ? -19.942 6.563 27.236 1.00 98.62 752 LEU A O 1
ATOM 5991 N N . LEU A 1 753 ? -18.439 6.082 25.642 1.00 98.62 753 LEU A N 1
ATOM 5992 C CA . LEU A 1 753 ? -19.419 6.035 24.555 1.00 98.62 753 LEU A CA 1
ATOM 5993 C C . LEU A 1 753 ? -20.445 4.907 24.732 1.00 98.62 753 LEU A C 1
ATOM 5995 O O . LEU A 1 753 ? -21.634 5.228 24.756 1.00 98.62 753 LEU A O 1
ATOM 5999 N N . PRO A 1 754 ? -20.057 3.635 24.963 1.00 98.06 754 PRO A N 1
ATOM 6000 C CA . PRO A 1 754 ? -21.029 2.588 25.279 1.00 98.06 754 PRO A CA 1
ATOM 6001 C C . PRO A 1 754 ? -21.857 2.904 26.530 1.00 98.06 754 PRO A C 1
ATOM 6003 O O . PRO A 1 754 ? -23.049 2.608 26.577 1.00 98.06 754 PRO A O 1
ATOM 6006 N N . THR A 1 755 ? -21.256 3.554 27.534 1.00 98.44 755 THR A N 1
ATOM 6007 C CA . THR A 1 755 ? -21.977 3.995 28.738 1.00 98.44 755 THR A CA 1
ATOM 6008 C C . THR A 1 755 ? -23.053 5.032 28.402 1.00 98.44 755 THR A C 1
ATOM 6010 O O . THR A 1 755 ? -24.196 4.910 28.846 1.00 98.44 755 THR A O 1
ATOM 6013 N N . ALA A 1 756 ? -22.717 6.040 27.594 1.00 98.56 756 ALA A N 1
ATOM 6014 C CA . ALA A 1 756 ? -23.663 7.054 27.139 1.00 98.56 756 ALA A CA 1
ATOM 6015 C C . ALA A 1 756 ? -24.796 6.431 26.311 1.00 98.56 756 ALA A C 1
ATOM 6017 O O . ALA A 1 756 ? -25.963 6.742 26.540 1.00 98.56 756 ALA A O 1
ATOM 6018 N N . GLU A 1 757 ? -24.480 5.505 25.403 1.00 98.12 757 GLU A N 1
ATOM 6019 C CA . GLU A 1 757 ? -25.475 4.785 24.602 1.00 98.12 757 GLU A CA 1
ATOM 6020 C C . GLU A 1 757 ? -26.405 3.922 25.452 1.00 98.12 757 GLU A C 1
ATOM 6022 O O . GLU A 1 757 ? -27.614 3.900 25.210 1.00 98.12 757 GLU A O 1
ATOM 6027 N N . MET A 1 758 ? -25.862 3.236 26.458 1.00 97.75 758 MET A N 1
ATOM 6028 C CA . MET A 1 758 ? -26.630 2.409 27.383 1.00 97.75 758 MET A CA 1
ATOM 6029 C C . MET A 1 758 ? -27.665 3.247 28.132 1.00 97.75 758 MET A C 1
ATOM 6031 O O . MET A 1 758 ? -28.855 2.931 28.102 1.00 97.75 758 MET A O 1
ATOM 6035 N N . PHE A 1 759 ? -27.242 4.344 28.765 1.00 98.19 759 PHE A N 1
ATOM 6036 C CA . PHE A 1 759 ? -28.171 5.195 29.506 1.00 98.19 759 PHE A CA 1
ATOM 6037 C C . PHE A 1 759 ? -29.120 5.968 28.596 1.00 98.19 759 PHE A C 1
ATOM 6039 O O . PHE A 1 759 ? -30.280 6.129 28.969 1.00 98.19 759 PHE A O 1
ATOM 6046 N N . ALA A 1 760 ? -28.693 6.368 27.398 1.00 98.25 760 ALA A N 1
ATOM 6047 C CA . ALA A 1 760 ? -29.594 6.946 26.405 1.00 98.25 760 ALA A CA 1
ATOM 6048 C C . ALA A 1 760 ? -30.691 5.954 25.996 1.00 98.25 760 ALA A C 1
ATOM 6050 O O . ALA A 1 760 ? -31.861 6.322 25.935 1.00 98.25 760 ALA A O 1
ATOM 6051 N N . SER A 1 761 ? -30.341 4.679 25.805 1.00 97.69 761 SER A N 1
ATOM 6052 C CA . SER A 1 761 ? -31.307 3.619 25.488 1.00 97.69 761 SER A CA 1
ATOM 6053 C C . SER A 1 761 ? -32.312 3.399 26.623 1.00 97.69 761 SER A C 1
ATOM 6055 O O . SER A 1 761 ? -33.497 3.196 26.374 1.00 97.69 761 SER A O 1
ATOM 6057 N N . ILE A 1 762 ? -31.871 3.490 27.882 1.00 96.75 762 ILE A N 1
ATOM 6058 C CA . ILE A 1 762 ? -32.769 3.431 29.046 1.00 96.75 762 ILE A CA 1
ATOM 6059 C C . ILE A 1 762 ? -33.653 4.683 29.109 1.00 96.75 762 ILE A C 1
ATOM 6061 O O . ILE A 1 762 ? -34.852 4.571 29.355 1.00 96.75 762 ILE A O 1
ATOM 6065 N N . ALA A 1 763 ? -33.097 5.872 28.865 1.00 97.50 763 ALA A N 1
ATOM 6066 C CA . ALA A 1 763 ? -33.839 7.131 28.873 1.00 97.50 763 ALA A CA 1
ATOM 6067 C C . ALA A 1 763 ? -34.966 7.159 27.824 1.00 97.50 763 ALA A C 1
ATOM 6069 O O . ALA A 1 763 ? -36.009 7.768 28.074 1.00 97.50 763 ALA A O 1
ATOM 6070 N N . MET A 1 764 ? -34.824 6.433 26.707 1.00 97.31 764 MET A N 1
ATOM 6071 C CA . MET A 1 764 ? -35.908 6.260 25.730 1.00 97.31 764 MET A CA 1
ATOM 6072 C C . MET A 1 764 ? -37.163 5.618 26.321 1.00 97.31 764 MET A C 1
ATOM 6074 O O . MET A 1 764 ? -38.275 5.968 25.931 1.00 97.31 764 MET A O 1
ATOM 6078 N N . LEU A 1 765 ? -37.014 4.713 27.295 1.00 95.88 765 LEU A N 1
ATOM 6079 C CA . LEU A 1 765 ? -38.155 4.101 27.987 1.00 95.88 765 LEU A CA 1
ATOM 6080 C C . LEU A 1 765 ? -38.951 5.129 28.805 1.00 95.88 765 LEU A C 1
ATOM 6082 O O . LEU A 1 765 ? -40.113 4.898 29.127 1.00 95.88 765 LEU A O 1
ATOM 6086 N N . TYR A 1 766 ? -38.341 6.280 29.089 1.00 95.06 766 TYR A N 1
ATOM 6087 C CA . TYR A 1 766 ? -38.954 7.441 29.727 1.00 95.06 766 TYR A CA 1
ATOM 6088 C C . TYR A 1 766 ? -39.308 8.541 28.709 1.00 95.06 766 TYR A C 1
ATOM 6090 O O . TYR A 1 766 ? -39.457 9.707 29.072 1.00 95.06 766 TYR A O 1
ATOM 6098 N N . GLY A 1 767 ? -39.429 8.200 27.423 1.00 92.88 767 GLY A N 1
ATOM 6099 C CA . GLY A 1 767 ? -39.914 9.093 26.370 1.00 92.88 767 GLY A CA 1
ATOM 6100 C C . GLY A 1 767 ? -38.899 10.105 25.834 1.00 92.88 767 GLY A C 1
ATOM 6101 O O . GLY A 1 767 ? -39.322 11.091 25.240 1.00 92.88 767 GLY A O 1
ATOM 6102 N N . GLU A 1 768 ? -37.597 9.913 26.064 1.00 94.94 768 GLU A N 1
ATOM 6103 C CA . GLU A 1 768 ? -36.557 10.664 25.336 1.00 94.94 768 GLU A CA 1
ATOM 6104 C C . GLU A 1 768 ? -36.318 10.064 23.945 1.00 94.94 768 GLU A C 1
ATOM 6106 O O . GLU A 1 768 ? -36.465 8.860 23.731 1.00 94.94 768 GLU A O 1
ATOM 6111 N N . GLU A 1 769 ? -35.915 10.895 22.987 1.00 96.19 769 GLU A N 1
ATOM 6112 C CA . GLU A 1 769 ? -35.457 10.409 21.684 1.00 96.19 769 GLU A CA 1
ATOM 6113 C C . GLU A 1 769 ? -34.005 9.918 21.785 1.00 96.19 769 GLU A C 1
ATOM 6115 O O . GLU A 1 769 ? -33.172 10.536 22.449 1.00 96.19 769 GLU A O 1
ATOM 6120 N N . TYR A 1 770 ? -33.671 8.819 21.100 1.00 97.75 770 TYR A N 1
ATOM 6121 C CA . TYR A 1 770 ? -32.289 8.349 21.047 1.00 97.75 770 TYR A CA 1
ATOM 6122 C C . TYR A 1 770 ? -31.406 9.340 20.273 1.00 97.75 770 TYR A C 1
ATOM 6124 O O . TYR A 1 770 ? -31.658 9.570 19.085 1.00 97.75 770 TYR A O 1
ATOM 6132 N N . PRO A 1 771 ? -30.315 9.871 20.855 1.00 97.31 771 PRO A N 1
ATOM 6133 C CA . PRO A 1 771 ? -29.460 10.859 20.199 1.00 97.31 771 PRO A CA 1
ATOM 6134 C C . PRO A 1 771 ? -28.473 10.211 19.208 1.00 97.31 771 PRO A C 1
ATOM 6136 O O . PRO A 1 771 ? -27.273 10.490 19.220 1.00 97.31 771 PRO A O 1
ATOM 6139 N N . GLY A 1 772 ? -28.978 9.351 18.317 1.00 96.62 772 GLY A N 1
ATOM 6140 C CA . GLY A 1 772 ? -28.177 8.489 17.445 1.00 96.62 772 GLY A CA 1
ATOM 6141 C C . GLY A 1 772 ? -27.195 9.252 16.559 1.00 96.62 772 GLY A C 1
ATOM 6142 O O . GLY A 1 772 ? -26.027 8.891 16.508 1.00 96.62 772 GLY A O 1
ATOM 6143 N N . ARG A 1 773 ? -27.614 10.367 15.940 1.00 96.50 773 ARG A N 1
ATOM 6144 C CA . ARG A 1 773 ? -26.718 11.196 15.105 1.00 96.50 773 ARG A CA 1
ATOM 6145 C C . ARG A 1 773 ? -25.542 11.781 15.889 1.00 96.50 773 ARG A C 1
ATOM 6147 O O . ARG A 1 773 ? -24.432 11.848 15.372 1.00 96.50 773 ARG A O 1
ATOM 6154 N N . LYS A 1 774 ? -25.785 12.209 17.131 1.00 97.88 774 LYS A N 1
ATOM 6155 C CA . LYS A 1 774 ? -24.757 12.810 17.990 1.00 97.88 774 LYS A CA 1
ATOM 6156 C C . LYS A 1 774 ? -23.741 11.763 18.445 1.00 97.88 774 LYS A C 1
ATOM 6158 O O . LYS A 1 774 ? -22.541 12.014 18.386 1.00 97.88 774 LYS A O 1
ATOM 6163 N N . LEU A 1 775 ? -24.225 10.589 18.846 1.00 98.44 775 LEU A N 1
ATOM 6164 C CA . LEU A 1 775 ? -23.385 9.454 19.229 1.00 98.44 775 LEU A CA 1
ATOM 6165 C C . LEU A 1 775 ? -22.598 8.897 18.040 1.00 98.44 775 LEU A C 1
ATOM 6167 O O . LEU A 1 775 ? -21.415 8.609 18.179 1.00 98.44 775 LEU A O 1
ATOM 6171 N N . GLU A 1 776 ? -23.214 8.807 16.861 1.00 98.12 776 GLU A N 1
ATOM 6172 C CA . GLU A 1 776 ? -22.528 8.390 15.637 1.00 98.12 776 GLU A CA 1
ATOM 6173 C C . GLU A 1 776 ? -21.384 9.348 15.282 1.00 98.12 776 GLU A C 1
ATOM 6175 O O . GLU A 1 776 ? -20.278 8.885 15.014 1.00 98.12 776 GLU A O 1
ATOM 6180 N N . GLY A 1 777 ? -21.602 10.667 15.349 1.00 98.00 777 GLY A N 1
ATOM 6181 C CA . GLY A 1 777 ? -20.535 11.655 15.153 1.00 98.00 777 GLY A CA 1
ATOM 6182 C C . GLY A 1 777 ? -19.384 11.487 16.152 1.00 98.00 777 GLY A C 1
ATOM 6183 O O . GLY A 1 777 ? -18.221 11.456 15.756 1.00 98.00 777 GLY A O 1
ATOM 6184 N N . ALA A 1 778 ? -19.702 11.287 17.434 1.00 98.69 778 ALA A N 1
ATOM 6185 C CA . ALA A 1 778 ? -18.698 11.057 18.471 1.00 98.69 778 ALA A CA 1
ATOM 6186 C C . ALA A 1 778 ? -17.900 9.762 18.240 1.00 98.69 778 ALA A C 1
ATOM 6188 O O . ALA A 1 778 ? -16.678 9.752 18.388 1.00 98.69 778 ALA A O 1
ATOM 6189 N N . TRP A 1 779 ? -18.564 8.680 17.824 1.00 98.81 779 TRP A N 1
ATOM 6190 C CA . TRP A 1 779 ? -17.873 7.453 17.449 1.00 98.81 779 TRP A CA 1
ATOM 6191 C C . TRP A 1 779 ? -16.990 7.636 16.221 1.00 98.81 779 TRP A C 1
ATOM 6193 O O . TRP A 1 779 ? -15.860 7.173 16.244 1.00 98.81 779 TRP A O 1
ATOM 6203 N N . ARG A 1 780 ? -17.461 8.304 15.161 1.00 98.56 780 ARG A N 1
ATOM 6204 C CA . ARG A 1 780 ? -16.654 8.530 13.950 1.00 98.56 780 ARG A CA 1
ATOM 6205 C C . ARG A 1 780 ? -15.337 9.246 14.274 1.00 98.56 780 ARG A C 1
ATOM 6207 O O . ARG A 1 780 ? -14.314 8.844 13.728 1.00 98.56 780 ARG A O 1
ATOM 6214 N N . ASN A 1 781 ? -15.341 10.205 15.205 1.00 98.56 781 ASN A N 1
ATOM 6215 C CA . ASN A 1 781 ? -14.121 10.854 15.708 1.00 98.56 781 ASN A CA 1
ATOM 6216 C C . ASN A 1 781 ? -13.170 9.858 16.396 1.00 98.56 781 ASN A C 1
ATOM 6218 O O . ASN A 1 781 ? -11.973 9.839 16.117 1.00 98.56 781 ASN A O 1
ATOM 6222 N N . VAL A 1 782 ? -13.695 8.995 17.272 1.00 98.81 782 VAL A N 1
ATOM 6223 C CA . VAL A 1 782 ? -12.891 7.967 17.958 1.00 98.81 782 VAL A CA 1
ATOM 6224 C C . VAL A 1 782 ? -12.333 6.946 16.970 1.00 98.81 782 VAL A C 1
ATOM 6226 O O . VAL A 1 782 ? -11.155 6.620 17.033 1.00 98.81 782 VAL A O 1
ATOM 6229 N N . LEU A 1 783 ? -13.150 6.468 16.032 1.00 98.81 783 LEU A N 1
ATOM 6230 C CA . LEU A 1 783 ? -12.735 5.493 15.025 1.00 98.81 783 LEU A CA 1
ATOM 6231 C C . LEU A 1 783 ? -11.714 6.065 14.047 1.00 98.81 783 LEU A C 1
ATOM 6233 O O . LEU A 1 783 ? -10.829 5.332 13.623 1.00 98.81 783 LEU A O 1
ATOM 6237 N N . PHE A 1 784 ? -11.813 7.352 13.704 1.00 98.75 784 PHE A N 1
ATOM 6238 C CA . PHE A 1 784 ? -10.791 8.033 12.914 1.00 98.75 784 PHE A CA 1
ATOM 6239 C C . PHE A 1 784 ? -9.437 8.009 13.635 1.00 98.75 784 PHE A C 1
ATOM 6241 O O . PHE A 1 784 ? -8.438 7.589 13.057 1.00 98.75 784 PHE A O 1
ATOM 6248 N N . ASN A 1 785 ? -9.423 8.333 14.933 1.00 98.62 785 ASN A N 1
ATOM 6249 C CA . ASN A 1 785 ? -8.222 8.253 15.771 1.00 98.62 785 ASN A CA 1
ATOM 6250 C C . ASN A 1 785 ? -7.685 6.828 15.978 1.00 98.62 785 ASN A C 1
ATOM 6252 O O . ASN A 1 785 ? -6.591 6.670 16.518 1.00 98.62 785 ASN A O 1
ATOM 6256 N N . GLN A 1 786 ? -8.438 5.799 15.581 1.00 98.50 786 GLN A N 1
ATOM 6257 C CA . GLN A 1 786 ? -8.005 4.403 15.620 1.00 98.50 786 GLN A CA 1
ATOM 6258 C C . GLN A 1 786 ? -7.296 3.947 14.343 1.00 98.50 786 GLN A C 1
ATOM 6260 O O . GLN A 1 786 ? -6.901 2.782 14.273 1.00 98.50 786 GLN A O 1
ATOM 6265 N N . PHE A 1 787 ? -7.130 4.831 13.351 1.00 98.25 787 PHE A N 1
ATOM 6266 C CA . PHE A 1 787 ? -6.241 4.585 12.218 1.00 98.25 787 PHE A CA 1
ATOM 6267 C C . PHE A 1 787 ? -4.869 4.114 12.711 1.00 98.25 787 PHE A C 1
ATOM 6269 O O . PHE A 1 787 ? -4.388 4.628 13.726 1.00 98.25 787 PHE A O 1
ATOM 6276 N N . HIS A 1 788 ? -4.274 3.131 12.029 1.00 96.56 788 HIS A N 1
ATOM 6277 C CA . HIS A 1 788 ? -3.126 2.406 12.568 1.00 96.56 788 HIS A CA 1
ATOM 6278 C C . HIS A 1 788 ? -1.975 3.347 12.961 1.00 96.56 788 HIS A C 1
ATOM 6280 O O . HIS A 1 788 ? -1.563 3.295 14.114 1.00 96.56 788 HIS A O 1
ATOM 6286 N N . ASP A 1 789 ? -1.578 4.320 12.134 1.00 96.50 789 ASP A N 1
ATOM 6287 C CA . ASP A 1 789 ? -0.509 5.264 12.506 1.00 96.50 789 ASP A CA 1
ATOM 6288 C C . ASP A 1 789 ? -0.872 6.265 13.613 1.00 96.50 789 ASP A C 1
ATOM 6290 O O . ASP A 1 789 ? -0.042 6.606 14.468 1.00 96.50 789 ASP A O 1
ATOM 6294 N N . ILE A 1 790 ? -2.126 6.730 13.643 1.00 97.81 790 ILE A N 1
ATOM 6295 C CA . ILE A 1 790 ? -2.583 7.695 14.654 1.00 97.81 790 ILE A CA 1
ATOM 6296 C C . ILE A 1 790 ? -2.585 7.022 16.026 1.00 97.81 790 ILE A C 1
ATOM 6298 O O . ILE A 1 790 ? -2.000 7.537 16.985 1.00 97.81 790 ILE A O 1
ATOM 6302 N N . LEU A 1 791 ? -3.210 5.845 16.127 1.00 97.50 791 LEU A N 1
ATOM 6303 C CA . LEU A 1 791 ? -3.342 5.141 17.396 1.00 97.50 791 LEU A CA 1
ATOM 6304 C C . LEU A 1 791 ? -2.009 4.569 17.864 1.00 97.50 791 LEU A C 1
ATOM 6306 O O . LEU A 1 791 ? -1.724 4.635 19.061 1.00 97.50 791 LEU A O 1
ATOM 6310 N N . CYS A 1 792 ? -1.172 4.067 16.952 1.00 94.69 792 CYS A N 1
ATOM 6311 C CA . CYS A 1 792 ? 0.190 3.615 17.239 1.00 94.69 792 CYS A CA 1
ATOM 6312 C C . CYS A 1 792 ? 1.117 4.767 17.636 1.00 94.69 792 CYS A C 1
ATOM 6314 O O . CYS A 1 792 ? 2.055 4.560 18.407 1.00 94.69 792 CYS A O 1
ATOM 6316 N N . GLY A 1 793 ? 0.793 6.005 17.262 1.00 95.12 793 GLY A N 1
ATOM 6317 C CA . GLY A 1 793 ? 1.576 7.175 17.643 1.00 95.12 793 GLY A CA 1
ATOM 6318 C C . GLY A 1 793 ? 2.926 7.222 16.929 1.00 95.12 793 GLY A C 1
ATOM 6319 O O . GLY A 1 793 ? 3.934 7.547 17.562 1.00 95.12 793 GLY A O 1
ATOM 6320 N N . SER A 1 794 ? 2.924 6.854 15.647 1.00 95.06 794 SER A N 1
ATOM 6321 C CA . SER A 1 794 ? 4.060 6.846 14.710 1.00 95.06 794 SER A CA 1
ATOM 6322 C C . SER A 1 794 ? 4.133 8.111 13.840 1.00 95.06 794 SER A C 1
ATOM 6324 O O . SER A 1 794 ? 5.081 8.264 13.072 1.00 95.06 794 SER A O 1
ATOM 6326 N N . GLY A 1 795 ? 3.162 9.024 13.959 1.00 92.38 795 GLY A N 1
ATOM 6327 C CA . GLY A 1 795 ? 3.101 10.282 13.206 1.00 92.38 795 GLY A CA 1
ATOM 6328 C C . GLY A 1 795 ? 3.798 11.485 13.858 1.00 92.38 795 GLY A C 1
ATOM 6329 O O . GLY A 1 795 ? 4.333 11.421 14.969 1.00 92.38 795 GLY A O 1
ATOM 6330 N N . ILE A 1 796 ? 3.770 12.625 13.160 1.00 92.50 796 ILE A N 1
ATOM 6331 C CA . ILE A 1 796 ? 4.312 13.903 13.654 1.00 92.50 796 ILE A CA 1
ATOM 6332 C C . ILE A 1 796 ? 3.501 14.462 14.834 1.00 92.50 796 ILE A C 1
ATOM 6334 O O . ILE A 1 796 ? 2.344 14.107 15.048 1.00 92.50 796 ILE A O 1
ATOM 6338 N N . HIS A 1 797 ? 4.089 15.404 15.579 1.00 93.94 797 HIS A N 1
ATOM 6339 C CA . HIS A 1 797 ? 3.445 16.016 16.748 1.00 93.94 797 HIS A CA 1
ATOM 6340 C C . HIS A 1 797 ? 2.050 16.592 16.452 1.00 93.94 797 HIS A C 1
ATOM 6342 O O . HIS A 1 797 ? 1.135 16.406 17.251 1.00 93.94 797 HIS A O 1
ATOM 6348 N N . ASP A 1 798 ? 1.869 17.232 15.295 1.00 94.75 798 ASP A N 1
ATOM 6349 C CA . ASP A 1 798 ? 0.591 17.843 14.922 1.00 94.75 798 ASP A CA 1
ATOM 6350 C C . ASP A 1 798 ? -0.551 16.819 14.798 1.00 94.75 798 ASP A C 1
ATOM 6352 O O . ASP A 1 798 ? -1.695 17.152 15.099 1.00 94.75 798 ASP A O 1
ATOM 6356 N N . VAL A 1 799 ? -0.251 15.564 14.436 1.00 96.25 799 VAL A N 1
ATOM 6357 C CA . VAL A 1 799 ? -1.248 14.479 14.390 1.00 96.25 799 VAL A CA 1
ATOM 6358 C C . VAL A 1 799 ? -1.780 14.168 15.789 1.00 96.25 799 VAL A C 1
ATOM 6360 O O . VAL A 1 799 ? -2.976 13.940 15.958 1.00 96.25 799 VAL A O 1
ATOM 6363 N N . ALA A 1 800 ? -0.926 14.216 16.816 1.00 95.94 800 ALA A N 1
ATOM 6364 C CA . ALA A 1 800 ? -1.362 14.023 18.198 1.00 95.94 800 ALA A CA 1
ATOM 6365 C C . ALA A 1 800 ? -2.277 15.164 18.678 1.00 95.94 800 ALA A C 1
ATOM 6367 O O . ALA A 1 800 ? -3.257 14.906 19.375 1.00 95.94 800 ALA A O 1
ATOM 6368 N N . LEU A 1 801 ? -1.998 16.408 18.267 1.00 97.00 801 LEU A N 1
ATOM 6369 C CA . LEU A 1 801 ? -2.851 17.562 18.580 1.00 97.00 801 LEU A CA 1
ATOM 6370 C C . LEU A 1 801 ? -4.233 17.447 17.920 1.00 97.00 801 LEU A C 1
ATOM 6372 O O . LEU A 1 801 ? -5.245 17.722 18.565 1.00 97.00 801 LEU A O 1
ATOM 6376 N N . ASP A 1 802 ? -4.280 17.004 16.660 1.00 97.94 802 ASP A N 1
ATOM 6377 C CA . ASP A 1 802 ? -5.535 16.729 15.951 1.00 97.94 802 ASP A CA 1
ATOM 6378 C C . ASP A 1 802 ? -6.333 15.610 16.635 1.00 97.94 802 ASP A C 1
ATOM 6380 O O . ASP A 1 802 ? -7.537 15.747 16.872 1.00 97.94 802 ASP A O 1
ATOM 6384 N N . ALA A 1 803 ? -5.656 14.528 17.031 1.00 98.12 803 ALA A N 1
ATOM 6385 C CA . ALA A 1 803 ? -6.291 13.421 17.734 1.00 98.12 803 ALA A CA 1
ATOM 6386 C C . ALA A 1 803 ? -6.910 13.866 19.070 1.00 98.12 803 ALA A C 1
ATOM 6388 O O . ALA A 1 803 ? -8.053 13.506 19.369 1.00 98.12 803 ALA A O 1
ATOM 6389 N N . ASP A 1 804 ? -6.200 14.678 19.858 1.00 98.25 804 ASP A N 1
ATOM 6390 C CA . ASP A 1 804 ? -6.708 15.225 21.121 1.00 98.25 804 ASP A CA 1
ATOM 6391 C C . ASP A 1 804 ? -7.953 16.101 20.919 1.00 98.25 804 ASP A C 1
ATOM 6393 O O . ASP A 1 804 ? -8.893 16.018 21.717 1.00 98.25 804 ASP A O 1
ATOM 6397 N N . GLN A 1 805 ? -8.012 16.881 19.834 1.00 98.31 805 GLN A N 1
ATOM 6398 C CA . GLN A 1 805 ? -9.210 17.645 19.486 1.00 98.31 805 GLN A CA 1
ATOM 6399 C C . GLN A 1 805 ? -10.402 16.718 19.201 1.00 98.31 805 GLN A C 1
ATOM 6401 O O . GLN A 1 805 ? -11.479 16.907 19.775 1.00 98.31 805 GLN A O 1
ATOM 6406 N N . PHE A 1 806 ? -10.219 15.685 18.375 1.00 98.56 806 PHE A N 1
ATOM 6407 C CA . PHE A 1 806 ? -11.291 14.736 18.062 1.00 98.56 806 PHE A CA 1
ATOM 6408 C C . PHE A 1 806 ? -11.784 13.975 19.299 1.00 98.56 806 PHE A C 1
ATOM 6410 O O . PHE A 1 806 ? -12.994 13.768 19.450 1.00 98.56 806 PHE A O 1
ATOM 6417 N N . TYR A 1 807 ? -10.888 13.625 20.229 1.00 98.75 807 TYR A N 1
ATOM 6418 C CA . TYR A 1 807 ? -11.283 13.055 21.518 1.00 98.75 807 TYR A CA 1
ATOM 6419 C C . TYR A 1 807 ? -12.057 14.049 22.382 1.00 98.75 807 TYR A C 1
ATOM 6421 O O . TYR A 1 807 ? -13.065 13.667 22.973 1.00 98.75 807 TYR A O 1
ATOM 6429 N N . ALA A 1 808 ? -11.634 15.314 22.453 1.00 98.75 808 ALA A N 1
ATOM 6430 C CA . ALA A 1 808 ? -12.341 16.336 23.221 1.00 98.75 808 ALA A CA 1
ATOM 6431 C C . ALA A 1 808 ? -13.781 16.533 22.718 1.00 98.75 808 ALA A C 1
ATOM 6433 O O . ALA A 1 808 ? -14.715 16.584 23.523 1.00 98.75 808 ALA A O 1
ATOM 6434 N N . GLU A 1 809 ? -13.978 16.565 21.399 1.00 98.69 809 GLU A N 1
ATOM 6435 C CA . GLU A 1 809 ? -15.302 16.632 20.773 1.00 98.69 809 GLU A CA 1
ATOM 6436 C C . GLU A 1 809 ? -16.150 15.390 21.092 1.00 98.69 809 GLU A C 1
ATOM 6438 O O . GLU A 1 809 ? -17.312 15.515 21.495 1.00 98.69 809 GLU A O 1
ATOM 6443 N N . ALA A 1 810 ? -15.563 14.191 20.994 1.00 98.75 810 ALA A N 1
ATOM 6444 C CA . ALA A 1 810 ? -16.244 12.944 21.334 1.00 98.75 810 ALA A CA 1
ATOM 6445 C C . ALA A 1 810 ? -16.638 12.887 22.821 1.00 98.75 810 ALA A C 1
ATOM 6447 O O . ALA A 1 810 ? -17.764 12.508 23.152 1.00 98.75 810 ALA A O 1
ATOM 6448 N N . PHE A 1 811 ? -15.754 13.320 23.726 1.00 98.88 811 PHE A N 1
ATOM 6449 C CA . PHE A 1 811 ? -16.032 13.394 25.159 1.00 98.88 811 PHE A CA 1
ATOM 6450 C C . PHE A 1 811 ? -17.127 14.402 25.481 1.00 98.88 811 PHE A C 1
ATOM 6452 O O . PHE A 1 811 ? -18.001 14.097 26.290 1.00 98.88 811 PHE A O 1
ATOM 6459 N N . ALA A 1 812 ? -17.114 15.584 24.864 1.00 98.75 812 ALA A N 1
ATOM 6460 C CA . ALA A 1 812 ? -18.161 16.578 25.067 1.00 98.75 812 ALA A CA 1
ATOM 6461 C C . ALA A 1 812 ? -19.528 16.035 24.624 1.00 98.75 812 ALA A C 1
ATOM 6463 O O . ALA A 1 812 ? -20.510 16.139 25.361 1.00 98.75 812 ALA A O 1
ATOM 6464 N N . ALA A 1 813 ? -19.587 15.395 23.453 1.00 98.62 813 ALA A N 1
ATOM 6465 C CA . ALA A 1 813 ? -20.816 14.808 22.938 1.00 98.62 813 ALA A CA 1
ATOM 6466 C C . ALA A 1 813 ? -21.336 13.661 23.820 1.00 98.62 813 ALA A C 1
ATOM 6468 O O . ALA A 1 813 ? -22.525 13.635 24.139 1.00 98.62 813 ALA A O 1
ATOM 6469 N N . ALA A 1 814 ? -20.458 12.745 24.236 1.00 98.69 814 ALA A N 1
ATOM 6470 C CA . ALA A 1 814 ? -20.831 11.593 25.048 1.00 98.69 814 ALA A CA 1
ATOM 6471 C C . ALA A 1 814 ? -21.239 11.985 26.476 1.00 98.69 814 ALA A C 1
ATOM 6473 O O . ALA A 1 814 ? -22.232 11.466 26.980 1.00 98.69 814 ALA A O 1
ATOM 6474 N N . ASN A 1 815 ? -20.528 12.925 27.111 1.00 98.69 815 ASN A N 1
ATOM 6475 C CA . ASN A 1 815 ? -20.888 13.412 28.446 1.00 98.69 815 ASN A CA 1
ATOM 6476 C C . ASN A 1 815 ? -22.221 14.159 28.438 1.00 98.69 815 ASN A C 1
ATOM 6478 O O . ASN A 1 815 ? -23.030 13.931 29.328 1.00 98.69 815 ASN A O 1
ATOM 6482 N N . ASP A 1 816 ? -22.492 14.992 27.430 1.00 98.50 816 ASP A N 1
ATOM 6483 C CA . ASP A 1 816 ? -23.787 15.670 27.324 1.00 98.50 816 ASP A CA 1
ATOM 6484 C C . ASP A 1 816 ? -24.946 14.667 27.186 1.00 98.50 816 ASP A C 1
ATOM 6486 O O . ASP A 1 816 ? -25.949 14.762 27.896 1.00 98.50 816 ASP A O 1
ATOM 6490 N N . VAL A 1 817 ? -24.780 13.645 26.335 1.00 98.62 817 VAL A N 1
ATOM 6491 C CA . VAL A 1 817 ? -25.766 12.562 26.193 1.00 98.62 817 VAL A CA 1
ATOM 6492 C C . VAL A 1 817 ? -25.935 11.798 27.505 1.00 98.62 817 VAL A C 1
ATOM 6494 O O . VAL A 1 817 ? -27.067 11.552 27.928 1.00 98.62 817 VAL A O 1
ATOM 6497 N N . LEU A 1 818 ? -24.833 11.437 28.164 1.00 98.50 818 LEU A N 1
ATOM 6498 C CA . LEU A 1 818 ? -24.856 10.706 29.425 1.00 98.50 818 LEU A CA 1
ATOM 6499 C C . LEU A 1 818 ? -25.552 11.516 30.523 1.00 98.50 818 LEU A C 1
ATOM 6501 O O . LEU A 1 818 ? -26.485 11.019 31.145 1.00 98.50 818 LEU A O 1
ATOM 6505 N N . GLU A 1 819 ? -25.152 12.768 30.742 1.00 97.50 819 GLU A N 1
ATOM 6506 C CA . GLU A 1 819 ? -25.744 13.631 31.764 1.00 97.50 819 GLU A CA 1
ATOM 6507 C C . GLU A 1 819 ? -27.234 13.867 31.524 1.00 97.50 819 GLU A C 1
ATOM 6509 O O . GLU A 1 819 ? -28.023 13.764 32.466 1.00 97.50 819 GLU A O 1
ATOM 6514 N N . SER A 1 820 ? -27.635 14.147 30.281 1.00 97.62 820 SER A N 1
ATOM 6515 C CA . SER A 1 820 ? -29.045 14.317 29.923 1.00 97.62 820 SER A CA 1
ATOM 6516 C C . SER A 1 820 ? -29.850 13.048 30.223 1.00 97.62 820 SER A C 1
ATOM 6518 O O . SER A 1 820 ? -30.878 13.096 30.906 1.00 97.62 820 SER A O 1
ATOM 6520 N N . SER A 1 821 ? -29.320 11.889 29.823 1.00 98.25 821 SER A N 1
ATOM 6521 C CA . SER A 1 821 ? -29.955 10.587 30.052 1.00 98.25 821 SER A CA 1
ATOM 6522 C C . SER A 1 821 ? -30.094 10.271 31.541 1.00 98.25 821 SER A C 1
ATOM 6524 O O . SER A 1 821 ? -31.169 9.889 32.003 1.00 98.25 821 SER A O 1
ATOM 6526 N N . LEU A 1 822 ? -29.035 10.487 32.325 1.00 97.00 822 LEU A N 1
ATOM 6527 C CA . LEU A 1 822 ? -29.058 10.266 33.771 1.00 97.00 822 LEU A CA 1
ATOM 6528 C C . LEU A 1 822 ? -30.038 11.210 34.474 1.00 97.00 822 LEU A C 1
ATOM 6530 O O . LEU A 1 822 ? -30.774 10.766 35.354 1.00 97.00 822 LEU A O 1
ATOM 6534 N N . ARG A 1 823 ? -30.106 12.487 34.072 1.00 95.12 823 ARG A N 1
ATOM 6535 C CA . ARG A 1 823 ? -31.088 13.445 34.610 1.00 95.12 823 ARG A CA 1
ATOM 6536 C C . ARG A 1 823 ? -32.517 13.024 34.299 1.00 95.12 823 ARG A C 1
ATOM 6538 O O . ARG A 1 823 ? -33.372 13.133 35.176 1.00 95.12 823 ARG A O 1
ATOM 6545 N N . ARG A 1 824 ? -32.778 12.520 33.089 1.00 96.56 824 ARG A N 1
ATOM 6546 C CA . ARG A 1 824 ? -34.095 11.990 32.723 1.00 96.56 824 ARG A CA 1
ATOM 6547 C C . ARG A 1 824 ? -34.477 10.794 33.580 1.00 96.56 824 ARG A C 1
ATOM 6549 O O . ARG A 1 824 ? -35.592 10.740 34.088 1.00 96.56 824 ARG A O 1
ATOM 6556 N N . ILE A 1 825 ? -33.573 9.834 33.735 1.00 95.88 825 ILE A N 1
ATOM 6557 C CA . ILE A 1 825 ? -33.852 8.642 34.538 1.00 95.88 825 ILE A CA 1
ATOM 6558 C C . ILE A 1 825 ? -34.089 9.060 35.994 1.00 95.88 825 ILE A C 1
ATOM 6560 O O . ILE A 1 825 ? -35.089 8.671 36.590 1.00 95.88 825 ILE A O 1
ATOM 6564 N N . ALA A 1 826 ? -33.228 9.922 36.540 1.00 94.06 826 ALA A N 1
ATOM 6565 C CA . ALA A 1 826 ? -33.337 10.413 37.910 1.00 94.06 826 ALA A CA 1
ATOM 6566 C C . ALA A 1 826 ? -34.641 11.182 38.179 1.00 94.06 826 ALA A C 1
ATOM 6568 O O . ALA A 1 826 ? -35.223 11.022 39.249 1.00 94.06 826 ALA A O 1
ATOM 6569 N N . SER A 1 827 ? -35.136 11.983 37.227 1.00 93.62 827 SER A N 1
ATOM 6570 C CA . SER A 1 827 ? -36.382 12.746 37.407 1.00 93.62 827 SER A CA 1
ATOM 6571 C C . SER A 1 827 ? -37.637 11.871 37.481 1.00 93.62 827 SER A C 1
ATOM 6573 O O . SER A 1 827 ? -38.673 12.334 37.953 1.00 93.62 827 SER A O 1
ATOM 6575 N N . ASN A 1 828 ? -37.536 10.604 37.074 1.00 92.31 828 ASN A N 1
ATOM 6576 C CA . ASN A 1 828 ? -38.606 9.614 37.169 1.00 92.31 828 ASN A CA 1
ATOM 6577 C C . ASN A 1 828 ? -38.505 8.729 38.425 1.00 92.31 828 ASN A C 1
ATOM 6579 O O . ASN A 1 828 ? -39.359 7.871 38.646 1.00 92.31 828 ASN A O 1
ATOM 6583 N N . VAL A 1 829 ? -37.490 8.930 39.270 1.00 90.56 829 VAL A N 1
ATOM 6584 C CA . VAL A 1 829 ? -37.333 8.205 40.535 1.00 90.56 829 VAL A CA 1
ATOM 6585 C C . VAL A 1 829 ? -37.940 9.021 41.673 1.00 90.56 829 VAL A C 1
ATOM 6587 O O . VAL A 1 829 ? -37.634 10.198 41.857 1.00 90.56 829 VAL A O 1
ATOM 6590 N N . THR A 1 830 ? -38.782 8.389 42.489 1.00 87.69 830 THR A N 1
ATOM 6591 C CA . THR A 1 830 ? -39.322 9.021 43.698 1.00 87.69 830 THR A CA 1
ATOM 6592 C C . THR A 1 830 ? -38.211 9.245 44.725 1.00 87.69 830 THR A C 1
ATOM 6594 O O . THR A 1 830 ? -37.653 8.296 45.269 1.00 87.69 830 THR A O 1
ATOM 6597 N N . THR A 1 831 ? -37.915 10.510 45.022 1.00 85.75 831 THR A N 1
ATOM 6598 C CA . THR A 1 831 ? -36.866 10.925 45.972 1.00 85.75 831 THR A CA 1
ATOM 6599 C C . THR A 1 831 ? -37.403 11.372 47.332 1.00 85.75 831 THR A C 1
ATOM 6601 O O . THR A 1 831 ? -36.626 11.737 48.212 1.00 85.75 831 THR A O 1
ATOM 6604 N N . THR A 1 832 ? -38.721 11.337 47.546 1.00 80.62 832 THR A N 1
ATOM 6605 C CA . THR A 1 832 ? -39.340 11.724 48.820 1.00 80.62 832 THR A CA 1
ATOM 6606 C C . THR A 1 832 ? -39.170 10.629 49.874 1.00 80.62 832 THR A C 1
ATOM 6608 O O . THR A 1 832 ? -39.801 9.574 49.788 1.00 80.62 832 THR A O 1
ATOM 6611 N N . GLY A 1 833 ? -38.333 10.893 50.881 1.00 74.88 833 GLY A N 1
ATOM 6612 C CA . GLY A 1 833 ? -38.151 10.049 52.065 1.00 74.88 833 GLY A CA 1
ATOM 6613 C C . GLY A 1 833 ? -38.979 10.502 53.277 1.00 74.88 833 GLY A C 1
ATOM 6614 O O . GLY A 1 833 ? -39.678 11.512 53.237 1.00 74.88 833 GLY A O 1
ATOM 6615 N N . LYS A 1 834 ? -38.888 9.751 54.388 1.00 76.50 834 LYS A N 1
ATOM 6616 C CA . LYS A 1 834 ? -39.541 10.103 55.670 1.00 76.50 834 LYS A CA 1
ATOM 6617 C C . LYS A 1 834 ? -38.956 11.366 56.315 1.00 76.50 834 LYS A C 1
ATOM 6619 O O . LYS A 1 834 ? -39.677 12.078 57.008 1.00 76.50 834 LYS A O 1
ATOM 6624 N N . ASP A 1 835 ? -37.668 11.624 56.101 1.00 84.19 835 ASP A N 1
ATOM 6625 C CA . ASP A 1 835 ? -36.982 12.830 56.558 1.00 84.19 835 ASP A CA 1
ATOM 6626 C C . ASP A 1 835 ? -36.972 13.873 55.434 1.00 84.19 835 ASP A C 1
ATOM 6628 O O . ASP A 1 835 ? -36.412 13.639 54.363 1.00 84.19 835 ASP A O 1
ATOM 6632 N N . LYS A 1 836 ? -37.599 15.026 55.684 1.00 79.00 836 LYS A N 1
ATOM 6633 C CA . LYS A 1 836 ? -37.689 16.134 54.720 1.00 79.00 836 LYS A CA 1
ATOM 6634 C C . LYS A 1 836 ? -36.351 16.849 54.500 1.00 79.00 836 LYS A C 1
ATOM 6636 O O . LYS A 1 836 ? -36.238 17.588 53.529 1.00 79.00 836 LYS A O 1
ATOM 6641 N N . ASN A 1 837 ? -35.370 16.628 55.376 1.00 81.38 837 ASN A N 1
ATOM 6642 C CA . ASN A 1 837 ? -34.032 17.212 55.291 1.00 81.38 837 ASN A CA 1
ATOM 6643 C C . ASN A 1 837 ? -32.997 16.242 54.695 1.00 81.38 837 ASN A C 1
ATOM 6645 O O . ASN A 1 837 ? -31.831 16.610 54.550 1.00 81.38 837 ASN A O 1
ATOM 6649 N N . ALA A 1 838 ? -33.387 15.005 54.367 1.00 84.31 838 ALA A N 1
ATOM 6650 C CA . ALA A 1 838 ? -32.468 14.032 53.792 1.00 84.31 838 ALA A CA 1
ATOM 6651 C C . ALA A 1 838 ? -32.109 14.389 52.343 1.00 84.31 838 ALA A C 1
ATOM 6653 O O . ALA A 1 838 ? -32.975 14.726 51.534 1.00 84.31 838 ALA A O 1
ATOM 6654 N N . VAL A 1 839 ? -30.829 14.244 51.996 1.00 84.81 839 VAL A N 1
ATOM 6655 C CA . VAL A 1 839 ? -30.364 14.391 50.614 1.00 84.81 839 VAL A CA 1
ATOM 6656 C C . VAL A 1 839 ? -30.460 13.047 49.900 1.00 84.81 839 VAL A C 1
ATOM 6658 O O . VAL A 1 839 ? -29.809 12.078 50.292 1.00 84.81 839 VAL A O 1
ATOM 6661 N N . ALA A 1 840 ? -31.263 12.987 48.837 1.00 86.56 840 ALA A N 1
ATOM 6662 C CA . ALA A 1 840 ? -31.346 11.809 47.985 1.00 86.56 840 ALA A CA 1
ATOM 6663 C C . ALA A 1 840 ? -30.077 11.677 47.130 1.00 86.56 840 ALA A C 1
ATOM 6665 O O . ALA A 1 840 ? -29.673 12.612 46.440 1.00 86.56 840 ALA A O 1
ATOM 6666 N N . VAL A 1 841 ? -29.471 10.493 47.156 1.00 87.88 841 VAL A N 1
ATOM 6667 C CA . VAL A 1 841 ? -28.288 10.156 46.362 1.00 87.88 841 VAL A CA 1
ATOM 6668 C C . VAL A 1 841 ? -28.637 8.985 45.454 1.00 87.88 841 VAL A C 1
ATOM 6670 O O . VAL A 1 841 ? -29.145 7.969 45.923 1.00 87.88 841 VAL A O 1
ATOM 6673 N N . MET A 1 842 ? -28.356 9.123 44.159 1.00 89.81 842 MET A N 1
ATOM 6674 C CA . MET A 1 842 ? -28.545 8.061 43.171 1.00 89.81 842 MET A CA 1
ATOM 6675 C C . MET A 1 842 ? -27.195 7.606 42.632 1.00 89.81 842 MET A C 1
ATOM 6677 O O . MET A 1 842 ? -26.355 8.427 42.266 1.00 89.81 842 MET A O 1
ATOM 6681 N N . LEU A 1 843 ? -27.005 6.291 42.576 1.00 91.44 843 LEU A N 1
ATOM 6682 C CA . LEU A 1 843 ? -25.816 5.657 42.026 1.00 91.44 843 LEU A CA 1
ATOM 6683 C C . LEU A 1 843 ? -26.204 4.849 40.795 1.00 91.44 843 LEU A C 1
ATOM 6685 O O . LEU A 1 843 ? -27.061 3.970 40.866 1.00 91.44 843 LEU A O 1
ATOM 6689 N N . PHE A 1 844 ? -25.548 5.141 39.678 1.00 93.00 844 PHE A N 1
ATOM 6690 C CA . PHE A 1 844 ? -25.741 4.442 38.416 1.00 93.00 844 PHE A CA 1
ATOM 6691 C C . PHE A 1 844 ? -24.544 3.528 38.167 1.00 93.00 844 PHE A C 1
ATOM 6693 O O . PHE A 1 844 ? -23.406 3.993 38.118 1.00 93.00 844 PHE A O 1
ATOM 6700 N N . ASN A 1 845 ? -24.793 2.225 38.030 1.00 93.12 845 ASN A N 1
ATOM 6701 C CA . ASN A 1 845 ? -23.763 1.250 37.683 1.00 93.12 845 ASN A CA 1
ATOM 6702 C C . ASN A 1 845 ? -23.790 1.002 36.163 1.00 93.12 845 ASN A C 1
ATOM 6704 O O . ASN A 1 845 ? -24.748 0.390 35.697 1.00 93.12 845 ASN A O 1
ATOM 6708 N N . PRO A 1 846 ? -22.781 1.452 35.391 1.00 93.12 846 PRO A N 1
ATOM 6709 C CA . PRO A 1 846 ? -22.730 1.251 33.940 1.00 93.12 846 PRO A CA 1
ATOM 6710 C C . PRO A 1 846 ? -22.271 -0.159 33.529 1.00 93.12 846 PRO A C 1
ATOM 6712 O O . PRO A 1 846 ? -22.089 -0.423 32.346 1.00 93.12 846 PRO A O 1
ATOM 6715 N N . LEU A 1 847 ? -22.009 -1.057 34.484 1.00 92.94 847 LEU A N 1
ATOM 6716 C CA . LEU A 1 847 ? -21.509 -2.406 34.222 1.00 92.94 847 LEU A CA 1
ATOM 6717 C C . LEU A 1 847 ? -22.652 -3.424 34.218 1.00 92.94 847 LEU A C 1
ATOM 6719 O O . LEU A 1 847 ? -23.619 -3.295 34.968 1.00 92.94 847 LEU A O 1
ATOM 6723 N N . SER A 1 848 ? -22.497 -4.500 33.447 1.00 91.88 848 SER A N 1
ATOM 6724 C CA . SER A 1 848 ? -23.469 -5.599 33.372 1.00 91.88 848 SER A CA 1
ATOM 6725 C C . SER A 1 848 ? -23.396 -6.586 34.548 1.00 91.88 848 SER A C 1
ATOM 6727 O O . SER A 1 848 ? -24.019 -7.646 34.507 1.00 91.88 848 SER A O 1
ATOM 6729 N N . TRP A 1 849 ? -22.637 -6.263 35.598 1.00 94.38 849 TRP A N 1
ATOM 6730 C CA . TRP A 1 849 ? -22.496 -7.068 36.811 1.00 94.38 849 TRP A CA 1
ATOM 6731 C C . TRP A 1 849 ? -22.581 -6.204 38.070 1.00 94.38 849 TRP A C 1
ATOM 6733 O O . TRP A 1 849 ? -22.339 -4.994 38.049 1.00 94.38 849 TRP A O 1
ATOM 6743 N N . THR A 1 850 ? -22.922 -6.836 39.194 1.00 94.75 850 THR A N 1
ATOM 6744 C CA . THR A 1 850 ? -22.983 -6.175 40.501 1.00 94.75 850 THR A CA 1
ATOM 6745 C C . THR A 1 850 ? -21.604 -5.672 40.917 1.00 94.75 850 THR A C 1
ATOM 6747 O O . THR A 1 850 ? -20.624 -6.415 40.894 1.00 94.75 850 THR A O 1
ATOM 6750 N N . ARG A 1 851 ? -21.538 -4.408 41.338 1.00 92.69 851 ARG A N 1
ATOM 6751 C CA . ARG A 1 851 ? -20.311 -3.749 41.788 1.00 92.69 851 ARG A CA 1
ATOM 6752 C C . ARG A 1 851 ? -20.346 -3.551 43.303 1.00 92.69 851 ARG A C 1
ATOM 6754 O O . ARG A 1 851 ? -21.341 -3.066 43.832 1.00 92.69 851 ARG A O 1
ATOM 6761 N N . ASN A 1 852 ? -19.261 -3.916 43.984 1.00 93.12 852 ASN A N 1
ATOM 6762 C CA . ASN A 1 852 ? -19.070 -3.679 45.414 1.00 93.12 852 ASN A CA 1
ATOM 6763 C C . ASN A 1 852 ? -17.710 -3.014 45.632 1.00 93.12 852 ASN A C 1
ATOM 6765 O O . ASN A 1 852 ? -16.676 -3.677 45.573 1.00 93.12 852 ASN A O 1
ATOM 6769 N N . GLU A 1 853 ? -17.711 -1.702 45.837 1.00 91.00 853 GLU A N 1
ATOM 6770 C CA . GLU A 1 853 ? -16.492 -0.930 46.046 1.00 91.00 853 GLU A CA 1
ATOM 6771 C C . GLU A 1 853 ? -16.758 0.335 46.877 1.00 91.00 853 GLU A C 1
ATOM 6773 O O . GLU A 1 853 ? -17.886 0.840 46.902 1.00 91.00 853 GLU A O 1
ATOM 6778 N N . PRO A 1 854 ? -15.719 0.904 47.509 1.00 90.81 854 PRO A N 1
ATOM 6779 C CA . PRO A 1 854 ? -15.797 2.243 48.071 1.00 90.81 854 PRO A CA 1
ATOM 6780 C C . PRO A 1 854 ? -16.028 3.286 46.968 1.00 90.81 854 PRO A C 1
ATOM 6782 O O . PRO A 1 854 ? -15.259 3.370 46.014 1.00 90.81 854 PRO A O 1
ATOM 6785 N N . THR A 1 855 ? -17.056 4.122 47.124 1.00 88.88 855 THR A N 1
ATOM 6786 C CA . THR A 1 855 ? -17.357 5.238 46.214 1.00 88.88 855 THR A CA 1
ATOM 6787 C C . THR A 1 855 ? -17.358 6.557 46.982 1.00 88.88 855 THR A C 1
ATOM 6789 O O . THR A 1 855 ? -17.809 6.629 48.125 1.00 88.88 855 THR A O 1
ATOM 6792 N N . LYS A 1 856 ? -16.849 7.617 46.346 1.00 90.38 856 LYS A N 1
ATOM 6793 C CA . LYS A 1 856 ? -16.841 8.979 46.889 1.00 90.38 856 LYS A CA 1
ATOM 6794 C C . LYS A 1 856 ? -17.857 9.835 46.140 1.00 90.38 856 LYS A C 1
ATOM 6796 O O . LYS A 1 856 ? -17.813 9.913 44.918 1.00 90.38 856 LYS A O 1
ATOM 6801 N N . ILE A 1 857 ? -18.732 10.506 46.882 1.00 88.12 857 ILE A N 1
ATOM 6802 C CA . ILE A 1 857 ? -19.777 11.377 46.337 1.00 88.12 857 ILE A CA 1
ATOM 6803 C C . ILE A 1 857 ? -19.640 12.740 47.006 1.00 88.12 857 ILE A C 1
ATOM 6805 O O . ILE A 1 857 ? -19.529 12.824 48.229 1.00 88.12 857 ILE A O 1
ATOM 6809 N N . THR A 1 858 ? -19.642 13.804 46.209 1.00 86.62 858 THR A N 1
ATOM 6810 C CA . THR A 1 858 ? -19.681 15.176 46.723 1.00 86.62 858 THR A CA 1
ATOM 6811 C C . THR A 1 858 ? -21.129 15.639 46.748 1.00 86.62 858 THR A C 1
ATOM 6813 O O . THR A 1 858 ? -21.748 15.792 45.697 1.00 86.62 858 THR A O 1
ATOM 6816 N N . VAL A 1 859 ? -21.665 15.874 47.942 1.00 83.69 859 VAL A N 1
ATOM 6817 C CA . VAL A 1 859 ? -23.023 16.388 48.131 1.00 83.69 859 VAL A CA 1
ATOM 6818 C C . VAL A 1 859 ? -22.950 17.902 48.311 1.00 83.69 859 VAL A C 1
ATOM 6820 O O . VAL A 1 859 ? -22.288 18.378 49.231 1.00 83.69 859 VAL A O 1
ATOM 6823 N N . LYS A 1 860 ? -23.599 18.666 47.423 1.00 71.38 860 LYS A N 1
ATOM 6824 C CA . LYS A 1 860 ? -23.816 20.103 47.636 1.00 71.38 860 LYS A CA 1
ATOM 6825 C C . LYS A 1 860 ? -25.009 20.260 48.577 1.00 71.38 860 LYS A C 1
ATOM 6827 O O . LYS A 1 860 ? -26.133 19.984 48.165 1.00 71.38 860 LYS A O 1
ATOM 6832 N N . THR A 1 861 ? -24.726 20.620 49.824 1.00 60.81 861 THR A N 1
ATOM 6833 C CA . THR A 1 861 ? -25.717 20.981 50.849 1.00 60.81 861 THR A CA 1
ATOM 6834 C C . THR A 1 861 ? -26.152 22.424 50.717 1.00 60.81 861 THR A C 1
ATOM 6836 O O . THR A 1 861 ? -25.245 23.263 50.493 1.00 60.81 861 THR A O 1
#

Foldseek 3Di:
DVPDPPPDDPDDPDLPPQDAWDFKKWKWAKDAAPDLVCQPVDDQFVAQLPPLDDAQDATNNTGTHIGGHPDQKDWCVDPVDPHPDDARIKMKIKKKKAAQAWDKFKKFKWWQAWKWKDKNSRTFDTDHGHDGTDTSPDITIDIDHHGMMMMMMMYGHHDDTGIMMMGINDHGSMDMGNGDPDDDDDDDDDDDDDDDAFWKKKFKDFPVDQWGPDIDIHGDDDPDDDDDDDDDDDDDTDGDDDDDADDDADAVVVVLVCLVRPPLVVLLVVLLVQTWMKIWIDGPRDTHIDTDRHLLVVVVVQQDWHWHHDWDWDAPDQFKIKTKDKDFDALLLAQWWKKKWKAQAQWWKWKDKPNHTPRHIDHGRLRIDTPDRGDDHGDMIMIMMMTGHPDGDPDDTDMIMTMGTDDLVSNLLSLLVVLCCVPVVQCLDRCSQLSSVCSVCSVVVNNVPCPPSCVVSCVSSQVQLVVQQLFEEAEAWEAAAFCFFQHHNVLSLVLLVNLLVSLLVCVVVPVQAAYEDEALCSLVSCCVPPVVSSVSLLVCVVVVRYHYEAQFNALFAAPLADPVLLLNRNVVSQVSCCVSNVDRHQHHENQDHFWHFLCVLVSSVVSNHAEHEYAPDDQDWAWAWRAEPVGRTHTYTHQNQGQEDQPADDSVPVVSSVVVCVVLVARYDYHHYFNYDNITIHHPRNVVVLVSQCPNSNHYNYGHHHPVVRCVRVCVSCVVGYYDGGIRDGDPVLLVVPPVVLSVLLVVLSLLLLLLQVLLVVLVVLVDDRPVVLSSQLSSLSSSCRRNNNSSVNHDPVSVVSNVVSSVSSCVSSVVSNVVSVVSVVVPDDQDDPDPPDDDDDDDDSDPDDDDDDDDDDDDD

Secondary structure (DSSP, 8-state):
---SSS-S---------TT-B--EEEEEEEEE-S-GGGTTTS-SSS-GGG----TT-EETTEEEEEEE-SSSSEETTSTT---S--SSEEEEEEEEEEESS-EEEEEEEEESSEEEEEETTEEEEEE-------TT-EEEEEEEPSEEEEEEEEEEE-SS--EEEEEESS-TT-EEESS----S--------------EEEEEEEETT--SEEEEEEEE---SS----------------------PPP-BTTHHHHHHHHS-HHHHHHHHTT-S-EEEEEEETTEEEEEEESSHHHHHHHHTS-EE-B--EEEE-SSSEEEEEEEEE--GGGTTSEEEEEEE-TTSEEEEEETTEEEEEEEEGGGG-EEEESS--TT-EEEEEEEEE-SS--SS----EEEEEEE-HHHHHHHHHHHHHHHHH------HHHHHHHHHHHHHTT-TT--TTTSHHHHHHHGGGHHHHHTSEEEEEEB--B-SSSSS-HHHHHHHHHHHHHHHHHHHHH-TT--EEEEEHHHHHHHHHH-HHHHHHHHHHHHTTSEEEEEEESS-B-BSSS-HHHHHHHHHHHHHHHHHHH-----EEEESS-S-B-TTHHHHHHHTT--EEEE--S-SS-EEEEEE-TTS-EEEEEE-TT-S--TT---TTHHHHHHHHHHHHT-SEEEEEE---SB-----HHHHHHHHHHHH-TTS-EEEE--HHHHHHHHHHHTTTPPEE-S-B--S-GGGGTSSHHHHHHHHHHHHHHHHHHHHHHHHHTTTPPP-HHHHHHHHHHHHHTTBHHHHHT-S-HHHHHHHHHHHHHHHHHHHHHHHHHHHHHHHTS----SSTTPPP------SSS------------

pLDDT: mean 79.51, std 20.19, range [20.91, 98.88]